Protein AF-0000000077136938 (afdb_homodimer)

Nearest PDB structures (foldseek):
  5da0-assembly1_A  TM=7.807E-01  e=9.857E-30  Deinococcus geothermalis DSM 11300
  5iof-assembly1_A  TM=9.371E-01  e=1.920E-24  Deinococcus geothermalis DSM 11300
  7lhv-assembly1_B  TM=8.550E-01  e=1.988E-19  Arabidopsis thaliana
  8opq-assembly1_B  TM=8.256E-01  e=1.289E-17  Homo sapiens
  6ki1-assembly1_A  TM=8.525E-01  e=2.570E-16  Synechocystis sp. PCC 6803

Organism: Micromonas pusilla (strain CCMP1545) (NCBI:txid564608)

Solvent-accessible surface area (backbone atoms only — not comparable to full-atom values): 59644 Å² total; per-residue (Å²): 139,80,89,74,86,88,82,82,76,79,90,80,85,87,80,84,82,77,76,79,79,79,80,77,79,74,79,74,77,79,70,80,77,74,74,72,77,78,71,71,80,62,47,40,30,44,40,40,26,47,72,71,47,76,63,76,74,81,82,80,78,86,82,81,89,73,84,84,80,87,76,72,72,52,85,54,80,62,46,68,44,67,59,45,82,53,70,75,59,67,71,35,50,68,64,78,73,80,63,86,67,56,63,65,41,18,43,50,14,7,47,36,36,30,58,50,42,50,60,52,16,41,41,34,14,61,57,22,68,49,51,46,50,27,16,49,41,6,25,21,45,27,11,32,42,28,20,72,55,31,37,52,34,39,48,34,31,19,35,33,58,76,40,23,63,63,42,18,62,50,22,75,76,68,29,65,39,49,42,12,45,19,25,25,49,12,8,52,51,24,32,50,36,18,74,68,48,52,47,69,58,58,40,55,54,36,51,42,32,50,52,10,42,42,35,12,48,26,50,47,54,50,52,46,50,54,54,70,53,60,84,52,51,72,70,58,38,52,50,38,49,48,43,16,51,48,21,35,47,36,41,76,70,45,82,55,62,89,77,48,49,36,61,50,51,20,36,52,50,48,30,48,49,36,60,72,70,62,56,92,65,66,25,38,37,74,78,35,76,43,70,48,64,72,80,46,86,32,77,48,78,57,73,94,45,70,68,47,46,63,63,30,46,62,51,10,52,31,36,28,50,48,26,48,52,43,26,53,53,38,45,53,52,49,22,62,75,71,68,47,44,55,45,52,29,44,36,31,30,18,52,7,54,19,15,30,50,15,7,37,30,54,10,69,18,52,26,41,35,52,24,51,16,47,46,17,40,73,49,54,15,66,41,37,57,11,23,39,36,17,13,51,46,43,51,45,38,38,49,73,36,25,73,63,54,29,54,33,37,47,33,30,37,44,13,48,50,48,49,44,30,63,31,47,32,59,76,56,53,74,63,41,46,77,70,41,56,61,67,49,30,50,27,21,51,46,10,22,51,34,26,61,75,65,42,60,43,57,14,50,50,51,19,32,49,50,50,29,46,50,46,44,56,56,48,22,51,48,44,34,36,27,45,28,52,38,65,85,68,30,38,31,33,42,32,34,33,55,33,23,41,36,14,27,66,54,48,45,58,73,58,38,53,85,78,46,84,64,49,39,34,32,44,31,24,78,54,29,54,65,70,42,64,38,20,43,50,38,50,34,50,44,50,49,53,24,43,75,71,67,27,48,60,34,40,34,44,62,24,58,52,46,46,69,59,33,65,79,45,43,83,31,42,50,72,54,68,86,79,30,67,79,38,64,34,80,72,123,137,86,78,80,79,82,81,80,82,83,79,75,85,78,82,81,81,78,79,82,78,80,77,76,78,73,81,72,76,76,68,79,77,71,73,73,74,76,71,72,80,63,48,41,30,44,41,40,26,49,75,70,48,76,63,76,73,80,83,80,82,86,80,80,89,72,86,83,80,87,76,70,72,52,86,53,80,62,47,68,45,67,58,46,83,51,67,75,57,68,72,36,49,68,64,79,73,79,63,88,66,56,62,64,41,18,44,51,14,6,47,37,36,29,57,50,43,50,59,51,16,41,41,34,12,60,57,23,68,49,51,48,50,26,16,51,41,5,24,22,44,26,12,33,42,27,19,74,54,31,37,52,34,39,50,34,30,18,36,32,59,75,42,24,64,64,44,17,63,50,23,74,74,69,30,64,40,50,44,12,45,18,24,25,47,12,8,52,50,23,32,50,36,18,74,68,49,54,47,68,58,57,40,56,55,36,52,41,32,51,52,12,41,41,35,12,49,25,50,46,53,49,53,47,51,54,54,72,54,60,84,52,51,74,68,57,38,51,51,37,48,49,42,16,51,48,20,36,46,37,43,75,70,44,81,55,62,91,76,48,49,36,62,52,54,20,36,53,50,48,30,49,49,37,62,73,68,63,56,93,65,65,26,41,37,75,76,35,77,43,68,48,64,72,80,45,85,31,77,48,77,57,72,92,44,71,66,48,45,63,62,31,46,62,52,9,51,30,37,27,51,48,26,48,52,42,28,53,53,38,44,52,52,49,22,61,74,73,69,48,44,55,45,52,29,44,36,31,31,17,52,6,54,19,14,32,52,15,8,36,30,55,9,68,17,52,24,41,35,53,26,50,15,47,48,19,42,74,49,54,16,66,41,38,57,13,22,38,37,17,14,50,47,44,49,46,39,40,48,72,36,23,73,62,55,28,54,33,38,47,32,31,37,44,12,48,50,50,49,43,30,63,31,48,32,60,76,56,53,73,65,42,44,76,71,40,55,61,66,49,29,49,27,21,50,47,10,23,52,35,27,62,74,66,42,58,43,57,13,49,51,51,18,32,49,50,49,27,48,50,45,45,57,56,45,21,48,48,46,34,36,26,43,28,52,38,64,85,68,29,37,31,34,43,32,35,32,54,32,23,40,37,15,27,65,55,49,47,59,73,59,37,52,87,79,46,86,63,48,42,35,32,44,32,24,79,54,30,54,66,70,39,65,38,20,41,50,38,51,34,49,45,49,49,52,24,43,74,71,67,26,48,62,35,39,32,43,63,24,57,52,46,46,70,58,33,68,79,44,42,82,30,42,50,73,52,69,86,77,30,65,79,38,66,33,84,72,126

Radius of gyration: 37.65 Å; Cα contacts (8 Å, |Δi|>4): 2179; chains: 2; bounding box: 77×168×74 Å

Structure (mmCIF, N/CA/C/O backbone):
data_AF-0000000077136938-model_v1
#
loop_
_entity.id
_entity.type
_entity.pdbx_description
1 polymer 'Sulfate permease family'
#
loop_
_atom_site.group_PDB
_atom_site.id
_atom_site.type_symbol
_atom_site.label_atom_id
_atom_site.label_alt_id
_atom_site.label_comp_id
_atom_site.label_asym_id
_atom_site.label_entity_id
_atom_site.label_seq_id
_atom_site.pdbx_PDB_ins_code
_atom_site.Cartn_x
_atom_site.Cartn_y
_atom_site.Cartn_z
_atom_site.occupancy
_atom_site.B_iso_or_equiv
_atom_site.auth_seq_id
_atom_site.auth_comp_id
_atom_site.auth_asym_id
_atom_site.auth_atom_id
_atom_site.pdbx_PDB_model_num
ATOM 1 N N . MET A 1 1 ? 27.328 -76.375 6.066 1 16.52 1 MET A N 1
ATOM 2 C CA . MET A 1 1 ? 26.562 -77.562 5.793 1 16.52 1 MET A CA 1
ATOM 3 C C . MET A 1 1 ? 25.219 -77.25 5.16 1 16.52 1 MET A C 1
ATOM 5 O O . MET A 1 1 ? 24.594 -76.25 5.531 1 16.52 1 MET A O 1
ATOM 9 N N . LEU A 1 2 ? 24.688 -78 4.086 1 15.48 2 LEU A N 1
ATOM 10 C CA . LEU A 1 2 ? 24 -78.125 2.803 1 15.48 2 LEU A CA 1
ATOM 11 C C . LEU A 1 2 ? 22.5 -78.375 3.004 1 15.48 2 LEU A C 1
ATOM 13 O O . LEU A 1 2 ? 21.922 -79.25 2.348 1 15.48 2 LEU A O 1
ATOM 17 N N . ALA A 1 3 ? 21.938 -78.062 4.207 1 16.52 3 ALA A N 1
ATOM 18 C CA . ALA A 1 3 ? 20.844 -78.938 4.633 1 16.52 3 ALA A CA 1
ATOM 19 C C . ALA A 1 3 ? 19.656 -78.812 3.695 1 16.52 3 ALA A C 1
ATOM 21 O O . ALA A 1 3 ? 19.125 -77.75 3.482 1 16.52 3 ALA A O 1
ATOM 22 N N . SER A 1 4 ? 19.109 -79.875 2.867 1 15.37 4 SER A N 1
ATOM 23 C CA . SER A 1 4 ? 18.547 -80.25 1.59 1 15.37 4 SER A CA 1
ATOM 24 C C . SER A 1 4 ? 17.031 -80.25 1.607 1 15.37 4 SER A C 1
ATOM 26 O O . SER A 1 4 ? 16.406 -79.875 0.615 1 15.37 4 SER A O 1
ATOM 28 N N . THR A 1 5 ? 16.25 -80.562 2.719 1 16.56 5 THR A N 1
ATOM 29 C CA . THR A 1 5 ? 15.438 -81.75 2.391 1 16.56 5 THR A CA 1
ATOM 30 C C . THR A 1 5 ? 14.227 -81.312 1.547 1 16.56 5 THR A C 1
ATOM 32 O O . THR A 1 5 ? 13.875 -80.188 1.478 1 16.56 5 THR A O 1
ATOM 35 N N . PRO A 1 6 ? 12.961 -81.938 1.848 1 17.34 6 PRO A N 1
ATOM 36 C CA . PRO A 1 6 ? 12.078 -82.875 1.15 1 17.34 6 PRO A CA 1
ATOM 37 C C . PRO A 1 6 ? 10.852 -82.25 0.554 1 17.34 6 PRO A C 1
ATOM 39 O O . PRO A 1 6 ? 10.453 -81.125 1.011 1 17.34 6 PRO A O 1
ATOM 42 N N . ARG A 1 7 ? 10.156 -82.75 -0.582 1 17.25 7 ARG A N 1
ATOM 43 C CA . ARG A 1 7 ? 9.445 -82.625 -1.845 1 17.25 7 ARG A CA 1
ATOM 44 C C . ARG A 1 7 ? 7.941 -82.75 -1.646 1 17.25 7 ARG A C 1
ATOM 46 O O . ARG A 1 7 ? 7.402 -83.875 -1.874 1 17.25 7 ARG A O 1
ATOM 53 N N . ALA A 1 8 ? 7.312 -82.312 -0.523 1 16.38 8 ALA A N 1
ATOM 54 C CA . ALA A 1 8 ? 6.066 -82.938 -0.145 1 16.38 8 ALA A CA 1
ATOM 55 C C . ALA A 1 8 ? 5.047 -82.875 -1.275 1 16.38 8 ALA A C 1
ATOM 57 O O . ALA A 1 8 ? 4.871 -81.875 -1.905 1 16.38 8 ALA A O 1
ATOM 58 N N . PRO A 1 9 ? 4.312 -84 -1.71 1 15.54 9 PRO A N 1
ATOM 59 C CA . PRO A 1 9 ? 3.678 -84.5 -2.914 1 15.54 9 PRO A CA 1
ATOM 60 C C . PRO A 1 9 ? 2.24 -84.062 -3.092 1 15.54 9 PRO A C 1
ATOM 62 O O . PRO A 1 9 ? 1.615 -84.312 -4.117 1 15.54 9 PRO A O 1
ATOM 65 N N . ALA A 1 10 ? 1.712 -83.312 -2.146 1 16.14 10 ALA A N 1
ATOM 66 C CA . ALA A 1 10 ? 0.347 -83.688 -1.833 1 16.14 10 ALA A CA 1
ATOM 67 C C . ALA A 1 10 ? -0.521 -83.75 -3.088 1 16.14 10 ALA A C 1
ATOM 69 O O . ALA A 1 10 ? -0.243 -83 -4.055 1 16.14 10 ALA A O 1
ATOM 70 N N . ARG A 1 11 ? -1.833 -84.312 -2.951 1 16.77 11 ARG A N 1
ATOM 71 C CA . ARG A 1 11 ? -2.807 -85.25 -3.523 1 16.77 11 ARG A CA 1
ATOM 72 C C . ARG A 1 11 ? -3.705 -84.5 -4.531 1 16.77 11 ARG A C 1
ATOM 74 O O . ARG A 1 11 ? -3.832 -83.312 -4.508 1 16.77 11 ARG A O 1
ATOM 81 N N . GLY A 1 12 ? -4.594 -85.25 -5.297 1 16.25 12 GLY A N 1
ATOM 82 C CA . GLY A 1 12 ? -5.082 -85.625 -6.602 1 16.25 12 GLY A CA 1
ATOM 83 C C . GLY A 1 12 ? -6.375 -84.938 -6.996 1 16.25 12 GLY A C 1
ATOM 84 O O . GLY A 1 12 ? -6.77 -85 -8.164 1 16.25 12 GLY A O 1
ATOM 85 N N . PHE A 1 13 ? -7.262 -84.438 -5.977 1 17.12 13 PHE A N 1
ATOM 86 C CA . PHE A 1 13 ? -8.633 -84.875 -6.176 1 17.12 13 PHE A CA 1
ATOM 87 C C . PHE A 1 13 ? -9.211 -84.312 -7.473 1 17.12 13 PHE A C 1
ATOM 89 O O . PHE A 1 13 ? -8.734 -83.312 -7.988 1 17.12 13 PHE A O 1
ATOM 96 N N . ALA A 1 14 ? -10.609 -84.688 -7.734 1 17.67 14 ALA A N 1
ATOM 97 C CA . ALA A 1 14 ? -11.508 -85.25 -8.758 1 17.67 14 ALA A CA 1
ATOM 98 C C . ALA A 1 14 ? -12.078 -84.125 -9.617 1 17.67 14 ALA A C 1
ATOM 100 O O . ALA A 1 14 ? -12.25 -83 -9.148 1 17.67 14 ALA A O 1
ATOM 101 N N . LEU A 1 15 ? -12.32 -84.25 -10.938 1 17.41 15 LEU A N 1
ATOM 102 C CA . LEU A 1 15 ? -12.367 -83.75 -12.297 1 17.41 15 LEU A CA 1
ATOM 103 C C . LEU A 1 15 ? -13.742 -83.188 -12.617 1 17.41 15 LEU A C 1
ATOM 105 O O . LEU A 1 15 ? -13.977 -82.688 -13.727 1 17.41 15 LEU A O 1
ATOM 109 N N . ALA A 1 16 ? -14.75 -83.125 -11.625 1 18.8 16 ALA A N 1
ATOM 110 C CA . ALA A 1 16 ? -16.047 -83.438 -12.242 1 18.8 16 ALA A CA 1
ATOM 111 C C . ALA A 1 16 ? -16.391 -82.312 -13.281 1 18.8 16 ALA A C 1
ATOM 113 O O . ALA A 1 16 ? -15.883 -81.25 -13.219 1 18.8 16 ALA A O 1
ATOM 114 N N . SER A 1 17 ? -17.453 -82.688 -14.258 1 18.12 17 SER A N 1
ATOM 115 C CA . SER A 1 17 ? -17.922 -82.625 -15.633 1 18.12 17 SER A CA 1
ATOM 116 C C . SER A 1 17 ? -18.688 -81.312 -15.852 1 18.12 17 SER A C 1
ATOM 118 O O . SER A 1 17 ? -19.594 -80.938 -15.086 1 18.12 17 SER A O 1
ATOM 120 N N . ALA A 1 18 ? -18.109 -80.312 -16.422 1 19.67 18 ALA A N 1
ATOM 121 C CA . ALA A 1 18 ? -18.344 -78.875 -16.688 1 19.67 18 ALA A CA 1
ATOM 122 C C . ALA A 1 18 ? -19.531 -78.688 -17.625 1 19.67 18 ALA A C 1
ATOM 124 O O . ALA A 1 18 ? -19.484 -79.062 -18.797 1 19.67 18 ALA A O 1
ATOM 125 N N . PRO A 1 19 ? -20.734 -78.938 -17.031 1 19.81 19 PRO A N 1
ATOM 126 C CA . PRO A 1 19 ? -21.828 -78.938 -18 1 19.81 19 PRO A CA 1
ATOM 127 C C . PRO A 1 19 ? -21.859 -77.75 -18.938 1 19.81 19 PRO A C 1
ATOM 129 O O . PRO A 1 19 ? -21.312 -76.688 -18.609 1 19.81 19 PRO A O 1
ATOM 132 N N . ARG A 1 20 ? -22.266 -77.938 -20.25 1 20.31 20 ARG A N 1
ATOM 133 C CA . ARG A 1 20 ? -22.219 -77.312 -21.562 1 20.31 20 ARG A CA 1
ATOM 134 C C . ARG A 1 20 ? -23.156 -76.125 -21.641 1 20.31 20 ARG A C 1
ATOM 136 O O . ARG A 1 20 ? -24.312 -76.25 -22.016 1 20.31 20 ARG A O 1
ATOM 143 N N . VAL A 1 21 ? -23.312 -75.375 -20.562 1 19.11 21 VAL A N 1
ATOM 144 C CA . VAL A 1 21 ? -24.5 -74.5 -20.688 1 19.11 21 VAL A CA 1
ATOM 145 C C . VAL A 1 21 ? -24.406 -73.688 -21.969 1 19.11 21 VAL A C 1
ATOM 147 O O . VAL A 1 21 ? -23.312 -73.312 -22.391 1 19.11 21 VAL A O 1
ATOM 150 N N . SER A 1 22 ? -25.562 -73.625 -22.734 1 19.83 22 SER A N 1
ATOM 151 C CA . SER A 1 22 ? -26.062 -73.188 -24.031 1 19.83 22 SER A CA 1
ATOM 152 C C . SER A 1 22 ? -25.844 -71.75 -24.266 1 19.83 22 SER A C 1
ATOM 154 O O . SER A 1 22 ? -25.906 -70.938 -23.328 1 19.83 22 SER A O 1
ATOM 156 N N . ARG A 1 23 ? -25.266 -71.312 -25.438 1 19.75 23 ARG A N 1
ATOM 157 C CA . ARG A 1 23 ? -24.609 -70.125 -26.094 1 19.75 23 ARG A CA 1
ATOM 158 C C . ARG A 1 23 ? -25.625 -69.062 -26.406 1 19.75 23 ARG A C 1
ATOM 160 O O . ARG A 1 23 ? -26.234 -69.062 -27.469 1 19.75 23 ARG A O 1
ATOM 167 N N . ALA A 1 24 ? -26.719 -68.875 -25.547 1 21.38 24 ALA A N 1
ATOM 168 C CA . ALA A 1 24 ? -27.688 -68 -26.25 1 21.38 24 ALA A CA 1
ATOM 169 C C . ALA A 1 24 ? -27.047 -66.688 -26.703 1 21.38 24 ALA A C 1
ATOM 171 O O . ALA A 1 24 ? -26.203 -66.125 -26.016 1 21.38 24 ALA A O 1
ATOM 172 N N . ARG A 1 25 ? -27.141 -66.375 -28.016 1 20.38 25 ARG A N 1
ATOM 173 C CA . ARG A 1 25 ? -26.625 -65.438 -29 1 20.38 25 ARG A CA 1
ATOM 174 C C . ARG A 1 25 ? -27.047 -64 -28.656 1 20.38 25 ARG A C 1
ATOM 176 O O . ARG A 1 25 ? -28.203 -63.625 -28.875 1 20.38 25 ARG A O 1
ATOM 183 N N . VAL A 1 26 ? -27.016 -63.562 -27.406 1 19.45 26 VAL A N 1
ATOM 184 C CA . VAL A 1 26 ? -27.641 -62.25 -27.266 1 19.45 26 VAL A CA 1
ATOM 185 C C . VAL A 1 26 ? -26.938 -61.25 -28.188 1 19.45 26 VAL A C 1
ATOM 187 O O . VAL A 1 26 ? -25.719 -61.156 -28.172 1 19.45 26 VAL A O 1
ATOM 190 N N . ARG A 1 27 ? -27.578 -60.781 -29.266 1 21.17 27 ARG A N 1
ATOM 191 C CA . ARG A 1 27 ? -27.234 -59.812 -30.297 1 21.17 27 ARG A CA 1
ATOM 192 C C . ARG A 1 27 ? -26.922 -58.438 -29.688 1 21.17 27 ARG A C 1
ATOM 194 O O . ARG A 1 27 ? -27.797 -57.812 -29.094 1 21.17 27 ARG A O 1
ATOM 201 N N . ALA A 1 28 ? -25.812 -58.219 -29 1 20.2 28 ALA A N 1
ATOM 202 C CA . ALA A 1 28 ? -25.438 -56.938 -28.406 1 20.2 28 ALA A CA 1
ATOM 203 C C . ALA A 1 28 ? -25.375 -55.844 -29.453 1 20.2 28 ALA A C 1
ATOM 205 O O . ALA A 1 28 ? -24.672 -55.938 -30.453 1 20.2 28 ALA A O 1
ATOM 206 N N . ALA A 1 29 ? -26.484 -55.188 -29.688 1 23.48 29 ALA A N 1
ATOM 207 C CA . ALA A 1 29 ? -26.531 -54.031 -30.594 1 23.48 29 ALA A CA 1
ATOM 208 C C . ALA A 1 29 ? -25.422 -53.031 -30.266 1 23.48 29 ALA A C 1
ATOM 210 O O . ALA A 1 29 ? -25.156 -52.75 -29.094 1 23.48 29 ALA A O 1
ATOM 211 N N . ALA A 1 30 ? -24.422 -52.844 -31.141 1 21.41 30 ALA A N 1
ATOM 212 C CA . ALA A 1 30 ? -23.203 -52.062 -31.188 1 21.41 30 ALA A CA 1
ATOM 213 C C . ALA A 1 30 ? -23.516 -50.562 -30.984 1 21.41 30 ALA A C 1
ATOM 215 O O . ALA A 1 30 ? -24.266 -49.969 -31.75 1 21.41 30 ALA A O 1
ATOM 216 N N . ALA A 1 31 ? -23.906 -50.156 -29.781 1 22.83 31 ALA A N 1
ATOM 217 C CA . ALA A 1 31 ? -24.141 -48.75 -29.656 1 22.83 31 ALA A CA 1
ATOM 218 C C . ALA A 1 31 ? -23 -47.938 -30.25 1 22.83 31 ALA A C 1
ATOM 220 O O . ALA A 1 31 ? -21.828 -48.344 -30.141 1 22.83 31 ALA A O 1
ATOM 221 N N . PRO A 1 32 ? -23.25 -47.031 -31.188 1 23.89 32 PRO A N 1
ATOM 222 C CA . PRO A 1 32 ? -22.234 -46.219 -31.875 1 23.89 32 PRO A CA 1
ATOM 223 C C . PRO A 1 32 ? -21.344 -45.469 -30.891 1 23.89 32 PRO A C 1
ATOM 225 O O . PRO A 1 32 ? -21.781 -45.094 -29.797 1 23.89 32 PRO A O 1
ATOM 228 N N . SER A 1 33 ? -20.047 -45.875 -30.766 1 21.59 33 SER A N 1
ATOM 229 C CA . SER A 1 33 ? -19 -45.281 -29.953 1 21.59 33 SER A CA 1
ATOM 230 C C . SER A 1 33 ? -18.844 -43.781 -30.266 1 21.59 33 SER A C 1
ATOM 232 O O . SER A 1 33 ? -18.562 -43.406 -31.391 1 21.59 33 SER A O 1
ATOM 234 N N . ALA A 1 34 ? -19.797 -42.938 -29.828 1 25.28 34 ALA A N 1
ATOM 235 C CA . ALA A 1 34 ? -19.516 -41.531 -29.969 1 25.28 34 ALA A CA 1
ATOM 236 C C . ALA A 1 34 ? -18.094 -41.188 -29.531 1 25.28 34 ALA A C 1
ATOM 238 O O . ALA A 1 34 ? -17.641 -41.656 -28.484 1 25.28 34 ALA A O 1
ATOM 239 N N . SER A 1 35 ? -17.234 -40.969 -30.516 1 23.38 35 SER A N 1
ATOM 240 C CA . SER A 1 35 ? -15.836 -40.594 -30.375 1 23.38 35 SER A CA 1
ATOM 241 C C . SER A 1 35 ? -15.664 -39.531 -29.312 1 23.38 35 SER A C 1
ATOM 243 O O . SER A 1 35 ? -16.375 -38.531 -29.312 1 23.38 35 SER A O 1
ATOM 245 N N . PRO A 1 36 ? -15.266 -39.875 -28.094 1 25.92 36 PRO A N 1
ATOM 246 C CA . PRO A 1 36 ? -15.031 -38.875 -27.047 1 25.92 36 PRO A CA 1
ATOM 247 C C . PRO A 1 36 ? -14.234 -37.656 -27.547 1 25.92 36 PRO A C 1
ATOM 249 O O . PRO A 1 36 ? -13.391 -37.812 -28.438 1 25.92 36 PRO A O 1
ATOM 252 N N . ALA A 1 37 ? -14.758 -36.469 -27.672 1 29.75 37 ALA A N 1
ATOM 253 C CA . ALA A 1 37 ? -14.055 -35.25 -27.984 1 29.75 37 ALA A CA 1
ATOM 254 C C . ALA A 1 37 ? -12.656 -35.219 -27.391 1 29.75 37 ALA A C 1
ATOM 256 O O . ALA A 1 37 ? -12.469 -35.594 -26.219 1 29.75 37 ALA A O 1
ATOM 257 N N . ALA A 1 38 ? -11.664 -35.375 -28.234 1 30 38 ALA A N 1
ATOM 258 C CA . ALA A 1 38 ? -10.234 -35.281 -27.953 1 30 38 ALA A CA 1
ATOM 259 C C . ALA A 1 38 ? -9.945 -34.125 -27 1 30 38 ALA A C 1
ATOM 261 O O . ALA A 1 38 ? -10.172 -32.969 -27.312 1 30 38 ALA A O 1
ATOM 262 N N . LYS A 1 39 ? -10.086 -34.375 -25.781 1 34.44 39 LYS A N 1
ATOM 263 C CA . LYS A 1 39 ? -9.602 -33.438 -24.781 1 34.44 39 LYS A CA 1
ATOM 264 C C . LYS A 1 39 ? -8.188 -32.969 -25.109 1 34.44 39 LYS A C 1
ATOM 266 O O . LYS A 1 39 ? -7.262 -33.781 -25.188 1 34.44 39 LYS A O 1
ATOM 271 N N . ARG A 1 40 ? -8.094 -31.953 -25.75 1 34.56 40 ARG A N 1
ATOM 272 C CA . ARG A 1 40 ? -6.836 -31.281 -26.078 1 34.56 40 ARG A CA 1
ATOM 273 C C . ARG A 1 40 ? -5.887 -31.281 -24.891 1 34.56 40 ARG A C 1
ATOM 275 O O . ARG A 1 40 ? -6.27 -30.875 -23.781 1 34.56 40 ARG A O 1
ATOM 282 N N . SER A 1 41 ? -4.941 -32.219 -24.984 1 34.09 41 SER A N 1
ATOM 283 C CA . SER A 1 41 ? -3.82 -32.25 -24.047 1 34.09 41 SER A CA 1
ATOM 284 C C . SER A 1 41 ? -3.268 -30.844 -23.797 1 34.09 41 SER A C 1
ATOM 286 O O . SER A 1 41 ? -2.744 -30.219 -24.719 1 34.09 41 SER A O 1
ATOM 288 N N . SER A 1 42 ? -3.738 -30.141 -22.922 1 42 42 SER A N 1
ATOM 289 C CA . SER A 1 42 ? -3.355 -28.766 -22.625 1 42 42 SER A CA 1
ATOM 290 C C . SER A 1 42 ? -1.923 -28.688 -22.109 1 42 42 SER A C 1
ATOM 292 O O . SER A 1 42 ? -1.538 -29.438 -21.203 1 42 42 SER A O 1
ATOM 294 N N . SER A 1 43 ? -1.007 -28.25 -22.906 1 45.81 43 SER A N 1
ATOM 295 C CA . SER A 1 43 ? 0.354 -27.906 -22.5 1 45.81 43 SER A CA 1
ATOM 296 C C . SER A 1 43 ? 0.366 -27.109 -21.203 1 45.81 43 SER A C 1
ATOM 298 O O . SER A 1 43 ? -0.629 -26.469 -20.859 1 45.81 43 SER A O 1
ATOM 300 N N . PRO A 1 44 ? 1.405 -27.406 -20.391 1 46.94 44 PRO A N 1
ATOM 301 C CA . PRO A 1 44 ? 1.52 -26.625 -19.156 1 46.94 44 PRO A CA 1
ATOM 302 C C . PRO A 1 44 ? 1.294 -25.125 -19.406 1 46.94 44 PRO A C 1
ATOM 304 O O . PRO A 1 44 ? 0.718 -24.438 -18.562 1 46.94 44 PRO A O 1
ATOM 307 N N . GLY A 1 45 ? 1.694 -24.719 -20.594 1 48.69 45 GLY A N 1
ATOM 308 C CA . GLY A 1 45 ? 1.452 -23.328 -20.922 1 48.69 45 GLY A CA 1
ATOM 309 C C . GLY A 1 45 ? -0.021 -22.984 -21.062 1 48.69 45 GLY A C 1
ATOM 310 O O . GLY A 1 45 ? -0.461 -21.906 -20.656 1 48.69 45 GLY A O 1
ATOM 311 N N . ASP A 1 46 ? -0.744 -23.922 -21.594 1 48.69 46 ASP A N 1
ATOM 312 C CA . ASP A 1 46 ? -2.182 -23.734 -21.766 1 48.69 46 ASP A CA 1
ATOM 313 C C . ASP A 1 46 ? -2.896 -23.688 -20.422 1 48.69 46 ASP A C 1
ATOM 315 O O . ASP A 1 46 ? -3.861 -22.938 -20.25 1 48.69 46 ASP A O 1
ATOM 319 N N . ALA A 1 47 ? -2.311 -24.406 -19.594 1 47.09 47 ALA A N 1
ATOM 320 C CA . ALA A 1 47 ? -2.887 -24.453 -18.25 1 47.09 47 ALA A CA 1
ATOM 321 C C . ALA A 1 47 ? -2.717 -23.109 -17.531 1 47.09 47 ALA A C 1
ATOM 323 O O . ALA A 1 47 ? -3.633 -22.641 -16.859 1 47.09 47 ALA A O 1
ATOM 324 N N . VAL A 1 48 ? -1.603 -22.641 -17.859 1 50 48 VAL A N 1
ATOM 325 C CA . VAL A 1 48 ? -1.337 -21.344 -17.266 1 50 48 VAL A CA 1
ATOM 326 C C . VAL A 1 48 ? -2.307 -20.312 -17.844 1 50 48 VAL A C 1
ATOM 328 O O . VAL A 1 48 ? -2.855 -19.484 -17.094 1 50 48 VAL A O 1
ATOM 331 N N . ARG A 1 49 ? -2.467 -20.531 -19.172 1 48.91 49 ARG A N 1
ATOM 332 C CA . ARG A 1 49 ? -3.396 -19.625 -19.844 1 48.91 49 ARG A CA 1
ATOM 333 C C . ARG A 1 49 ? -4.82 -19.828 -19.344 1 48.91 49 ARG A C 1
ATOM 335 O O . ARG A 1 49 ? -5.574 -18.875 -19.156 1 48.91 49 ARG A O 1
ATOM 342 N N . PHE A 1 50 ? -5.098 -21.078 -19.312 1 43.81 50 PHE A N 1
ATOM 343 C CA . PHE A 1 50 ? -6.422 -21.438 -18.812 1 43.81 50 PHE A CA 1
ATOM 344 C C . PHE A 1 50 ? -6.637 -20.875 -17.406 1 43.81 50 PHE A C 1
ATOM 346 O O . PHE A 1 50 ? -7.711 -20.375 -17.094 1 43.81 50 PHE A O 1
ATOM 353 N N . ALA A 1 51 ? -5.602 -21.141 -16.734 1 43.84 51 ALA A N 1
ATOM 354 C CA . ALA A 1 51 ? -5.703 -20.672 -15.359 1 43.84 51 ALA A CA 1
ATOM 355 C C . ALA A 1 51 ? -5.926 -19.156 -15.305 1 43.84 51 ALA A C 1
ATOM 357 O O . ALA A 1 51 ? -6.66 -18.672 -14.445 1 43.84 51 ALA A O 1
ATOM 358 N N . PHE A 1 52 ? -5.246 -18.594 -16.391 1 46.12 52 PHE A N 1
ATOM 359 C CA . PHE A 1 52 ? -5.375 -17.156 -16.359 1 46.12 52 PHE A CA 1
ATOM 360 C C . PHE A 1 52 ? -6.328 -16.672 -17.438 1 46.12 52 PHE A C 1
ATOM 362 O O . PHE A 1 52 ? -6.941 -15.609 -17.312 1 46.12 52 PHE A O 1
ATOM 369 N N . ALA A 1 53 ? -6.371 -17.453 -18.672 1 38.44 53 ALA A N 1
ATOM 370 C CA . ALA A 1 53 ? -7.082 -17.031 -19.875 1 38.44 53 ALA A CA 1
ATOM 371 C C . ALA A 1 53 ? -8.555 -17.438 -19.812 1 38.44 53 ALA A C 1
ATOM 373 O O . ALA A 1 53 ? -9.289 -17.281 -20.797 1 38.44 53 ALA A O 1
ATOM 374 N N . ARG A 1 54 ? -9.016 -18.266 -19.203 1 37.12 54 ARG A N 1
ATOM 375 C CA . ARG A 1 54 ? -10.344 -18.75 -19.562 1 37.12 54 ARG A CA 1
ATOM 376 C C . ARG A 1 54 ? -11.273 -17.594 -19.922 1 37.12 54 ARG A C 1
ATOM 378 O O . ARG A 1 54 ? -12.289 -17.375 -19.25 1 37.12 54 ARG A O 1
ATOM 385 N N . ALA A 1 55 ? -10.688 -16.578 -20.438 1 32.56 55 ALA A N 1
ATOM 386 C CA . ALA A 1 55 ? -11.539 -15.414 -20.672 1 32.56 55 ALA A CA 1
ATOM 387 C C . ALA A 1 55 ? -12.477 -15.648 -21.859 1 32.56 55 ALA A C 1
ATOM 389 O O . ALA A 1 55 ? -13.695 -15.633 -21.703 1 32.56 55 ALA A O 1
ATOM 390 N N . LEU A 1 56 ? -12.359 -14.836 -23.016 1 30.34 56 LEU A N 1
ATOM 391 C CA . LEU A 1 56 ? -13.391 -14.164 -23.812 1 30.34 56 LEU A CA 1
ATOM 392 C C . LEU A 1 56 ? -13.773 -15.008 -25.016 1 30.34 56 LEU A C 1
ATOM 394 O O . LEU A 1 56 ? -12.938 -15.281 -25.891 1 30.34 56 LEU A O 1
ATOM 398 N N . PRO A 1 57 ? -14.633 -16.016 -24.906 1 30.58 57 PRO A N 1
ATOM 399 C CA . PRO A 1 57 ? -14.984 -16.438 -26.266 1 30.58 57 PRO A CA 1
ATOM 400 C C . PRO A 1 57 ? -15.594 -15.32 -27.094 1 30.58 57 PRO A C 1
ATOM 402 O O . PRO A 1 57 ? -16.031 -14.305 -26.547 1 30.58 57 PRO A O 1
ATOM 405 N N . PRO A 1 58 ? -15.766 -15.477 -28.438 1 28.06 58 PRO A N 1
ATOM 406 C CA . PRO A 1 58 ? -16.234 -14.461 -29.391 1 28.06 58 PRO A CA 1
ATOM 407 C C . PRO A 1 58 ? -17.656 -13.984 -29.078 1 28.06 58 PRO A C 1
ATOM 409 O O . PRO A 1 58 ? -18.422 -14.688 -28.422 1 28.06 58 PRO A O 1
ATOM 412 N N . PRO A 1 59 ? -18.078 -12.781 -29.391 1 27.33 59 PRO A N 1
ATOM 413 C CA . PRO A 1 59 ? -19.297 -12 -29.141 1 27.33 59 PRO A CA 1
ATOM 414 C C . PRO A 1 59 ? -20.562 -12.727 -29.578 1 27.33 59 PRO A C 1
ATOM 416 O O . PRO A 1 59 ? -20.609 -13.312 -30.656 1 27.33 59 PRO A O 1
ATOM 419 N N . PRO A 1 60 ? -21.344 -13.211 -28.578 1 27.83 60 PRO A N 1
ATOM 420 C CA . PRO A 1 60 ? -22.562 -13.914 -29 1 27.83 60 PRO A CA 1
ATOM 421 C C . PRO A 1 60 ? -23.469 -13.047 -29.859 1 27.83 60 PRO A C 1
ATOM 423 O O . PRO A 1 60 ? -23.422 -11.812 -29.781 1 27.83 60 PRO A O 1
ATOM 426 N N . THR A 1 61 ? -24.047 -13.586 -30.828 1 22.56 61 THR A N 1
ATOM 427 C CA . THR A 1 61 ? -25.062 -13.07 -31.734 1 22.56 61 THR A CA 1
ATOM 428 C C . THR A 1 61 ? -26.359 -12.742 -30.984 1 22.56 61 THR A C 1
ATOM 430 O O . THR A 1 61 ? -26.719 -13.445 -30.031 1 22.56 61 THR A O 1
ATOM 433 N N . ARG A 1 62 ? -27 -11.602 -31.031 1 25.31 62 ARG A N 1
ATOM 434 C CA . ARG A 1 62 ? -28.094 -10.812 -30.453 1 25.31 62 ARG A CA 1
ATOM 435 C C . ARG A 1 62 ? -29.406 -11.562 -30.547 1 25.31 62 ARG A C 1
ATOM 437 O O . ARG A 1 62 ? -30.047 -11.586 -31.609 1 25.31 62 ARG A O 1
ATOM 444 N N . ARG A 1 63 ? -29.625 -12.805 -29.875 1 23.53 63 ARG A N 1
ATOM 445 C CA . ARG A 1 63 ? -31 -13.18 -30.219 1 23.53 63 ARG A CA 1
ATOM 446 C C . ARG A 1 63 ? -32 -12.406 -29.359 1 23.53 63 ARG A C 1
ATOM 448 O O . ARG A 1 63 ? -31.734 -12.117 -28.188 1 23.53 63 ARG A O 1
ATOM 455 N N . ALA A 1 64 ? -33.312 -11.812 -29.766 1 21.84 64 ALA A N 1
ATOM 456 C CA . ALA A 1 64 ? -34.375 -10.852 -29.594 1 21.84 64 ALA A CA 1
ATOM 457 C C . ALA A 1 64 ? -35.344 -11.297 -28.5 1 21.84 64 ALA A C 1
ATOM 459 O O . ALA A 1 64 ? -36.156 -10.5 -28 1 21.84 64 ALA A O 1
ATOM 460 N N . GLY A 1 65 ? -35.688 -12.469 -27.922 1 22.11 65 GLY A N 1
ATOM 461 C CA . GLY A 1 65 ? -37.094 -12.633 -27.625 1 22.11 65 GLY A CA 1
ATOM 462 C C . GLY A 1 65 ? -37.469 -12.242 -26.219 1 22.11 65 GLY A C 1
ATOM 463 O O . GLY A 1 65 ? -36.812 -12.688 -25.25 1 22.11 65 GLY A O 1
ATOM 464 N N . THR A 1 66 ? -38.125 -11.047 -25.828 1 23.59 66 THR A N 1
ATOM 465 C CA . THR A 1 66 ? -38.344 -10.336 -24.578 1 23.59 66 THR A CA 1
ATOM 466 C C . THR A 1 66 ? -39.562 -10.906 -23.844 1 23.59 66 THR A C 1
ATOM 468 O O . THR A 1 66 ? -39.938 -10.398 -22.797 1 23.59 66 THR A O 1
ATOM 471 N N . PRO A 1 67 ? -39.844 -12.164 -23.375 1 22.78 67 PRO A N 1
ATOM 472 C CA . PRO A 1 67 ? -41.188 -12.32 -22.812 1 22.78 67 PRO A CA 1
ATOM 473 C C . PRO A 1 67 ? -41.312 -11.766 -21.391 1 22.78 67 PRO A C 1
ATOM 475 O O . PRO A 1 67 ? -40.344 -11.836 -20.625 1 22.78 67 PRO A O 1
ATOM 478 N N . ARG A 1 68 ? -42.25 -10.836 -21 1 25.33 68 ARG A N 1
ATOM 479 C CA . ARG A 1 68 ? -42.531 -9.992 -19.844 1 25.33 68 ARG A CA 1
ATOM 480 C C . ARG A 1 68 ? -43.156 -10.797 -18.719 1 25.33 68 ARG A C 1
ATOM 482 O O . ARG A 1 68 ? -44.375 -10.984 -18.703 1 25.33 68 ARG A O 1
ATOM 489 N N . ALA A 1 69 ? -42.875 -11.969 -18.125 1 24.14 69 ALA A N 1
ATOM 490 C CA . ALA A 1 69 ? -43.75 -12.586 -17.141 1 24.14 69 ALA A CA 1
ATOM 491 C C . ALA A 1 69 ? -43.594 -11.953 -15.766 1 24.14 69 ALA A C 1
ATOM 493 O O . ALA A 1 69 ? -42.469 -11.727 -15.32 1 24.14 69 ALA A O 1
ATOM 494 N N . GLY A 1 70 ? -44.562 -11.156 -15.109 1 25 70 GLY A N 1
ATOM 495 C CA . GLY A 1 70 ? -44.781 -10.43 -13.875 1 25 70 GLY A CA 1
ATOM 496 C C . GLY A 1 70 ? -44.781 -11.32 -12.648 1 25 70 GLY A C 1
ATOM 497 O O . GLY A 1 70 ? -45.719 -12.102 -12.43 1 25 70 GLY A O 1
ATOM 498 N N . THR A 1 71 ? -43.812 -12.125 -12.227 1 27.92 71 THR A N 1
ATOM 499 C CA . THR A 1 71 ? -43.938 -13.148 -11.188 1 27.92 71 THR A CA 1
ATOM 500 C C . THR A 1 71 ? -43.938 -12.516 -9.805 1 27.92 71 THR A C 1
ATOM 502 O O . THR A 1 71 ? -43.062 -11.68 -9.508 1 27.92 71 THR A O 1
ATOM 505 N N . ARG A 1 72 ? -45.094 -12.492 -9.047 1 25.34 72 ARG A N 1
ATOM 506 C CA . ARG A 1 72 ? -45.375 -12.156 -7.652 1 25.34 72 ARG A CA 1
ATOM 507 C C . ARG A 1 72 ? -44.469 -12.961 -6.707 1 25.34 72 ARG A C 1
ATOM 509 O O . ARG A 1 72 ? -44.406 -14.188 -6.801 1 25.34 72 ARG A O 1
ATOM 516 N N . VAL A 1 73 ? -43.5 -12.406 -6.059 1 31.17 73 VAL A N 1
ATOM 517 C CA . VAL A 1 73 ? -42.469 -12.93 -5.164 1 31.17 73 VAL A CA 1
ATOM 518 C C . VAL A 1 73 ? -43.125 -13.398 -3.859 1 31.17 73 VAL A C 1
ATOM 520 O O . VAL A 1 73 ? -43.781 -12.625 -3.17 1 31.17 73 VAL A O 1
ATOM 523 N N . LEU A 1 74 ? -43.625 -14.609 -3.734 1 27.48 74 LEU A N 1
ATOM 524 C CA . LEU A 1 74 ? -44.031 -15.188 -2.459 1 27.48 74 LEU A CA 1
ATOM 525 C C . LEU A 1 74 ? -42.906 -15.07 -1.426 1 27.48 74 LEU A C 1
ATOM 527 O O . LEU A 1 74 ? -41.719 -15.211 -1.759 1 27.48 74 LEU A O 1
ATOM 531 N N . SER A 1 75 ? -43.156 -14.477 -0.226 1 30.03 75 SER A N 1
ATOM 532 C CA . SER A 1 75 ? -42.344 -14.156 0.939 1 30.03 75 SER A CA 1
ATOM 533 C C . SER A 1 75 ? -41.719 -15.406 1.536 1 30.03 75 SER A C 1
ATOM 535 O O . SER A 1 75 ? -42.375 -16.141 2.281 1 30.03 75 SER A O 1
ATOM 537 N N . SER A 1 76 ? -41.281 -16.375 0.875 1 29.98 76 SER A N 1
ATOM 538 C CA . SER A 1 76 ? -40.656 -17.422 1.685 1 29.98 76 SER A CA 1
ATOM 539 C C . SER A 1 76 ? -39.469 -16.875 2.477 1 29.98 76 SER A C 1
ATOM 541 O O . SER A 1 76 ? -38.875 -15.859 2.094 1 29.98 76 SER A O 1
ATOM 543 N N . ALA A 1 77 ? -39.125 -17.453 3.752 1 31.33 77 ALA A N 1
ATOM 544 C CA . ALA A 1 77 ? -38.125 -17.188 4.781 1 31.33 77 ALA A CA 1
ATOM 545 C C . ALA A 1 77 ? -36.719 -17.172 4.195 1 31.33 77 ALA A C 1
ATOM 547 O O . ALA A 1 77 ? -36.281 -18.156 3.602 1 31.33 77 ALA A O 1
ATOM 548 N N . ALA A 1 78 ? -36.219 -16.062 3.945 1 40.03 78 ALA A N 1
ATOM 549 C CA . ALA A 1 78 ? -34.875 -15.742 3.473 1 40.03 78 ALA A CA 1
ATOM 550 C C . ALA A 1 78 ? -33.812 -16.297 4.422 1 40.03 78 ALA A C 1
ATOM 552 O O . ALA A 1 78 ? -33.875 -16.031 5.625 1 40.03 78 ALA A O 1
ATOM 553 N N . THR A 1 79 ? -33.25 -17.484 4.258 1 37.25 79 THR A N 1
ATOM 554 C CA . THR A 1 79 ? -32.156 -17.953 5.102 1 37.25 79 THR A CA 1
ATOM 555 C C . THR A 1 79 ? -30.859 -17.25 4.754 1 37.25 79 THR A C 1
ATOM 557 O O . THR A 1 79 ? -30.375 -17.328 3.617 1 37.25 79 THR A O 1
ATOM 560 N N . PRO A 1 80 ? -30.578 -16.375 5.57 1 40.44 80 PRO A N 1
ATOM 561 C CA . PRO A 1 80 ? -29.297 -15.727 5.32 1 40.44 80 PRO A CA 1
ATOM 562 C C . PRO A 1 80 ? -28.125 -16.719 5.316 1 40.44 80 PRO A C 1
ATOM 564 O O . PRO A 1 80 ? -28.062 -17.609 6.168 1 40.44 80 PRO A O 1
ATOM 567 N N . ILE A 1 81 ? -27.578 -16.984 4.27 1 41.56 81 ILE A N 1
ATOM 568 C CA . ILE A 1 81 ? -26.328 -17.75 4.262 1 41.56 81 ILE A CA 1
ATOM 569 C C . ILE A 1 81 ? -25.172 -16.844 4.664 1 41.56 81 ILE A C 1
ATOM 571 O O . ILE A 1 81 ? -24.766 -15.969 3.896 1 41.56 81 ILE A O 1
ATOM 575 N N . ASN A 1 82 ? -25.203 -16.484 5.938 1 39.06 82 ASN A N 1
ATOM 576 C CA . ASN A 1 82 ? -24.094 -15.664 6.418 1 39.06 82 ASN A CA 1
ATOM 577 C C . ASN A 1 82 ? -22.797 -16.453 6.461 1 39.06 82 ASN A C 1
ATOM 579 O O . ASN A 1 82 ? -22.641 -17.359 7.285 1 39.06 82 ASN A O 1
ATOM 583 N N . LEU A 1 83 ? -22.188 -16.531 5.465 1 36.56 83 LEU A N 1
ATOM 584 C CA . LEU A 1 83 ? -20.891 -17.172 5.527 1 36.56 83 LEU A CA 1
ATOM 585 C C . LEU A 1 83 ? -19.891 -16.312 6.309 1 36.56 83 LEU A C 1
ATOM 587 O O . LEU A 1 83 ? -18.703 -16.625 6.355 1 36.56 83 LEU A O 1
ATOM 591 N N . ALA A 1 84 ? -20.297 -15.172 6.852 1 36.44 84 ALA A N 1
ATOM 592 C CA . ALA A 1 84 ? -19.344 -14.258 7.469 1 36.44 84 ALA A CA 1
ATOM 593 C C . ALA A 1 84 ? -18.531 -14.961 8.562 1 36.44 84 ALA A C 1
ATOM 595 O O . ALA A 1 84 ? -17.344 -14.695 8.727 1 36.44 84 ALA A O 1
ATOM 596 N N . ASP A 1 85 ? -19.234 -15.398 9.617 1 33.25 85 ASP A N 1
ATOM 597 C CA . ASP A 1 85 ? -18.547 -15.883 10.812 1 33.25 85 ASP A CA 1
ATOM 598 C C . ASP A 1 85 ? -17.578 -17 10.469 1 33.25 85 ASP A C 1
ATOM 600 O O . ASP A 1 85 ? -16.906 -17.531 11.352 1 33.25 85 ASP A O 1
ATOM 604 N N . SER A 1 86 ? -17.781 -17.797 9.5 1 31.45 86 SER A N 1
ATOM 605 C CA . SER A 1 86 ? -16.766 -18.859 9.406 1 31.45 86 SER A CA 1
ATOM 606 C C . SER A 1 86 ? -15.43 -18.297 8.945 1 31.45 86 SER A C 1
ATOM 608 O O . SER A 1 86 ? -15.094 -18.375 7.762 1 31.45 86 SER A O 1
ATOM 610 N N . ALA A 1 87 ? -15.141 -17.109 9.047 1 35.31 87 ALA A N 1
ATOM 611 C CA . ALA A 1 87 ? -13.82 -16.516 8.867 1 35.31 87 ALA A CA 1
ATOM 612 C C . ALA A 1 87 ? -12.727 -17.578 8.922 1 35.31 87 ALA A C 1
ATOM 614 O O . ALA A 1 87 ? -11.75 -17.516 8.164 1 35.31 87 ALA A O 1
ATOM 615 N N . ASP A 1 88 ? -12.594 -18.094 10.125 1 34.97 88 ASP A N 1
ATOM 616 C CA . ASP A 1 88 ? -11.688 -19.234 10.312 1 34.97 88 ASP A CA 1
ATOM 617 C C . ASP A 1 88 ? -12.109 -20.422 9.445 1 34.97 88 ASP A C 1
ATOM 619 O O . ASP A 1 88 ? -12.109 -21.562 9.906 1 34.97 88 ASP A O 1
ATOM 623 N N . ASP A 1 89 ? -13.031 -20.406 8.766 1 39.31 89 ASP A N 1
ATOM 624 C CA . ASP A 1 89 ? -13.578 -21.594 8.125 1 39.31 89 ASP A CA 1
ATOM 625 C C . ASP A 1 89 ? -12.477 -22.453 7.512 1 39.31 89 ASP A C 1
ATOM 627 O O . ASP A 1 89 ? -12.086 -22.234 6.359 1 39.31 89 ASP A O 1
ATOM 631 N N . ASP A 1 90 ? -11.609 -22.719 8.156 1 41.12 90 ASP A N 1
ATOM 632 C CA . ASP A 1 90 ? -10.703 -23.859 8.219 1 41.12 90 ASP A CA 1
ATOM 633 C C . ASP A 1 90 ? -11.406 -25.156 7.801 1 41.12 90 ASP A C 1
ATOM 635 O O . ASP A 1 90 ? -10.969 -26.25 8.164 1 41.12 90 ASP A O 1
ATOM 639 N N . ALA A 1 91 ? -12.625 -25 7.422 1 45.06 91 ALA A N 1
ATOM 640 C CA . ALA A 1 91 ? -13.055 -26.359 7.102 1 45.06 91 ALA A CA 1
ATOM 641 C C . ALA A 1 91 ? -12.367 -26.875 5.832 1 45.06 91 ALA A C 1
ATOM 643 O O . ALA A 1 91 ? -12.695 -26.438 4.727 1 45.06 91 ALA A O 1
ATOM 644 N N . PHE A 1 92 ? -11.289 -26.969 6.012 1 52.38 92 PHE A N 1
ATOM 645 C CA . PHE A 1 92 ? -10.539 -27.609 4.938 1 52.38 92 PHE A CA 1
ATOM 646 C C . PHE A 1 92 ? -10.938 -29.078 4.793 1 52.38 92 PHE A C 1
ATOM 648 O O . PHE A 1 92 ? -11.305 -29.719 5.777 1 52.38 92 PHE A O 1
ATOM 655 N N . ASP A 1 93 ? -11.414 -29.391 3.611 1 51.88 93 ASP A N 1
ATOM 656 C CA . ASP A 1 93 ? -11.664 -30.797 3.34 1 51.88 93 ASP A CA 1
ATOM 657 C C . ASP A 1 93 ? -10.391 -31.625 3.529 1 51.88 93 ASP A C 1
ATOM 659 O O . ASP A 1 93 ? -9.289 -31.141 3.264 1 51.88 93 ASP A O 1
ATOM 663 N N . ASP A 1 94 ? -10.539 -32.5 4.504 1 48.31 94 ASP A N 1
ATOM 664 C CA . ASP A 1 94 ? -9.414 -33.406 4.602 1 48.31 94 ASP A CA 1
ATOM 665 C C . ASP A 1 94 ? -9.094 -34.031 3.246 1 48.31 94 ASP A C 1
ATOM 667 O O . ASP A 1 94 ? -9.984 -34.188 2.406 1 48.31 94 ASP A O 1
ATOM 671 N N . ALA A 1 95 ? -7.961 -34 2.824 1 51.06 95 ALA A N 1
ATOM 672 C CA . ALA A 1 95 ? -7.52 -34.656 1.604 1 51.06 95 ALA A CA 1
ATOM 673 C C . ALA A 1 95 ? -8.359 -35.906 1.33 1 51.06 95 ALA A C 1
ATOM 675 O O . ALA A 1 95 ? -8.578 -36.719 2.227 1 51.06 95 ALA A O 1
ATOM 676 N N . PRO A 1 96 ? -9.359 -35.812 0.45 1 47.41 96 PRO A N 1
ATOM 677 C CA . PRO A 1 96 ? -10.109 -37.062 0.224 1 47.41 96 PRO A CA 1
ATOM 678 C C . PRO A 1 96 ? -9.25 -38.312 0.375 1 47.41 96 PRO A C 1
ATOM 680 O O . PRO A 1 96 ? -8.07 -38.312 0.003 1 47.41 96 PRO A O 1
ATOM 683 N N . SER A 1 97 ? -9.555 -39.031 1.401 1 44.34 97 SER A N 1
ATOM 684 C CA . SER A 1 97 ? -9 -40.375 1.526 1 44.34 97 SER A CA 1
ATOM 685 C C . SER A 1 97 ? -8.961 -41.094 0.178 1 44.34 97 SER A C 1
ATOM 687 O O . SER A 1 97 ? -9.656 -40.688 -0.761 1 44.34 97 SER A O 1
ATOM 689 N N . THR A 1 98 ? -8.211 -42.281 0.091 1 42.91 98 THR A N 1
ATOM 690 C CA . THR A 1 98 ? -7.742 -43.344 -0.795 1 42.91 98 THR A CA 1
ATOM 691 C C . THR A 1 98 ? -8.906 -43.938 -1.568 1 42.91 98 THR A C 1
ATOM 693 O O . THR A 1 98 ? -9.398 -45.031 -1.211 1 42.91 98 THR A O 1
ATOM 696 N N . THR A 1 99 ? -9.969 -43.375 -1.641 1 44.12 99 THR A N 1
ATOM 697 C CA . THR A 1 99 ? -10.625 -44.531 -2.277 1 44.12 99 THR A CA 1
ATOM 698 C C . THR A 1 99 ? -9.711 -45.156 -3.307 1 44.12 99 THR A C 1
ATOM 700 O O . THR A 1 99 ? -8.68 -44.594 -3.68 1 44.12 99 THR A O 1
ATOM 703 N N . SER A 1 100 ? -10.258 -46.062 -4.211 1 48.84 100 SER A N 1
ATOM 704 C CA . SER A 1 100 ? -9.852 -47.031 -5.219 1 48.84 100 SER A CA 1
ATOM 705 C C . SER A 1 100 ? -9.07 -46.375 -6.344 1 48.84 100 SER A C 1
ATOM 707 O O . SER A 1 100 ? -9.352 -46.594 -7.523 1 48.84 100 SER A O 1
ATOM 709 N N . ALA A 1 101 ? -8.664 -45.188 -6.152 1 56.69 101 ALA A N 1
ATOM 710 C CA . ALA A 1 101 ? -8.016 -44.625 -7.344 1 56.69 101 ALA A CA 1
ATOM 711 C C . ALA A 1 101 ? -6.867 -45.531 -7.805 1 56.69 101 ALA A C 1
ATOM 713 O O . ALA A 1 101 ? -6.16 -46.125 -6.98 1 56.69 101 ALA A O 1
ATOM 714 N N . ASN A 1 102 ? -6.871 -45.844 -9.039 1 74.44 102 ASN A N 1
ATOM 715 C CA . ASN A 1 102 ? -5.984 -46.688 -9.828 1 74.44 102 ASN A CA 1
ATOM 716 C C . ASN A 1 102 ? -4.52 -46.312 -9.648 1 74.44 102 ASN A C 1
ATOM 718 O O . ASN A 1 102 ? -4.105 -45.219 -10.078 1 74.44 102 ASN A O 1
ATOM 722 N N . LEU A 1 103 ? -3.846 -46.844 -8.555 1 86.94 103 LEU A N 1
ATOM 723 C CA . LEU A 1 103 ? -2.426 -46.688 -8.273 1 86.94 103 LEU A CA 1
ATOM 724 C C . LEU A 1 103 ? -1.631 -46.531 -9.57 1 86.94 103 LEU A C 1
ATOM 726 O O . LEU A 1 103 ? -0.713 -45.719 -9.656 1 86.94 103 LEU A O 1
ATOM 730 N N . ALA A 1 104 ? -2.092 -47.281 -10.539 1 88.19 104 ALA A N 1
ATOM 731 C CA . ALA A 1 104 ? -1.402 -47.219 -11.828 1 88.19 104 ALA A CA 1
ATOM 732 C C . ALA A 1 104 ? -1.564 -45.875 -12.484 1 88.19 104 ALA A C 1
ATOM 734 O O . ALA A 1 104 ? -0.613 -45.344 -13.055 1 88.19 104 ALA A O 1
ATOM 735 N N . ALA A 1 105 ? -2.676 -45.375 -12.344 1 87.75 105 ALA A N 1
ATOM 736 C CA . ALA A 1 105 ? -2.936 -44.062 -12.93 1 87.75 105 ALA A CA 1
ATOM 737 C C . ALA A 1 105 ? -2.148 -42.969 -12.203 1 87.75 105 ALA A C 1
ATOM 739 O O . ALA A 1 105 ? -1.665 -42.031 -12.828 1 87.75 105 ALA A O 1
ATOM 740 N N . GLN A 1 106 ? -1.994 -43.094 -10.906 1 92.19 106 GLN A N 1
ATOM 741 C CA . GLN A 1 106 ? -1.239 -42.125 -10.117 1 92.19 106 GLN A CA 1
ATOM 742 C C . GLN A 1 106 ? 0.248 -42.156 -10.453 1 92.19 106 GLN A C 1
ATOM 744 O O . GLN A 1 106 ? 0.897 -41.125 -10.602 1 92.19 106 GLN A O 1
ATOM 749 N N . ILE A 1 107 ? 0.692 -43.344 -10.602 1 93.38 107 ILE A N 1
ATOM 750 C CA . ILE A 1 107 ? 2.104 -43.531 -10.922 1 93.38 107 ILE A CA 1
ATOM 751 C C . ILE A 1 107 ? 2.383 -43.031 -12.336 1 93.38 107 ILE A C 1
ATOM 753 O O . ILE A 1 107 ? 3.381 -42.344 -12.562 1 93.38 107 ILE A O 1
ATOM 757 N N . LEU A 1 108 ? 1.481 -43.312 -13.203 1 90.44 108 LEU A N 1
ATOM 758 C CA . LEU A 1 108 ? 1.649 -42.844 -14.578 1 90.44 108 LEU A CA 1
ATOM 759 C C . LEU A 1 108 ? 1.615 -41.312 -14.656 1 90.44 108 LEU A C 1
ATOM 761 O O . LEU A 1 108 ? 2.373 -40.719 -15.414 1 90.44 108 LEU A O 1
ATOM 765 N N . SER A 1 109 ? 0.728 -40.75 -13.891 1 92.94 109 SER A N 1
ATOM 766 C CA . SER A 1 109 ? 0.665 -39.281 -13.844 1 92.94 109 SER A CA 1
ATOM 767 C C . SER A 1 109 ? 1.966 -38.688 -13.312 1 92.94 109 SER A C 1
ATOM 769 O O . SER A 1 109 ? 2.492 -37.75 -13.883 1 92.94 109 SER A O 1
ATOM 771 N N . GLY A 1 110 ? 2.473 -39.25 -12.273 1 94.69 110 GLY A N 1
ATOM 772 C CA . GLY A 1 110 ? 3.727 -38.781 -11.695 1 94.69 110 GLY A CA 1
ATOM 773 C C . GLY A 1 110 ? 4.891 -38.875 -12.664 1 94.69 110 GLY A C 1
ATOM 774 O O . GLY A 1 110 ? 5.699 -37.938 -12.742 1 94.69 110 GLY A O 1
ATOM 775 N N . VAL A 1 111 ? 4.914 -39.906 -13.398 1 93.25 111 VAL A N 1
ATOM 776 C CA . VAL A 1 111 ? 5.984 -40.094 -14.375 1 93.25 111 VAL A CA 1
ATOM 777 C C . VAL A 1 111 ? 5.828 -39.094 -15.508 1 93.25 111 VAL A C 1
ATOM 779 O O . VAL A 1 111 ? 6.812 -38.469 -15.945 1 93.25 111 VAL A O 1
ATOM 782 N N . THR A 1 112 ? 4.641 -38.938 -15.922 1 90.44 112 THR A N 1
ATOM 783 C CA . THR A 1 112 ? 4.375 -37.969 -17 1 90.44 112 THR A CA 1
ATOM 784 C C . THR A 1 112 ? 4.793 -36.562 -16.578 1 90.44 112 THR A C 1
ATOM 786 O O . THR A 1 112 ? 5.449 -35.844 -17.344 1 90.44 112 THR A O 1
ATOM 789 N N . VAL A 1 113 ? 4.414 -36.188 -15.414 1 93.69 113 VAL A N 1
ATOM 790 C CA . VAL A 1 113 ? 4.723 -34.875 -14.906 1 93.69 113 VAL A CA 1
ATOM 791 C C . VAL A 1 113 ? 6.234 -34.719 -14.75 1 93.69 113 VAL A C 1
ATOM 793 O O . VAL A 1 113 ? 6.789 -33.656 -15.023 1 93.69 113 VAL A O 1
ATOM 796 N N . SER A 1 114 ? 6.934 -35.75 -14.25 1 94.62 114 SER A N 1
ATOM 797 C CA . SER A 1 114 ? 8.383 -35.688 -14.062 1 94.62 114 SER A CA 1
ATOM 798 C C . SER A 1 114 ? 9.102 -35.469 -15.391 1 94.62 114 SER A C 1
ATOM 800 O O . SER A 1 114 ? 10.094 -34.75 -15.445 1 94.62 114 SER A O 1
ATOM 802 N N . LEU A 1 115 ? 8.617 -36.094 -16.406 1 88.81 115 LEU A N 1
ATOM 803 C CA . LEU A 1 115 ? 9.219 -35.938 -17.734 1 88.81 115 LEU A CA 1
ATOM 804 C C . LEU A 1 115 ? 9.07 -34.5 -18.234 1 88.81 115 LEU A C 1
ATOM 806 O O . LEU A 1 115 ? 9.953 -34 -18.922 1 88.81 115 LEU A O 1
ATOM 810 N N . ALA A 1 116 ? 8 -33.906 -17.891 1 88.06 116 ALA A N 1
ATOM 811 C CA . ALA A 1 116 ? 7.766 -32.531 -18.281 1 88.06 116 ALA A CA 1
ATOM 812 C C . ALA A 1 116 ? 8.586 -31.562 -17.422 1 88.06 116 ALA A C 1
ATOM 814 O O . ALA A 1 116 ? 9 -30.5 -17.891 1 88.06 116 ALA A O 1
ATOM 815 N N . MET A 1 117 ? 8.844 -31.906 -16.25 1 91.88 117 MET A N 1
ATOM 816 C CA . MET A 1 117 ? 9.484 -31.047 -15.258 1 91.88 117 MET A CA 1
ATOM 817 C C . MET A 1 117 ? 10.992 -30.969 -15.492 1 91.88 117 MET A C 1
ATOM 819 O O . MET A 1 117 ? 11.609 -29.953 -15.211 1 91.88 117 MET A O 1
ATOM 823 N N . VAL A 1 118 ? 11.617 -31.969 -15.992 1 89.25 118 VAL A N 1
ATOM 824 C CA . VAL A 1 118 ? 13.062 -32.062 -16.109 1 89.25 118 VAL A CA 1
ATOM 825 C C . VAL A 1 118 ? 13.586 -30.984 -17.047 1 89.25 118 VAL A C 1
ATOM 827 O O . VAL A 1 118 ? 14.461 -30.203 -16.688 1 89.25 118 VAL A O 1
ATOM 830 N N . PRO A 1 119 ? 13 -30.891 -18.266 1 87.31 119 PRO A N 1
ATOM 831 C CA . PRO A 1 119 ? 13.492 -29.844 -19.156 1 87.31 119 PRO A CA 1
ATOM 832 C C . PRO A 1 119 ? 13.312 -28.438 -18.578 1 87.31 119 PRO A C 1
ATOM 834 O O . PRO A 1 119 ? 14.188 -27.594 -18.734 1 87.31 119 PRO A O 1
ATOM 837 N N . GLU A 1 120 ? 12.234 -28.234 -17.953 1 88.38 120 GLU A N 1
ATOM 838 C CA . GLU A 1 120 ? 11.938 -26.922 -17.391 1 88.38 120 GLU A CA 1
ATOM 839 C C . GLU A 1 120 ? 12.898 -26.594 -16.25 1 88.38 120 GLU A C 1
ATOM 841 O O . GLU A 1 120 ? 13.398 -25.469 -16.156 1 88.38 120 GLU A O 1
ATOM 846 N N . SER A 1 121 ? 13.094 -27.531 -15.398 1 91.81 121 SER A N 1
ATOM 847 C CA . SER A 1 121 ? 14.008 -27.328 -14.281 1 91.81 121 SER A CA 1
ATOM 848 C C . SER A 1 121 ? 15.422 -27.031 -14.773 1 91.81 121 SER A C 1
ATOM 850 O O . SER A 1 121 ? 16.125 -26.188 -14.203 1 91.81 121 SER A O 1
ATOM 852 N N . LEU A 1 122 ? 15.859 -27.734 -15.797 1 89.25 122 LEU A N 1
ATOM 853 C CA . LEU A 1 122 ? 17.172 -27.516 -16.391 1 89.25 122 LEU A CA 1
ATOM 854 C C . LEU A 1 122 ? 17.266 -26.109 -16.969 1 89.25 122 LEU A C 1
ATOM 856 O O . LEU A 1 122 ? 18.266 -25.422 -16.75 1 89.25 122 LEU A O 1
ATOM 860 N N . ALA A 1 123 ? 16.25 -25.797 -17.656 1 88.31 123 ALA A N 1
ATOM 861 C CA . ALA A 1 123 ? 16.25 -24.484 -18.312 1 88.31 123 ALA A CA 1
ATOM 862 C C . ALA A 1 123 ? 16.312 -23.359 -17.281 1 88.31 123 ALA A C 1
ATOM 864 O O . ALA A 1 123 ? 16.984 -22.344 -17.5 1 88.31 123 ALA A O 1
ATOM 865 N N . PHE A 1 124 ? 15.68 -23.453 -16.172 1 91.75 124 PHE A N 1
ATOM 866 C CA . PHE A 1 124 ? 15.617 -22.391 -15.164 1 91.75 124 PHE A CA 1
ATOM 867 C C . PHE A 1 124 ? 16.953 -22.266 -14.438 1 91.75 124 PHE A C 1
ATOM 869 O O . PHE A 1 124 ? 17.25 -21.203 -13.875 1 91.75 124 PHE A O 1
ATOM 876 N N . THR A 1 125 ? 17.734 -23.328 -14.383 1 90.44 125 THR A N 1
ATOM 877 C CA . THR A 1 125 ? 19.062 -23.203 -13.789 1 90.44 125 THR A CA 1
ATOM 878 C C . THR A 1 125 ? 19.938 -22.234 -14.586 1 90.44 125 THR A C 1
ATOM 880 O O . THR A 1 125 ? 20.75 -21.516 -14.016 1 90.44 125 THR A O 1
ATOM 883 N N . PHE A 1 126 ? 19.688 -22.281 -15.852 1 85.06 126 PHE A N 1
ATOM 884 C CA . PHE A 1 126 ? 20.469 -21.375 -16.688 1 85.06 126 PHE A CA 1
ATOM 885 C C . PHE A 1 126 ? 20 -19.938 -16.5 1 85.06 126 PHE A C 1
ATOM 887 O O . PHE A 1 126 ? 20.797 -19 -16.594 1 85.06 126 PHE A O 1
ATOM 894 N N . VAL A 1 127 ? 18.781 -19.797 -16.234 1 86.19 127 VAL A N 1
ATOM 895 C CA . VAL A 1 127 ? 18.25 -18.469 -15.938 1 86.19 127 VAL A CA 1
ATOM 896 C C . VAL A 1 127 ? 18.812 -17.969 -14.609 1 86.19 127 VAL A C 1
ATOM 898 O O . VAL A 1 127 ? 19.188 -16.812 -14.492 1 86.19 127 VAL A O 1
ATOM 901 N N . ALA A 1 128 ? 18.906 -18.844 -13.656 1 90.88 128 ALA A N 1
ATOM 902 C CA . ALA A 1 128 ? 19.391 -18.484 -12.32 1 90.88 128 ALA A CA 1
ATOM 903 C C . ALA A 1 128 ? 20.906 -18.391 -12.297 1 90.88 128 ALA A C 1
ATOM 905 O O . ALA A 1 128 ? 21.484 -17.812 -11.375 1 90.88 128 ALA A O 1
ATOM 906 N N . GLY A 1 129 ? 21.578 -19 -13.289 1 89.06 129 GLY A N 1
ATOM 907 C CA . GLY A 1 129 ? 23.031 -19 -13.352 1 89.06 129 GLY A CA 1
ATOM 908 C C . GLY A 1 129 ? 23.656 -20.031 -12.445 1 89.06 129 GLY A C 1
ATOM 909 O O . GLY A 1 129 ? 24.688 -19.766 -11.812 1 89.06 129 GLY A O 1
ATOM 910 N N . VAL A 1 130 ? 23.031 -21.156 -12.328 1 92.06 130 VAL A N 1
ATOM 911 C CA . VAL A 1 130 ? 23.562 -22.203 -11.469 1 92.06 130 VAL A CA 1
ATOM 912 C C . VAL A 1 130 ? 23.719 -23.5 -12.266 1 92.06 130 VAL A C 1
ATOM 914 O O . VAL A 1 130 ? 23.297 -23.578 -13.422 1 92.06 130 VAL A O 1
ATOM 917 N N . SER A 1 131 ? 24.344 -24.5 -11.664 1 91.06 131 SER A N 1
ATOM 918 C CA . SER A 1 131 ? 24.547 -25.781 -12.305 1 91.06 131 SER A CA 1
ATOM 919 C C . SER A 1 131 ? 23.234 -26.547 -12.43 1 91.06 131 SER A C 1
ATOM 921 O O . SER A 1 131 ? 22.344 -26.422 -11.586 1 91.06 131 SER A O 1
ATOM 923 N N . PRO A 1 132 ? 23.094 -27.344 -13.484 1 90.56 132 PRO A N 1
ATOM 924 C CA . PRO A 1 132 ? 21.875 -28.094 -13.742 1 90.56 132 PRO A CA 1
ATOM 925 C C . PRO A 1 132 ? 21.469 -28.984 -12.57 1 90.56 132 PRO A C 1
ATOM 927 O O . PRO A 1 132 ? 20.281 -29.141 -12.273 1 90.56 132 PRO A O 1
ATOM 930 N N . ILE A 1 133 ? 22.422 -29.5 -11.883 1 90.94 133 ILE A N 1
ATOM 931 C CA . ILE A 1 133 ? 22.141 -30.438 -10.797 1 90.94 133 ILE A CA 1
ATOM 932 C C . ILE A 1 133 ? 21.422 -29.703 -9.664 1 90.94 133 ILE A C 1
ATOM 934 O O . ILE A 1 133 ? 20.578 -30.281 -8.977 1 90.94 133 ILE A O 1
ATOM 938 N N . VAL A 1 134 ? 21.703 -28.438 -9.461 1 92.75 134 VAL A N 1
ATOM 939 C CA . VAL A 1 134 ? 21.094 -27.609 -8.414 1 92.75 134 VAL A CA 1
ATOM 940 C C . VAL A 1 134 ? 19.594 -27.469 -8.664 1 92.75 134 VAL A C 1
ATOM 942 O O . VAL A 1 134 ? 18.797 -27.469 -7.727 1 92.75 134 VAL A O 1
ATOM 945 N N . GLY A 1 135 ? 19.219 -27.391 -9.922 1 93.56 135 GLY A N 1
ATOM 946 C CA . GLY A 1 135 ? 17.812 -27.297 -10.297 1 93.56 135 GLY A CA 1
ATOM 947 C C . GLY A 1 135 ? 17.094 -28.625 -10.211 1 93.56 135 GLY A C 1
ATOM 948 O O . GLY A 1 135 ? 15.945 -28.688 -9.773 1 93.56 135 GLY A O 1
ATOM 949 N N . LEU A 1 136 ? 17.75 -29.703 -10.609 1 93.38 136 LEU A N 1
ATOM 950 C CA . LEU A 1 136 ? 17.141 -31.016 -10.57 1 93.38 136 LEU A CA 1
ATOM 951 C C . LEU A 1 136 ? 16.938 -31.5 -9.133 1 93.38 136 LEU A C 1
ATOM 953 O O . LEU A 1 136 ? 15.906 -32.094 -8.805 1 93.38 136 LEU A O 1
ATOM 957 N N . HIS A 1 137 ? 17.953 -31.203 -8.312 1 94.69 137 HIS A N 1
ATOM 958 C CA . HIS A 1 137 ? 17.797 -31.531 -6.898 1 94.69 137 HIS A CA 1
ATOM 959 C C . HIS A 1 137 ? 16.656 -30.734 -6.273 1 94.69 137 HIS A C 1
ATOM 961 O O . HIS A 1 137 ? 15.914 -31.25 -5.441 1 94.69 137 HIS A O 1
ATOM 967 N N . ALA A 1 138 ? 16.562 -29.484 -6.688 1 96.62 138 ALA A N 1
ATOM 968 C CA . ALA A 1 138 ? 15.477 -28.656 -6.184 1 96.62 138 ALA A CA 1
ATOM 969 C C . ALA A 1 138 ? 14.117 -29.219 -6.578 1 96.62 138 ALA A C 1
ATOM 971 O O . ALA A 1 138 ? 13.188 -29.25 -5.766 1 96.62 138 ALA A O 1
ATOM 972 N N . ALA A 1 139 ? 13.992 -29.625 -7.812 1 96.5 139 ALA A N 1
ATOM 973 C CA . ALA A 1 139 ? 12.742 -30.219 -8.297 1 96.5 139 ALA A CA 1
ATOM 974 C C . ALA A 1 139 ? 12.367 -31.453 -7.488 1 96.5 139 ALA A C 1
ATOM 976 O O . ALA A 1 139 ? 11.211 -31.641 -7.117 1 96.5 139 ALA A O 1
ATOM 977 N N . ALA A 1 140 ? 13.344 -32.281 -7.211 1 96.12 140 ALA A N 1
ATOM 978 C CA . ALA A 1 140 ? 13.109 -33.531 -6.484 1 96.12 140 ALA A CA 1
ATOM 979 C C . ALA A 1 140 ? 12.742 -33.25 -5.031 1 96.12 140 ALA A C 1
ATOM 981 O O . ALA A 1 140 ? 11.766 -33.812 -4.516 1 96.12 140 ALA A O 1
ATOM 982 N N . ILE A 1 141 ? 13.469 -32.375 -4.391 1 97.19 141 ILE A N 1
ATOM 983 C CA . ILE A 1 141 ? 13.266 -32.094 -2.969 1 97.19 141 ILE A CA 1
ATOM 984 C C . ILE A 1 141 ? 11.953 -31.344 -2.768 1 97.19 141 ILE A C 1
ATOM 986 O O . ILE A 1 141 ? 11.141 -31.719 -1.911 1 97.19 141 ILE A O 1
ATOM 990 N N . MET A 1 142 ? 11.75 -30.266 -3.566 1 97.81 142 MET A N 1
ATOM 991 C CA . MET A 1 142 ? 10.492 -29.531 -3.492 1 97.81 142 MET A CA 1
ATOM 992 C C . MET A 1 142 ? 9.305 -30.453 -3.713 1 97.81 142 MET A C 1
ATOM 994 O O . MET A 1 142 ? 8.328 -30.406 -2.961 1 97.81 142 MET A O 1
ATOM 998 N N . GLY A 1 143 ? 9.43 -31.281 -4.785 1 97.06 143 GLY A N 1
ATOM 999 C CA . GLY A 1 143 ? 8.352 -32.188 -5.125 1 97.06 143 GLY A CA 1
ATOM 1000 C C . GLY A 1 143 ? 8.07 -33.219 -4.039 1 97.06 143 GLY A C 1
ATOM 1001 O O . GLY A 1 143 ? 6.91 -33.438 -3.688 1 97.06 143 GLY A O 1
ATOM 1002 N N . LEU A 1 144 ? 9.086 -33.75 -3.504 1 97.06 144 LEU A N 1
ATOM 1003 C CA . LEU A 1 144 ? 8.93 -34.812 -2.52 1 97.06 144 LEU A CA 1
ATOM 1004 C C . LEU A 1 144 ? 8.352 -34.281 -1.217 1 97.06 144 LEU A C 1
ATOM 1006 O O . LEU A 1 144 ? 7.367 -34.812 -0.702 1 97.06 144 LEU A O 1
ATOM 1010 N N . VAL A 1 145 ? 8.914 -33.25 -0.719 1 97.56 145 VAL A N 1
ATOM 1011 C CA . VAL A 1 145 ? 8.508 -32.688 0.573 1 97.56 145 VAL A CA 1
ATOM 1012 C C . VAL A 1 145 ? 7.074 -32.188 0.491 1 97.56 145 VAL A C 1
ATOM 1014 O O . VAL A 1 145 ? 6.254 -32.469 1.362 1 97.56 145 VAL A O 1
ATOM 1017 N N . THR A 1 146 ? 6.754 -31.453 -0.541 1 96.94 146 THR A N 1
ATOM 1018 C CA . THR A 1 146 ? 5.422 -30.859 -0.643 1 96.94 146 THR A CA 1
ATOM 1019 C C . THR A 1 146 ? 4.379 -31.938 -0.921 1 96.94 146 THR A C 1
ATOM 1021 O O . THR A 1 146 ? 3.219 -31.812 -0.528 1 96.94 146 THR A O 1
ATOM 1024 N N . ALA A 1 147 ? 4.746 -33 -1.628 1 96.19 147 ALA A N 1
ATOM 1025 C CA . ALA A 1 147 ? 3.82 -34.094 -1.846 1 96.19 147 ALA A CA 1
ATOM 1026 C C . ALA A 1 147 ? 3.475 -34.812 -0.529 1 96.19 147 ALA A C 1
ATOM 1028 O O . ALA A 1 147 ? 2.336 -35.219 -0.326 1 96.19 147 ALA A O 1
ATOM 1029 N N . LEU A 1 148 ? 4.422 -34.844 0.34 1 95.56 148 LEU A N 1
ATOM 1030 C CA . LEU A 1 148 ? 4.238 -35.594 1.588 1 95.56 148 LEU A CA 1
ATOM 1031 C C . LEU A 1 148 ? 3.467 -34.75 2.602 1 95.56 148 LEU A C 1
ATOM 1033 O O . LEU A 1 148 ? 2.627 -35.281 3.336 1 95.56 148 LEU A O 1
ATOM 1037 N N . ILE A 1 149 ? 3.719 -33.469 2.637 1 95.06 149 ILE A N 1
ATOM 1038 C CA . ILE A 1 149 ? 3.164 -32.688 3.75 1 95.06 149 ILE A CA 1
ATOM 1039 C C . ILE A 1 149 ? 2.229 -31.609 3.217 1 95.06 149 ILE A C 1
ATOM 1041 O O . ILE A 1 149 ? 1.555 -30.938 3.992 1 95.06 149 ILE A O 1
ATOM 1045 N N . GLY A 1 150 ? 2.154 -31.438 1.989 1 93.25 150 GLY A N 1
ATOM 1046 C CA . GLY A 1 150 ? 1.327 -30.391 1.408 1 93.25 150 GLY A CA 1
ATOM 1047 C C . GLY A 1 150 ? -0.155 -30.594 1.656 1 93.25 150 GLY A C 1
ATOM 1048 O O . GLY A 1 150 ? -0.587 -31.703 2 1 93.25 150 GLY A O 1
ATOM 1049 N N . ALA A 1 151 ? -0.938 -29.562 1.507 1 92.25 151 ALA A N 1
ATOM 1050 C CA . ALA A 1 151 ? -2.377 -29.609 1.75 1 92.25 151 ALA A CA 1
ATOM 1051 C C . ALA A 1 151 ? -3.117 -30.188 0.55 1 92.25 151 ALA A C 1
ATOM 1053 O O . ALA A 1 151 ? -4 -31.031 0.708 1 92.25 151 ALA A O 1
ATOM 1054 N N . GLN A 1 152 ? -2.781 -29.781 -0.657 1 92.94 152 GLN A N 1
ATOM 1055 C CA . GLN A 1 152 ? -3.434 -30.219 -1.891 1 92.94 152 GLN A CA 1
ATOM 1056 C C . GLN A 1 152 ? -2.588 -31.25 -2.631 1 92.94 152 GLN A C 1
ATOM 1058 O O . GLN A 1 152 ? -1.603 -30.891 -3.283 1 92.94 152 GLN A O 1
ATOM 1063 N N . PRO A 1 153 ? -3.006 -32.469 -2.631 1 92.25 153 PRO A N 1
ATOM 1064 C CA . PRO A 1 153 ? -2.197 -33.531 -3.221 1 92.25 153 PRO A CA 1
ATOM 1065 C C . PRO A 1 153 ? -1.993 -33.344 -4.723 1 92.25 153 PRO A C 1
ATOM 1067 O O . PRO A 1 153 ? -1.03 -33.875 -5.285 1 92.25 153 PRO A O 1
ATOM 1070 N N . GLY A 1 154 ? -2.812 -32.688 -5.32 1 92.94 154 GLY A N 1
ATOM 1071 C CA . GLY A 1 154 ? -2.699 -32.5 -6.758 1 92.94 154 GLY A CA 1
ATOM 1072 C C . GLY A 1 154 ? -1.673 -31.438 -7.145 1 92.94 154 GLY A C 1
ATOM 1073 O O . GLY A 1 154 ? -1.27 -31.359 -8.305 1 92.94 154 GLY A O 1
ATOM 1074 N N . VAL A 1 155 ? -1.188 -30.688 -6.176 1 95.38 155 VAL A N 1
ATOM 1075 C CA . VAL A 1 155 ? -0.247 -29.609 -6.453 1 95.38 155 VAL A CA 1
ATOM 1076 C C . VAL A 1 155 ? 1.168 -30.172 -6.562 1 95.38 155 VAL A C 1
ATOM 1078 O O . VAL A 1 155 ? 1.604 -30.938 -5.699 1 95.38 155 VAL A O 1
ATOM 1081 N N . ILE A 1 156 ? 1.849 -29.859 -7.602 1 97.25 156 ILE A N 1
ATOM 1082 C CA . ILE A 1 156 ? 3.23 -30.266 -7.832 1 97.25 156 ILE A CA 1
ATOM 1083 C C . ILE A 1 156 ? 4.156 -29.062 -7.691 1 97.25 156 ILE A C 1
ATOM 1085 O O . ILE A 1 156 ? 3.926 -28.031 -8.312 1 97.25 156 ILE A O 1
ATOM 1089 N N . SER A 1 157 ? 5.152 -29.203 -6.879 1 97.62 157 SER A N 1
ATOM 1090 C CA . SER A 1 157 ? 6.133 -28.156 -6.684 1 97.62 157 SER A CA 1
ATOM 1091 C C . SER A 1 157 ? 7.496 -28.547 -7.242 1 97.62 157 SER A C 1
ATOM 1093 O O . SER A 1 157 ? 7.801 -29.734 -7.363 1 97.62 157 SER A O 1
ATOM 1095 N N . GLY A 1 158 ? 8.273 -27.656 -7.629 1 96.69 158 GLY A N 1
ATOM 1096 C CA . GLY A 1 158 ? 9.602 -27.859 -8.18 1 96.69 158 GLY A CA 1
ATOM 1097 C C . GLY A 1 158 ? 10.391 -26.578 -8.32 1 96.69 158 GLY A C 1
ATOM 1098 O O . GLY A 1 158 ? 10.086 -25.578 -7.66 1 96.69 158 GLY A O 1
ATOM 1099 N N . ALA A 1 159 ? 11.484 -26.703 -9.078 1 95.12 159 ALA A N 1
ATOM 1100 C CA . ALA A 1 159 ? 12.266 -25.516 -9.391 1 95.12 159 ALA A CA 1
ATOM 1101 C C . ALA A 1 159 ? 11.484 -24.578 -10.312 1 95.12 159 ALA A C 1
ATOM 1103 O O . ALA A 1 159 ? 11.219 -24.922 -11.469 1 95.12 159 ALA A O 1
ATOM 1104 N N . ALA A 1 160 ? 11.109 -23.453 -9.812 1 92.19 160 ALA A N 1
ATOM 1105 C CA . ALA A 1 160 ? 10.188 -22.578 -10.539 1 92.19 160 ALA A CA 1
ATOM 1106 C C . ALA A 1 160 ? 10.922 -21.391 -11.148 1 92.19 160 ALA A C 1
ATOM 1108 O O . ALA A 1 160 ? 11.914 -20.906 -10.594 1 92.19 160 ALA A O 1
ATOM 1109 N N . GLY A 1 161 ? 10.352 -21 -12.258 1 89.5 161 GLY A N 1
ATOM 1110 C CA . GLY A 1 161 ? 10.898 -19.844 -12.953 1 89.5 161 GLY A CA 1
ATOM 1111 C C . GLY A 1 161 ? 10.773 -18.562 -12.156 1 89.5 161 GLY A C 1
ATOM 1112 O O . GLY A 1 161 ? 11.68 -17.719 -12.188 1 89.5 161 GLY A O 1
ATOM 1113 N N . ALA A 1 162 ? 9.703 -18.422 -11.5 1 89.31 162 ALA A N 1
ATOM 1114 C CA . ALA A 1 162 ? 9.445 -17.188 -10.742 1 89.31 162 ALA A CA 1
ATOM 1115 C C . ALA A 1 162 ? 10.516 -16.984 -9.68 1 89.31 162 ALA A C 1
ATOM 1117 O O . ALA A 1 162 ? 10.977 -15.852 -9.469 1 89.31 162 ALA A O 1
ATOM 1118 N N . THR A 1 163 ? 10.898 -17.969 -8.992 1 93.88 163 THR A N 1
ATOM 1119 C CA . THR A 1 163 ? 11.922 -17.844 -7.957 1 93.88 163 THR A CA 1
ATOM 1120 C C . THR A 1 163 ? 13.305 -17.719 -8.586 1 93.88 163 THR A C 1
ATOM 1122 O O . THR A 1 163 ? 14.172 -17 -8.062 1 93.88 163 THR A O 1
ATOM 1125 N N . ALA A 1 164 ? 13.516 -18.375 -9.727 1 93.81 164 ALA A N 1
ATOM 1126 C CA . ALA A 1 164 ? 14.797 -18.328 -10.414 1 93.81 164 ALA A CA 1
ATOM 1127 C C . ALA A 1 164 ? 15.141 -16.906 -10.836 1 93.81 164 ALA A C 1
ATOM 1129 O O . ALA A 1 164 ? 16.281 -16.453 -10.68 1 93.81 164 ALA A O 1
ATOM 1130 N N . VAL A 1 165 ? 14.18 -16.281 -11.328 1 89.38 165 VAL A N 1
ATOM 1131 C CA . VAL A 1 165 ? 14.383 -14.938 -11.828 1 89.38 165 VAL A CA 1
ATOM 1132 C C . VAL A 1 165 ? 14.742 -14 -10.672 1 89.38 165 VAL A C 1
ATOM 1134 O O . VAL A 1 165 ? 15.539 -13.078 -10.836 1 89.38 165 VAL A O 1
ATOM 1137 N N . VAL A 1 166 ? 14.195 -14.227 -9.5 1 91.5 166 VAL A N 1
ATOM 1138 C CA . VAL A 1 166 ? 14.469 -13.406 -8.32 1 91.5 166 VAL A CA 1
ATOM 1139 C C . VAL A 1 166 ? 15.875 -13.688 -7.809 1 91.5 166 VAL A C 1
ATOM 1141 O O . VAL A 1 166 ? 16.562 -12.781 -7.324 1 91.5 166 VAL A O 1
ATOM 1144 N N . LEU A 1 167 ? 16.344 -14.836 -7.984 1 94.94 167 LEU A N 1
ATOM 1145 C CA . LEU A 1 167 ? 17.609 -15.273 -7.414 1 94.94 167 LEU A CA 1
ATOM 1146 C C . LEU A 1 167 ? 18.766 -14.969 -8.359 1 94.94 167 LEU A C 1
ATOM 1148 O O . LEU A 1 167 ? 19.922 -14.914 -7.934 1 94.94 167 LEU A O 1
ATOM 1152 N N . ALA A 1 168 ? 18.469 -14.805 -9.609 1 91.81 168 ALA A N 1
ATOM 1153 C CA . ALA A 1 168 ? 19.484 -14.688 -10.656 1 91.81 168 ALA A CA 1
ATOM 1154 C C . ALA A 1 168 ? 20.469 -13.562 -10.352 1 91.81 168 ALA A C 1
ATOM 1156 O O . ALA A 1 168 ? 21.688 -13.766 -10.383 1 91.81 168 ALA A O 1
ATOM 1157 N N . PRO A 1 169 ? 19.969 -12.391 -9.977 1 89.75 169 PRO A N 1
ATOM 1158 C CA . PRO A 1 169 ? 20.922 -11.312 -9.688 1 89.75 169 PRO A CA 1
ATOM 1159 C C . PRO A 1 169 ? 21.781 -11.602 -8.461 1 89.75 169 PRO A C 1
ATOM 1161 O O . PRO A 1 169 ? 22.938 -11.18 -8.398 1 89.75 169 PRO A O 1
ATOM 1164 N N . LEU A 1 170 ? 21.266 -12.25 -7.504 1 93.56 170 LEU A N 1
ATOM 1165 C CA . LEU A 1 170 ? 22.031 -12.602 -6.301 1 93.56 170 LEU A CA 1
ATOM 1166 C C . LEU A 1 170 ? 23.188 -13.531 -6.637 1 93.56 170 LEU A C 1
ATOM 1168 O O . LEU A 1 170 ? 24.297 -13.352 -6.145 1 93.56 170 LEU A O 1
ATOM 1172 N N . VAL A 1 171 ? 22.984 -14.492 -7.465 1 94.94 171 VAL A N 1
ATOM 1173 C CA . VAL A 1 171 ? 24 -15.461 -7.863 1 94.94 171 VAL A CA 1
ATOM 1174 C C . VAL A 1 171 ? 25.078 -14.766 -8.703 1 94.94 171 VAL A C 1
ATOM 1176 O O . VAL A 1 171 ? 26.266 -15.031 -8.539 1 94.94 171 VAL A O 1
ATOM 1179 N N . ALA A 1 172 ? 24.641 -13.938 -9.562 1 91.62 172 ALA A N 1
ATOM 1180 C CA . ALA A 1 172 ? 25.562 -13.234 -10.445 1 91.62 172 ALA A CA 1
ATOM 1181 C C . ALA A 1 172 ? 26.516 -12.352 -9.641 1 91.62 172 ALA A C 1
ATOM 1183 O O . ALA A 1 172 ? 27.703 -12.25 -9.969 1 91.62 172 ALA A O 1
ATOM 1184 N N . ARG A 1 173 ? 26.062 -11.812 -8.539 1 93.19 173 ARG A N 1
ATOM 1185 C CA . ARG A 1 173 ? 26.859 -10.844 -7.793 1 93.19 173 ARG A CA 1
ATOM 1186 C C . ARG A 1 173 ? 27.625 -11.516 -6.656 1 93.19 173 ARG A C 1
ATOM 1188 O O . ARG A 1 173 ? 28.75 -11.125 -6.34 1 93.19 173 ARG A O 1
ATOM 1195 N N . HIS A 1 174 ? 26.984 -12.539 -6.047 1 94.75 174 HIS A N 1
ATOM 1196 C CA . HIS A 1 174 ? 27.578 -13.016 -4.801 1 94.75 174 HIS A CA 1
ATOM 1197 C C . HIS A 1 174 ? 27.891 -14.508 -4.875 1 94.75 174 HIS A C 1
ATOM 1199 O O . HIS A 1 174 ? 28.578 -15.039 -4.004 1 94.75 174 HIS A O 1
ATOM 1205 N N . GLY A 1 175 ? 27.344 -15.172 -5.906 1 93.5 175 GLY A N 1
ATOM 1206 C CA . GLY A 1 175 ? 27.641 -16.594 -6.074 1 93.5 175 GLY A CA 1
ATOM 1207 C C . GLY A 1 175 ? 26.516 -17.5 -5.633 1 93.5 175 GLY A C 1
ATOM 1208 O O . GLY A 1 175 ? 25.547 -17.047 -5.016 1 93.5 175 GLY A O 1
ATOM 1209 N N . VAL A 1 176 ? 26.703 -18.766 -5.82 1 94.31 176 VAL A N 1
ATOM 1210 C CA . VAL A 1 176 ? 25.641 -19.75 -5.652 1 94.31 176 VAL A CA 1
ATOM 1211 C C . VAL A 1 176 ? 25.438 -20.031 -4.168 1 94.31 176 VAL A C 1
ATOM 1213 O O . VAL A 1 176 ? 24.328 -20.375 -3.744 1 94.31 176 VAL A O 1
ATOM 1216 N N . GLU A 1 177 ? 26.438 -19.875 -3.361 1 95.69 177 GLU A N 1
ATOM 1217 C CA . GLU A 1 177 ? 26.312 -20.125 -1.93 1 95.69 177 GLU A CA 1
ATOM 1218 C C . GLU A 1 177 ? 25.312 -19.156 -1.288 1 95.69 177 GLU A C 1
ATOM 1220 O O . GLU A 1 177 ? 24.609 -19.516 -0.346 1 95.69 177 GLU A O 1
ATOM 1225 N N . TYR A 1 178 ? 25.281 -17.969 -1.833 1 95.81 178 TYR A N 1
ATOM 1226 C CA . TYR A 1 178 ? 24.328 -16.984 -1.339 1 95.81 178 TYR A CA 1
ATOM 1227 C C . TYR A 1 178 ? 22.906 -17.375 -1.724 1 95.81 178 TYR A C 1
ATOM 1229 O O . TYR A 1 178 ? 21.953 -17.047 -1.013 1 95.81 178 TYR A O 1
ATOM 1237 N N . LEU A 1 179 ? 22.859 -18.062 -2.828 1 96.62 179 LEU A N 1
ATOM 1238 C CA . LEU A 1 179 ? 21.562 -18.594 -3.232 1 96.62 179 LEU A CA 1
ATOM 1239 C C . LEU A 1 179 ? 21.047 -19.609 -2.221 1 96.62 179 LEU A C 1
ATOM 1241 O O . LEU A 1 179 ? 19.875 -19.562 -1.84 1 96.62 179 LEU A O 1
ATOM 1245 N N . PHE A 1 180 ? 21.922 -20.469 -1.773 1 96.94 180 PHE A N 1
ATOM 1246 C CA . PHE A 1 180 ? 21.516 -21.5 -0.82 1 96.94 180 PHE A CA 1
ATOM 1247 C C . PHE A 1 180 ? 21.047 -20.859 0.487 1 96.94 180 PHE A C 1
ATOM 1249 O O . PHE A 1 180 ? 20.047 -21.281 1.055 1 96.94 180 PHE A O 1
ATOM 1256 N N . ALA A 1 181 ? 21.734 -19.875 0.878 1 96.75 181 ALA A N 1
ATOM 1257 C CA . ALA A 1 181 ? 21.359 -19.172 2.104 1 96.75 181 ALA A CA 1
ATOM 1258 C C . ALA A 1 181 ? 20.031 -18.453 1.94 1 96.75 181 ALA A C 1
ATOM 1260 O O . ALA A 1 181 ? 19.203 -18.453 2.854 1 96.75 181 ALA A O 1
ATOM 1261 N N . ALA A 1 182 ? 19.828 -17.859 0.801 1 97.25 182 ALA A N 1
ATOM 1262 C CA . ALA A 1 182 ? 18.594 -17.125 0.531 1 97.25 182 ALA A CA 1
ATOM 1263 C C . ALA A 1 182 ? 17.406 -18.062 0.501 1 97.25 182 ALA A C 1
ATOM 1265 O O . ALA A 1 182 ? 16.328 -17.734 1.011 1 97.25 182 ALA A O 1
ATOM 1266 N N . VAL A 1 183 ? 17.609 -19.203 -0.071 1 97.69 183 VAL A N 1
ATOM 1267 C CA . VAL A 1 183 ? 16.531 -20.188 -0.182 1 97.69 183 VAL A CA 1
ATOM 1268 C C . VAL A 1 183 ? 16.172 -20.719 1.202 1 97.69 183 VAL A C 1
ATOM 1270 O O . VAL A 1 183 ? 14.992 -20.891 1.523 1 97.69 183 VAL A O 1
ATOM 1273 N N . ALA A 1 184 ? 17.156 -20.984 2.01 1 97.44 184 ALA A N 1
ATOM 1274 C CA . ALA A 1 184 ? 16.922 -21.438 3.375 1 97.44 184 ALA A CA 1
ATOM 1275 C C . ALA A 1 184 ? 16.141 -20.391 4.172 1 97.44 184 ALA A C 1
ATOM 1277 O O . ALA A 1 184 ? 15.18 -20.734 4.875 1 97.44 184 ALA A O 1
ATOM 1278 N N . LEU A 1 185 ? 16.562 -19.188 4.004 1 97.25 185 LEU A N 1
ATOM 1279 C CA . LEU A 1 185 ? 15.883 -18.109 4.711 1 97.25 185 LEU A CA 1
ATOM 1280 C C . LEU A 1 185 ? 14.469 -17.891 4.164 1 97.25 185 LEU A C 1
ATOM 1282 O O . LEU A 1 185 ? 13.555 -17.547 4.914 1 97.25 185 LEU A O 1
ATOM 1286 N N . ALA A 1 186 ? 14.32 -17.969 2.873 1 97.88 186 ALA A N 1
ATOM 1287 C CA . ALA A 1 186 ? 12.992 -17.891 2.27 1 97.88 186 ALA A CA 1
ATOM 1288 C C . ALA A 1 186 ? 12.07 -18.969 2.844 1 97.88 186 ALA A C 1
ATOM 1290 O O . ALA A 1 186 ? 10.898 -18.688 3.135 1 97.88 186 ALA A O 1
ATOM 1291 N N . GLY A 1 187 ? 12.609 -20.156 2.961 1 98.19 187 GLY A N 1
ATOM 1292 C CA . GLY A 1 187 ? 11.836 -21.219 3.57 1 98.19 187 GLY A CA 1
ATOM 1293 C C . GLY A 1 187 ? 11.422 -20.922 4.996 1 98.19 187 GLY A C 1
ATOM 1294 O O . GLY A 1 187 ? 10.266 -21.156 5.379 1 98.19 187 GLY A O 1
ATOM 1295 N N . ALA A 1 188 ? 12.344 -20.391 5.758 1 97.75 188 ALA A N 1
ATOM 1296 C CA . ALA A 1 188 ? 12.039 -20 7.137 1 97.75 188 ALA A CA 1
ATOM 1297 C C . ALA A 1 188 ? 10.945 -18.938 7.18 1 97.75 188 ALA A C 1
ATOM 1299 O O . ALA A 1 188 ? 10.062 -18.984 8.039 1 97.75 188 ALA A O 1
ATOM 1300 N N . THR A 1 189 ? 11.078 -18.062 6.293 1 96.94 189 THR A N 1
ATOM 1301 C CA . THR A 1 189 ? 10.07 -17 6.199 1 96.94 189 THR A CA 1
ATOM 1302 C C . THR A 1 189 ? 8.711 -17.594 5.844 1 96.94 189 THR A C 1
ATOM 1304 O O . THR A 1 189 ? 7.688 -17.172 6.391 1 96.94 189 THR A O 1
ATOM 1307 N N . GLN A 1 190 ? 8.672 -18.5 4.938 1 97.81 190 GLN A N 1
ATOM 1308 C CA . GLN A 1 190 ? 7.418 -19.141 4.543 1 97.81 190 GLN A CA 1
ATOM 1309 C C . GLN A 1 190 ? 6.824 -19.938 5.695 1 97.81 190 GLN A C 1
ATOM 1311 O O . GLN A 1 190 ? 5.602 -20 5.855 1 97.81 190 GLN A O 1
ATOM 1316 N N . LEU A 1 191 ? 7.688 -20.562 6.477 1 97.44 191 LEU A N 1
ATOM 1317 C CA . LEU A 1 191 ? 7.227 -21.266 7.668 1 97.44 191 LEU A CA 1
ATOM 1318 C C . LEU A 1 191 ? 6.543 -20.312 8.641 1 97.44 191 LEU A C 1
ATOM 1320 O O . LEU A 1 191 ? 5.488 -20.625 9.195 1 97.44 191 LEU A O 1
ATOM 1324 N N . LEU A 1 192 ? 7.129 -19.219 8.781 1 96.06 192 LEU A N 1
ATOM 1325 C CA . LEU A 1 192 ? 6.547 -18.219 9.664 1 96.06 192 LEU A CA 1
ATOM 1326 C C . LEU A 1 192 ? 5.203 -17.734 9.125 1 96.06 192 LEU A C 1
ATOM 1328 O O . LEU A 1 192 ? 4.262 -17.516 9.891 1 96.06 192 LEU A O 1
ATOM 1332 N N . CYS A 1 193 ? 5.156 -17.547 7.844 1 94.56 193 CYS A N 1
ATOM 1333 C CA . CYS A 1 193 ? 3.896 -17.141 7.227 1 94.56 193 CYS A CA 1
ATOM 1334 C C . CYS A 1 193 ? 2.812 -18.188 7.457 1 94.56 193 CYS A C 1
ATOM 1336 O O . CYS A 1 193 ? 1.654 -17.844 7.699 1 94.56 193 CYS A O 1
ATOM 1338 N N . GLY A 1 194 ? 3.174 -19.453 7.312 1 93.94 194 GLY A N 1
ATOM 1339 C CA . GLY A 1 194 ? 2.225 -20.531 7.586 1 93.94 194 GLY A CA 1
ATOM 1340 C C . GLY A 1 194 ? 1.775 -20.562 9.039 1 93.94 194 GLY A C 1
ATOM 1341 O O . GLY A 1 194 ? 0.588 -20.75 9.32 1 93.94 194 GLY A O 1
ATOM 1342 N N . TRP A 1 195 ? 2.721 -20.312 9.883 1 93.31 195 TRP A N 1
ATOM 1343 C CA . TRP A 1 195 ? 2.426 -20.344 11.312 1 93.31 195 TRP A CA 1
ATOM 1344 C C . TRP A 1 195 ? 1.492 -19.219 11.711 1 93.31 195 TRP A C 1
ATOM 1346 O O . TRP A 1 195 ? 0.631 -19.375 12.578 1 93.31 195 TRP A O 1
ATOM 1356 N N . PHE A 1 196 ? 1.637 -18.094 11.086 1 91.25 196 PHE A N 1
ATOM 1357 C CA . PHE A 1 196 ? 0.8 -16.938 11.391 1 91.25 196 PHE A CA 1
ATOM 1358 C C . PHE A 1 196 ? -0.443 -16.922 10.508 1 91.25 196 PHE A C 1
ATOM 1360 O O . PHE A 1 196 ? -1.23 -15.977 10.547 1 91.25 196 PHE A O 1
ATOM 1367 N N . ARG A 1 197 ? -0.604 -17.922 9.656 1 90.62 197 ARG A N 1
ATOM 1368 C CA . ARG A 1 197 ? -1.764 -18.094 8.789 1 90.62 197 ARG A CA 1
ATOM 1369 C C . ARG A 1 197 ? -1.947 -16.875 7.879 1 90.62 197 ARG A C 1
ATOM 1371 O O . ARG A 1 197 ? -3.055 -16.344 7.758 1 90.62 197 ARG A O 1
ATOM 1378 N N . LEU A 1 198 ? -0.859 -16.5 7.34 1 88.19 198 LEU A N 1
ATOM 1379 C CA . LEU A 1 198 ? -0.875 -15.328 6.465 1 88.19 198 LEU A CA 1
ATOM 1380 C C . LEU A 1 198 ? -1.337 -15.703 5.062 1 88.19 198 LEU A C 1
ATOM 1382 O O . LEU A 1 198 ? -1.476 -14.844 4.195 1 88.19 198 LEU A O 1
ATOM 1386 N N . GLY A 1 199 ? -1.601 -16.953 4.84 1 86.06 199 GLY A N 1
ATOM 1387 C CA . GLY A 1 199 ? -2.061 -17.422 3.537 1 86.06 199 GLY A CA 1
ATOM 1388 C C . GLY A 1 199 ? -3.41 -16.844 3.146 1 86.06 199 GLY A C 1
ATOM 1389 O O . GLY A 1 199 ? -3.729 -16.75 1.96 1 86.06 199 GLY A O 1
ATOM 1390 N N . LYS A 1 200 ? -4.145 -16.406 4.059 1 82.06 200 LYS A N 1
ATOM 1391 C CA . LYS A 1 200 ? -5.484 -15.883 3.814 1 82.06 200 LYS A CA 1
ATOM 1392 C C . LYS A 1 200 ? -5.422 -14.562 3.055 1 82.06 200 LYS A C 1
ATOM 1394 O O . LYS A 1 200 ? -6.383 -14.18 2.383 1 82.06 200 LYS A O 1
ATOM 1399 N N . PHE A 1 201 ? -4.34 -13.906 3.041 1 82.75 201 PHE A N 1
ATOM 1400 C CA . PHE A 1 201 ? -4.219 -12.594 2.42 1 82.75 201 PHE A CA 1
ATOM 1401 C C . PHE A 1 201 ? -4.031 -12.719 0.914 1 82.75 201 PHE A C 1
ATOM 1403 O O . PHE A 1 201 ? -3.971 -11.719 0.203 1 82.75 201 PHE A O 1
ATOM 1410 N N . ILE A 1 202 ? -3.963 -13.953 0.448 1 83 202 ILE A N 1
ATOM 1411 C CA . ILE A 1 202 ? -3.848 -14.156 -0.991 1 83 202 ILE A CA 1
ATOM 1412 C C . ILE A 1 202 ? -5.09 -13.609 -1.691 1 83 202 ILE A C 1
ATOM 1414 O O . ILE A 1 202 ? -5.047 -13.281 -2.881 1 83 202 ILE A O 1
ATOM 1418 N N . ARG A 1 203 ? -6.176 -13.461 -0.974 1 81.31 203 ARG A N 1
ATOM 1419 C CA . ARG A 1 203 ? -7.43 -12.961 -1.535 1 81.31 203 ARG A CA 1
ATOM 1420 C C . ARG A 1 203 ? -7.305 -11.492 -1.933 1 81.31 203 ARG A C 1
ATOM 1422 O O . ARG A 1 203 ? -8.125 -10.984 -2.699 1 81.31 203 ARG A O 1
ATOM 1429 N N . LEU A 1 204 ? -6.27 -10.844 -1.445 1 84.88 204 LEU A N 1
ATOM 1430 C CA . LEU A 1 204 ? -6.094 -9.422 -1.719 1 84.88 204 LEU A CA 1
ATOM 1431 C C . LEU A 1 204 ? -5.32 -9.211 -3.016 1 84.88 204 LEU A C 1
ATOM 1433 O O . LEU A 1 204 ? -5.07 -8.07 -3.414 1 84.88 204 LEU A O 1
ATOM 1437 N N . VAL A 1 205 ? -4.953 -10.297 -3.652 1 85.5 205 VAL A N 1
ATOM 1438 C CA . VAL A 1 205 ? -4.219 -10.164 -4.906 1 85.5 205 VAL A CA 1
ATOM 1439 C C . VAL A 1 205 ? -5.191 -10.188 -6.082 1 85.5 205 VAL A C 1
ATOM 1441 O O . VAL A 1 205 ? -5.766 -11.234 -6.402 1 85.5 205 VAL A O 1
ATOM 1444 N N . PRO A 1 206 ? -5.336 -9.07 -6.758 1 87.12 206 PRO A N 1
ATOM 1445 C CA . PRO A 1 206 ? -6.293 -9.008 -7.867 1 87.12 206 PRO A CA 1
ATOM 1446 C C . PRO A 1 206 ? -5.777 -9.695 -9.133 1 87.12 206 PRO A C 1
ATOM 1448 O O . PRO A 1 206 ? -4.57 -9.914 -9.273 1 87.12 206 PRO A O 1
ATOM 1451 N N . GLN A 1 207 ? -6.652 -9.992 -9.977 1 84.31 207 GLN A N 1
ATOM 1452 C CA . GLN A 1 207 ? -6.336 -10.703 -11.211 1 84.31 207 GLN A CA 1
ATOM 1453 C C . GLN A 1 207 ? -5.402 -9.883 -12.102 1 84.31 207 GLN A C 1
ATOM 1455 O O . GLN A 1 207 ? -4.438 -10.414 -12.656 1 84.31 207 GLN A O 1
ATOM 1460 N N . PRO A 1 208 ? -5.633 -8.57 -12.258 1 86.62 208 PRO A N 1
ATOM 1461 C CA . PRO A 1 208 ? -4.715 -7.797 -13.094 1 86.62 208 PRO A CA 1
ATOM 1462 C C . PRO A 1 208 ? -3.279 -7.816 -12.57 1 86.62 208 PRO A C 1
ATOM 1464 O O . PRO A 1 208 ? -2.33 -7.766 -13.359 1 86.62 208 PRO A O 1
ATOM 1467 N N . CYS A 1 209 ? -3.168 -7.84 -11.281 1 87.69 209 CYS A N 1
ATOM 1468 C CA . CYS A 1 209 ? -1.842 -7.938 -10.688 1 87.69 209 CYS A CA 1
ATOM 1469 C C . CYS A 1 209 ? -1.165 -9.25 -11.078 1 87.69 209 CYS A C 1
ATOM 1471 O O . CYS A 1 209 ? 0.023 -9.266 -11.406 1 87.69 209 CYS A O 1
ATOM 1473 N N . MET A 1 210 ? -1.896 -10.281 -11.117 1 85.19 210 MET A N 1
ATOM 1474 C CA . MET A 1 210 ? -1.363 -11.594 -11.477 1 85.19 210 MET A CA 1
ATOM 1475 C C . MET A 1 210 ? -0.991 -11.648 -12.961 1 85.19 210 MET A C 1
ATOM 1477 O O . MET A 1 210 ? 0.054 -12.188 -13.32 1 85.19 210 MET A O 1
ATOM 1481 N N . ILE A 1 211 ? -1.821 -11.094 -13.758 1 86.75 211 ILE A N 1
ATOM 1482 C CA . ILE A 1 211 ? -1.562 -11.062 -15.195 1 86.75 211 ILE A CA 1
ATOM 1483 C C . ILE A 1 211 ? -0.309 -10.234 -15.477 1 86.75 211 ILE A C 1
ATOM 1485 O O . ILE A 1 211 ? 0.551 -10.641 -16.266 1 86.75 211 ILE A O 1
ATOM 1489 N N . GLY A 1 212 ? -0.269 -9.102 -14.852 1 87.88 212 GLY A N 1
ATOM 1490 C CA . GLY A 1 212 ? 0.919 -8.281 -15.008 1 87.88 212 GLY A CA 1
ATOM 1491 C C . GLY A 1 212 ? 2.189 -8.969 -14.547 1 87.88 212 GLY A C 1
ATOM 1492 O O . GLY A 1 212 ? 3.234 -8.852 -15.195 1 87.88 212 GLY A O 1
ATOM 1493 N N . PHE A 1 213 ? 2.043 -9.664 -13.516 1 86.62 213 PHE A N 1
ATOM 1494 C CA . PHE A 1 213 ? 3.166 -10.414 -12.961 1 86.62 213 PHE A CA 1
ATOM 1495 C C . PHE A 1 213 ? 3.652 -11.469 -13.945 1 86.62 213 PHE A C 1
ATOM 1497 O O . PHE A 1 213 ? 4.852 -11.578 -14.203 1 86.62 213 PHE A O 1
ATOM 1504 N N . VAL A 1 214 ? 2.791 -12.227 -14.445 1 87.25 214 VAL A N 1
ATOM 1505 C CA . VAL A 1 214 ? 3.129 -13.297 -15.383 1 87.25 214 VAL A CA 1
ATOM 1506 C C . VAL A 1 214 ? 3.709 -12.703 -16.656 1 87.25 214 VAL A C 1
ATOM 1508 O O . VAL A 1 214 ? 4.668 -13.242 -17.219 1 87.25 214 VAL A O 1
ATOM 1511 N N . ASN A 1 215 ? 3.121 -11.625 -17.109 1 90.38 215 ASN A N 1
ATOM 1512 C CA . ASN A 1 215 ? 3.662 -10.938 -18.266 1 90.38 215 ASN A CA 1
ATOM 1513 C C . ASN A 1 215 ? 5.09 -10.453 -18.016 1 90.38 215 ASN A C 1
ATOM 1515 O O . ASN A 1 215 ? 5.961 -10.625 -18.875 1 90.38 215 ASN A O 1
ATOM 1519 N N . GLY A 1 216 ? 5.238 -9.844 -16.922 1 90.31 216 GLY A N 1
ATOM 1520 C CA . GLY A 1 216 ? 6.582 -9.398 -16.578 1 90.31 216 GLY A CA 1
ATOM 1521 C C . GLY A 1 216 ? 7.574 -10.539 -16.469 1 90.31 216 GLY A C 1
ATOM 1522 O O . GLY A 1 216 ? 8.711 -10.43 -16.938 1 90.31 216 GLY A O 1
ATOM 1523 N N . LEU A 1 217 ? 7.117 -11.609 -15.883 1 87.5 217 LEU A N 1
ATOM 1524 C CA . LEU A 1 217 ? 7.941 -12.805 -15.758 1 87.5 217 LEU A CA 1
ATOM 1525 C C . LEU A 1 217 ? 8.336 -13.336 -17.125 1 87.5 217 LEU A C 1
ATOM 1527 O O . LEU A 1 217 ? 9.492 -13.688 -17.359 1 87.5 217 LEU A O 1
ATOM 1531 N N . GLY A 1 218 ? 7.371 -13.406 -18 1 91.06 218 GLY A N 1
ATOM 1532 C CA . GLY A 1 218 ? 7.641 -13.859 -19.359 1 91.06 218 GLY A CA 1
ATOM 1533 C C . GLY A 1 218 ? 8.703 -13.023 -20.062 1 91.06 218 GLY A C 1
ATOM 1534 O O . GLY A 1 218 ? 9.594 -13.57 -20.703 1 91.06 218 GLY A O 1
ATOM 1535 N N . ILE A 1 219 ? 8.648 -11.789 -19.859 1 91.5 219 ILE A N 1
ATOM 1536 C CA . ILE A 1 219 ? 9.586 -10.883 -20.516 1 91.5 219 ILE A CA 1
ATOM 1537 C C . ILE A 1 219 ? 10.984 -11.094 -19.953 1 91.5 219 ILE A C 1
ATOM 1539 O O . ILE A 1 219 ? 11.969 -11.148 -20.703 1 91.5 219 ILE A O 1
ATOM 1543 N N . VAL A 1 220 ? 11.062 -11.25 -18.703 1 89.12 220 VAL A N 1
ATOM 1544 C CA . VAL A 1 220 ? 12.352 -11.422 -18.047 1 89.12 220 VAL A CA 1
ATOM 1545 C C . VAL A 1 220 ? 12.977 -12.75 -18.469 1 89.12 220 VAL A C 1
ATOM 1547 O O . VAL A 1 220 ? 14.18 -12.82 -18.734 1 89.12 220 VAL A O 1
ATOM 1550 N N . ILE A 1 221 ? 12.211 -13.781 -18.5 1 88.81 221 ILE A N 1
ATOM 1551 C CA . ILE A 1 221 ? 12.695 -15.094 -18.922 1 88.81 221 ILE A CA 1
ATOM 1552 C C . ILE A 1 221 ? 13.148 -15.031 -20.375 1 88.81 221 ILE A C 1
ATOM 1554 O O . ILE A 1 221 ? 14.203 -15.57 -20.734 1 88.81 221 ILE A O 1
ATOM 1558 N N . ALA A 1 222 ? 12.383 -14.383 -21.219 1 91.38 222 ALA A N 1
ATOM 1559 C CA . ALA A 1 222 ? 12.758 -14.234 -22.625 1 91.38 222 ALA A CA 1
ATOM 1560 C C . ALA A 1 222 ? 14.094 -13.508 -22.766 1 91.38 222 ALA A C 1
ATOM 1562 O O . ALA A 1 222 ? 14.945 -13.914 -23.562 1 91.38 222 ALA A O 1
ATOM 1563 N N . ARG A 1 223 ? 14.234 -12.492 -22.016 1 88.31 223 ARG A N 1
ATOM 1564 C CA . ARG A 1 223 ? 15.477 -11.727 -22.062 1 88.31 223 ARG A CA 1
ATOM 1565 C C . ARG A 1 223 ? 16.656 -12.578 -21.625 1 88.31 223 ARG A C 1
ATOM 1567 O O . ARG A 1 223 ? 17.75 -12.453 -22.156 1 88.31 223 ARG A O 1
ATOM 1574 N N . ALA A 1 224 ? 16.469 -13.422 -20.672 1 84.31 224 ALA A N 1
ATOM 1575 C CA . ALA A 1 224 ? 17.516 -14.289 -20.172 1 84.31 224 ALA A CA 1
ATOM 1576 C C . ALA A 1 224 ? 17.969 -15.289 -21.234 1 84.31 224 ALA A C 1
ATOM 1578 O O . ALA A 1 224 ? 19.141 -15.672 -21.266 1 84.31 224 ALA A O 1
ATOM 1579 N N . GLN A 1 225 ? 17.031 -15.75 -22.062 1 85.12 225 GLN A N 1
ATOM 1580 C CA . GLN A 1 225 ? 17.375 -16.703 -23.109 1 85.12 225 GLN A CA 1
ATOM 1581 C C . GLN A 1 225 ? 18.281 -16.047 -24.156 1 85.12 225 GLN A C 1
ATOM 1583 O O . GLN A 1 225 ? 19.172 -16.703 -24.719 1 85.12 225 GLN A O 1
ATOM 1588 N N . PHE A 1 226 ? 18.109 -14.781 -24.359 1 84.5 226 PHE A N 1
ATOM 1589 C CA . PHE A 1 226 ? 18.922 -14.086 -25.359 1 84.5 226 PHE A CA 1
ATOM 1590 C C . PHE A 1 226 ? 20.328 -13.859 -24.828 1 84.5 226 PHE A C 1
ATOM 1592 O O . PHE A 1 226 ? 21.281 -13.82 -25.609 1 84.5 226 PHE A O 1
ATOM 1599 N N . SER A 1 227 ? 20.422 -13.742 -23.609 1 79.5 227 SER A N 1
ATOM 1600 C CA . SER A 1 227 ? 21.734 -13.547 -23 1 79.5 227 SER A CA 1
ATOM 1601 C C . SER A 1 227 ? 22.578 -14.812 -23.094 1 79.5 227 SER A C 1
ATOM 1603 O O . SER A 1 227 ? 23.812 -14.742 -23.078 1 79.5 227 SER A O 1
ATOM 1605 N N . THR A 1 228 ? 21.906 -15.93 -23.156 1 74.88 228 THR A N 1
ATOM 1606 C CA . THR A 1 228 ? 22.609 -17.203 -23.281 1 74.88 228 THR A CA 1
ATOM 1607 C C . THR A 1 228 ? 23.359 -17.281 -24.609 1 74.88 228 THR A C 1
ATOM 1609 O O . THR A 1 228 ? 24.375 -17.953 -24.703 1 74.88 228 THR A O 1
ATOM 1612 N N . PHE A 1 229 ? 22.906 -16.516 -25.547 1 78.06 229 PHE A N 1
ATOM 1613 C CA . PHE A 1 229 ? 23.531 -16.531 -26.875 1 78.06 229 PHE A CA 1
ATOM 1614 C C . PHE A 1 229 ? 24.531 -15.398 -27.016 1 78.06 229 PHE A C 1
ATOM 1616 O O . PHE A 1 229 ? 25.203 -15.289 -28.047 1 78.06 229 PHE A O 1
ATOM 1623 N N . ALA A 1 230 ? 24.578 -14.633 -25.844 1 74.44 230 ALA A N 1
ATOM 1624 C CA . ALA A 1 230 ? 25.469 -13.477 -25.906 1 74.44 230 ALA A CA 1
ATOM 1625 C C . ALA A 1 230 ? 26.938 -13.906 -25.922 1 74.44 230 ALA A C 1
ATOM 1627 O O . ALA A 1 230 ? 27.344 -14.766 -25.141 1 74.44 230 ALA A O 1
ATOM 1628 N N . GLY A 1 231 ? 27.672 -13.641 -26.984 1 70.25 231 GLY A N 1
ATOM 1629 C CA . GLY A 1 231 ? 29.109 -13.914 -27.047 1 70.25 231 GLY A CA 1
ATOM 1630 C C . GLY A 1 231 ? 29.469 -14.953 -28.094 1 70.25 231 GLY A C 1
ATOM 1631 O O . GLY A 1 231 ? 30.641 -15.203 -28.359 1 70.25 231 GLY A O 1
ATOM 1632 N N . LEU A 1 232 ? 28.422 -15.641 -28.5 1 73.88 232 LEU A N 1
ATOM 1633 C CA . LEU A 1 232 ? 28.688 -16.656 -29.5 1 73.88 232 LEU A CA 1
ATOM 1634 C C . LEU A 1 232 ? 29.125 -16.031 -30.812 1 73.88 232 LEU A C 1
ATOM 1636 O O . LEU A 1 232 ? 28.672 -14.938 -31.172 1 73.88 232 LEU A O 1
ATOM 1640 N N . GLU A 1 233 ? 30.109 -16.609 -31.312 1 77.88 233 GLU A N 1
ATOM 1641 C CA . GLU A 1 233 ? 30.547 -16.172 -32.625 1 77.88 233 GLU A CA 1
ATOM 1642 C C . GLU A 1 233 ? 29.438 -16.328 -33.656 1 77.88 233 GLU A C 1
ATOM 1644 O O . GLU A 1 233 ? 28.406 -16.938 -33.375 1 77.88 233 GLU A O 1
ATOM 1649 N N . SER A 1 234 ? 29.656 -15.828 -34.75 1 78.5 234 SER A N 1
ATOM 1650 C CA . SER A 1 234 ? 28.625 -15.695 -35.781 1 78.5 234 SER A CA 1
ATOM 1651 C C . SER A 1 234 ? 28.078 -17.062 -36.188 1 78.5 234 SER A C 1
ATOM 1653 O O . SER A 1 234 ? 26.859 -17.281 -36.156 1 78.5 234 SER A O 1
ATOM 1655 N N . TRP A 1 235 ? 29 -18.031 -36.406 1 80.94 235 TRP A N 1
ATOM 1656 C CA . TRP A 1 235 ? 28.531 -19.328 -36.875 1 80.94 235 TRP A CA 1
ATOM 1657 C C . TRP A 1 235 ? 27.828 -20.094 -35.75 1 80.94 235 TRP A C 1
ATOM 1659 O O . TRP A 1 235 ? 26.781 -20.719 -35.969 1 80.94 235 TRP A O 1
ATOM 1669 N N . ALA A 1 236 ? 28.359 -20.016 -34.625 1 83 236 ALA A N 1
ATOM 1670 C CA . ALA A 1 236 ? 27.797 -20.688 -33.438 1 83 236 ALA A CA 1
ATOM 1671 C C . ALA A 1 236 ? 26.438 -20.094 -33.062 1 83 236 ALA A C 1
ATOM 1673 O O . ALA A 1 236 ? 25.531 -20.812 -32.656 1 83 236 ALA A O 1
ATOM 1674 N N . LEU A 1 237 ? 26.359 -18.844 -33.344 1 87.12 237 LEU A N 1
ATOM 1675 C CA . LEU A 1 237 ? 25.109 -18.141 -33.062 1 87.12 237 LEU A CA 1
ATOM 1676 C C . LEU A 1 237 ? 24 -18.594 -34.031 1 87.12 237 LEU A C 1
ATOM 1678 O O . LEU A 1 237 ? 22.859 -18.797 -33.594 1 87.12 237 LEU A O 1
ATOM 1682 N N . TRP A 1 238 ? 24.359 -18.766 -35.25 1 88.25 238 TRP A N 1
ATOM 1683 C CA . TRP A 1 238 ? 23.375 -19.188 -36.219 1 88.25 238 TRP A CA 1
ATOM 1684 C C . TRP A 1 238 ? 22.922 -20.625 -35.969 1 88.25 238 TRP A C 1
ATOM 1686 O O . TRP A 1 238 ? 21.766 -20.953 -36.188 1 88.25 238 TRP A O 1
ATOM 1696 N N . GLN A 1 239 ? 23.859 -21.438 -35.594 1 88.62 239 GLN A N 1
ATOM 1697 C CA . GLN A 1 239 ? 23.516 -22.812 -35.281 1 88.62 239 GLN A CA 1
ATOM 1698 C C . GLN A 1 239 ? 22.578 -22.875 -34.094 1 88.62 239 GLN A C 1
ATOM 1700 O O . GLN A 1 239 ? 21.594 -23.625 -34.094 1 88.62 239 GLN A O 1
ATOM 1705 N N . ALA A 1 240 ? 22.984 -22.062 -33.094 1 89.75 240 ALA A N 1
ATOM 1706 C CA . ALA A 1 240 ? 22.172 -22.047 -31.906 1 89.75 240 ALA A CA 1
ATOM 1707 C C . ALA A 1 240 ? 20.766 -21.516 -32.219 1 89.75 240 ALA A C 1
ATOM 1709 O O . ALA A 1 240 ? 19.781 -22.031 -31.688 1 89.75 240 ALA A O 1
ATOM 1710 N N . ALA A 1 241 ? 20.719 -20.547 -33.062 1 91.31 241 ALA A N 1
ATOM 1711 C CA . ALA A 1 241 ? 19.438 -19.969 -33.438 1 91.31 241 ALA A CA 1
ATOM 1712 C C . ALA A 1 241 ? 18.594 -20.969 -34.25 1 91.31 241 ALA A C 1
ATOM 1714 O O . ALA A 1 241 ? 17.375 -21.062 -34.062 1 91.31 241 ALA A O 1
ATOM 1715 N N . ALA A 1 242 ? 19.281 -21.656 -35.062 1 92.88 242 ALA A N 1
ATOM 1716 C CA . ALA A 1 242 ? 18.578 -22.656 -35.875 1 92.88 242 ALA A CA 1
ATOM 1717 C C . ALA A 1 242 ? 18.047 -23.797 -35.031 1 92.88 242 ALA A C 1
ATOM 1719 O O . ALA A 1 242 ? 16.922 -24.25 -35.219 1 92.88 242 ALA A O 1
ATOM 1720 N N . LEU A 1 243 ? 18.828 -24.234 -34.125 1 93.56 243 LEU A N 1
ATOM 1721 C CA . LEU A 1 243 ? 18.422 -25.312 -33.25 1 93.56 243 LEU A CA 1
ATOM 1722 C C . LEU A 1 243 ? 17.281 -24.859 -32.344 1 93.56 243 LEU A C 1
ATOM 1724 O O . LEU A 1 243 ? 16.375 -25.641 -32.031 1 93.56 243 LEU A O 1
ATOM 1728 N N . THR A 1 244 ? 17.391 -23.641 -31.844 1 94.19 244 THR A N 1
ATOM 1729 C CA . THR A 1 244 ? 16.312 -23.078 -31.031 1 94.19 244 THR A CA 1
ATOM 1730 C C . THR A 1 244 ? 15.008 -23.016 -31.812 1 94.19 244 THR A C 1
ATOM 1732 O O . THR A 1 244 ? 13.961 -23.406 -31.312 1 94.19 244 THR A O 1
ATOM 1735 N N . ALA A 1 245 ? 15.102 -22.547 -33.031 1 94.56 245 ALA A N 1
ATOM 1736 C CA . ALA A 1 245 ? 13.93 -22.469 -33.906 1 94.56 245 ALA A CA 1
ATOM 1737 C C . ALA A 1 245 ? 13.375 -23.859 -34.188 1 94.56 245 ALA A C 1
ATOM 1739 O O . ALA A 1 245 ? 12.156 -24.047 -34.281 1 94.56 245 ALA A O 1
ATOM 1740 N N . PHE A 1 246 ? 14.297 -24.734 -34.406 1 94.81 246 PHE A N 1
ATOM 1741 C CA . PHE A 1 246 ? 13.898 -26.109 -34.656 1 94.81 246 PHE A CA 1
ATOM 1742 C C . PHE A 1 246 ? 13.117 -26.672 -33.469 1 94.81 246 PHE A C 1
ATOM 1744 O O . PHE A 1 246 ? 12.055 -27.281 -33.656 1 94.81 246 PHE A O 1
ATOM 1751 N N . THR A 1 247 ? 13.648 -26.469 -32.281 1 93.94 247 THR A N 1
ATOM 1752 C CA . THR A 1 247 ? 12.992 -26.953 -31.094 1 93.94 247 THR A CA 1
ATOM 1753 C C . THR A 1 247 ? 11.609 -26.328 -30.938 1 93.94 247 THR A C 1
ATOM 1755 O O . THR A 1 247 ? 10.641 -27.016 -30.609 1 93.94 247 THR A O 1
ATOM 1758 N N . MET A 1 248 ? 11.5 -25.078 -31.172 1 95.19 248 MET A N 1
ATOM 1759 C CA . MET A 1 248 ? 10.227 -24.375 -31.078 1 95.19 248 MET A CA 1
ATOM 1760 C C . MET A 1 248 ? 9.227 -24.938 -32.094 1 95.19 248 MET A C 1
ATOM 1762 O O . MET A 1 248 ? 8.055 -25.141 -31.766 1 95.19 248 MET A O 1
ATOM 1766 N N . ALA A 1 249 ? 9.672 -25.172 -33.281 1 94.38 249 ALA A N 1
ATOM 1767 C CA . ALA A 1 249 ? 8.82 -25.719 -34.344 1 94.38 249 ALA A CA 1
ATOM 1768 C C . ALA A 1 249 ? 8.312 -27.109 -33.969 1 94.38 249 ALA A C 1
ATOM 1770 O O . ALA A 1 249 ? 7.148 -27.438 -34.219 1 94.38 249 ALA A O 1
ATOM 1771 N N . MET A 1 250 ? 9.195 -27.875 -33.438 1 92.81 250 MET A N 1
ATOM 1772 C CA . MET A 1 250 ? 8.812 -29.219 -33.031 1 92.81 250 MET A CA 1
ATOM 1773 C C . MET A 1 250 ? 7.734 -29.172 -31.938 1 92.81 250 MET A C 1
ATOM 1775 O O . MET A 1 250 ? 6.785 -29.969 -31.984 1 92.81 250 MET A O 1
ATOM 1779 N N . ILE A 1 251 ? 7.875 -28.281 -31.047 1 91.81 251 ILE A N 1
ATOM 1780 C CA . ILE A 1 251 ? 6.93 -28.188 -29.938 1 91.81 251 ILE A CA 1
ATOM 1781 C C . ILE A 1 251 ? 5.582 -27.688 -30.453 1 91.81 251 ILE A C 1
ATOM 1783 O O . ILE A 1 251 ? 4.531 -28.188 -30.047 1 91.81 251 ILE A O 1
ATOM 1787 N N . LYS A 1 252 ? 5.57 -26.781 -31.375 1 89.81 252 LYS A N 1
ATOM 1788 C CA . LYS A 1 252 ? 4.34 -26.141 -31.828 1 89.81 252 LYS A CA 1
ATOM 1789 C C . LYS A 1 252 ? 3.631 -26.984 -32.875 1 89.81 252 LYS A C 1
ATOM 1791 O O . LYS A 1 252 ? 2.4 -27.031 -32.938 1 89.81 252 LYS A O 1
ATOM 1796 N N . PHE A 1 253 ? 4.379 -27.734 -33.719 1 89.31 253 PHE A N 1
ATOM 1797 C CA . PHE A 1 253 ? 3.756 -28.344 -34.875 1 89.31 253 PHE A CA 1
ATOM 1798 C C . PHE A 1 253 ? 3.709 -29.859 -34.75 1 89.31 253 PHE A C 1
ATOM 1800 O O . PHE A 1 253 ? 2.947 -30.531 -35.469 1 89.31 253 PHE A O 1
ATOM 1807 N N . VAL A 1 254 ? 4.516 -30.391 -33.938 1 87.12 254 VAL A N 1
ATOM 1808 C CA . VAL A 1 254 ? 4.543 -31.844 -33.844 1 87.12 254 VAL A CA 1
ATOM 1809 C C . VAL A 1 254 ? 3.77 -32.312 -32.594 1 87.12 254 VAL A C 1
ATOM 1811 O O . VAL A 1 254 ? 4.016 -31.812 -31.5 1 87.12 254 VAL A O 1
ATOM 1814 N N . LYS A 1 255 ? 2.752 -33.094 -32.812 1 84.44 255 LYS A N 1
ATOM 1815 C CA . LYS A 1 255 ? 1.983 -33.656 -31.688 1 84.44 255 LYS A CA 1
ATOM 1816 C C . LYS A 1 255 ? 2.623 -34.938 -31.188 1 84.44 255 LYS A C 1
ATOM 1818 O O . LYS A 1 255 ? 2.732 -35.938 -31.922 1 84.44 255 LYS A O 1
ATOM 1823 N N . PRO A 1 256 ? 3.088 -34.906 -29.984 1 83.31 256 PRO A N 1
ATOM 1824 C CA . PRO A 1 256 ? 3.717 -36.125 -29.453 1 83.31 256 PRO A CA 1
ATOM 1825 C C . PRO A 1 256 ? 2.707 -37.219 -29.141 1 83.31 256 PRO A C 1
ATOM 1827 O O . PRO A 1 256 ? 1.501 -36.969 -29.109 1 83.31 256 PRO A O 1
ATOM 1830 N N . PRO A 1 257 ? 3.225 -38.469 -29.062 1 77.31 257 PRO A N 1
ATOM 1831 C CA . PRO A 1 257 ? 2.34 -39.562 -28.641 1 77.31 257 PRO A CA 1
ATOM 1832 C C . PRO A 1 257 ? 1.662 -39.281 -27.297 1 77.31 257 PRO A C 1
ATOM 1834 O O . PRO A 1 257 ? 2.121 -38.438 -26.531 1 77.31 257 PRO A O 1
ATOM 1837 N N . LYS A 1 258 ? 0.581 -39.938 -27.109 1 73.88 258 LYS A N 1
ATOM 1838 C CA . LYS A 1 258 ? -0.215 -39.75 -25.891 1 73.88 258 LYS A CA 1
ATOM 1839 C C . LYS A 1 258 ? 0.623 -40 -24.641 1 73.88 258 LYS A C 1
ATOM 1841 O O . LYS A 1 258 ? 1.343 -41 -24.562 1 73.88 258 LYS A O 1
ATOM 1846 N N . GLY A 1 259 ? 0.741 -39.031 -23.797 1 71.94 259 GLY A N 1
ATOM 1847 C CA . GLY A 1 259 ? 1.421 -39.219 -22.516 1 71.94 259 GLY A CA 1
ATOM 1848 C C . GLY A 1 259 ? 2.814 -38.625 -22.484 1 71.94 259 GLY A C 1
ATOM 1849 O O . GLY A 1 259 ? 3.436 -38.531 -21.438 1 71.94 259 GLY A O 1
ATOM 1850 N N . VAL A 1 260 ? 3.361 -38.281 -23.656 1 81.12 260 VAL A N 1
ATOM 1851 C CA . VAL A 1 260 ? 4.715 -37.719 -23.672 1 81.12 260 VAL A CA 1
ATOM 1852 C C . VAL A 1 260 ? 4.652 -36.219 -23.922 1 81.12 260 VAL A C 1
ATOM 1854 O O . VAL A 1 260 ? 4.051 -35.75 -24.891 1 81.12 260 VAL A O 1
ATOM 1857 N N . PRO A 1 261 ? 5.273 -35.531 -23.016 1 85.06 261 PRO A N 1
ATOM 1858 C CA . PRO A 1 261 ? 5.258 -34.094 -23.172 1 85.06 261 PRO A CA 1
ATOM 1859 C C . PRO A 1 261 ? 5.996 -33.625 -24.422 1 85.06 261 PRO A C 1
ATOM 1861 O O . PRO A 1 261 ? 7.039 -34.188 -24.781 1 85.06 261 PRO A O 1
ATOM 1864 N N . SER A 1 262 ? 5.512 -32.625 -25.094 1 86.81 262 SER A N 1
ATOM 1865 C CA . SER A 1 262 ? 6.031 -32.094 -26.344 1 86.81 262 SER A CA 1
ATOM 1866 C C . SER A 1 262 ? 7.465 -31.594 -26.172 1 86.81 262 SER A C 1
ATOM 1868 O O . SER A 1 262 ? 8.312 -31.828 -27.047 1 86.81 262 SER A O 1
ATOM 1870 N N . PRO A 1 263 ? 7.754 -30.953 -25.047 1 87.94 263 PRO A N 1
ATOM 1871 C CA . PRO A 1 263 ? 9.125 -30.453 -24.891 1 87.94 263 PRO A CA 1
ATOM 1872 C C . PRO A 1 263 ? 10.164 -31.562 -24.859 1 87.94 263 PRO A C 1
ATOM 1874 O O . PRO A 1 263 ? 11.273 -31.406 -25.375 1 87.94 263 PRO A O 1
ATOM 1877 N N . LEU A 1 264 ? 9.805 -32.688 -24.328 1 87.5 264 LEU A N 1
ATOM 1878 C CA . LEU A 1 264 ? 10.734 -33.812 -24.234 1 87.5 264 LEU A CA 1
ATOM 1879 C C . LEU A 1 264 ? 11.039 -34.375 -25.625 1 87.5 264 LEU A C 1
ATOM 1881 O O . LEU A 1 264 ? 12.195 -34.656 -25.938 1 87.5 264 LEU A O 1
ATOM 1885 N N . VAL A 1 265 ? 10.055 -34.438 -26.359 1 89.81 265 VAL A N 1
ATOM 1886 C CA . VAL A 1 265 ? 10.227 -34.938 -27.719 1 89.81 265 VAL A CA 1
ATOM 1887 C C . VAL A 1 265 ? 11.07 -33.969 -28.531 1 89.81 265 VAL A C 1
ATOM 1889 O O . VAL A 1 265 ? 11.938 -34.375 -29.297 1 89.81 265 VAL A O 1
ATOM 1892 N N . ALA A 1 266 ? 10.781 -32.75 -28.328 1 93.06 266 ALA A N 1
ATOM 1893 C CA . ALA A 1 266 ? 11.516 -31.703 -29.062 1 93.06 266 ALA A CA 1
ATOM 1894 C C . ALA A 1 266 ? 12.992 -31.719 -28.672 1 93.06 266 ALA A C 1
ATOM 1896 O O . ALA A 1 266 ? 13.867 -31.641 -29.547 1 93.06 266 ALA A O 1
ATOM 1897 N N . ILE A 1 267 ? 13.281 -31.844 -27.469 1 91.81 267 ILE A N 1
ATOM 1898 C CA . ILE A 1 267 ? 14.656 -31.844 -26.969 1 91.81 267 ILE A CA 1
ATOM 1899 C C . ILE A 1 267 ? 15.383 -33.094 -27.453 1 91.81 267 ILE A C 1
ATOM 1901 O O . ILE A 1 267 ? 16.531 -33 -27.922 1 91.81 267 ILE A O 1
ATOM 1905 N N . ALA A 1 268 ? 14.727 -34.219 -27.344 1 91.31 268 ALA A N 1
ATOM 1906 C CA . ALA A 1 268 ? 15.328 -35.469 -27.812 1 91.31 268 ALA A CA 1
ATOM 1907 C C . ALA A 1 268 ? 15.633 -35.406 -29.297 1 91.31 268 ALA A C 1
ATOM 1909 O O . ALA A 1 268 ? 16.688 -35.844 -29.75 1 91.31 268 ALA A O 1
ATOM 1910 N N . SER A 1 269 ? 14.727 -34.875 -30.016 1 93.5 269 SER A N 1
ATOM 1911 C CA . SER A 1 269 ? 14.922 -34.75 -31.453 1 93.5 269 SER A CA 1
ATOM 1912 C C . SER A 1 269 ? 16.094 -33.812 -31.766 1 93.5 269 SER A C 1
ATOM 1914 O O . SER A 1 269 ? 16.875 -34.094 -32.688 1 93.5 269 SER A O 1
ATOM 1916 N N . CYS A 1 270 ? 16.125 -32.75 -31.062 1 94.25 270 CYS A N 1
ATOM 1917 C CA . CYS A 1 270 ? 17.219 -31.828 -31.266 1 94.25 270 CYS A CA 1
ATOM 1918 C C . CYS A 1 270 ? 18.562 -32.469 -30.922 1 94.25 270 CYS A C 1
ATOM 1920 O O . CYS A 1 270 ? 19.547 -32.281 -31.641 1 94.25 270 CYS A O 1
ATOM 1922 N N . ALA A 1 271 ? 18.578 -33.188 -29.859 1 92.75 271 ALA A N 1
ATOM 1923 C CA . ALA A 1 271 ? 19.797 -33.875 -29.438 1 92.75 271 ALA A CA 1
ATOM 1924 C C . ALA A 1 271 ? 20.234 -34.875 -30.484 1 92.75 271 ALA A C 1
ATOM 1926 O O . ALA A 1 271 ? 21.422 -35 -30.781 1 92.75 271 ALA A O 1
ATOM 1927 N N . LEU A 1 272 ? 19.266 -35.594 -31.016 1 93.19 272 LEU A N 1
ATOM 1928 C CA . LEU A 1 272 ? 19.562 -36.594 -32.031 1 93.19 272 LEU A CA 1
ATOM 1929 C C . LEU A 1 272 ? 20.078 -35.938 -33.312 1 93.19 272 LEU A C 1
ATOM 1931 O O . LEU A 1 272 ? 20.953 -36.469 -34 1 93.19 272 LEU A O 1
ATOM 1935 N N . LEU A 1 273 ? 19.453 -34.844 -33.594 1 93.69 273 LEU A N 1
ATOM 1936 C CA . LEU A 1 273 ? 19.891 -34.094 -34.75 1 93.69 273 LEU A CA 1
ATOM 1937 C C . LEU A 1 273 ? 21.328 -33.625 -34.625 1 93.69 273 LEU A C 1
ATOM 1939 O O . LEU A 1 273 ? 22.109 -33.719 -35.562 1 93.69 273 LEU A O 1
ATOM 1943 N N . VAL A 1 274 ? 21.656 -33.094 -33.5 1 93.31 274 VAL A N 1
ATOM 1944 C CA . VAL A 1 274 ? 22.984 -32.562 -33.219 1 93.31 274 VAL A CA 1
ATOM 1945 C C . VAL A 1 274 ? 24 -33.719 -33.281 1 93.31 274 VAL A C 1
ATOM 1947 O O . VAL A 1 274 ? 25.078 -33.594 -33.844 1 93.31 274 VAL A O 1
ATOM 1950 N N . ARG A 1 275 ? 23.656 -34.844 -32.719 1 90.69 275 ARG A N 1
ATOM 1951 C CA . ARG A 1 275 ? 24.547 -36 -32.719 1 90.69 275 ARG A CA 1
ATOM 1952 C C . ARG A 1 275 ? 24.688 -36.594 -34.125 1 90.69 275 ARG A C 1
ATOM 1954 O O . ARG A 1 275 ? 25.781 -36.969 -34.531 1 90.69 275 ARG A O 1
ATOM 1961 N N . GLY A 1 276 ? 23.688 -36.656 -34.812 1 92.81 276 GLY A N 1
ATOM 1962 C CA . GLY A 1 276 ? 23.688 -37.25 -36.156 1 92.81 276 GLY A CA 1
ATOM 1963 C C . GLY A 1 276 ? 24.469 -36.406 -37.156 1 92.81 276 GLY A C 1
ATOM 1964 O O . GLY A 1 276 ? 25.188 -36.969 -38 1 92.81 276 GLY A O 1
ATOM 1965 N N . LEU A 1 277 ? 24.359 -35.125 -37 1 92.38 277 LEU A N 1
ATOM 1966 C CA . LEU A 1 277 ? 25.031 -34.219 -37.938 1 92.38 277 LEU A CA 1
ATOM 1967 C C . LEU A 1 277 ? 26.422 -33.844 -37.438 1 92.38 277 LEU A C 1
ATOM 1969 O O . LEU A 1 277 ? 27.219 -33.25 -38.156 1 92.38 277 LEU A O 1
ATOM 1973 N N . GLY A 1 278 ? 26.734 -34.188 -36.25 1 88.5 278 GLY A N 1
ATOM 1974 C CA . GLY A 1 278 ? 28.031 -33.906 -35.688 1 88.5 278 GLY A CA 1
ATOM 1975 C C . GLY A 1 278 ? 28.266 -32.406 -35.469 1 88.5 278 GLY A C 1
ATOM 1976 O O . GLY A 1 278 ? 29.359 -31.906 -35.719 1 88.5 278 GLY A O 1
ATOM 1977 N N . LEU A 1 279 ? 27.25 -31.828 -35.062 1 89.19 279 LEU A N 1
ATOM 1978 C CA . LEU A 1 279 ? 27.359 -30.391 -34.812 1 89.19 279 LEU A CA 1
ATOM 1979 C C . LEU A 1 279 ? 28.062 -30.109 -33.5 1 89.19 279 LEU A C 1
ATOM 1981 O O . LEU A 1 279 ? 27.859 -30.828 -32.5 1 89.19 279 LEU A O 1
ATOM 1985 N N . ASP A 1 280 ? 28.953 -29.125 -33.5 1 85.31 280 ASP A N 1
ATOM 1986 C CA . ASP A 1 280 ? 29.641 -28.719 -32.281 1 85.31 280 ASP A CA 1
ATOM 1987 C C . ASP A 1 280 ? 28.875 -27.609 -31.578 1 85.31 280 ASP A C 1
ATOM 1989 O O . ASP A 1 280 ? 29.188 -26.422 -31.75 1 85.31 280 ASP A O 1
ATOM 1993 N N . VAL A 1 281 ? 27.906 -28.047 -30.859 1 87.06 281 VAL A N 1
ATOM 1994 C CA . VAL A 1 281 ? 27.109 -27.062 -30.125 1 87.06 281 VAL A CA 1
ATOM 1995 C C . VAL A 1 281 ? 27.297 -27.25 -28.625 1 87.06 281 VAL A C 1
ATOM 1997 O O . VAL A 1 281 ? 27.703 -28.328 -28.172 1 87.06 281 VAL A O 1
ATOM 2000 N N . LYS A 1 282 ? 27.094 -26.234 -27.953 1 87.62 282 LYS A N 1
ATOM 2001 C CA . LYS A 1 282 ? 27.234 -26.281 -26.5 1 87.62 282 LYS A CA 1
ATOM 2002 C C . LYS A 1 282 ? 26.125 -27.125 -25.875 1 87.62 282 LYS A C 1
ATOM 2004 O O . LYS A 1 282 ? 24.953 -26.922 -26.156 1 87.62 282 LYS A O 1
ATOM 2009 N N . THR A 1 283 ? 26.484 -28.156 -25.078 1 88.94 283 THR A N 1
ATOM 2010 C CA . THR A 1 283 ? 25.531 -29.016 -24.406 1 88.94 283 THR A CA 1
ATOM 2011 C C . THR A 1 283 ? 25.531 -28.75 -22.891 1 88.94 283 THR A C 1
ATOM 2013 O O . THR A 1 283 ? 26.391 -28.016 -22.391 1 88.94 283 THR A O 1
ATOM 2016 N N . VAL A 1 284 ? 24.562 -29.297 -22.172 1 87.5 284 VAL A N 1
ATOM 2017 C CA . VAL A 1 284 ? 24.438 -29.141 -20.734 1 87.5 284 VAL A CA 1
ATOM 2018 C C . VAL A 1 284 ? 25.688 -29.641 -20.047 1 87.5 284 VAL A C 1
ATOM 2020 O O . VAL A 1 284 ? 26.188 -29.031 -19.094 1 87.5 284 VAL A O 1
ATOM 2023 N N . GLY A 1 285 ? 26.219 -30.688 -20.578 1 85.88 285 GLY A N 1
ATOM 2024 C CA . GLY A 1 285 ? 27.422 -31.281 -20.016 1 85.88 285 GLY A CA 1
ATOM 2025 C C . GLY A 1 285 ? 28.641 -30.406 -20.156 1 85.88 285 GLY A C 1
ATOM 2026 O O . GLY A 1 285 ? 29.578 -30.484 -19.359 1 85.88 285 GLY A O 1
ATOM 2027 N N . ASP A 1 286 ? 28.641 -29.594 -21.172 1 83.19 286 ASP A N 1
ATOM 2028 C CA . ASP A 1 286 ? 29.766 -28.688 -21.391 1 83.19 286 ASP A CA 1
ATOM 2029 C C . ASP A 1 286 ? 29.781 -27.578 -20.359 1 83.19 286 ASP A C 1
ATOM 2031 O O . ASP A 1 286 ? 30.844 -27.016 -20.062 1 83.19 286 ASP A O 1
ATOM 2035 N N . VAL A 1 287 ? 28.688 -27.234 -19.875 1 78.19 287 VAL A N 1
ATOM 2036 C CA . VAL A 1 287 ? 28.594 -26.141 -18.922 1 78.19 287 VAL A CA 1
ATOM 2037 C C . VAL A 1 287 ? 28.844 -26.688 -17.516 1 78.19 287 VAL A C 1
ATOM 2039 O O . VAL A 1 287 ? 29.578 -26.062 -16.719 1 78.19 287 VAL A O 1
ATOM 2042 N N . ALA A 1 288 ? 28.156 -27.75 -17.188 1 76.38 288 ALA A N 1
ATOM 2043 C CA . ALA A 1 288 ? 28.359 -28.344 -15.875 1 76.38 288 ALA A CA 1
ATOM 2044 C C . ALA A 1 288 ? 28.078 -29.844 -15.883 1 76.38 288 ALA A C 1
ATOM 2046 O O . ALA A 1 288 ? 27.156 -30.297 -16.562 1 76.38 288 ALA A O 1
ATOM 2047 N N . ARG A 1 289 ? 28.875 -30.531 -15.062 1 73.31 289 ARG A N 1
ATOM 2048 C CA . ARG A 1 289 ? 28.672 -31.984 -14.938 1 73.31 289 ARG A CA 1
ATOM 2049 C C . ARG A 1 289 ? 27.438 -32.281 -14.109 1 73.31 289 ARG A C 1
ATOM 2051 O O . ARG A 1 289 ? 27.172 -31.641 -13.094 1 73.31 289 ARG A O 1
ATOM 2058 N N . VAL A 1 290 ? 26.484 -32.969 -14.641 1 66.44 290 VAL A N 1
ATOM 2059 C CA . VAL A 1 290 ? 25.297 -33.438 -13.938 1 66.44 290 VAL A CA 1
ATOM 2060 C C . VAL A 1 290 ? 25.609 -34.781 -13.281 1 66.44 290 VAL A C 1
ATOM 2062 O O . VAL A 1 290 ? 24.703 -35.594 -13.023 1 66.44 290 VAL A O 1
ATOM 2065 N N . ALA A 1 291 ? 26.828 -35.062 -12.742 1 65.5 291 ALA A N 1
ATOM 2066 C CA . ALA A 1 291 ? 27.25 -36.344 -12.234 1 65.5 291 ALA A CA 1
ATOM 2067 C C . ALA A 1 291 ? 26.172 -36.969 -11.328 1 65.5 291 ALA A C 1
ATOM 2069 O O . ALA A 1 291 ? 25.516 -36.25 -10.562 1 65.5 291 ALA A O 1
ATOM 2070 N N . GLY A 1 292 ? 25.562 -38.094 -11.578 1 65.06 292 GLY A N 1
ATOM 2071 C CA . GLY A 1 292 ? 24.609 -39 -10.953 1 65.06 292 GLY A CA 1
ATOM 2072 C C . GLY A 1 292 ? 24.594 -38.906 -9.438 1 65.06 292 GLY A C 1
ATOM 2073 O O . GLY A 1 292 ? 24.391 -39.906 -8.742 1 65.06 292 GLY A O 1
ATOM 2074 N N . THR A 1 293 ? 24.703 -37.594 -8.859 1 74.31 293 THR A N 1
ATOM 2075 C CA . THR A 1 293 ? 24.812 -37.5 -7.41 1 74.31 293 THR A CA 1
ATOM 2076 C C . THR A 1 293 ? 23.469 -37.156 -6.785 1 74.31 293 THR A C 1
ATOM 2078 O O . THR A 1 293 ? 22.703 -36.375 -7.352 1 74.31 293 THR A O 1
ATOM 2081 N N . LEU A 1 294 ? 23.156 -37.906 -5.797 1 80.75 294 LEU A N 1
ATOM 2082 C CA . LEU A 1 294 ? 21.984 -37.625 -4.973 1 80.75 294 LEU A CA 1
ATOM 2083 C C . LEU A 1 294 ? 22.203 -36.375 -4.121 1 80.75 294 LEU A C 1
ATOM 2085 O O . LEU A 1 294 ? 23.344 -35.969 -3.867 1 80.75 294 LEU A O 1
ATOM 2089 N N . PRO A 1 295 ? 21.109 -35.688 -3.84 1 81.19 295 PRO A N 1
ATOM 2090 C CA . PRO A 1 295 ? 21.266 -34.5 -2.996 1 81.19 295 PRO A CA 1
ATOM 2091 C C . PRO A 1 295 ? 22.016 -34.781 -1.697 1 81.19 295 PRO A C 1
ATOM 2093 O O . PRO A 1 295 ? 21.812 -35.844 -1.085 1 81.19 295 PRO A O 1
ATOM 2096 N N . SER A 1 296 ? 23 -34 -1.422 1 81.12 296 SER A N 1
ATOM 2097 C CA . SER A 1 296 ? 23.766 -34.125 -0.187 1 81.12 296 SER A CA 1
ATOM 2098 C C . SER A 1 296 ? 23.656 -32.875 0.669 1 81.12 296 SER A C 1
ATOM 2100 O O . SER A 1 296 ? 23.344 -31.797 0.159 1 81.12 296 SER A O 1
ATOM 2102 N N . PHE A 1 297 ? 23.766 -33.156 1.928 1 85.5 297 PHE A N 1
ATOM 2103 C CA . PHE A 1 297 ? 23.719 -32.031 2.852 1 85.5 297 PHE A CA 1
ATOM 2104 C C . PHE A 1 297 ? 24.828 -31.047 2.564 1 85.5 297 PHE A C 1
ATOM 2106 O O . PHE A 1 297 ? 25.984 -31.453 2.334 1 85.5 297 PHE A O 1
ATOM 2113 N N . HIS A 1 298 ? 24.453 -29.844 2.354 1 84.88 298 HIS A N 1
ATOM 2114 C CA . HIS A 1 298 ? 25.391 -28.766 2.07 1 84.88 298 HIS A CA 1
ATOM 2115 C C . HIS A 1 298 ? 25.047 -27.5 2.869 1 84.88 298 HIS A C 1
ATOM 2117 O O . HIS A 1 298 ? 24 -26.906 2.658 1 84.88 298 HIS A O 1
ATOM 2123 N N . LEU A 1 299 ? 25.891 -27.188 3.84 1 86 299 LEU A N 1
ATOM 2124 C CA . LEU A 1 299 ? 25.703 -25.938 4.574 1 86 299 LEU A CA 1
ATOM 2125 C C . LEU A 1 299 ? 26.172 -24.75 3.746 1 86 299 LEU A C 1
ATOM 2127 O O . LEU A 1 299 ? 27.297 -24.734 3.256 1 86 299 LEU A O 1
ATOM 2131 N N . PRO A 1 300 ? 25.203 -23.859 3.525 1 88.06 300 PRO A N 1
ATOM 2132 C CA . PRO A 1 300 ? 25.625 -22.688 2.754 1 88.06 300 PRO A CA 1
ATOM 2133 C C . PRO A 1 300 ? 26.922 -22.078 3.289 1 88.06 300 PRO A C 1
ATOM 2135 O O . PRO A 1 300 ? 27.047 -21.828 4.492 1 88.06 300 PRO A O 1
ATOM 2138 N N . SER A 1 301 ? 27.875 -21.922 2.449 1 88.44 301 SER A N 1
ATOM 2139 C CA . SER A 1 301 ? 29.172 -21.391 2.824 1 88.44 301 SER A CA 1
ATOM 2140 C C . SER A 1 301 ? 29.188 -19.859 2.727 1 88.44 301 SER A C 1
ATOM 2142 O O . SER A 1 301 ? 29.859 -19.297 1.867 1 88.44 301 SER A O 1
ATOM 2144 N N . VAL A 1 302 ? 28.484 -19.203 3.494 1 88.81 302 VAL A N 1
ATOM 2145 C CA . VAL A 1 302 ? 28.453 -17.75 3.523 1 88.81 302 VAL A CA 1
ATOM 2146 C C . VAL A 1 302 ? 28.828 -17.25 4.914 1 88.81 302 VAL A C 1
ATOM 2148 O O . VAL A 1 302 ? 28.594 -17.922 5.914 1 88.81 302 VAL A O 1
ATOM 2151 N N . PRO A 1 303 ? 29.484 -16.141 4.98 1 88.62 303 PRO A N 1
ATOM 2152 C CA . PRO A 1 303 ? 29.812 -15.578 6.297 1 88.62 303 PRO A CA 1
ATOM 2153 C C . PRO A 1 303 ? 28.562 -15.266 7.125 1 88.62 303 PRO A C 1
ATOM 2155 O O . PRO A 1 303 ? 27.594 -14.711 6.602 1 88.62 303 PRO A O 1
ATOM 2158 N N . MET A 1 304 ? 28.516 -15.766 8.281 1 88.12 304 MET A N 1
ATOM 2159 C CA . MET A 1 304 ? 27.375 -15.523 9.156 1 88.12 304 MET A CA 1
ATOM 2160 C C . MET A 1 304 ? 27.469 -14.156 9.82 1 88.12 304 MET A C 1
ATOM 2162 O O . MET A 1 304 ? 27.703 -14.062 11.031 1 88.12 304 MET A O 1
ATOM 2166 N N . THR A 1 305 ? 27.422 -13.125 9.023 1 88.56 305 THR A N 1
ATOM 2167 C CA . THR A 1 305 ? 27.516 -11.742 9.461 1 88.56 305 THR A CA 1
ATOM 2168 C C . THR A 1 305 ? 26.219 -10.984 9.164 1 88.56 305 THR A C 1
ATOM 2170 O O . THR A 1 305 ? 25.375 -11.477 8.422 1 88.56 305 THR A O 1
ATOM 2173 N N . PHE A 1 306 ? 26.031 -9.922 9.773 1 90.12 306 PHE A N 1
ATOM 2174 C CA . PHE A 1 306 ? 24.875 -9.07 9.555 1 90.12 306 PHE A CA 1
ATOM 2175 C C . PHE A 1 306 ? 24.875 -8.508 8.133 1 90.12 306 PHE A C 1
ATOM 2177 O O . PHE A 1 306 ? 23.812 -8.25 7.562 1 90.12 306 PHE A O 1
ATOM 2184 N N . GLU A 1 307 ? 26.047 -8.344 7.645 1 89.12 307 GLU A N 1
ATOM 2185 C CA . GLU A 1 307 ? 26.156 -7.867 6.27 1 89.12 307 GLU A CA 1
ATOM 2186 C C . GLU A 1 307 ? 25.578 -8.883 5.285 1 89.12 307 GLU A C 1
ATOM 2188 O O . GLU A 1 307 ? 24.875 -8.516 4.34 1 89.12 307 GLU A O 1
ATOM 2193 N N . THR A 1 308 ? 25.969 -10.133 5.578 1 91 308 THR A N 1
ATOM 2194 C CA . THR A 1 308 ? 25.453 -11.203 4.73 1 91 308 THR A CA 1
ATOM 2195 C C . THR A 1 308 ? 23.922 -11.266 4.828 1 91 308 THR A C 1
ATOM 2197 O O . THR A 1 308 ? 23.234 -11.461 3.822 1 91 308 THR A O 1
ATOM 2200 N N . LEU A 1 309 ? 23.438 -11.094 6 1 92.62 309 LEU A N 1
ATOM 2201 C CA . LEU A 1 309 ? 22 -11.109 6.211 1 92.62 309 LEU A CA 1
ATOM 2202 C C . LEU A 1 309 ? 21.328 -9.953 5.48 1 92.62 309 LEU A C 1
ATOM 2204 O O . LEU A 1 309 ? 20.234 -10.109 4.934 1 92.62 309 LEU A O 1
ATOM 2208 N N . ALA A 1 310 ? 21.969 -8.883 5.477 1 90.81 310 ALA A N 1
ATOM 2209 C CA . ALA A 1 310 ? 21.422 -7.703 4.809 1 90.81 310 ALA A CA 1
ATOM 2210 C C . ALA A 1 310 ? 21.359 -7.906 3.299 1 90.81 310 ALA A C 1
ATOM 2212 O O . ALA A 1 310 ? 20.484 -7.367 2.633 1 90.81 310 ALA A O 1
ATOM 2213 N N . ILE A 1 311 ? 22.219 -8.688 2.812 1 90.56 311 ILE A N 1
ATOM 2214 C CA . ILE A 1 311 ? 22.266 -8.969 1.381 1 90.56 311 ILE A CA 1
ATOM 2215 C C . ILE A 1 311 ? 21.219 -10.023 1.028 1 90.56 311 ILE A C 1
ATOM 2217 O O . ILE A 1 311 ? 20.484 -9.867 0.05 1 90.56 311 ILE A O 1
ATOM 2221 N N . VAL A 1 312 ? 21.062 -10.977 1.888 1 94.31 312 VAL A N 1
ATOM 2222 C CA . VAL A 1 312 ? 20.281 -12.164 1.575 1 94.31 312 VAL A CA 1
ATOM 2223 C C . VAL A 1 312 ? 18.812 -11.93 1.972 1 94.31 312 VAL A C 1
ATOM 2225 O O . VAL A 1 312 ? 17.906 -12.43 1.313 1 94.31 312 VAL A O 1
ATOM 2228 N N . ALA A 1 313 ? 18.531 -11.164 2.922 1 94.56 313 ALA A N 1
ATOM 2229 C CA . ALA A 1 313 ? 17.203 -11.039 3.529 1 94.56 313 ALA A CA 1
ATOM 2230 C C . ALA A 1 313 ? 16.203 -10.484 2.533 1 94.56 313 ALA A C 1
ATOM 2232 O O . ALA A 1 313 ? 15.102 -11.031 2.379 1 94.56 313 ALA A O 1
ATOM 2233 N N . PRO A 1 314 ? 16.531 -9.406 1.847 1 89.44 314 PRO A N 1
ATOM 2234 C CA . PRO A 1 314 ? 15.555 -8.883 0.898 1 89.44 314 PRO A CA 1
ATOM 2235 C C . PRO A 1 314 ? 15.227 -9.867 -0.219 1 89.44 314 PRO A C 1
ATOM 2237 O O . PRO A 1 314 ? 14.07 -9.984 -0.634 1 89.44 314 PRO A O 1
ATOM 2240 N N . VAL A 1 315 ? 16.219 -10.531 -0.685 1 93.19 315 VAL A N 1
ATOM 2241 C CA . VAL A 1 315 ? 16 -11.508 -1.748 1 93.19 315 VAL A CA 1
ATOM 2242 C C . VAL A 1 315 ? 15.188 -12.688 -1.216 1 93.19 315 VAL A C 1
ATOM 2244 O O . VAL A 1 315 ? 14.273 -13.164 -1.885 1 93.19 315 VAL A O 1
ATOM 2247 N N . ALA A 1 316 ? 15.547 -13.086 -0.001 1 96.56 316 ALA A N 1
ATOM 2248 C CA . ALA A 1 316 ? 14.836 -14.195 0.626 1 96.56 316 ALA A CA 1
ATOM 2249 C C . ALA A 1 316 ? 13.359 -13.867 0.81 1 96.56 316 ALA A C 1
ATOM 2251 O O . ALA A 1 316 ? 12.492 -14.703 0.557 1 96.56 316 ALA A O 1
ATOM 2252 N N . CYS A 1 317 ? 13.07 -12.688 1.209 1 93.69 317 CYS A N 1
ATOM 2253 C CA . CYS A 1 317 ? 11.688 -12.258 1.396 1 93.69 317 CYS A CA 1
ATOM 2254 C C . CYS A 1 317 ? 10.938 -12.227 0.067 1 93.69 317 CYS A C 1
ATOM 2256 O O . CYS A 1 317 ? 9.766 -12.586 -0.002 1 93.69 317 CYS A O 1
ATOM 2258 N N . SER A 1 318 ? 11.633 -11.812 -0.907 1 92.62 318 SER A N 1
ATOM 2259 C CA . SER A 1 318 ? 11.039 -11.766 -2.238 1 92.62 318 SER A CA 1
ATOM 2260 C C . SER A 1 318 ? 10.719 -13.164 -2.758 1 92.62 318 SER A C 1
ATOM 2262 O O . SER A 1 318 ? 9.641 -13.398 -3.301 1 92.62 318 SER A O 1
ATOM 2264 N N . VAL A 1 319 ? 11.648 -14.047 -2.574 1 95.5 319 VAL A N 1
ATOM 2265 C CA . VAL A 1 319 ? 11.469 -15.43 -2.998 1 95.5 319 VAL A CA 1
ATOM 2266 C C . VAL A 1 319 ? 10.297 -16.047 -2.234 1 95.5 319 VAL A C 1
ATOM 2268 O O . VAL A 1 319 ? 9.469 -16.75 -2.82 1 95.5 319 VAL A O 1
ATOM 2271 N N . ALA A 1 320 ? 10.289 -15.773 -0.964 1 96.12 320 ALA A N 1
ATOM 2272 C CA . ALA A 1 320 ? 9.211 -16.312 -0.13 1 96.12 320 ALA A CA 1
ATOM 2273 C C . ALA A 1 320 ? 7.855 -15.797 -0.591 1 96.12 320 ALA A C 1
ATOM 2275 O O . ALA A 1 320 ? 6.898 -16.562 -0.713 1 96.12 320 ALA A O 1
ATOM 2276 N N . ALA A 1 321 ? 7.789 -14.555 -0.851 1 91.44 321 ALA A N 1
ATOM 2277 C CA . ALA A 1 321 ? 6.527 -13.93 -1.241 1 91.44 321 ALA A CA 1
ATOM 2278 C C . ALA A 1 321 ? 6.059 -14.438 -2.6 1 91.44 321 ALA A C 1
ATOM 2280 O O . ALA A 1 321 ? 4.91 -14.867 -2.748 1 91.44 321 ALA A O 1
ATOM 2281 N N . VAL A 1 322 ? 6.898 -14.461 -3.59 1 90.88 322 VAL A N 1
ATOM 2282 C CA . VAL A 1 322 ? 6.566 -14.898 -4.945 1 90.88 322 VAL A CA 1
ATOM 2283 C C . VAL A 1 322 ? 6.203 -16.375 -4.938 1 90.88 322 VAL A C 1
ATOM 2285 O O . VAL A 1 322 ? 5.23 -16.781 -5.578 1 90.88 322 VAL A O 1
ATOM 2288 N N . GLY A 1 323 ? 7.031 -17.078 -4.191 1 94.5 323 GLY A N 1
ATOM 2289 C CA . GLY A 1 323 ? 6.75 -18.5 -4.098 1 94.5 323 GLY A CA 1
ATOM 2290 C C . GLY A 1 323 ? 5.398 -18.797 -3.479 1 94.5 323 GLY A C 1
ATOM 2291 O O . GLY A 1 323 ? 4.668 -19.672 -3.961 1 94.5 323 GLY A O 1
ATOM 2292 N N . LEU A 1 324 ? 5.039 -18.125 -2.455 1 94.38 324 LEU A N 1
ATOM 2293 C CA . LEU A 1 324 ? 3.764 -18.375 -1.791 1 94.38 324 LEU A CA 1
ATOM 2294 C C . LEU A 1 324 ? 2.6 -17.922 -2.67 1 94.38 324 LEU A C 1
ATOM 2296 O O . LEU A 1 324 ? 1.569 -18.594 -2.734 1 94.38 324 LEU A O 1
ATOM 2300 N N . ILE A 1 325 ? 2.779 -16.844 -3.316 1 88.19 325 ILE A N 1
ATOM 2301 C CA . ILE A 1 325 ? 1.718 -16.344 -4.18 1 88.19 325 ILE A CA 1
ATOM 2302 C C . ILE A 1 325 ? 1.434 -17.344 -5.293 1 88.19 325 ILE A C 1
ATOM 2304 O O . ILE A 1 325 ? 0.28 -17.719 -5.52 1 88.19 325 ILE A O 1
ATOM 2308 N N . GLU A 1 326 ? 2.455 -17.828 -5.891 1 90.19 326 GLU A N 1
ATOM 2309 C CA . GLU A 1 326 ? 2.301 -18.828 -6.945 1 90.19 326 GLU A CA 1
ATOM 2310 C C . GLU A 1 326 ? 1.684 -20.125 -6.398 1 90.19 326 GLU A C 1
ATOM 2312 O O . GLU A 1 326 ? 0.83 -20.719 -7.047 1 90.19 326 GLU A O 1
ATOM 2317 N N . THR A 1 327 ? 2.148 -20.469 -5.273 1 95.56 327 THR A N 1
ATOM 2318 C CA . THR A 1 327 ? 1.686 -21.719 -4.672 1 95.56 327 THR A CA 1
ATOM 2319 C C . THR A 1 327 ? 0.208 -21.625 -4.305 1 95.56 327 THR A C 1
ATOM 2321 O O . THR A 1 327 ? -0.569 -22.531 -4.598 1 95.56 327 THR A O 1
ATOM 2324 N N . LEU A 1 328 ? -0.197 -20.578 -3.709 1 90.94 328 LEU A N 1
ATOM 2325 C CA . LEU A 1 328 ? -1.573 -20.438 -3.242 1 90.94 328 LEU A CA 1
ATOM 2326 C C . LEU A 1 328 ? -2.531 -20.266 -4.418 1 90.94 328 LEU A C 1
ATOM 2328 O O . LEU A 1 328 ? -3.656 -20.766 -4.383 1 90.94 328 LEU A O 1
ATOM 2332 N N . LEU A 1 329 ? -2.131 -19.641 -5.438 1 82.56 329 LEU A N 1
ATOM 2333 C CA . LEU A 1 329 ? -2.939 -19.547 -6.648 1 82.56 329 LEU A CA 1
ATOM 2334 C C . LEU A 1 329 ? -3.098 -20.906 -7.305 1 82.56 329 LEU A C 1
ATOM 2336 O O . LEU A 1 329 ? -4.188 -21.25 -7.77 1 82.56 329 LEU A O 1
ATOM 2340 N N . THR A 1 330 ? -2.002 -21.578 -7.328 1 90.12 330 THR A N 1
ATOM 2341 C CA . THR A 1 330 ? -2.033 -22.922 -7.891 1 90.12 330 THR A CA 1
ATOM 2342 C C . THR A 1 330 ? -2.945 -23.828 -7.066 1 90.12 330 THR A C 1
ATOM 2344 O O . THR A 1 330 ? -3.717 -24.625 -7.621 1 90.12 330 THR A O 1
ATOM 2347 N N . GLN A 1 331 ? -2.812 -23.672 -5.809 1 91.94 331 GLN A N 1
ATOM 2348 C CA . GLN A 1 331 ? -3.662 -24.438 -4.902 1 91.94 331 GLN A CA 1
ATOM 2349 C C . GLN A 1 331 ? -5.141 -24.172 -5.168 1 91.94 331 GLN A C 1
ATOM 2351 O O . GLN A 1 331 ? -5.945 -25.094 -5.25 1 91.94 331 GLN A O 1
ATOM 2356 N N . GLN A 1 332 ? -5.492 -22.953 -5.309 1 82.25 332 GLN A N 1
ATOM 2357 C CA . GLN A 1 332 ? -6.879 -22.578 -5.559 1 82.25 332 GLN A CA 1
ATOM 2358 C C . GLN A 1 332 ? -7.379 -23.141 -6.883 1 82.25 332 GLN A C 1
ATOM 2360 O O . GLN A 1 332 ? -8.508 -23.625 -6.973 1 82.25 332 GLN A O 1
ATOM 2365 N N . LEU A 1 333 ? -6.574 -23.141 -7.824 1 80.25 333 LEU A N 1
ATOM 2366 C CA . LEU A 1 333 ? -6.93 -23.672 -9.133 1 80.25 333 LEU A CA 1
ATOM 2367 C C . LEU A 1 333 ? -7.16 -25.172 -9.062 1 80.25 333 LEU A C 1
ATOM 2369 O O . LEU A 1 333 ? -8.133 -25.688 -9.625 1 80.25 333 LEU A O 1
ATOM 2373 N N . VAL A 1 334 ? -6.254 -25.844 -8.445 1 89.69 334 VAL A N 1
ATOM 2374 C CA . VAL A 1 334 ? -6.371 -27.281 -8.32 1 89.69 334 VAL A CA 1
ATOM 2375 C C . VAL A 1 334 ? -7.59 -27.641 -7.465 1 89.69 334 VAL A C 1
ATOM 2377 O O . VAL A 1 334 ? -8.328 -28.578 -7.777 1 89.69 334 VAL A O 1
ATOM 2380 N N . ASP A 1 335 ? -7.789 -26.859 -6.41 1 84.56 335 ASP A N 1
ATOM 2381 C CA . ASP A 1 335 ? -8.969 -27.047 -5.578 1 84.56 335 ASP A CA 1
ATOM 2382 C C . ASP A 1 335 ? -10.25 -26.953 -6.406 1 84.56 335 ASP A C 1
ATOM 2384 O O . ASP A 1 335 ? -11.195 -27.719 -6.195 1 84.56 335 ASP A O 1
ATOM 2388 N N . ASP A 1 336 ? -10.227 -26.109 -7.281 1 75.38 336 ASP A N 1
ATOM 2389 C CA . ASP A 1 336 ? -11.398 -25.859 -8.117 1 75.38 336 ASP A CA 1
ATOM 2390 C C . ASP A 1 336 ? -11.633 -27.031 -9.078 1 75.38 336 ASP A C 1
ATOM 2392 O O . ASP A 1 336 ? -12.773 -27.438 -9.297 1 75.38 336 ASP A O 1
ATOM 2396 N N . VAL A 1 337 ? -10.617 -27.562 -9.594 1 77.44 337 VAL A N 1
ATOM 2397 C CA . VAL A 1 337 ? -10.719 -28.625 -10.578 1 77.44 337 VAL A CA 1
ATOM 2398 C C . VAL A 1 337 ? -11.07 -29.938 -9.883 1 77.44 337 VAL A C 1
ATOM 2400 O O . VAL A 1 337 ? -11.883 -30.719 -10.391 1 77.44 337 VAL A O 1
ATOM 2403 N N . VAL A 1 338 ? -10.508 -30.094 -8.789 1 82.5 338 VAL A N 1
ATOM 2404 C CA . VAL A 1 338 ? -10.719 -31.344 -8.07 1 82.5 338 VAL A CA 1
ATOM 2405 C C . VAL A 1 338 ? -11.984 -31.25 -7.219 1 82.5 338 VAL A C 1
ATOM 2407 O O . VAL A 1 338 ? -12.562 -32.281 -6.844 1 82.5 338 VAL A O 1
ATOM 2410 N N . GLY A 1 339 ? -12.383 -30 -6.914 1 75.62 339 GLY A N 1
ATOM 2411 C CA . GLY A 1 339 ? -13.594 -29.797 -6.141 1 75.62 339 GLY A CA 1
ATOM 2412 C C . GLY A 1 339 ? -13.383 -29.969 -4.645 1 75.62 339 GLY A C 1
ATOM 2413 O O . GLY A 1 339 ? -14.203 -30.562 -3.959 1 75.62 339 GLY A O 1
ATOM 2414 N N . THR A 1 340 ? -12.211 -29.703 -4.227 1 77.88 340 THR A N 1
ATOM 2415 C CA . THR A 1 340 ? -11.898 -29.75 -2.801 1 77.88 340 THR A CA 1
ATOM 2416 C C . THR A 1 340 ? -11.391 -28.391 -2.316 1 77.88 340 THR A C 1
ATOM 2418 O O . THR A 1 340 ? -11.078 -27.516 -3.127 1 77.88 340 THR A O 1
ATOM 2421 N N . ARG A 1 341 ? -11.492 -28.281 -0.986 1 80.88 341 ARG A N 1
ATOM 2422 C CA . ARG A 1 341 ? -10.922 -27.078 -0.375 1 80.88 341 ARG A CA 1
ATOM 2423 C C . ARG A 1 341 ? -9.859 -27.438 0.661 1 80.88 341 ARG A C 1
ATOM 2425 O O . ARG A 1 341 ? -10.164 -28.078 1.669 1 80.88 341 ARG A O 1
ATOM 2432 N N . THR A 1 342 ? -8.695 -26.984 0.339 1 87.81 342 THR A N 1
ATOM 2433 C CA . THR A 1 342 ? -7.594 -27.344 1.222 1 87.81 342 THR A CA 1
ATOM 2434 C C . THR A 1 342 ? -7.074 -26.125 1.973 1 87.81 342 THR A C 1
ATOM 2436 O O . THR A 1 342 ? -7.375 -24.984 1.6 1 87.81 342 THR A O 1
ATOM 2439 N N . ALA A 1 343 ? -6.32 -26.344 2.965 1 90.25 343 ALA A N 1
ATOM 2440 C CA . ALA A 1 343 ? -5.883 -25.297 3.879 1 90.25 343 ALA A CA 1
ATOM 2441 C C . ALA A 1 343 ? -4.668 -24.547 3.324 1 90.25 343 ALA A C 1
ATOM 2443 O O . ALA A 1 343 ? -3.652 -25.172 2.998 1 90.25 343 ALA A O 1
ATOM 2444 N N . THR A 1 344 ? -4.754 -23.266 3.363 1 90.69 344 THR A N 1
ATOM 2445 C CA . THR A 1 344 ? -3.693 -22.438 2.807 1 90.69 344 THR A CA 1
ATOM 2446 C C . THR A 1 344 ? -2.477 -22.422 3.727 1 90.69 344 THR A C 1
ATOM 2448 O O . THR A 1 344 ? -1.337 -22.391 3.256 1 90.69 344 THR A O 1
ATOM 2451 N N . HIS A 1 345 ? -2.668 -22.469 5.051 1 93.19 345 HIS A N 1
ATOM 2452 C CA . HIS A 1 345 ? -1.544 -22.406 5.977 1 93.19 345 HIS A CA 1
ATOM 2453 C C . HIS A 1 345 ? -0.668 -23.641 5.879 1 93.19 345 HIS A C 1
ATOM 2455 O O . HIS A 1 345 ? 0.555 -23.562 6.004 1 93.19 345 HIS A O 1
ATOM 2461 N N . THR A 1 346 ? -1.293 -24.75 5.652 1 94.44 346 THR A N 1
ATOM 2462 C CA . THR A 1 346 ? -0.546 -26 5.512 1 94.44 346 THR A CA 1
ATOM 2463 C C . THR A 1 346 ? 0.312 -25.984 4.25 1 94.44 346 THR A C 1
ATOM 2465 O O . THR A 1 346 ? 1.432 -26.5 4.246 1 94.44 346 THR A O 1
ATOM 2468 N N . GLU A 1 347 ? -0.256 -25.422 3.25 1 95 347 GLU A N 1
ATOM 2469 C CA . GLU A 1 347 ? 0.515 -25.297 2.018 1 95 347 GLU A CA 1
ATOM 2470 C C . GLU A 1 347 ? 1.719 -24.375 2.213 1 95 347 GLU A C 1
ATOM 2472 O O . GLU A 1 347 ? 2.797 -24.641 1.675 1 95 347 GLU A O 1
ATOM 2477 N N . CYS A 1 348 ? 1.538 -23.312 2.947 1 96.56 348 CYS A N 1
ATOM 2478 C CA . CYS A 1 348 ? 2.643 -22.406 3.252 1 96.56 348 CYS A CA 1
ATOM 2479 C C . CYS A 1 348 ? 3.738 -23.125 4.027 1 96.56 348 CYS A C 1
ATOM 2481 O O . CYS A 1 348 ? 4.922 -22.984 3.721 1 96.56 348 CYS A O 1
ATOM 2483 N N . ILE A 1 349 ? 3.359 -23.906 4.965 1 97.25 349 ILE A N 1
ATOM 2484 C CA . ILE A 1 349 ? 4.309 -24.641 5.797 1 97.25 349 ILE A CA 1
ATOM 2485 C C . ILE A 1 349 ? 5.055 -25.656 4.945 1 97.25 349 ILE A C 1
ATOM 2487 O O . ILE A 1 349 ? 6.273 -25.812 5.066 1 97.25 349 ILE A O 1
ATOM 2491 N N . SER A 1 350 ? 4.312 -26.359 4.113 1 97.5 350 SER A N 1
ATOM 2492 C CA . SER A 1 350 ? 4.938 -27.359 3.264 1 97.5 350 SER A CA 1
ATOM 2493 C C . SER A 1 350 ? 5.984 -26.734 2.346 1 97.5 350 SER A C 1
ATOM 2495 O O . SER A 1 350 ? 7.074 -27.281 2.178 1 97.5 350 SER A O 1
ATOM 2497 N N . GLN A 1 351 ? 5.68 -25.594 1.734 1 98.19 351 GLN A N 1
ATOM 2498 C CA . GLN A 1 351 ? 6.625 -24.891 0.88 1 98.19 351 GLN A CA 1
ATOM 2499 C C . GLN A 1 351 ? 7.844 -24.438 1.675 1 98.19 351 GLN A C 1
ATOM 2501 O O . GLN A 1 351 ? 8.977 -24.5 1.187 1 98.19 351 GLN A O 1
ATOM 2506 N N . GLY A 1 352 ? 7.566 -23.938 2.898 1 98.31 352 GLY A N 1
ATOM 2507 C CA . GLY A 1 352 ? 8.656 -23.5 3.75 1 98.31 352 GLY A CA 1
ATOM 2508 C C . GLY A 1 352 ? 9.625 -24.609 4.109 1 98.31 352 GLY A C 1
ATOM 2509 O O . GLY A 1 352 ? 10.836 -24.453 3.988 1 98.31 352 GLY A O 1
ATOM 2510 N N . VAL A 1 353 ? 9.117 -25.719 4.492 1 98.19 353 VAL A N 1
ATOM 2511 C CA . VAL A 1 353 ? 9.938 -26.875 4.852 1 98.19 353 VAL A CA 1
ATOM 2512 C C . VAL A 1 353 ? 10.758 -27.328 3.641 1 98.19 353 VAL A C 1
ATOM 2514 O O . VAL A 1 353 ? 11.938 -27.656 3.768 1 98.19 353 VAL A O 1
ATOM 2517 N N . ALA A 1 354 ? 10.133 -27.344 2.527 1 98.44 354 ALA A N 1
ATOM 2518 C CA . ALA A 1 354 ? 10.797 -27.781 1.3 1 98.44 354 ALA A CA 1
ATOM 2519 C C . ALA A 1 354 ? 11.953 -26.844 0.939 1 98.44 354 ALA A C 1
ATOM 2521 O O . ALA A 1 354 ? 13.039 -27.297 0.576 1 98.44 354 ALA A O 1
ATOM 2522 N N . ASN A 1 355 ? 11.734 -25.562 1.032 1 98.56 355 ASN A N 1
ATOM 2523 C CA . ASN A 1 355 ? 12.773 -24.594 0.683 1 98.56 355 ASN A CA 1
ATOM 2524 C C . ASN A 1 355 ? 13.906 -24.609 1.707 1 98.56 355 ASN A C 1
ATOM 2526 O O . ASN A 1 355 ? 15.07 -24.391 1.355 1 98.56 355 ASN A O 1
ATOM 2530 N N . VAL A 1 356 ? 13.57 -24.797 2.957 1 98 356 VAL A N 1
ATOM 2531 C CA . VAL A 1 356 ? 14.625 -24.953 3.953 1 98 356 VAL A CA 1
ATOM 2532 C C . VAL A 1 356 ? 15.477 -26.172 3.619 1 98 356 VAL A C 1
ATOM 2534 O O . VAL A 1 356 ? 16.703 -26.109 3.666 1 98 356 VAL A O 1
ATOM 2537 N N . ALA A 1 357 ? 14.859 -27.25 3.295 1 97.56 357 ALA A N 1
ATOM 2538 C CA . ALA A 1 357 ? 15.578 -28.469 2.914 1 97.56 357 ALA A CA 1
ATOM 2539 C C . ALA A 1 357 ? 16.453 -28.219 1.693 1 97.56 357 ALA A C 1
ATOM 2541 O O . ALA A 1 357 ? 17.594 -28.688 1.64 1 97.56 357 ALA A O 1
ATOM 2542 N N . CYS A 1 358 ? 15.953 -27.516 0.73 1 97.56 358 CYS A N 1
ATOM 2543 C CA . CYS A 1 358 ? 16.719 -27.203 -0.464 1 97.56 358 CYS A CA 1
ATOM 2544 C C . CYS A 1 358 ? 17.953 -26.359 -0.112 1 97.56 358 CYS A C 1
ATOM 2546 O O . CYS A 1 358 ? 19.047 -26.625 -0.601 1 97.56 358 CYS A O 1
ATOM 2548 N N . GLY A 1 359 ? 17.703 -25.344 0.712 1 96.31 359 GLY A N 1
ATOM 2549 C CA . GLY A 1 359 ? 18.812 -24.5 1.105 1 96.31 359 GLY A CA 1
ATOM 2550 C C . GLY A 1 359 ? 19.953 -25.25 1.741 1 96.31 359 GLY A C 1
ATOM 2551 O O . GLY A 1 359 ? 21.125 -24.906 1.549 1 96.31 359 GLY A O 1
ATOM 2552 N N . PHE A 1 360 ? 19.656 -26.328 2.371 1 96.25 360 PHE A N 1
ATOM 2553 C CA . PHE A 1 360 ? 20.688 -27.109 3.066 1 96.25 360 PHE A CA 1
ATOM 2554 C C . PHE A 1 360 ? 21.094 -28.328 2.238 1 96.25 360 PHE A C 1
ATOM 2556 O O . PHE A 1 360 ? 21.875 -29.156 2.701 1 96.25 360 PHE A O 1
ATOM 2563 N N . ALA A 1 361 ? 20.609 -28.469 1.08 1 95.06 361 ALA A N 1
ATOM 2564 C CA . ALA A 1 361 ? 20.984 -29.562 0.191 1 95.06 361 ALA A CA 1
ATOM 2565 C C . ALA A 1 361 ? 21.641 -29.031 -1.078 1 95.06 361 ALA A C 1
ATOM 2567 O O . ALA A 1 361 ? 21.875 -29.797 -2.027 1 95.06 361 ALA A O 1
ATOM 2568 N N . GLY A 1 362 ? 21.844 -27.766 -1.075 1 93.31 362 GLY A N 1
ATOM 2569 C CA . GLY A 1 362 ? 22.484 -27.188 -2.242 1 93.31 362 GLY A CA 1
ATOM 2570 C C . GLY A 1 362 ? 21.578 -27.141 -3.463 1 93.31 362 GLY A C 1
ATOM 2571 O O . GLY A 1 362 ? 22.031 -27.422 -4.578 1 93.31 362 GLY A O 1
ATOM 2572 N N . ALA A 1 363 ? 20.359 -26.953 -3.266 1 95.19 363 ALA A N 1
ATOM 2573 C CA . ALA A 1 363 ? 19.375 -26.875 -4.336 1 95.19 363 ALA A CA 1
ATOM 2574 C C . ALA A 1 363 ? 18.766 -25.469 -4.418 1 95.19 363 ALA A C 1
ATOM 2576 O O . ALA A 1 363 ? 18.797 -24.719 -3.439 1 95.19 363 ALA A O 1
ATOM 2577 N N . MET A 1 364 ? 18.281 -25.016 -5.52 1 94.69 364 MET A N 1
ATOM 2578 C CA . MET A 1 364 ? 17.922 -23.625 -5.754 1 94.69 364 MET A CA 1
ATOM 2579 C C . MET A 1 364 ? 16.531 -23.328 -5.227 1 94.69 364 MET A C 1
ATOM 2581 O O . MET A 1 364 ? 16.047 -22.188 -5.328 1 94.69 364 MET A O 1
ATOM 2585 N N . GLY A 1 365 ? 15.836 -24.266 -4.664 1 95.69 365 GLY A N 1
ATOM 2586 C CA . GLY A 1 365 ? 14.5 -24.016 -4.156 1 95.69 365 GLY A CA 1
ATOM 2587 C C . GLY A 1 365 ? 13.445 -23.984 -5.246 1 95.69 365 GLY A C 1
ATOM 2588 O O . GLY A 1 365 ? 13.68 -24.453 -6.359 1 95.69 365 GLY A O 1
ATOM 2589 N N . GLY A 1 366 ? 12.172 -23.438 -4.824 1 97.19 366 GLY A N 1
ATOM 2590 C CA . GLY A 1 366 ? 11.086 -23.391 -5.793 1 97.19 366 GLY A CA 1
ATOM 2591 C C . GLY A 1 366 ? 9.727 -23.141 -5.16 1 97.19 366 GLY A C 1
ATOM 2592 O O . GLY A 1 366 ? 9.641 -22.562 -4.074 1 97.19 366 GLY A O 1
ATOM 2593 N N . CYS A 1 367 ? 8.758 -23.391 -5.906 1 96.81 367 CYS A N 1
ATOM 2594 C CA . CYS A 1 367 ? 7.367 -23.266 -5.48 1 96.81 367 CYS A CA 1
ATOM 2595 C C . CYS A 1 367 ? 6.445 -24.109 -6.359 1 96.81 367 CYS A C 1
ATOM 2597 O O . CYS A 1 367 ? 6.918 -24.906 -7.16 1 96.81 367 CYS A O 1
ATOM 2599 N N . ALA A 1 368 ? 5.195 -23.969 -6.094 1 96.44 368 ALA A N 1
ATOM 2600 C CA . ALA A 1 368 ? 4.227 -24.719 -6.895 1 96.44 368 ALA A CA 1
ATOM 2601 C C . ALA A 1 368 ? 4.23 -24.25 -8.344 1 96.44 368 ALA A C 1
ATOM 2603 O O . ALA A 1 368 ? 4.391 -23.047 -8.609 1 96.44 368 ALA A O 1
ATOM 2604 N N . MET A 1 369 ? 4.086 -25.219 -9.18 1 93.5 369 MET A N 1
ATOM 2605 C CA . MET A 1 369 ? 4.078 -24.938 -10.609 1 93.5 369 MET A CA 1
ATOM 2606 C C . MET A 1 369 ? 2.699 -25.203 -11.211 1 93.5 369 MET A C 1
ATOM 2608 O O . MET A 1 369 ? 2.221 -26.344 -11.211 1 93.5 369 MET A O 1
ATOM 2612 N N . ILE A 1 370 ? 2.154 -24.219 -11.719 1 87.5 370 ILE A N 1
ATOM 2613 C CA . ILE A 1 370 ? 0.788 -24.281 -12.227 1 87.5 370 ILE A CA 1
ATOM 2614 C C . ILE A 1 370 ? 0.694 -25.297 -13.352 1 87.5 370 ILE A C 1
ATOM 2616 O O . ILE A 1 370 ? -0.172 -26.172 -13.336 1 87.5 370 ILE A O 1
ATOM 2620 N N . GLY A 1 371 ? 1.579 -25.281 -14.359 1 85.75 371 GLY A N 1
ATOM 2621 C CA . GLY A 1 371 ? 1.548 -26.188 -15.5 1 85.75 371 GLY A CA 1
ATOM 2622 C C . GLY A 1 371 ? 1.662 -27.656 -15.094 1 85.75 371 GLY A C 1
ATOM 2623 O O . GLY A 1 371 ? 0.864 -28.484 -15.531 1 85.75 371 GLY A O 1
ATOM 2624 N N . GLN A 1 372 ? 2.572 -27.906 -14.258 1 91.81 372 GLN A N 1
ATOM 2625 C CA . GLN A 1 372 ? 2.805 -29.281 -13.828 1 91.81 372 GLN A CA 1
ATOM 2626 C C . GLN A 1 372 ? 1.661 -29.797 -12.953 1 91.81 372 GLN A C 1
ATOM 2628 O O . GLN A 1 372 ? 1.321 -30.969 -12.984 1 91.81 372 GLN A O 1
ATOM 2633 N N . SER A 1 373 ? 1.122 -28.922 -12.133 1 94.38 373 SER A N 1
ATOM 2634 C CA . SER A 1 373 ? 0.006 -29.312 -11.281 1 94.38 373 SER A CA 1
ATOM 2635 C C . SER A 1 373 ? -1.231 -29.641 -12.109 1 94.38 373 SER A C 1
ATOM 2637 O O . SER A 1 373 ? -1.91 -30.641 -11.844 1 94.38 373 SER A O 1
ATOM 2639 N N . MET A 1 374 ? -1.449 -28.859 -13.086 1 88.12 374 MET A N 1
ATOM 2640 C CA . MET A 1 374 ? -2.598 -29.109 -13.953 1 88.12 374 MET A CA 1
ATOM 2641 C C . MET A 1 374 ? -2.391 -30.375 -14.773 1 88.12 374 MET A C 1
ATOM 2643 O O . MET A 1 374 ? -3.324 -31.156 -14.961 1 88.12 374 MET A O 1
ATOM 2647 N N . LEU A 1 375 ? -1.2 -30.547 -15.266 1 87.5 375 LEU A N 1
ATOM 2648 C CA . LEU A 1 375 ? -0.872 -31.781 -15.977 1 87.5 375 LEU A CA 1
ATOM 2649 C C . LEU A 1 375 ? -1.09 -33 -15.086 1 87.5 375 LEU A C 1
ATOM 2651 O O . LEU A 1 375 ? -1.582 -34.031 -15.547 1 87.5 375 LEU A O 1
ATOM 2655 N N . ASN A 1 376 ? -0.71 -32.875 -13.875 1 93.38 376 ASN A N 1
ATOM 2656 C CA . ASN A 1 376 ? -0.878 -33.969 -12.906 1 93.38 376 ASN A CA 1
ATOM 2657 C C . ASN A 1 376 ? -2.35 -34.312 -12.719 1 93.38 376 ASN A C 1
ATOM 2659 O O . ASN A 1 376 ? -2.725 -35.5 -12.797 1 93.38 376 ASN A O 1
ATOM 2663 N N . VAL A 1 377 ? -3.195 -33.312 -12.547 1 90.56 377 VAL A N 1
ATOM 2664 C CA . VAL A 1 377 ? -4.613 -33.531 -12.273 1 90.56 377 VAL A CA 1
ATOM 2665 C C . VAL A 1 377 ? -5.312 -34 -13.547 1 90.56 377 VAL A C 1
ATOM 2667 O O . VAL A 1 377 ? -6.191 -34.875 -13.484 1 90.56 377 VAL A O 1
ATOM 2670 N N . GLU A 1 378 ? -4.93 -33.5 -14.641 1 85.94 378 GLU A N 1
ATOM 2671 C CA . GLU A 1 378 ? -5.535 -33.906 -15.906 1 85.94 378 GLU A CA 1
ATOM 2672 C C . GLU A 1 378 ? -5.152 -35.344 -16.266 1 85.94 378 GLU A C 1
ATOM 2674 O O . GLU A 1 378 ? -5.918 -36.031 -16.922 1 85.94 378 GLU A O 1
ATOM 2679 N N . SER A 1 379 ? -3.986 -35.75 -15.844 1 87.12 379 SER A N 1
ATOM 2680 C CA . SER A 1 379 ? -3.516 -37.094 -16.109 1 87.12 379 SER A CA 1
ATOM 2681 C C . SER A 1 379 ? -4.062 -38.062 -15.078 1 87.12 379 SER A C 1
ATOM 2683 O O . SER A 1 379 ? -3.719 -39.25 -15.102 1 87.12 379 SER A O 1
ATOM 2685 N N . GLY A 1 380 ? -4.824 -37.531 -14.156 1 85.62 380 GLY A N 1
ATOM 2686 C CA . GLY A 1 380 ? -5.5 -38.406 -13.211 1 85.62 380 GLY A CA 1
ATOM 2687 C C . GLY A 1 380 ? -4.898 -38.344 -11.82 1 85.62 380 GLY A C 1
ATOM 2688 O O . GLY A 1 380 ? -5.328 -39.094 -10.93 1 85.62 380 GLY A O 1
ATOM 2689 N N . GLY A 1 381 ? -3.904 -37.594 -11.641 1 90.5 381 GLY A N 1
ATOM 2690 C CA . GLY A 1 381 ? -3.305 -37.469 -10.32 1 90.5 381 GLY A CA 1
ATOM 2691 C C . GLY A 1 381 ? -4.223 -36.844 -9.305 1 90.5 381 GLY A C 1
ATOM 2692 O O . GLY A 1 381 ? -4.691 -35.719 -9.508 1 90.5 381 GLY A O 1
ATOM 2693 N N . ARG A 1 382 ? -4.504 -37.562 -8.195 1 88.88 382 ARG A N 1
ATOM 2694 C CA . ARG A 1 382 ? -5.422 -37.062 -7.188 1 88.88 382 ARG A CA 1
ATOM 2695 C C . ARG A 1 382 ? -4.863 -37.25 -5.781 1 88.88 382 ARG A C 1
ATOM 2697 O O . ARG A 1 382 ? -5.324 -36.625 -4.828 1 88.88 382 ARG A O 1
ATOM 2704 N N . THR A 1 383 ? -3.891 -38.062 -5.754 1 90.31 383 THR A N 1
ATOM 2705 C CA . THR A 1 383 ? -3.35 -38.375 -4.438 1 90.31 383 THR A CA 1
ATOM 2706 C C . THR A 1 383 ? -1.878 -37.969 -4.344 1 90.31 383 THR A C 1
ATOM 2708 O O . THR A 1 383 ? -1.279 -37.562 -5.336 1 90.31 383 THR A O 1
ATOM 2711 N N . ARG A 1 384 ? -1.356 -38.219 -3.16 1 93.75 384 ARG A N 1
ATOM 2712 C CA . ARG A 1 384 ? 0.032 -37.844 -2.908 1 93.75 384 ARG A CA 1
ATOM 2713 C C . ARG A 1 384 ? 0.991 -38.781 -3.648 1 93.75 384 ARG A C 1
ATOM 2715 O O . ARG A 1 384 ? 2.16 -38.438 -3.844 1 93.75 384 ARG A O 1
ATOM 2722 N N . VAL A 1 385 ? 0.474 -39.844 -4.094 1 94.06 385 VAL A N 1
ATOM 2723 C CA . VAL A 1 385 ? 1.307 -40.812 -4.77 1 94.06 385 VAL A CA 1
ATOM 2724 C C . VAL A 1 385 ? 1.853 -40.25 -6.07 1 94.06 385 VAL A C 1
ATOM 2726 O O . VAL A 1 385 ? 2.996 -40.5 -6.445 1 94.06 385 VAL A O 1
ATOM 2729 N N . SER A 1 386 ? 1.079 -39.5 -6.766 1 94.94 386 SER A N 1
ATOM 2730 C CA . SER A 1 386 ? 1.543 -38.906 -8.016 1 94.94 386 SER A CA 1
ATOM 2731 C C . SER A 1 386 ? 2.715 -37.969 -7.773 1 94.94 386 SER A C 1
ATOM 2733 O O . SER A 1 386 ? 3.709 -38 -8.5 1 94.94 386 SER A O 1
ATOM 2735 N N . GLY A 1 387 ? 2.58 -37.156 -6.707 1 95.44 38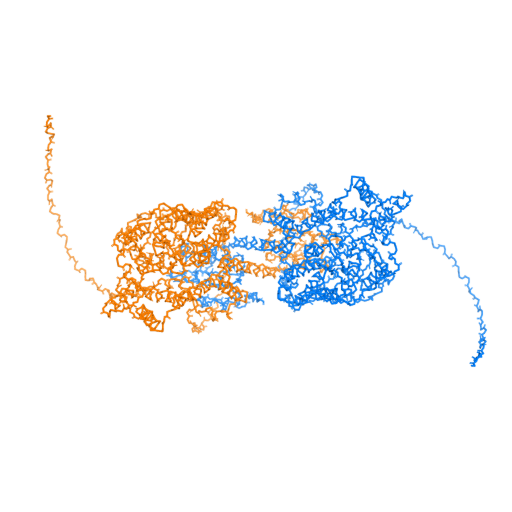7 GLY A N 1
ATOM 2736 C CA . GLY A 1 387 ? 3.658 -36.25 -6.379 1 95.44 387 GLY A CA 1
ATOM 2737 C C . GLY A 1 387 ? 4.93 -36.938 -5.938 1 95.44 387 GLY A C 1
ATOM 2738 O O . GLY A 1 387 ? 6.027 -36.562 -6.344 1 95.44 387 GLY A O 1
ATOM 2739 N N . VAL A 1 388 ? 4.809 -37.969 -5.148 1 96.81 388 VAL A N 1
ATOM 2740 C CA . VAL A 1 388 ? 5.953 -38.719 -4.664 1 96.81 388 VAL A CA 1
ATOM 2741 C C . VAL A 1 388 ? 6.621 -39.438 -5.832 1 96.81 388 VAL A C 1
ATOM 2743 O O . VAL A 1 388 ? 7.852 -39.469 -5.934 1 96.81 388 VAL A O 1
ATOM 2746 N N . THR A 1 389 ? 5.809 -40 -6.66 1 96.69 389 THR A N 1
ATOM 2747 C CA . THR A 1 389 ? 6.336 -40.688 -7.832 1 96.69 389 THR A CA 1
ATOM 2748 C C . THR A 1 389 ? 7.109 -39.719 -8.727 1 96.69 389 THR A C 1
ATOM 2750 O O . THR A 1 389 ? 8.164 -40.062 -9.258 1 96.69 389 THR A O 1
ATOM 2753 N N . CYS A 1 390 ? 6.582 -38.531 -8.93 1 96.62 390 CYS A N 1
ATOM 2754 C CA . CYS A 1 390 ? 7.254 -37.531 -9.734 1 96.62 390 CYS A CA 1
ATOM 2755 C C . CYS A 1 390 ? 8.641 -37.219 -9.172 1 96.62 390 CYS A C 1
ATOM 2757 O O . CYS A 1 390 ? 9.625 -37.219 -9.914 1 96.62 390 CYS A O 1
ATOM 2759 N N . ALA A 1 391 ? 8.727 -37 -7.891 1 96.94 391 ALA A N 1
ATOM 2760 C CA . ALA A 1 391 ? 9.984 -36.656 -7.23 1 96.94 391 ALA A CA 1
ATOM 2761 C C . ALA A 1 391 ? 10.984 -37.812 -7.328 1 96.94 391 ALA A C 1
ATOM 2763 O O . ALA A 1 391 ? 12.164 -37.562 -7.625 1 96.94 391 ALA A O 1
ATOM 2764 N N . LEU A 1 392 ? 10.523 -38.969 -7.105 1 96.31 392 LEU A N 1
ATOM 2765 C CA . LEU A 1 392 ? 11.398 -40.125 -7.148 1 96.31 392 LEU A CA 1
ATOM 2766 C C . LEU A 1 392 ? 11.883 -40.406 -8.57 1 96.31 392 LEU A C 1
ATOM 2768 O O . LEU A 1 392 ? 13.016 -40.844 -8.773 1 96.31 392 LEU A O 1
ATOM 2772 N N . ALA A 1 393 ? 11.023 -40.188 -9.477 1 95.75 393 ALA A N 1
ATOM 2773 C CA . ALA A 1 393 ? 11.414 -40.344 -10.875 1 95.75 393 ALA A CA 1
ATOM 2774 C C . ALA A 1 393 ? 12.523 -39.375 -11.25 1 95.75 393 ALA A C 1
ATOM 2776 O O . ALA A 1 393 ? 13.484 -39.75 -11.922 1 95.75 393 ALA A O 1
ATOM 2777 N N . ILE A 1 394 ? 12.398 -38.156 -10.836 1 94.69 394 ILE A N 1
ATOM 2778 C CA . ILE A 1 394 ? 13.414 -37.156 -11.125 1 94.69 394 ILE A CA 1
ATOM 2779 C C . ILE A 1 394 ? 14.742 -37.562 -10.516 1 94.69 394 ILE A C 1
ATOM 2781 O O . ILE A 1 394 ? 15.789 -37.469 -11.156 1 94.69 394 ILE A O 1
ATOM 2785 N N . LEU A 1 395 ? 14.703 -38.094 -9.289 1 93.62 395 LEU A N 1
ATOM 2786 C CA . LEU A 1 395 ? 15.922 -38.562 -8.641 1 93.62 395 LEU A CA 1
ATOM 2787 C C . LEU A 1 395 ? 16.531 -39.719 -9.422 1 93.62 395 LEU A C 1
ATOM 2789 O O . LEU A 1 395 ? 17.75 -39.844 -9.516 1 93.62 395 LEU A O 1
ATOM 2793 N N . ALA A 1 396 ? 15.68 -40.5 -9.969 1 92.94 396 ALA A N 1
ATOM 2794 C CA . ALA A 1 396 ? 16.141 -41.625 -10.781 1 92.94 396 ALA A CA 1
ATOM 2795 C C . ALA A 1 396 ? 16.812 -41.156 -12.062 1 92.94 396 ALA A C 1
ATOM 2797 O O . ALA A 1 396 ? 17.844 -41.688 -12.477 1 92.94 396 ALA A O 1
ATOM 2798 N N . TYR A 1 397 ? 16.156 -40.156 -12.648 1 90.62 397 TYR A N 1
ATOM 2799 C CA . TYR A 1 397 ? 16.734 -39.594 -13.867 1 90.62 397 TYR A CA 1
ATOM 2800 C C . TYR A 1 397 ? 18.125 -39 -13.594 1 90.62 397 TYR A C 1
ATOM 2802 O O . TYR A 1 397 ? 19.031 -39.156 -14.414 1 90.62 397 TYR A O 1
ATOM 2810 N N . VAL A 1 398 ? 18.281 -38.344 -12.523 1 88.56 398 VAL A N 1
ATOM 2811 C CA . VAL A 1 398 ? 19.547 -37.719 -12.164 1 88.56 398 VAL A CA 1
ATOM 2812 C C . VAL A 1 398 ? 20.609 -38.75 -11.891 1 88.56 398 VAL A C 1
ATOM 2814 O O . VAL A 1 398 ? 21.781 -38.562 -12.227 1 88.56 398 VAL A O 1
ATOM 2817 N N . THR A 1 399 ? 20.266 -39.875 -11.305 1 87.31 399 THR A N 1
ATOM 2818 C CA . THR A 1 399 ? 21.219 -40.906 -10.914 1 87.31 399 THR A CA 1
ATOM 2819 C C . THR A 1 399 ? 21.562 -41.812 -12.102 1 87.31 399 THR A C 1
ATOM 2821 O O . THR A 1 399 ? 22.734 -42.125 -12.328 1 87.31 399 THR A O 1
ATOM 2824 N N . PHE A 1 400 ? 20.531 -42.125 -12.945 1 87.75 400 PHE A N 1
ATOM 2825 C CA . PHE A 1 400 ? 20.734 -43.125 -14 1 87.75 400 PHE A CA 1
ATOM 2826 C C . PHE A 1 400 ? 20.719 -42.469 -15.375 1 87.75 400 PHE A C 1
ATOM 2828 O O . PHE A 1 400 ? 21.219 -43.031 -16.344 1 87.75 400 PHE A O 1
ATOM 2835 N N . GLY A 1 401 ? 20.156 -41.375 -15.422 1 86.06 401 GLY A N 1
ATOM 2836 C CA . GLY A 1 401 ? 19.969 -40.75 -16.719 1 86.06 401 GLY A CA 1
ATOM 2837 C C . GLY A 1 401 ? 20.875 -39.562 -16.922 1 86.06 401 GLY A C 1
ATOM 2838 O O . GLY A 1 401 ? 20.656 -38.75 -17.844 1 86.06 401 GLY A O 1
ATOM 2839 N N . SER A 1 402 ? 21.859 -39.375 -16.172 1 86.19 402 SER A N 1
ATOM 2840 C CA . SER A 1 402 ? 22.734 -38.219 -16.219 1 86.19 402 SER A CA 1
ATOM 2841 C C . SER A 1 402 ? 23.422 -38.094 -17.562 1 86.19 402 SER A C 1
ATOM 2843 O O . SER A 1 402 ? 23.609 -37 -18.078 1 86.19 402 SER A O 1
ATOM 2845 N N . GLY A 1 403 ? 23.797 -39.219 -18.172 1 85 403 GLY A N 1
ATOM 2846 C CA . GLY A 1 403 ? 24.438 -39.188 -19.484 1 85 403 GLY A CA 1
ATOM 2847 C C . GLY A 1 403 ? 23.578 -38.594 -20.562 1 85 403 GLY A C 1
ATOM 2848 O O . GLY A 1 403 ? 24.062 -37.875 -21.438 1 85 403 GLY A O 1
ATOM 2849 N N . PHE A 1 404 ? 22.328 -38.875 -20.5 1 86.12 404 PHE A N 1
ATOM 2850 C CA . PHE A 1 404 ? 21.391 -38.312 -21.469 1 86.12 404 PHE A CA 1
ATOM 2851 C C . PHE A 1 404 ? 21.188 -36.812 -21.25 1 86.12 404 PHE A C 1
ATOM 2853 O O . PHE A 1 404 ? 21.094 -36.062 -22.219 1 86.12 404 PHE A O 1
ATOM 2860 N N . ILE A 1 405 ? 21.141 -36.406 -20.031 1 87.44 405 ILE A N 1
ATOM 2861 C CA . ILE A 1 405 ? 20.906 -35.031 -19.688 1 87.44 405 ILE A CA 1
ATOM 2862 C C . ILE A 1 405 ? 22.094 -34.156 -20.125 1 87.44 405 ILE A C 1
ATOM 2864 O O . ILE A 1 405 ? 21.906 -33.062 -20.609 1 87.44 405 ILE A O 1
ATOM 2868 N N . GLU A 1 406 ? 23.25 -34.688 -20.016 1 88.75 406 GLU A N 1
ATOM 2869 C CA . GLU A 1 406 ? 24.469 -33.938 -20.359 1 88.75 406 GLU A CA 1
ATOM 2870 C C . GLU A 1 406 ? 24.562 -33.719 -21.875 1 88.75 406 GLU A C 1
ATOM 2872 O O . GLU A 1 406 ? 25.266 -32.812 -22.328 1 88.75 406 GLU A O 1
ATOM 2877 N N . ARG A 1 407 ? 23.844 -34.5 -22.609 1 88.25 407 ARG A N 1
ATOM 2878 C CA . ARG A 1 407 ? 23.938 -34.406 -24.062 1 88.25 407 ARG A CA 1
ATOM 2879 C C . ARG A 1 407 ? 22.906 -33.469 -24.641 1 88.25 407 ARG A C 1
ATOM 2881 O O . ARG A 1 407 ? 22.891 -33.219 -25.844 1 88.25 407 ARG A O 1
ATOM 2888 N N . VAL A 1 408 ? 22.141 -32.875 -23.812 1 89.94 408 VAL A N 1
ATOM 2889 C CA . VAL A 1 408 ? 21.078 -31.984 -24.266 1 89.94 408 VAL A CA 1
ATOM 2890 C C . VAL A 1 408 ? 21.688 -30.656 -24.703 1 89.94 408 VAL A C 1
ATOM 2892 O O . VAL A 1 408 ? 22.391 -30 -23.922 1 89.94 408 VAL A O 1
ATOM 2895 N N . PRO A 1 409 ? 21.453 -30.266 -25.953 1 91.38 409 PRO A N 1
ATOM 2896 C CA . PRO A 1 409 ? 21.938 -28.953 -26.391 1 91.38 409 PRO A CA 1
ATOM 2897 C C . PRO A 1 409 ? 21.266 -27.797 -25.641 1 91.38 409 PRO A C 1
ATOM 2899 O O . PRO A 1 409 ? 20.047 -27.812 -25.438 1 91.38 409 PRO A O 1
ATOM 2902 N N . ILE A 1 410 ? 22 -26.828 -25.297 1 89.19 410 ILE A N 1
ATOM 2903 C CA . ILE A 1 410 ? 21.5 -25.672 -24.562 1 89.19 410 ILE A CA 1
ATOM 2904 C C . ILE A 1 410 ? 20.484 -24.922 -25.422 1 89.19 410 ILE A C 1
ATOM 2906 O O . ILE A 1 410 ? 19.5 -24.391 -24.906 1 89.19 410 ILE A O 1
ATOM 2910 N N . ALA A 1 411 ? 20.703 -24.953 -26.703 1 91.81 411 ALA A N 1
ATOM 2911 C CA . ALA A 1 411 ? 19.797 -24.281 -27.625 1 91.81 411 ALA A CA 1
ATOM 2912 C C . ALA A 1 411 ? 18.391 -24.891 -27.562 1 91.81 411 ALA A C 1
ATOM 2914 O O . ALA A 1 411 ? 17.391 -24.188 -27.734 1 91.81 411 ALA A O 1
ATOM 2915 N N . ALA A 1 412 ? 18.375 -26.203 -27.344 1 92.88 412 ALA A N 1
ATOM 2916 C CA . ALA A 1 412 ? 17.078 -26.875 -27.219 1 92.88 412 ALA A CA 1
ATOM 2917 C C . ALA A 1 412 ? 16.344 -26.422 -25.969 1 92.88 412 ALA A C 1
ATOM 2919 O O . ALA A 1 412 ? 15.117 -26.266 -25.984 1 92.88 412 ALA A O 1
ATOM 2920 N N . LEU A 1 413 ? 17.078 -26.219 -24.969 1 90.31 413 LEU A N 1
ATOM 2921 C CA . LEU A 1 413 ? 16.484 -25.719 -23.734 1 90.31 413 LEU A CA 1
ATOM 2922 C C . LEU A 1 413 ? 15.977 -24.297 -23.906 1 90.31 413 LEU A C 1
ATOM 2924 O O . LEU A 1 413 ? 14.906 -23.938 -23.406 1 90.31 413 LEU A O 1
ATOM 2928 N N . ALA A 1 414 ? 16.734 -23.516 -24.594 1 91.75 414 ALA A N 1
ATOM 2929 C CA . ALA A 1 414 ? 16.312 -22.141 -24.875 1 91.75 414 ALA A CA 1
ATOM 2930 C C . ALA A 1 414 ? 15.016 -22.109 -25.688 1 91.75 414 ALA A C 1
ATOM 2932 O O . ALA A 1 414 ? 14.133 -21.297 -25.438 1 91.75 414 ALA A O 1
ATOM 2933 N N . GLY A 1 415 ? 14.961 -23 -26.641 1 92.38 415 GLY A N 1
ATOM 2934 C CA . GLY A 1 415 ? 13.75 -23.094 -27.438 1 92.38 415 GLY A CA 1
ATOM 2935 C C . GLY A 1 415 ? 12.531 -23.484 -26.625 1 92.38 415 GLY A C 1
ATOM 2936 O O . GLY A 1 415 ? 11.445 -22.938 -26.828 1 92.38 415 GLY A O 1
ATOM 2937 N N . THR A 1 416 ? 12.711 -24.359 -25.734 1 90.31 416 THR A N 1
ATOM 2938 C CA . THR A 1 416 ? 11.625 -24.781 -24.859 1 90.31 416 THR A CA 1
ATOM 2939 C C . THR A 1 416 ? 11.164 -23.641 -23.969 1 90.31 416 THR A C 1
ATOM 2941 O O . THR A 1 416 ? 9.961 -23.453 -23.766 1 90.31 416 THR A O 1
ATOM 2944 N N . MET A 1 417 ? 12.047 -22.828 -23.469 1 90.5 417 MET A N 1
ATOM 2945 C CA . MET A 1 417 ? 11.711 -21.719 -22.578 1 90.5 417 MET A CA 1
ATOM 2946 C C . MET A 1 417 ? 10.984 -20.625 -23.359 1 90.5 417 MET A C 1
ATOM 2948 O O . MET A 1 417 ? 10.07 -19.984 -22.828 1 90.5 417 MET A O 1
ATOM 2952 N N . LEU A 1 418 ? 11.461 -20.406 -24.562 1 92.75 418 LEU A N 1
ATOM 2953 C CA . LEU A 1 418 ? 10.797 -19.391 -25.359 1 92.75 418 LEU A CA 1
ATOM 2954 C C . LEU A 1 418 ? 9.359 -19.781 -25.656 1 92.75 418 LEU A C 1
ATOM 2956 O O . LEU A 1 418 ? 8.469 -18.922 -25.703 1 92.75 418 LEU A O 1
ATOM 2960 N N . CYS A 1 419 ? 9.148 -21.062 -25.906 1 90.38 419 CYS A N 1
ATOM 2961 C CA . CYS A 1 419 ? 7.777 -21.531 -26.094 1 90.38 419 CYS A CA 1
ATOM 2962 C C . CYS A 1 419 ? 6.969 -21.375 -24.812 1 90.38 419 CYS A C 1
ATOM 2964 O O . CYS A 1 419 ? 5.781 -21.031 -24.859 1 90.38 419 CYS A O 1
ATOM 2966 N N . LEU A 1 420 ? 7.582 -21.672 -23.734 1 86.56 420 LEU A N 1
ATOM 2967 C CA . LEU A 1 420 ? 6.918 -21.484 -22.453 1 86.56 420 LEU A CA 1
ATOM 2968 C C . LEU A 1 420 ? 6.52 -20.016 -22.25 1 86.56 420 LEU A C 1
ATOM 2970 O O . LEU A 1 420 ? 5.422 -19.734 -21.766 1 86.56 420 LEU A O 1
ATOM 2974 N N . VAL A 1 421 ? 7.395 -19.109 -22.594 1 90.5 421 VAL A N 1
ATOM 2975 C CA . VAL A 1 421 ? 7.145 -17.672 -22.469 1 90.5 421 VAL A CA 1
ATOM 2976 C C . VAL A 1 421 ? 5.941 -17.281 -23.312 1 90.5 421 VAL A C 1
ATOM 2978 O O . VAL A 1 421 ? 5.09 -16.5 -22.875 1 90.5 421 VAL A O 1
ATOM 2981 N N . LEU A 1 422 ? 5.879 -17.812 -24.5 1 88.12 422 LEU A N 1
ATOM 2982 C CA . LEU A 1 422 ? 4.77 -17.5 -25.391 1 88.12 422 LEU A CA 1
ATOM 2983 C C . LEU A 1 422 ? 3.455 -18.047 -24.844 1 88.12 422 LEU A C 1
ATOM 2985 O O . LEU A 1 422 ? 2.396 -17.453 -25.062 1 88.12 422 LEU A O 1
ATOM 2989 N N . ASP A 1 423 ? 3.604 -19.047 -24.109 1 84.81 423 ASP A N 1
ATOM 2990 C CA . ASP A 1 423 ? 2.402 -19.672 -23.562 1 84.81 423 ASP A CA 1
ATOM 2991 C C . ASP A 1 423 ? 1.917 -18.938 -22.312 1 84.81 423 ASP A C 1
ATOM 2993 O O . ASP A 1 423 ? 0.711 -18.828 -22.078 1 84.81 423 ASP A O 1
ATOM 2997 N N . ILE A 1 424 ? 2.754 -18.484 -21.484 1 81.38 424 ILE A N 1
ATOM 2998 C CA . ILE A 1 424 ? 2.35 -17.906 -20.203 1 81.38 424 ILE A CA 1
ATOM 2999 C C . ILE A 1 424 ? 1.989 -16.438 -20.391 1 81.38 424 ILE A C 1
ATOM 3001 O O . ILE A 1 424 ? 1.214 -15.867 -19.609 1 81.38 424 ILE A O 1
ATOM 3005 N N . PHE A 1 425 ? 2.555 -15.797 -21.406 1 84.25 425 PHE A N 1
ATOM 3006 C CA . PHE A 1 425 ? 2.268 -14.391 -21.688 1 84.25 425 PHE A CA 1
ATOM 3007 C C . PHE A 1 425 ? 0.82 -14.211 -22.125 1 84.25 425 PHE A C 1
ATOM 3009 O O . PHE A 1 425 ? 0.338 -14.938 -23 1 84.25 425 PHE A O 1
ATOM 3016 N N . ASP A 1 426 ? 0.115 -13.328 -21.406 1 79.88 426 ASP A N 1
ATOM 3017 C CA . ASP A 1 426 ? -1.266 -13.062 -21.797 1 79.88 426 ASP A CA 1
ATOM 3018 C C . ASP A 1 426 ? -1.326 -12.055 -22.938 1 79.88 426 ASP A C 1
ATOM 3020 O O . ASP A 1 426 ? -1.364 -10.844 -22.719 1 79.88 426 ASP A O 1
ATOM 3024 N N . TRP A 1 427 ? -1.494 -12.555 -24.062 1 76.19 427 TRP A N 1
ATOM 3025 C CA . TRP A 1 427 ? -1.499 -11.727 -25.266 1 76.19 427 TRP A CA 1
ATOM 3026 C C . TRP A 1 427 ? -2.75 -10.852 -25.312 1 76.19 427 TRP A C 1
ATOM 3028 O O . TRP A 1 427 ? -2.791 -9.859 -26.047 1 76.19 427 TRP A O 1
ATOM 3038 N N . THR A 1 428 ? -3.762 -11.203 -24.562 1 71.5 428 THR A N 1
ATOM 3039 C CA . THR A 1 428 ? -5.004 -10.438 -24.562 1 71.5 428 THR A CA 1
ATOM 3040 C C . THR A 1 428 ? -4.867 -9.188 -23.688 1 71.5 428 THR A C 1
ATOM 3042 O O . THR A 1 428 ? -5.742 -8.32 -23.703 1 71.5 428 THR A O 1
ATOM 3045 N N . SER A 1 429 ? -3.836 -9.18 -22.922 1 71.94 429 SER A N 1
ATOM 3046 C CA . SER A 1 429 ? -3.598 -8.023 -22.062 1 71.94 429 SER A CA 1
ATOM 3047 C C . SER A 1 429 ? -3.596 -6.73 -22.859 1 71.94 429 SER A C 1
ATOM 3049 O O . SER A 1 429 ? -4.055 -5.691 -22.375 1 71.94 429 SER A O 1
ATOM 3051 N N . PHE A 1 430 ? -3.189 -6.805 -24.016 1 70.81 430 PHE A N 1
ATOM 3052 C CA . PHE A 1 430 ? -3.107 -5.613 -24.859 1 70.81 430 PHE A CA 1
ATOM 3053 C C . PHE A 1 430 ? -4.5 -5.137 -25.266 1 70.81 430 PHE A C 1
ATOM 3055 O O . PHE A 1 430 ? -4.754 -3.934 -25.328 1 70.81 430 PHE A O 1
ATOM 3062 N N . SER A 1 431 ? -5.379 -6.094 -25.453 1 70.88 431 SER A N 1
ATOM 3063 C CA . SER A 1 431 ? -6.746 -5.738 -25.828 1 70.88 431 SER A CA 1
ATOM 3064 C C . SER A 1 431 ? -7.598 -5.457 -24.594 1 70.88 431 SER A C 1
ATOM 3066 O O . SER A 1 431 ? -8.539 -4.66 -24.656 1 70.88 431 SER A O 1
ATOM 3068 N N . ARG A 1 432 ? -7.297 -6.086 -23.562 1 69.44 432 ARG A N 1
ATOM 3069 C CA . ARG A 1 432 ? -8.062 -5.992 -22.328 1 69.44 432 ARG A CA 1
ATOM 3070 C C . ARG A 1 432 ? -7.84 -4.648 -21.641 1 69.44 432 ARG A C 1
ATOM 3072 O O . ARG A 1 432 ? -8.742 -4.117 -20.984 1 69.44 432 ARG A O 1
ATOM 3079 N N . VAL A 1 433 ? -6.688 -4.105 -21.844 1 75.06 433 VAL A N 1
ATOM 3080 C CA . VAL A 1 433 ? -6.312 -2.895 -21.125 1 75.06 433 VAL A CA 1
ATOM 3081 C C . VAL A 1 433 ? -7.289 -1.771 -21.469 1 75.06 433 VAL A C 1
ATOM 3083 O O . VAL A 1 433 ? -7.562 -0.909 -20.625 1 75.06 433 VAL A O 1
ATOM 3086 N N . THR A 1 434 ? -7.883 -1.896 -22.578 1 70.12 434 THR A N 1
ATOM 3087 C CA . THR A 1 434 ? -8.789 -0.831 -23 1 70.12 434 THR A CA 1
ATOM 3088 C C . THR A 1 434 ? -10.219 -1.126 -22.547 1 70.12 434 THR A C 1
ATOM 3090 O O . THR A 1 434 ? -11.078 -0.244 -22.578 1 70.12 434 THR A O 1
ATOM 3093 N N . LYS A 1 435 ? -10.461 -2.365 -22.109 1 71.12 435 LYS A N 1
ATOM 3094 C CA . LYS A 1 435 ? -11.828 -2.758 -21.781 1 71.12 435 LYS A CA 1
ATOM 3095 C C . LYS A 1 435 ? -12.039 -2.852 -20.281 1 71.12 435 LYS A C 1
ATOM 3097 O O . LYS A 1 435 ? -13.172 -2.994 -19.812 1 71.12 435 LYS A O 1
ATOM 3102 N N . ILE A 1 436 ? -11.055 -2.836 -19.609 1 74.69 436 ILE A N 1
ATOM 3103 C CA . ILE A 1 436 ? -11.18 -3 -18.172 1 74.69 436 ILE A CA 1
ATOM 3104 C C . ILE A 1 436 ? -11.117 -1.635 -17.484 1 74.69 436 ILE A C 1
ATOM 3106 O O . ILE A 1 436 ? -10.688 -0.649 -18.094 1 74.69 436 ILE A O 1
ATOM 3110 N N . PRO A 1 437 ? -11.586 -1.612 -16.281 1 76.5 437 PRO A N 1
ATOM 3111 C CA . PRO A 1 437 ? -11.516 -0.339 -15.57 1 76.5 437 PRO A CA 1
ATOM 3112 C C . PRO A 1 437 ? -10.102 0.235 -15.516 1 76.5 437 PRO A C 1
ATOM 3114 O O . PRO A 1 437 ? -9.133 -0.52 -15.5 1 76.5 437 PRO A O 1
ATOM 3117 N N . ARG A 1 438 ? -10.039 1.52 -15.523 1 82.94 438 ARG A N 1
ATOM 3118 C CA . ARG A 1 438 ? -8.773 2.238 -15.617 1 82.94 438 ARG A CA 1
ATOM 3119 C C . ARG A 1 438 ? -7.82 1.817 -14.5 1 82.94 438 ARG A C 1
ATOM 3121 O O . ARG A 1 438 ? -6.617 1.668 -14.727 1 82.94 438 ARG A O 1
ATOM 3128 N N . THR A 1 439 ? -8.336 1.634 -13.336 1 83.69 439 THR A N 1
ATOM 3129 C CA . THR A 1 439 ? -7.488 1.24 -12.219 1 83.69 439 THR A CA 1
ATOM 3130 C C . THR A 1 439 ? -6.852 -0.124 -12.469 1 83.69 439 THR A C 1
ATOM 3132 O O . THR A 1 439 ? -5.672 -0.329 -12.18 1 83.69 439 THR A O 1
ATOM 3135 N N . ASP A 1 440 ? -7.617 -1.018 -13.023 1 86.5 440 ASP A N 1
ATOM 3136 C CA . ASP A 1 440 ? -7.105 -2.352 -13.32 1 86.5 440 ASP A CA 1
ATOM 3137 C C . ASP A 1 440 ? -6.066 -2.301 -14.438 1 86.5 440 ASP A C 1
ATOM 3139 O O . ASP A 1 440 ? -5.07 -3.027 -14.398 1 86.5 440 ASP A O 1
ATOM 3143 N N . ALA A 1 441 ? -6.305 -1.448 -15.391 1 87.81 441 ALA A N 1
ATOM 3144 C CA . ALA A 1 441 ? -5.359 -1.294 -16.484 1 87.81 441 ALA A CA 1
ATOM 3145 C C . ALA A 1 441 ? -4.027 -0.736 -15.992 1 87.81 441 ALA A C 1
ATOM 3147 O O . ALA A 1 441 ? -2.963 -1.181 -16.422 1 87.81 441 ALA A O 1
ATOM 3148 N N . ILE A 1 442 ? -4.094 0.187 -15.109 1 89.62 442 ILE A N 1
ATOM 3149 C CA . ILE A 1 442 ? -2.887 0.798 -14.562 1 89.62 442 ILE A CA 1
ATOM 3150 C C . ILE A 1 442 ? -2.123 -0.227 -13.727 1 89.62 442 ILE A C 1
ATOM 3152 O O . ILE A 1 442 ? -0.893 -0.288 -13.781 1 89.62 442 ILE A O 1
ATOM 3156 N N . VAL A 1 443 ? -2.869 -0.985 -12.984 1 90.19 443 VAL A N 1
ATOM 3157 C CA . VAL A 1 443 ? -2.242 -2.014 -12.164 1 90.19 443 VAL A CA 1
ATOM 3158 C C . VAL A 1 443 ? -1.523 -3.023 -13.055 1 90.19 443 VAL A C 1
ATOM 3160 O O . VAL A 1 443 ? -0.377 -3.393 -12.781 1 90.19 443 VAL A O 1
ATOM 3163 N N . LEU A 1 444 ? -2.174 -3.42 -14.109 1 90.5 444 LEU A N 1
ATOM 3164 C CA . LEU A 1 444 ? -1.591 -4.371 -15.047 1 90.5 444 LEU A CA 1
ATOM 3165 C C . LEU A 1 444 ? -0.306 -3.818 -15.656 1 90.5 444 LEU A C 1
ATOM 3167 O O . LEU A 1 444 ? 0.724 -4.496 -15.664 1 90.5 444 LEU A O 1
ATOM 3171 N N . ALA A 1 445 ? -0.356 -2.668 -16.094 1 91.38 445 ALA A N 1
ATOM 3172 C CA . ALA A 1 445 ? 0.796 -2.027 -16.719 1 91.38 445 ALA A CA 1
ATOM 3173 C C . ALA A 1 445 ? 1.917 -1.8 -15.711 1 91.38 445 ALA A C 1
ATOM 3175 O O . ALA A 1 445 ? 3.088 -2.045 -16.016 1 91.38 445 ALA A O 1
ATOM 3176 N N . LEU A 1 446 ? 1.534 -1.356 -14.562 1 91.69 446 LEU A N 1
ATOM 3177 C CA . LEU A 1 446 ? 2.521 -1.053 -13.531 1 91.69 446 LEU A CA 1
ATOM 3178 C C . LEU A 1 446 ? 3.26 -2.314 -13.094 1 91.69 446 LEU A C 1
ATOM 3180 O O . LEU A 1 446 ? 4.488 -2.32 -13.008 1 91.69 446 LEU A O 1
ATOM 3184 N N . VAL A 1 447 ? 2.512 -3.336 -12.836 1 91.19 447 VAL A N 1
ATOM 3185 C CA . VAL A 1 447 ? 3.117 -4.574 -12.359 1 91.19 447 VAL A CA 1
ATOM 3186 C C . VAL A 1 447 ? 4.027 -5.152 -13.445 1 91.19 447 VAL A C 1
ATOM 3188 O O . VAL A 1 447 ? 5.137 -5.609 -13.156 1 91.19 447 VAL A O 1
ATOM 3191 N N . THR A 1 448 ? 3.598 -5.043 -14.703 1 92.06 448 THR A N 1
ATOM 3192 C CA . THR A 1 448 ? 4.414 -5.543 -15.805 1 92.06 448 THR A CA 1
ATOM 3193 C C . THR A 1 448 ? 5.719 -4.762 -15.914 1 92.06 448 THR A C 1
ATOM 3195 O O . THR A 1 448 ? 6.797 -5.352 -15.977 1 92.06 448 THR A O 1
ATOM 3198 N N . CYS A 1 449 ? 5.629 -3.525 -15.797 1 92.94 449 CYS A N 1
ATOM 3199 C CA . CYS A 1 449 ? 6.789 -2.658 -15.953 1 92.94 449 CYS A CA 1
ATOM 3200 C C . CYS A 1 449 ? 7.742 -2.805 -14.773 1 92.94 449 CYS A C 1
ATOM 3202 O O . CYS A 1 449 ? 8.953 -2.908 -14.953 1 92.94 449 CYS A O 1
ATOM 3204 N N . VAL A 1 450 ? 7.207 -2.859 -13.633 1 90.56 450 VAL A N 1
ATOM 3205 C CA . VAL A 1 450 ? 8.039 -2.941 -12.43 1 90.56 450 VAL A CA 1
ATOM 3206 C C . VAL A 1 450 ? 8.727 -4.301 -12.375 1 90.56 450 VAL A C 1
ATOM 3208 O O . VAL A 1 450 ? 9.867 -4.406 -11.922 1 90.56 450 VAL A O 1
ATOM 3211 N N . THR A 1 451 ? 8.062 -5.285 -12.781 1 88.06 451 THR A N 1
ATOM 3212 C CA . THR A 1 451 ? 8.648 -6.617 -12.805 1 88.06 451 THR A CA 1
ATOM 3213 C C . THR A 1 451 ? 9.875 -6.648 -13.719 1 88.06 451 THR A C 1
ATOM 3215 O O . THR A 1 451 ? 10.906 -7.211 -13.359 1 88.06 451 THR A O 1
ATOM 3218 N N . VAL A 1 452 ? 9.852 -6.039 -14.82 1 88.81 452 VAL A N 1
ATOM 3219 C CA . VAL A 1 452 ? 10.891 -6.082 -15.844 1 88.81 452 VAL A CA 1
ATOM 3220 C C . VAL A 1 452 ? 12.086 -5.238 -15.398 1 88.81 452 VAL A C 1
ATOM 3222 O O . VAL A 1 452 ? 13.234 -5.617 -15.617 1 88.81 452 VAL A O 1
ATOM 3225 N N . PHE A 1 453 ? 11.844 -4.168 -14.602 1 87.69 453 PHE A N 1
ATOM 3226 C CA . PHE A 1 453 ? 12.922 -3.213 -14.367 1 87.69 453 PHE A CA 1
ATOM 3227 C C . PHE A 1 453 ? 13.445 -3.334 -12.938 1 87.69 453 PHE A C 1
ATOM 3229 O O . PHE A 1 453 ? 14.539 -2.848 -12.633 1 87.69 453 PHE A O 1
ATOM 3236 N N . THR A 1 454 ? 12.703 -3.939 -12.102 1 81.69 454 THR A N 1
ATOM 3237 C CA . THR A 1 454 ? 13.156 -4.004 -10.719 1 81.69 454 THR A CA 1
ATOM 3238 C C . THR A 1 454 ? 13.109 -5.438 -10.195 1 81.69 454 THR A C 1
ATOM 3240 O O . THR A 1 454 ? 13.922 -6.277 -10.594 1 81.69 454 THR A O 1
ATOM 3243 N N . ASN A 1 455 ? 12.117 -5.629 -9.188 1 82 455 ASN A N 1
ATOM 3244 C CA . ASN A 1 455 ? 11.961 -6.926 -8.539 1 82 455 ASN A CA 1
ATOM 3245 C C . ASN A 1 455 ? 10.508 -7.391 -8.562 1 82 455 ASN A C 1
ATOM 3247 O O . ASN A 1 455 ? 9.586 -6.574 -8.438 1 82 455 ASN A O 1
ATOM 3251 N N . LEU A 1 456 ? 10.453 -8.727 -8.812 1 80.94 456 LEU A N 1
ATOM 3252 C CA . LEU A 1 456 ? 9.148 -9.367 -8.945 1 80.94 456 LEU A CA 1
ATOM 3253 C C . LEU A 1 456 ? 8.297 -9.133 -7.695 1 80.94 456 LEU A C 1
ATOM 3255 O O . LEU A 1 456 ? 7.105 -8.844 -7.793 1 80.94 456 LEU A O 1
ATOM 3259 N N . ALA A 1 457 ? 8.961 -9.25 -6.539 1 78.94 457 ALA A N 1
ATOM 3260 C CA . ALA A 1 457 ? 8.203 -9.117 -5.297 1 78.94 457 ALA A CA 1
ATOM 3261 C C . ALA A 1 457 ? 7.688 -7.695 -5.117 1 78.94 457 ALA A C 1
ATOM 3263 O O . ALA A 1 457 ? 6.551 -7.488 -4.688 1 78.94 457 ALA A O 1
ATOM 3264 N N . VAL A 1 458 ? 8.484 -6.73 -5.445 1 85.44 458 VAL A N 1
ATOM 3265 C CA . VAL A 1 458 ? 8.102 -5.328 -5.332 1 85.44 458 VAL A CA 1
ATOM 3266 C C . VAL A 1 458 ? 6.949 -5.023 -6.289 1 85.44 458 VAL A C 1
ATOM 3268 O O . VAL A 1 458 ? 6.051 -4.25 -5.961 1 85.44 458 VAL A O 1
ATOM 3271 N N . ALA A 1 459 ? 7.043 -5.66 -7.434 1 89.25 459 ALA A N 1
ATOM 3272 C CA . ALA A 1 459 ? 6 -5.449 -8.43 1 89.25 459 ALA A CA 1
ATOM 3273 C C . ALA A 1 459 ? 4.641 -5.91 -7.914 1 89.25 459 ALA A C 1
ATOM 3275 O O . ALA A 1 459 ? 3.65 -5.184 -8.023 1 89.25 459 ALA A O 1
ATOM 3276 N N . VAL A 1 460 ? 4.594 -7.047 -7.332 1 85.5 460 VAL A N 1
ATOM 3277 C CA . VAL A 1 460 ? 3.334 -7.59 -6.836 1 85.5 460 VAL A CA 1
ATOM 3278 C C . VAL A 1 460 ? 2.832 -6.746 -5.664 1 85.5 460 VAL A C 1
ATOM 3280 O O . VAL A 1 460 ? 1.637 -6.461 -5.562 1 85.5 460 VAL A O 1
ATOM 3283 N N . PHE A 1 461 ? 3.729 -6.402 -4.848 1 87.5 461 PHE A N 1
ATOM 3284 C CA . PHE A 1 461 ? 3.344 -5.578 -3.707 1 87.5 461 PHE A CA 1
ATOM 3285 C C . PHE A 1 461 ? 2.77 -4.242 -4.172 1 87.5 461 PHE A C 1
ATOM 3287 O O . PHE A 1 461 ? 1.739 -3.795 -3.666 1 87.5 461 PHE A O 1
ATOM 3294 N N . ALA A 1 462 ? 3.463 -3.652 -5.066 1 89.38 462 ALA A N 1
ATOM 3295 C CA . ALA A 1 462 ? 2.988 -2.381 -5.609 1 89.38 462 ALA A CA 1
ATOM 3296 C C . ALA A 1 462 ? 1.612 -2.539 -6.25 1 89.38 462 ALA A C 1
ATOM 3298 O O . ALA A 1 462 ? 0.755 -1.662 -6.117 1 89.38 462 ALA A O 1
ATOM 3299 N N . GLY A 1 463 ? 1.436 -3.613 -6.969 1 89.12 463 GLY A N 1
ATOM 3300 C CA . GLY A 1 463 ? 0.146 -3.877 -7.586 1 89.12 463 GLY A CA 1
ATOM 3301 C C . GLY A 1 463 ? -0.975 -4.047 -6.578 1 89.12 463 GLY A C 1
ATOM 3302 O O . GLY A 1 463 ? -2.059 -3.484 -6.746 1 89.12 463 GLY A O 1
ATOM 3303 N N . VAL A 1 464 ? -0.733 -4.758 -5.523 1 88.81 464 VAL A N 1
ATOM 3304 C CA . VAL A 1 464 ? -1.728 -5.004 -4.484 1 88.81 464 VAL A CA 1
ATOM 3305 C C . VAL A 1 464 ? -2.074 -3.691 -3.781 1 88.81 464 VAL A C 1
ATOM 3307 O O . VAL A 1 464 ? -3.246 -3.408 -3.525 1 88.81 464 VAL A O 1
ATOM 3310 N N . VAL A 1 465 ? -1.048 -2.971 -3.502 1 89.62 465 VAL A N 1
ATOM 3311 C CA . VAL A 1 465 ? -1.236 -1.698 -2.814 1 89.62 465 VAL A CA 1
ATOM 3312 C C . VAL A 1 465 ? -2.084 -0.765 -3.676 1 89.62 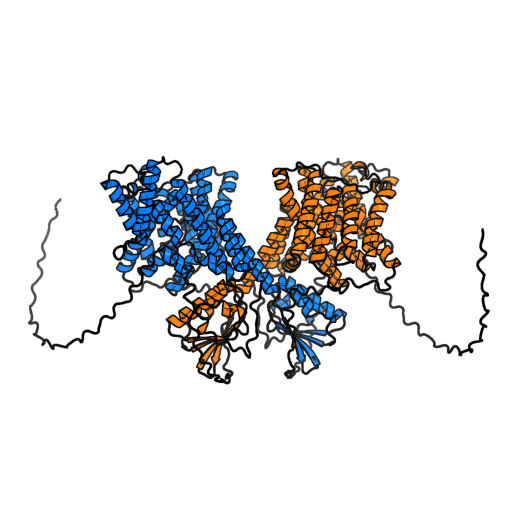465 VAL A C 1
ATOM 3314 O O . VAL A 1 465 ? -3.055 -0.175 -3.195 1 89.62 465 VAL A O 1
ATOM 3317 N N . LEU A 1 466 ? -1.718 -0.673 -4.891 1 89.06 466 LEU A N 1
ATOM 3318 C CA . LEU A 1 466 ? -2.447 0.221 -5.785 1 89.06 466 LEU A CA 1
ATOM 3319 C C . LEU A 1 466 ? -3.893 -0.235 -5.945 1 89.06 466 LEU A C 1
ATOM 3321 O O . LEU A 1 466 ? -4.805 0.592 -6.02 1 89.06 466 LEU A O 1
ATOM 3325 N N . SER A 1 467 ? -4.043 -1.454 -6.043 1 88.5 467 SER A N 1
ATOM 3326 C CA . SER A 1 467 ? -5.398 -1.985 -6.168 1 88.5 467 SER A CA 1
ATOM 3327 C C . SER A 1 467 ? -6.219 -1.702 -4.914 1 88.5 467 SER A C 1
ATOM 3329 O O . SER A 1 467 ? -7.398 -1.353 -5.008 1 88.5 467 SER A O 1
ATOM 3331 N N . ALA A 1 468 ? -5.625 -1.932 -3.797 1 86.75 468 ALA A N 1
ATOM 3332 C CA . ALA A 1 468 ? -6.312 -1.676 -2.533 1 86.75 468 ALA A CA 1
ATOM 3333 C C . ALA A 1 468 ? -6.672 -0.2 -2.395 1 86.75 468 ALA A C 1
ATOM 3335 O O . ALA A 1 468 ? -7.773 0.137 -1.949 1 86.75 468 ALA A O 1
ATOM 3336 N N . LEU A 1 469 ? -5.727 0.635 -2.752 1 86.94 469 LEU A N 1
ATOM 3337 C CA . LEU A 1 469 ? -5.977 2.07 -2.699 1 86.94 469 LEU A CA 1
ATOM 3338 C C . LEU A 1 469 ? -7.074 2.467 -3.684 1 86.94 469 LEU A C 1
ATOM 3340 O O . LEU A 1 469 ? -7.926 3.301 -3.369 1 86.94 469 LEU A O 1
ATOM 3344 N N . GLY A 1 470 ? -7.004 1.896 -4.879 1 84.06 470 GLY A N 1
ATOM 3345 C CA . GLY A 1 470 ? -8.047 2.143 -5.859 1 84.06 470 GLY A CA 1
ATOM 3346 C C . GLY A 1 470 ? -9.422 1.725 -5.383 1 84.06 470 GLY A C 1
ATOM 3347 O O . GLY A 1 470 ? -10.398 2.465 -5.551 1 84.06 470 GLY A O 1
ATOM 3348 N N . TYR A 1 471 ? -9.508 0.659 -4.77 1 82.69 471 TYR A N 1
ATOM 3349 C CA . TYR A 1 471 ? -10.766 0.174 -4.215 1 82.69 471 TYR A CA 1
ATOM 3350 C C . TYR A 1 471 ? -11.25 1.084 -3.094 1 82.69 471 TYR A C 1
ATOM 3352 O O . TYR A 1 471 ? -12.438 1.408 -3.021 1 82.69 471 TYR A O 1
ATOM 3360 N N . ALA A 1 472 ? -10.367 1.328 -2.203 1 81.62 472 ALA A N 1
ATOM 3361 C CA . ALA A 1 472 ? -10.742 2.191 -1.087 1 81.62 472 ALA A CA 1
ATOM 3362 C C . ALA A 1 472 ? -11.273 3.533 -1.585 1 81.62 472 ALA A C 1
ATOM 3364 O O . ALA A 1 472 ? -12.234 4.066 -1.036 1 81.62 472 ALA A O 1
ATOM 3365 N N . TYR A 1 473 ? -10.641 4.066 -2.547 1 83 473 TYR A N 1
ATOM 3366 C CA . TYR A 1 473 ? -11.07 5.344 -3.111 1 83 473 TYR A CA 1
ATOM 3367 C C . TYR A 1 473 ? -12.453 5.223 -3.736 1 83 473 TYR A C 1
ATOM 3369 O O . TYR A 1 473 ? -13.312 6.09 -3.535 1 83 473 TYR A O 1
ATOM 3377 N N . LYS A 1 474 ? -12.656 4.168 -4.516 1 79.94 474 LYS A N 1
ATOM 3378 C CA . LYS A 1 474 ? -13.969 3.947 -5.125 1 79.94 474 LYS A CA 1
ATOM 3379 C C . LYS A 1 474 ? -15.039 3.727 -4.062 1 79.94 474 LYS A C 1
ATOM 3381 O O . LYS A 1 474 ? -16.156 4.215 -4.195 1 79.94 474 LYS A O 1
ATOM 3386 N N . ALA A 1 475 ? -14.672 2.979 -3.109 1 79.5 475 ALA A N 1
ATOM 3387 C CA . ALA A 1 475 ? -15.602 2.684 -2.021 1 79.5 475 ALA A CA 1
ATOM 3388 C C . ALA A 1 475 ? -15.953 3.947 -1.241 1 79.5 475 ALA A C 1
ATOM 3390 O O . ALA A 1 475 ? -17.047 4.059 -0.689 1 79.5 475 ALA A O 1
ATOM 3391 N N . SER A 1 476 ? -15.07 4.84 -1.181 1 80.62 476 SER A N 1
ATOM 3392 C CA . SER A 1 476 ? -15.273 6.07 -0.421 1 80.62 476 SER A CA 1
ATOM 3393 C C . SER A 1 476 ? -16.359 6.934 -1.049 1 80.62 476 SER A C 1
ATOM 3395 O O . SER A 1 476 ? -16.953 7.773 -0.374 1 80.62 476 SER A O 1
ATOM 3397 N N . LYS A 1 477 ? -16.703 6.625 -2.262 1 77.19 477 LYS A N 1
ATOM 3398 C CA . LYS A 1 477 ? -17.688 7.422 -2.986 1 77.19 477 LYS A CA 1
ATOM 3399 C C . LYS A 1 477 ? -19.031 6.723 -3.016 1 77.19 477 LYS A C 1
ATOM 3401 O O . LYS A 1 477 ? -20.016 7.273 -3.529 1 77.19 477 LYS A O 1
ATOM 3406 N N . GLN A 1 478 ? -19.109 5.578 -2.432 1 75.38 478 GLN A N 1
ATOM 3407 C CA . GLN A 1 478 ? -20.312 4.777 -2.584 1 75.38 478 GLN A CA 1
ATOM 3408 C C . GLN A 1 478 ? -21.203 4.875 -1.343 1 75.38 478 GLN A C 1
ATOM 3410 O O . GLN A 1 478 ? -21.906 3.924 -1 1 75.38 478 GLN A O 1
ATOM 3415 N N . ILE A 1 479 ? -21.141 5.871 -0.637 1 78.88 479 ILE A N 1
ATOM 3416 C CA . ILE A 1 479 ? -22.062 6.055 0.482 1 78.88 479 ILE A CA 1
ATOM 3417 C C . ILE A 1 479 ? -23.172 7.016 0.082 1 78.88 479 ILE A C 1
ATOM 3419 O O . ILE A 1 479 ? -22.938 7.996 -0.628 1 78.88 479 ILE A O 1
ATOM 3423 N N . SER A 1 480 ? -24.359 6.504 0.213 1 81.19 480 SER A N 1
ATOM 3424 C CA . SER A 1 480 ? -25.516 7.312 -0.129 1 81.19 480 SER A CA 1
ATOM 3425 C C . SER A 1 480 ? -26.547 7.316 1.002 1 81.19 480 SER A C 1
ATOM 3427 O O . SER A 1 480 ? -26.469 6.488 1.913 1 81.19 480 SER A O 1
ATOM 3429 N N . ALA A 1 481 ? -27.297 8.367 1.061 1 84.69 481 ALA A N 1
ATOM 3430 C CA . ALA A 1 481 ? -28.375 8.477 2.043 1 84.69 481 ALA A CA 1
ATOM 3431 C C . ALA A 1 481 ? -29.703 8.789 1.365 1 84.69 481 ALA A C 1
ATOM 3433 O O . ALA A 1 481 ? -29.75 9.562 0.407 1 84.69 481 ALA A O 1
ATOM 3434 N N . THR A 1 482 ? -30.703 8.039 1.704 1 82.62 482 THR A N 1
ATOM 3435 C CA . THR A 1 482 ? -32.062 8.312 1.246 1 82.62 482 THR A CA 1
ATOM 3436 C C . THR A 1 482 ? -32.875 8.961 2.352 1 82.62 482 THR A C 1
ATOM 3438 O O . THR A 1 482 ? -32.969 8.438 3.465 1 82.62 482 THR A O 1
ATOM 3441 N N . LYS A 1 483 ? -33.344 10.141 2.021 1 86.19 483 LYS A N 1
ATOM 3442 C CA . LYS A 1 483 ? -34.125 10.906 2.988 1 86.19 483 LYS A CA 1
ATOM 3443 C C . LYS A 1 483 ? -35.625 10.57 2.885 1 86.19 483 LYS A C 1
ATOM 3445 O O . LYS A 1 483 ? -36.188 10.523 1.785 1 86.19 483 LYS A O 1
ATOM 3450 N N . ARG A 1 484 ? -36.156 10.164 3.988 1 83.88 484 ARG A N 1
ATOM 3451 C CA . ARG A 1 484 ? -37.594 9.922 4.082 1 83.88 484 ARG A CA 1
ATOM 3452 C C . ARG A 1 484 ? -38.156 10.5 5.371 1 83.88 484 ARG A C 1
ATOM 3454 O O . ARG A 1 484 ? -37.406 10.711 6.34 1 83.88 484 ARG A O 1
ATOM 3461 N N . VAL A 1 485 ? -39.312 10.969 5.305 1 85.06 485 VAL A N 1
ATOM 3462 C CA . VAL A 1 485 ? -40 11.43 6.512 1 85.06 485 VAL A CA 1
ATOM 3463 C C . VAL A 1 485 ? -40.906 10.336 7.039 1 85.06 485 VAL A C 1
ATOM 3465 O O . VAL A 1 485 ? -41.719 9.773 6.289 1 85.06 485 VAL A O 1
ATOM 3468 N N . ASP A 1 486 ? -40.625 10.055 8.211 1 80.62 486 ASP A N 1
ATOM 3469 C CA . ASP A 1 486 ? -41.438 8.977 8.789 1 80.62 486 ASP A CA 1
ATOM 3470 C C . ASP A 1 486 ? -42.781 9.492 9.281 1 80.62 486 ASP A C 1
ATOM 3472 O O . ASP A 1 486 ? -43.062 10.688 9.188 1 80.62 486 ASP A O 1
ATOM 3476 N N . GLU A 1 487 ? -43.625 8.531 9.727 1 74.25 487 GLU A N 1
ATOM 3477 C CA . GLU A 1 487 ? -45 8.812 10.148 1 74.25 487 GLU A CA 1
ATOM 3478 C C . GLU A 1 487 ? -45.031 9.766 11.336 1 74.25 487 GLU A C 1
ATOM 3480 O O . GLU A 1 487 ? -46 10.516 11.516 1 74.25 487 GLU A O 1
ATOM 3485 N N . ARG A 1 488 ? -44.094 9.867 12.086 1 79.81 488 ARG A N 1
ATOM 3486 C CA . ARG A 1 488 ? -44 10.703 13.273 1 79.81 488 ARG A CA 1
ATOM 3487 C C . ARG A 1 488 ? -43.438 12.078 12.945 1 79.81 488 ARG A C 1
ATOM 3489 O O . ARG A 1 488 ? -43.188 12.883 13.844 1 79.81 488 ARG A O 1
ATOM 3496 N N . GLY A 1 489 ? -43.156 12.281 11.672 1 77.19 489 GLY A N 1
ATOM 3497 C CA . GLY A 1 489 ? -42.625 13.57 11.234 1 77.19 489 GLY A CA 1
ATOM 3498 C C . GLY A 1 489 ? -41.125 13.688 11.375 1 77.19 489 GLY A C 1
ATOM 3499 O O . GLY A 1 489 ? -40.562 14.781 11.273 1 77.19 489 GLY A O 1
ATOM 3500 N N . ARG A 1 490 ? -40.594 12.633 11.711 1 87.25 490 ARG A N 1
ATOM 3501 C CA . ARG A 1 490 ? -39.125 12.633 11.82 1 87.25 490 ARG A CA 1
ATOM 3502 C C . ARG A 1 490 ? -38.469 12.391 10.469 1 87.25 490 ARG A C 1
ATOM 3504 O O . ARG A 1 490 ? -39 11.609 9.656 1 87.25 490 ARG A O 1
ATOM 3511 N N . THR A 1 491 ? -37.406 13.047 10.211 1 87.75 491 THR A N 1
ATOM 3512 C CA . THR A 1 491 ? -36.656 12.805 8.984 1 87.75 491 THR A CA 1
ATOM 3513 C C . THR A 1 491 ? -35.719 11.594 9.141 1 87.75 491 THR A C 1
ATOM 3515 O O . THR A 1 491 ? -34.875 11.562 10.039 1 87.75 491 THR A O 1
ATOM 3518 N N . VAL A 1 492 ? -35.938 10.562 8.367 1 87.44 492 VAL A N 1
ATOM 3519 C CA . VAL A 1 492 ? -35.156 9.344 8.414 1 87.44 492 VAL A CA 1
ATOM 3520 C C . VAL A 1 492 ? -34.156 9.32 7.258 1 87.44 492 VAL A C 1
ATOM 3522 O O . VAL A 1 492 ? -34.562 9.383 6.09 1 87.44 492 VAL A O 1
ATOM 3525 N N . TYR A 1 493 ? -32.906 9.375 7.605 1 87.56 493 TYR A N 1
ATOM 3526 C CA . TYR A 1 493 ? -31.859 9.172 6.625 1 87.56 493 TYR A CA 1
ATOM 3527 C C . TYR A 1 493 ? -31.453 7.703 6.566 1 87.56 493 TYR A C 1
ATOM 3529 O O . TYR A 1 493 ? -30.828 7.191 7.496 1 87.56 493 TYR A O 1
ATOM 3537 N N . ALA A 1 494 ? -31.828 7.012 5.555 1 87.06 494 ALA A N 1
ATOM 3538 C CA . ALA A 1 494 ? -31.375 5.637 5.355 1 87.06 494 ALA A CA 1
ATOM 3539 C C . ALA A 1 494 ? -30.016 5.602 4.672 1 87.06 494 ALA A C 1
ATOM 3541 O O . ALA A 1 494 ? -29.922 5.785 3.455 1 87.06 494 ALA A O 1
ATOM 3542 N N . ILE A 1 495 ? -29.031 5.352 5.473 1 86.5 495 ILE A N 1
ATOM 3543 C CA . ILE A 1 495 ? -27.656 5.371 4.973 1 86.5 495 ILE A CA 1
ATOM 3544 C C . ILE A 1 495 ? -27.297 4.016 4.371 1 86.5 495 ILE A C 1
ATOM 3546 O O . ILE A 1 495 ? -27.562 2.973 4.98 1 86.5 495 ILE A O 1
ATOM 3550 N N . GLU A 1 496 ? -26.797 4.051 3.137 1 83.06 496 GLU A N 1
ATOM 3551 C CA . GLU A 1 496 ? -26.406 2.838 2.434 1 83.06 496 GLU A CA 1
ATOM 3552 C C . GLU A 1 496 ? -24.953 2.914 1.979 1 83.06 496 GLU A C 1
ATOM 3554 O O . GLU A 1 496 ? -24.484 3.971 1.55 1 83.06 496 GLU A O 1
ATOM 3559 N N . GLY A 1 497 ? -24.281 1.747 2.16 1 77.62 497 GLY A N 1
ATOM 3560 C CA . GLY A 1 497 ? -22.875 1.711 1.758 1 77.62 497 GLY A CA 1
ATOM 3561 C C . GLY A 1 497 ? -21.922 1.58 2.93 1 77.62 497 GLY A C 1
ATOM 3562 O O . GLY A 1 497 ? -22.344 1.584 4.086 1 77.62 497 GLY A O 1
ATOM 3563 N N . PRO A 1 498 ? -20.703 1.437 2.596 1 79.19 498 PRO A N 1
ATOM 3564 C CA . PRO A 1 498 ? -19.719 1.251 3.674 1 79.19 498 PRO A CA 1
ATOM 3565 C C . PRO A 1 498 ? -19.281 2.57 4.293 1 79.19 498 PRO A C 1
ATOM 3567 O O . PRO A 1 498 ? -19.047 3.547 3.576 1 79.19 498 PRO A O 1
ATOM 3570 N N . LEU A 1 499 ? -19.297 2.68 5.578 1 80.81 499 LEU A N 1
ATOM 3571 C CA . LEU A 1 499 ? -18.766 3.828 6.297 1 80.81 499 LEU A CA 1
ATOM 3572 C C . LEU A 1 499 ? -17.406 3.496 6.918 1 80.81 499 LEU A C 1
ATOM 3574 O O . LEU A 1 499 ? -17.328 2.691 7.848 1 80.81 499 LEU A O 1
ATOM 3578 N N . PHE A 1 500 ? -16.438 3.979 6.363 1 80.81 500 PHE A N 1
ATOM 3579 C CA . PHE A 1 500 ? -15.062 3.779 6.801 1 80.81 500 PHE A CA 1
ATOM 3580 C C . PHE A 1 500 ? -14.242 5.055 6.621 1 80.81 500 PHE A C 1
ATOM 3582 O O . PHE A 1 500 ? -14.797 6.113 6.316 1 80.81 500 PHE A O 1
ATOM 3589 N N . PHE A 1 501 ? -12.984 5.012 6.926 1 77.38 501 PHE A N 1
ATOM 3590 C CA . PHE A 1 501 ? -12.164 6.219 6.938 1 77.38 501 PHE A CA 1
ATOM 3591 C C . PHE A 1 501 ? -12.297 6.969 5.617 1 77.38 501 PHE A C 1
ATOM 3593 O O . PHE A 1 501 ? -12.305 8.203 5.602 1 77.38 501 PHE A O 1
ATOM 3600 N N . GLY A 1 502 ? -12.453 6.344 4.566 1 79 502 GLY A N 1
ATOM 3601 C CA . GLY A 1 502 ? -12.5 6.977 3.256 1 79 502 GLY A CA 1
ATOM 3602 C C . GLY A 1 502 ? -13.82 7.664 2.971 1 79 502 GLY A C 1
ATOM 3603 O O . GLY A 1 502 ? -13.875 8.625 2.199 1 79 502 GLY A O 1
ATOM 3604 N N . SER A 1 503 ? -14.875 7.156 3.525 1 83.44 503 SER A N 1
ATOM 3605 C CA . SER A 1 503 ? -16.203 7.703 3.225 1 83.44 503 SER A CA 1
ATOM 3606 C C . SER A 1 503 ? -16.672 8.633 4.336 1 83.44 503 SER A C 1
ATOM 3608 O O . SER A 1 503 ? -17.828 9.094 4.312 1 83.44 503 SER A O 1
ATOM 3610 N N . ALA A 1 504 ? -15.859 8.836 5.273 1 82.12 504 ALA A N 1
ATOM 3611 C CA . ALA A 1 504 ? -16.219 9.641 6.438 1 82.12 504 ALA A CA 1
ATOM 3612 C C . ALA A 1 504 ? -16.562 11.07 6.027 1 82.12 504 ALA A C 1
ATOM 3614 O O . ALA A 1 504 ? -17.562 11.641 6.5 1 82.12 504 ALA A O 1
ATOM 3615 N N . THR A 1 505 ? -15.789 11.562 5.137 1 76.94 505 THR A N 1
ATOM 3616 C CA . THR A 1 505 ? -16.016 12.938 4.695 1 76.94 505 THR A CA 1
ATOM 3617 C C . THR A 1 505 ? -17.312 13.039 3.9 1 76.94 505 THR A C 1
ATOM 3619 O O . THR A 1 505 ? -18.078 13.992 4.07 1 76.94 505 THR A O 1
ATOM 3622 N N . THR A 1 506 ? -17.547 12.086 3.102 1 79.69 506 THR A N 1
ATOM 3623 C CA . THR A 1 506 ? -18.766 12.062 2.309 1 79.69 506 THR A CA 1
ATOM 3624 C C . THR A 1 506 ? -19.984 11.883 3.205 1 79.69 506 THR A C 1
ATOM 3626 O O . THR A 1 506 ? -21.031 12.484 2.967 1 79.69 506 THR A O 1
ATOM 3629 N N . PHE A 1 507 ? -19.906 11.133 4.199 1 84.62 507 PHE A N 1
ATOM 3630 C CA . PHE A 1 507 ? -20.969 10.914 5.172 1 84.62 507 PHE A CA 1
ATOM 3631 C C . PHE A 1 507 ? -21.312 12.211 5.887 1 84.62 507 PHE A C 1
ATOM 3633 O O . PHE A 1 507 ? -22.5 12.547 6.027 1 84.62 507 PHE A O 1
ATOM 3640 N N . ALA A 1 508 ? -20.297 12.828 6.297 1 79.19 508 ALA A N 1
ATOM 3641 C CA . ALA A 1 508 ? -20.516 14.086 7.016 1 79.19 508 ALA A CA 1
ATOM 3642 C C . ALA A 1 508 ? -21.25 15.094 6.148 1 79.19 508 ALA A C 1
ATOM 3644 O O . ALA A 1 508 ? -22.062 15.875 6.652 1 79.19 508 ALA A O 1
ATOM 3645 N N . ARG A 1 509 ? -21.078 14.914 4.918 1 77.19 509 ARG A N 1
ATOM 3646 C CA . ARG A 1 509 ? -21.734 15.82 3.98 1 77.19 509 ARG A CA 1
ATOM 3647 C C . ARG A 1 509 ? -23.188 15.422 3.771 1 77.19 509 ARG A C 1
ATOM 3649 O O . ARG A 1 509 ? -24.047 16.281 3.594 1 77.19 509 ARG A O 1
ATOM 3656 N N . LEU A 1 510 ? -23.375 14.211 3.787 1 79.94 510 LEU A N 1
ATOM 3657 C CA . LEU A 1 510 ? -24.719 13.688 3.551 1 79.94 510 LEU A CA 1
ATOM 3658 C C . LEU A 1 510 ? -25.656 14.047 4.699 1 79.94 510 LEU A C 1
ATOM 3660 O O . LEU A 1 510 ? -26.844 14.289 4.488 1 79.94 510 LEU A O 1
ATOM 3664 N N . VAL A 1 511 ? -25.062 14.125 5.867 1 79.38 511 VAL A N 1
ATOM 3665 C CA . VAL A 1 511 ? -25.906 14.352 7.039 1 79.38 511 VAL A CA 1
ATOM 3666 C C . VAL A 1 511 ? -25.656 15.75 7.59 1 79.38 511 VAL A C 1
ATOM 3668 O O . VAL A 1 511 ? -25.703 15.969 8.805 1 79.38 511 VAL A O 1
ATOM 3671 N N . ASP A 1 512 ? -25.391 16.625 6.73 1 76.31 512 ASP A N 1
ATOM 3672 C CA . ASP A 1 512 ? -25.078 18 7.164 1 76.31 512 ASP A CA 1
ATOM 3673 C C . ASP A 1 512 ? -26.281 18.625 7.859 1 76.31 512 ASP A C 1
ATOM 3675 O O . ASP A 1 512 ? -27.359 18.75 7.262 1 76.31 512 ASP A O 1
ATOM 3679 N N . ALA A 1 513 ? -26.141 18.891 9.125 1 70.69 513 ALA A N 1
ATOM 3680 C CA . ALA A 1 513 ? -27.156 19.438 10 1 70.69 513 ALA A CA 1
ATOM 3681 C C . ALA A 1 513 ? -27.703 20.766 9.453 1 70.69 513 ALA A C 1
ATOM 3683 O O . ALA A 1 513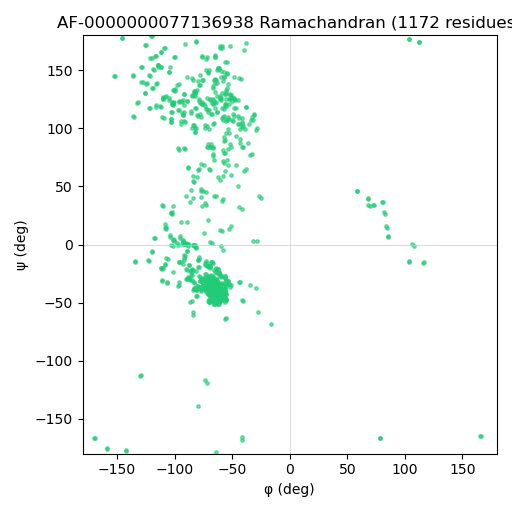 ? -28.828 21.141 9.742 1 70.69 513 ALA A O 1
ATOM 3684 N N . ARG A 1 514 ? -26.953 21.453 8.727 1 74.19 514 ARG A N 1
ATOM 3685 C CA . ARG A 1 514 ? -27.344 22.766 8.203 1 74.19 514 ARG A CA 1
ATOM 3686 C C . ARG A 1 514 ? -28.438 22.625 7.16 1 74.19 514 ARG A C 1
ATOM 3688 O O . ARG A 1 514 ? -29.266 23.531 6.992 1 74.19 514 ARG A O 1
ATOM 3695 N N . GLU A 1 515 ? -28.344 21.5 6.527 1 73.19 515 GLU A N 1
ATOM 3696 C CA . GLU A 1 515 ? -29.266 21.312 5.414 1 73.19 515 GLU A CA 1
ATOM 3697 C C . GLU A 1 515 ? -30.578 20.688 5.887 1 73.19 515 GLU A C 1
ATOM 3699 O O . GLU A 1 515 ? -31.562 20.641 5.133 1 73.19 515 GLU A O 1
ATOM 3704 N N . GLU A 1 516 ? -30.562 20.344 7.148 1 76.12 516 GLU A N 1
ATOM 3705 C CA . GLU A 1 516 ? -31.734 19.672 7.672 1 76.12 516 GLU A CA 1
ATOM 3706 C C . GLU A 1 516 ? -32.625 20.625 8.469 1 76.12 516 GLU A C 1
ATOM 3708 O O . GLU A 1 516 ? -32.156 21.312 9.383 1 76.12 516 GLU A O 1
ATOM 3713 N N . SER A 1 517 ? -33.781 20.75 8.094 1 78.38 517 SER A N 1
ATOM 3714 C CA . SER A 1 517 ? -34.719 21.672 8.742 1 78.38 517 SER A CA 1
ATOM 3715 C C . SER A 1 517 ? -35.438 21 9.906 1 78.38 517 SER A C 1
ATOM 3717 O O . SER A 1 517 ? -35.844 21.656 10.859 1 78.38 517 SER A O 1
ATOM 3719 N N . ASN A 1 518 ? -35.594 19.656 9.82 1 83.19 518 ASN A N 1
ATOM 3720 C CA . ASN A 1 518 ? -36.281 18.922 10.875 1 83.19 518 ASN A CA 1
ATOM 3721 C C . ASN A 1 518 ? -35.406 18.766 12.117 1 83.19 518 ASN A C 1
ATOM 3723 O O . ASN A 1 518 ? -34.219 18.547 12.008 1 83.19 518 ASN A O 1
ATOM 3727 N N . ASN A 1 519 ? -36.031 18.875 13.242 1 84.69 519 ASN A N 1
ATOM 3728 C CA . ASN A 1 519 ? -35.312 18.797 14.5 1 84.69 519 ASN A CA 1
ATOM 3729 C C . ASN A 1 519 ? -35.188 17.359 14.984 1 84.69 519 ASN A C 1
ATOM 3731 O O . ASN A 1 519 ? -34.344 17.062 15.852 1 84.69 519 ASN A O 1
ATOM 3735 N N . LYS A 1 520 ? -36 16.5 14.453 1 86.25 520 LYS A N 1
ATOM 3736 C CA . LYS A 1 520 ? -35.906 15.086 14.805 1 86.25 520 LYS A CA 1
ATOM 3737 C C . LYS A 1 520 ? -35.406 14.258 13.617 1 86.25 520 LYS A C 1
ATOM 3739 O O . LYS A 1 520 ? -36.094 14.094 12.625 1 86.25 520 LYS A O 1
ATOM 3744 N N . ILE A 1 521 ? -34.156 13.82 13.867 1 88.62 521 ILE A N 1
ATOM 3745 C CA . ILE A 1 521 ? -33.5 13.125 12.766 1 88.62 521 ILE A CA 1
ATOM 3746 C C . ILE A 1 521 ? -33.156 11.695 13.188 1 88.62 521 ILE A C 1
ATOM 3748 O O . ILE A 1 521 ? -32.781 11.453 14.336 1 88.62 521 ILE A O 1
ATOM 3752 N N . VAL A 1 522 ? -33.438 10.711 12.312 1 86.81 522 VAL A N 1
ATOM 3753 C CA . VAL A 1 522 ? -33.062 9.312 12.531 1 86.81 522 VAL A CA 1
ATOM 3754 C C . VAL A 1 522 ? -32.062 8.875 11.453 1 86.81 522 VAL A C 1
ATOM 3756 O O . VAL A 1 522 ? -32.344 9 10.258 1 86.81 522 VAL A O 1
ATOM 3759 N N . TRP A 1 523 ? -30.938 8.5 11.922 1 87.94 523 TRP A N 1
ATOM 3760 C CA . TRP A 1 523 ? -29.984 7.871 11.016 1 87.94 523 TRP A CA 1
ATOM 3761 C C . TRP A 1 523 ? -30.125 6.352 11.039 1 87.94 523 TRP A C 1
ATOM 3763 O O . TRP A 1 523 ? -29.859 5.715 12.062 1 87.94 523 TRP A O 1
ATOM 3773 N N . ASP A 1 524 ? -30.562 5.746 9.953 1 84.94 524 ASP A N 1
ATOM 3774 C CA . ASP A 1 524 ? -30.75 4.305 9.836 1 84.94 524 ASP A CA 1
ATOM 3775 C C . 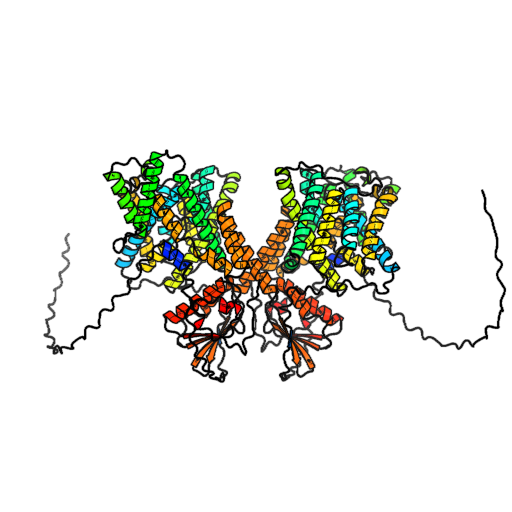ASP A 1 524 ? -29.547 3.633 9.18 1 84.94 524 ASP A C 1
ATOM 3777 O O . ASP A 1 524 ? -29.266 3.859 8 1 84.94 524 ASP A O 1
ATOM 3781 N N . PHE A 1 525 ? -28.891 2.791 9.953 1 84.25 525 PHE A N 1
ATOM 3782 C CA . PHE A 1 525 ? -27.672 2.145 9.477 1 84.25 525 PHE A CA 1
ATOM 3783 C C . PHE A 1 525 ? -27.953 0.699 9.086 1 84.25 525 PHE A C 1
ATOM 3785 O O . PHE A 1 525 ? -27.047 -0.142 9.125 1 84.25 525 PHE A O 1
ATOM 3792 N N . ALA A 1 526 ? -29.156 0.402 8.703 1 75.94 526 ALA A N 1
ATOM 3793 C CA . ALA A 1 526 ? -29.5 -0.959 8.312 1 75.94 526 ALA A CA 1
ATOM 3794 C C . ALA A 1 526 ? -28.672 -1.419 7.113 1 75.94 526 ALA A C 1
ATOM 3796 O O . ALA A 1 526 ? -28.297 -2.59 7.027 1 75.94 526 ALA A O 1
ATOM 3797 N N . GLY A 1 527 ? -28.359 -0.527 6.246 1 74.5 527 GLY A N 1
ATOM 3798 C CA . GLY A 1 527 ? -27.609 -0.86 5.047 1 74.5 527 GLY A CA 1
ATOM 3799 C C . GLY A 1 527 ? -26.172 -0.361 5.09 1 74.5 527 GLY A C 1
ATOM 3800 O O . GLY A 1 527 ? -25.516 -0.271 4.051 1 74.5 527 GLY A O 1
ATOM 3801 N N . CYS A 1 528 ? -25.734 0.028 6.254 1 78.19 528 CYS A N 1
ATOM 3802 C CA . CYS A 1 528 ? -24.406 0.635 6.375 1 78.19 528 CYS A CA 1
ATOM 3803 C C . CYS A 1 528 ? -23.625 0.007 7.52 1 78.19 528 CYS A C 1
ATOM 3805 O O . CYS A 1 528 ? -24.125 -0.085 8.641 1 78.19 528 CYS A O 1
ATOM 3807 N N . LYS A 1 529 ? -22.484 -0.513 7.145 1 76.44 529 LYS A N 1
ATOM 3808 C CA . LYS A 1 529 ? -21.609 -1.055 8.172 1 76.44 529 LYS A CA 1
ATOM 3809 C C . LYS A 1 529 ? -20.469 -0.083 8.5 1 76.44 529 LYS A C 1
ATOM 3811 O O . LYS A 1 529 ? -19.891 0.517 7.598 1 76.44 529 LYS A O 1
ATOM 3816 N N . VAL A 1 530 ? -20.234 0.142 9.82 1 78.44 530 VAL A N 1
ATOM 3817 C CA . VAL A 1 530 ? -19.172 1.024 10.281 1 78.44 530 VAL A CA 1
ATOM 3818 C C . VAL A 1 530 ? -17.906 0.217 10.516 1 78.44 530 VAL A C 1
ATOM 3820 O O . VAL A 1 530 ? -17.906 -0.749 11.281 1 78.44 530 VAL A O 1
ATOM 3823 N N . TRP A 1 531 ? -16.781 0.694 9.938 1 72.94 531 TRP A N 1
ATOM 3824 C CA . TRP A 1 531 ? -15.641 -0.214 9.812 1 72.94 531 TRP A CA 1
ATOM 3825 C C . TRP A 1 531 ? -14.5 0.21 10.734 1 72.94 531 TRP A C 1
ATOM 3827 O O . TRP A 1 531 ? -13.711 -0.626 11.18 1 72.94 531 TRP A O 1
ATOM 3837 N N . ASP A 1 532 ? -14.359 1.438 10.984 1 77 532 ASP A N 1
ATOM 3838 C CA . ASP A 1 532 ? -13.133 1.848 11.664 1 77 532 ASP A CA 1
ATOM 3839 C C . ASP A 1 532 ? -13.391 3.025 12.602 1 77 532 ASP A C 1
ATOM 3841 O O . ASP A 1 532 ? -14.523 3.51 12.703 1 77 532 ASP A O 1
ATOM 3845 N N . SER A 1 533 ? -12.336 3.375 13.242 1 78.25 533 SER A N 1
ATOM 3846 C CA . SER A 1 533 ? -12.453 4.422 14.258 1 78.25 533 SER A CA 1
ATOM 3847 C C . SER A 1 533 ? -12.727 5.777 13.617 1 78.25 533 SER A C 1
ATOM 3849 O O . SER A 1 533 ? -13.391 6.629 14.211 1 78.25 533 SER A O 1
ATOM 3851 N N . THR A 1 534 ? -12.188 5.977 12.484 1 79.94 534 THR A N 1
ATOM 3852 C CA . THR A 1 534 ? -12.438 7.234 11.789 1 79.94 534 THR A CA 1
ATOM 3853 C C . THR A 1 534 ? -13.922 7.41 11.508 1 79.94 534 THR A C 1
ATOM 3855 O O . THR A 1 534 ? -14.461 8.508 11.656 1 79.94 534 THR A O 1
ATOM 3858 N N . ALA A 1 535 ? -14.477 6.336 11.078 1 81.94 535 ALA A N 1
ATOM 3859 C CA . ALA A 1 535 ? -15.914 6.355 10.805 1 81.94 535 ALA A CA 1
ATOM 3860 C C . ALA A 1 535 ? -16.719 6.637 12.07 1 81.94 535 ALA A C 1
ATOM 3862 O O . ALA A 1 535 ? -17.688 7.391 12.047 1 81.94 535 ALA A O 1
ATOM 3863 N N . VAL A 1 536 ? -16.375 6.062 13.109 1 79.31 536 VAL A N 1
ATOM 3864 C CA . VAL A 1 536 ? -17.062 6.262 14.391 1 79.31 536 VAL A CA 1
ATOM 3865 C C . VAL A 1 536 ? -16.906 7.719 14.828 1 79.31 536 VAL A C 1
ATOM 3867 O O . VAL A 1 536 ? -17.859 8.328 15.305 1 79.31 536 VAL A O 1
ATOM 3870 N N . SER A 1 537 ? -15.719 8.195 14.672 1 78.81 537 SER A N 1
ATOM 3871 C CA . SER A 1 537 ? -15.469 9.586 15.023 1 78.81 537 SER A CA 1
ATOM 3872 C C . SER A 1 537 ? -16.297 10.531 14.148 1 78.81 537 SER A C 1
ATOM 3874 O O . SER A 1 537 ? -16.781 11.562 14.625 1 78.81 537 SER A O 1
ATOM 3876 N N . ALA A 1 538 ? -16.359 10.234 12.93 1 81.75 538 ALA A N 1
ATOM 3877 C CA . ALA A 1 538 ? -17.172 11.047 12.016 1 81.75 538 ALA A CA 1
ATOM 3878 C C . ALA A 1 538 ? -18.641 11.047 12.43 1 81.75 538 ALA A C 1
ATOM 3880 O O . ALA A 1 538 ? -19.312 12.07 12.328 1 81.75 538 ALA A O 1
ATOM 3881 N N . LEU A 1 539 ? -19.078 9.906 12.844 1 82.69 539 LEU A N 1
ATOM 3882 C CA . LEU A 1 539 ? -20.453 9.766 13.328 1 82.69 539 LEU A CA 1
ATOM 3883 C C . LEU A 1 539 ? -20.672 10.609 14.586 1 82.69 539 LEU A C 1
ATOM 3885 O O . LEU A 1 539 ? -21.672 11.312 14.695 1 82.69 539 LEU A O 1
ATOM 3889 N N . ASP A 1 540 ? -19.75 10.477 15.43 1 80.19 540 ASP A N 1
ATOM 3890 C CA . ASP A 1 540 ? -19.828 11.234 16.672 1 80.19 540 ASP A CA 1
ATOM 3891 C C . ASP A 1 540 ? -19.797 12.734 16.406 1 80.19 540 ASP A C 1
ATOM 3893 O O . ASP A 1 540 ? -20.547 13.5 17.016 1 80.19 540 ASP A O 1
ATOM 3897 N N . ASP A 1 541 ? -19 13.141 15.531 1 79.69 541 ASP A N 1
ATOM 3898 C CA . ASP A 1 541 ? -18.859 14.555 15.188 1 79.69 541 ASP A CA 1
ATOM 3899 C C . ASP A 1 541 ? -20.141 15.078 14.531 1 79.69 541 ASP A C 1
ATOM 3901 O O . ASP A 1 541 ? -20.578 16.203 14.82 1 79.69 541 ASP A O 1
ATOM 3905 N N . ALA A 1 542 ? -20.625 14.305 13.648 1 82.62 542 ALA A N 1
ATOM 3906 C CA . ALA A 1 542 ? -21.859 14.703 12.969 1 82.62 542 ALA A CA 1
ATOM 3907 C C . ALA A 1 542 ? -23.016 14.812 13.953 1 82.62 542 ALA A C 1
ATOM 3909 O O . ALA A 1 542 ? -23.828 15.742 13.867 1 82.62 542 ALA A O 1
ATOM 3910 N N . ALA A 1 543 ? -23.109 13.898 14.844 1 81.5 543 ALA A N 1
ATOM 3911 C CA . ALA A 1 543 ? -24.141 13.922 15.867 1 81.5 543 ALA A CA 1
ATOM 3912 C C . ALA A 1 543 ? -23.984 15.125 16.797 1 81.5 543 ALA A C 1
ATOM 3914 O O . ALA A 1 543 ? -24.969 15.75 17.188 1 81.5 543 ALA A O 1
ATOM 3915 N N . ALA A 1 544 ? -22.781 15.406 17.141 1 78.19 544 ALA A N 1
ATOM 3916 C CA . ALA A 1 544 ? -22.484 16.547 18 1 78.19 544 ALA A CA 1
ATOM 3917 C C . ALA A 1 544 ? -22.891 17.859 17.328 1 78.19 544 ALA A C 1
ATOM 3919 O O . ALA A 1 544 ? -23.406 18.766 17.984 1 78.19 544 ALA A O 1
ATOM 3920 N N . LYS A 1 545 ? -22.656 17.922 16.109 1 80.19 545 LYS A N 1
ATOM 3921 C CA . LYS A 1 545 ? -23.016 19.125 15.359 1 80.19 545 LYS A CA 1
ATOM 3922 C C . LYS A 1 545 ? -24.516 19.297 15.305 1 80.19 545 LYS A C 1
ATOM 3924 O O . LYS A 1 545 ? -25.016 20.438 15.359 1 80.19 545 LYS A O 1
ATOM 3929 N N . CYS A 1 546 ? -25.172 18.234 15.148 1 81.38 546 CYS A N 1
ATOM 3930 C CA . CYS A 1 546 ? -26.625 18.281 15.164 1 81.38 546 CYS A CA 1
ATOM 3931 C C . CYS A 1 546 ? -27.141 18.719 16.531 1 81.38 546 CYS A C 1
ATOM 3933 O O . CYS A 1 546 ? -28.062 19.531 16.625 1 81.38 546 CYS A O 1
ATOM 3935 N N . ARG A 1 547 ? -26.516 18.266 17.5 1 80 547 ARG A N 1
ATOM 3936 C CA . ARG A 1 547 ? -26.906 18.609 18.859 1 80 547 ARG A CA 1
ATOM 3937 C C . ARG A 1 547 ? -26.625 20.078 19.156 1 80 547 ARG A C 1
ATOM 3939 O O . ARG A 1 547 ? -27.406 20.734 19.844 1 80 547 ARG A O 1
ATOM 3946 N N . GLU A 1 548 ? -25.594 20.5 18.719 1 77.94 548 GLU A N 1
ATOM 3947 C CA . GLU A 1 548 ? -25.25 21.906 18.891 1 77.94 548 GLU A CA 1
ATOM 3948 C C . GLU A 1 548 ? -26.281 22.828 18.25 1 77.94 548 GLU A C 1
ATOM 3950 O O . GLU A 1 548 ? -26.5 23.938 18.703 1 77.94 548 GLU A O 1
ATOM 3955 N N . ARG A 1 549 ? -26.906 22.297 17.25 1 81.88 549 ARG A N 1
ATOM 3956 C CA . ARG A 1 549 ? -27.922 23.078 16.562 1 81.88 549 ARG A CA 1
ATOM 3957 C C . ARG A 1 549 ? -29.312 22.766 17.094 1 81.88 549 ARG A C 1
ATOM 3959 O O . ARG A 1 549 ? -30.328 23.125 16.484 1 81.88 549 ARG A O 1
ATOM 3966 N N . GLY A 1 550 ? -29.312 21.984 18.156 1 78.38 550 GLY A N 1
ATOM 3967 C CA . GLY A 1 550 ? -30.578 21.703 18.844 1 78.38 550 GLY A CA 1
ATOM 3968 C C . GLY A 1 550 ? -31.359 20.578 18.203 1 78.38 550 GLY A C 1
ATOM 3969 O O . GLY A 1 550 ? -32.562 20.438 18.438 1 78.38 550 GLY A O 1
ATOM 3970 N N . LYS A 1 551 ? -30.781 19.812 17.391 1 84.81 551 LYS A N 1
ATOM 3971 C CA . LYS A 1 551 ? -31.469 18.703 16.719 1 84.81 551 LYS A CA 1
ATOM 3972 C C . LYS A 1 551 ? -31.203 17.391 17.438 1 84.81 551 LYS A C 1
ATOM 3974 O O . LYS A 1 551 ? -30.109 17.156 17.953 1 84.81 551 LYS A O 1
ATOM 3979 N N . ALA A 1 552 ? -32.312 16.609 17.562 1 82.62 552 ALA A N 1
ATOM 3980 C CA . ALA A 1 552 ? -32.156 15.289 18.188 1 82.62 552 ALA A CA 1
ATOM 3981 C C . ALA A 1 552 ? -31.922 14.211 17.141 1 82.62 552 ALA A C 1
ATOM 3983 O O . ALA A 1 552 ? -32.688 14.055 16.203 1 82.62 552 ALA A O 1
ATOM 3984 N N . VAL A 1 553 ? -30.766 13.562 17.359 1 85.19 553 VAL A N 1
ATOM 3985 C CA . VAL A 1 553 ? -30.391 12.523 16.406 1 85.19 553 VAL A CA 1
ATOM 3986 C C . VAL A 1 553 ? -30.5 11.156 17.078 1 85.19 553 VAL A C 1
ATOM 3988 O O . VAL A 1 553 ? -30.031 10.969 18.203 1 85.19 553 VAL A O 1
ATOM 3991 N N . VAL A 1 554 ? -31.25 10.242 16.484 1 82.75 554 VAL A N 1
ATOM 3992 C CA . VAL A 1 554 ? -31.359 8.859 16.953 1 82.75 554 VAL A CA 1
ATOM 3993 C C . VAL A 1 554 ? -30.672 7.926 15.961 1 82.75 554 VAL A C 1
ATOM 3995 O O . VAL A 1 554 ? -30.875 8.016 14.75 1 82.75 554 VAL A O 1
ATOM 3998 N N . LEU A 1 555 ? -29.797 7.16 16.5 1 84.12 555 LEU A N 1
ATOM 3999 C CA . LEU A 1 555 ? -29.094 6.168 15.68 1 84.12 555 LEU A CA 1
ATOM 4000 C C . LEU A 1 555 ? -29.797 4.816 15.758 1 84.12 555 LEU A C 1
ATOM 4002 O O . LEU A 1 555 ? -30.016 4.289 16.844 1 84.12 555 LEU A O 1
ATOM 4006 N N . ARG A 1 556 ? -30.172 4.301 14.508 1 81.31 556 ARG A N 1
ATOM 4007 C CA . ARG A 1 556 ? -30.891 3.027 14.445 1 81.31 556 ARG A CA 1
ATOM 4008 C C . ARG A 1 556 ? -30.047 1.97 13.727 1 81.31 556 ARG A C 1
ATOM 4010 O O . ARG A 1 556 ? -29.359 2.27 12.75 1 81.31 556 ARG A O 1
ATOM 4017 N N . HIS A 1 557 ? -30 0.678 14.188 1 75.69 557 HIS A N 1
ATOM 4018 C CA . HIS A 1 557 ? -29.422 -0.518 13.586 1 75.69 557 HIS A CA 1
ATOM 4019 C C . HIS A 1 557 ? -27.891 -0.435 13.539 1 75.69 557 HIS A C 1
ATOM 4021 O O . HIS A 1 557 ? -27.281 -0.779 12.531 1 75.69 557 HIS A O 1
ATOM 4027 N N . LEU A 1 558 ? -27.359 0.183 14.508 1 75.38 558 LEU A N 1
ATOM 4028 C CA . LEU A 1 558 ? -25.906 0.205 14.617 1 75.38 558 LEU A CA 1
ATOM 4029 C C . LEU A 1 558 ? -25.391 -1.069 15.281 1 75.38 558 LEU A C 1
ATOM 4031 O O . LEU A 1 558 ? -26 -1.578 16.219 1 75.38 558 LEU A O 1
ATOM 4035 N N . SER A 1 559 ? -24.391 -1.615 14.625 1 67.69 559 SER A N 1
ATOM 4036 C CA . SER A 1 559 ? -23.812 -2.805 15.234 1 67.69 559 SER A CA 1
ATOM 4037 C C . SER A 1 559 ? -23.328 -2.518 16.656 1 67.69 559 SER A C 1
ATOM 4039 O O . SER A 1 559 ? -22.906 -1.399 16.953 1 67.69 559 SER A O 1
ATOM 4041 N N . PRO A 1 560 ? -23.5 -3.512 17.453 1 61.78 560 PRO A N 1
ATOM 4042 C CA . PRO A 1 560 ? -23.078 -3.332 18.844 1 61.78 560 PRO A CA 1
ATOM 4043 C C . PRO A 1 560 ? -21.609 -2.938 18.953 1 61.78 560 PRO A C 1
ATOM 4045 O O . PRO A 1 560 ? -21.234 -2.131 19.828 1 61.78 560 PRO A O 1
ATOM 4048 N N . SER A 1 561 ? -20.875 -3.506 18.094 1 62.28 561 SER A N 1
ATOM 4049 C CA . SER A 1 561 ? -19.438 -3.195 18.141 1 62.28 561 SER A CA 1
ATOM 4050 C C . SER A 1 561 ? -19.188 -1.723 17.844 1 62.28 561 SER A C 1
ATOM 4052 O O . SER A 1 561 ? -18.281 -1.118 18.406 1 62.28 561 SER A O 1
ATOM 4054 N N . CYS A 1 562 ? -19.984 -1.192 17.016 1 66.88 562 CYS A N 1
ATOM 4055 C CA . CYS A 1 562 ? -19.844 0.22 16.672 1 66.88 562 CYS A CA 1
ATOM 4056 C C . CYS A 1 562 ? -20.422 1.1 17.781 1 66.88 562 CYS A C 1
ATOM 4058 O O . CYS A 1 562 ? -19.859 2.152 18.094 1 66.88 562 CYS A O 1
ATOM 4060 N N . ALA A 1 563 ? -21.5 0.552 18.312 1 65.56 563 ALA A N 1
ATOM 4061 C CA . ALA A 1 563 ? -22.156 1.318 19.359 1 65.56 563 ALA A CA 1
ATOM 4062 C C . ALA A 1 563 ? -21.234 1.483 20.578 1 65.56 563 ALA A C 1
ATOM 4064 O O . ALA A 1 563 ? -21.234 2.533 21.219 1 65.56 563 ALA A O 1
ATOM 4065 N N . ALA A 1 564 ? -20.438 0.449 20.672 1 62.38 564 ALA A N 1
ATOM 4066 C CA . ALA A 1 564 ? -19.531 0.467 21.812 1 62.38 564 ALA A CA 1
ATOM 4067 C C . ALA A 1 564 ? -18.438 1.505 21.625 1 62.38 564 ALA A C 1
ATOM 4069 O O . ALA A 1 564 ? -17.859 1.994 22.609 1 62.38 564 ALA A O 1
ATOM 4070 N N . LEU A 1 565 ? -18.328 1.854 20.406 1 62.41 565 LEU A N 1
ATOM 4071 C CA . LEU A 1 565 ? -17.219 2.764 20.109 1 62.41 565 LEU A CA 1
ATOM 4072 C C . LEU A 1 565 ? -17.703 4.211 20.094 1 62.41 565 LEU A C 1
ATOM 4074 O O . LEU A 1 565 ? -16.891 5.137 20.156 1 62.41 565 LEU A O 1
ATOM 4078 N N . LEU A 1 566 ? -19.094 4.242 20.031 1 62.19 566 LEU A N 1
ATOM 4079 C CA . LEU A 1 566 ? -19.641 5.59 19.984 1 62.19 566 LEU A CA 1
ATOM 4080 C C . LEU A 1 566 ? -19.5 6.285 21.328 1 62.19 566 LEU A C 1
ATOM 4082 O O . LEU A 1 566 ? -19.781 5.688 22.375 1 62.19 566 LEU A O 1
ATOM 4086 N N . ARG A 1 567 ? -18.828 7.23 21.375 1 55.66 567 ARG A N 1
ATOM 4087 C CA . ARG A 1 567 ? -18.5 7.938 22.609 1 55.66 567 ARG A CA 1
ATOM 4088 C C . ARG A 1 567 ? -19.594 8.93 22.984 1 55.66 567 ARG A C 1
ATOM 4090 O O . ARG A 1 567 ? -20.078 8.922 24.125 1 55.66 567 ARG A O 1
ATOM 4097 N N . GLN A 1 568 ? -19.938 9.922 22.094 1 48.06 568 GLN A N 1
ATOM 4098 C CA . GLN A 1 568 ? -20.828 11.039 22.391 1 48.06 568 GLN A CA 1
ATOM 4099 C C . GLN A 1 568 ? -22.281 10.672 22.109 1 48.06 568 GLN A C 1
ATOM 4101 O O . GLN A 1 568 ? -23.188 11.195 22.75 1 48.06 568 GLN A O 1
ATOM 4106 N N . CYS A 1 569 ? -22.391 9.781 21.156 1 48.31 569 CYS A N 1
ATOM 4107 C CA . CYS A 1 569 ? -23.766 9.523 20.703 1 48.31 569 CYS A CA 1
ATOM 4108 C C . CYS A 1 569 ? -24.281 8.203 21.25 1 48.31 569 CYS A C 1
ATOM 4110 O O . CYS A 1 569 ? -25.266 7.664 20.75 1 48.31 569 CYS A O 1
ATOM 4112 N N . GLY A 1 570 ? -23.453 7.633 22.172 1 50.56 570 GLY A N 1
ATOM 4113 C CA . GLY A 1 570 ? -23.922 6.363 22.719 1 50.56 570 GLY A CA 1
ATOM 4114 C C . GLY A 1 570 ? -25.328 6.426 23.25 1 50.56 570 GLY A C 1
ATOM 4115 O O . GLY A 1 570 ? -26.094 5.461 23.141 1 50.56 570 GLY A O 1
ATOM 4116 N N . ASP A 1 571 ? -25.594 7.617 23.844 1 49.22 571 ASP A N 1
ATOM 4117 C CA . ASP A 1 571 ? -26.906 7.73 24.469 1 49.22 571 ASP A CA 1
ATOM 4118 C C . ASP A 1 571 ? -28 7.867 23.391 1 49.22 571 ASP A C 1
ATOM 4120 O O . ASP A 1 571 ? -29.188 7.742 23.703 1 49.22 571 ASP A O 1
ATOM 4124 N N . LEU A 1 572 ? -27.641 8.195 22.25 1 52.22 572 LEU A N 1
ATOM 4125 C CA . LEU A 1 572 ? -28.609 8.469 21.203 1 52.22 572 LEU A CA 1
ATOM 4126 C C . LEU A 1 572 ? -28.906 7.207 20.391 1 52.22 572 LEU A C 1
ATOM 4128 O O . LEU A 1 572 ? -29.656 7.246 19.422 1 52.22 572 LEU A O 1
ATOM 4132 N N . VAL A 1 573 ? -28.25 6.164 20.797 1 55 573 VAL A N 1
ATOM 4133 C CA . VAL A 1 573 ? -28.422 4.91 20.062 1 55 573 VAL A CA 1
ATOM 4134 C C . VAL A 1 573 ? -29.688 4.195 20.531 1 55 573 VAL A C 1
ATOM 4136 O O . VAL A 1 573 ? -29.859 3.953 21.719 1 55 573 VAL A O 1
ATOM 4139 N N . GLU A 1 574 ? -30.734 4.344 19.875 1 50.94 574 GLU A N 1
ATOM 4140 C CA . GLU A 1 574 ? -31.828 3.412 20.141 1 50.94 574 GLU A CA 1
ATOM 4141 C C . GLU A 1 574 ? -31.469 1.997 19.703 1 50.94 574 GLU A C 1
ATOM 4143 O O . GLU A 1 574 ? -31.297 1.737 18.516 1 50.94 574 GLU A O 1
ATOM 4148 N N . VAL A 1 575 ? -30.688 1.373 20.438 1 44.53 575 VAL A N 1
ATOM 4149 C CA . VAL A 1 575 ? -30.359 -0.017 20.141 1 44.53 575 VAL A CA 1
ATOM 4150 C C . VAL A 1 575 ? -31.625 -0.854 20.094 1 44.53 575 VAL A C 1
ATOM 4152 O O . VAL A 1 575 ? -32.344 -0.968 21.094 1 44.53 575 VAL A O 1
ATOM 4155 N N . ASN A 1 576 ? -32.344 -0.86 19.156 1 40.78 576 ASN A N 1
ATOM 4156 C CA . ASN A 1 576 ? -33.375 -1.9 19.141 1 40.78 576 ASN A CA 1
ATOM 4157 C C . ASN A 1 576 ? -32.75 -3.285 18.953 1 40.78 576 ASN A C 1
ATOM 4159 O O . ASN A 1 576 ? -32.25 -3.609 17.875 1 40.78 576 ASN A O 1
ATOM 4163 N N . VAL A 1 577 ? -32.312 -3.906 19.922 1 36.38 577 VAL A N 1
ATOM 4164 C CA . VAL A 1 577 ? -31.797 -5.266 20.031 1 36.38 577 VAL A CA 1
ATOM 4165 C C . VAL A 1 577 ? -32.656 -6.215 19.203 1 36.38 577 VAL A C 1
ATOM 4167 O O . VAL A 1 577 ? -32.219 -7.277 18.781 1 36.38 577 VAL A O 1
ATOM 4170 N N . GLU A 1 578 ? -33.875 -6.191 19.297 1 36.88 578 GLU A N 1
ATOM 4171 C CA . GLU A 1 578 ? -34.688 -7.281 18.766 1 36.88 578 GLU A CA 1
ATOM 4172 C C . GLU A 1 578 ? -34.5 -7.43 17.25 1 36.88 578 GLU A C 1
ATOM 4174 O O . GLU A 1 578 ? -34.531 -8.547 16.734 1 36.88 578 GLU A O 1
ATOM 4179 N N . GLU A 1 579 ? -34.625 -6.418 16.531 1 40 579 GLU A N 1
ATOM 4180 C CA . GLU A 1 579 ? -34.531 -6.551 15.078 1 40 579 GLU A CA 1
ATOM 4181 C C . GLU A 1 579 ? -33.125 -6.277 14.602 1 40 579 GLU A C 1
ATOM 4183 O O . GLU A 1 579 ? -32.812 -6.387 13.406 1 40 579 GLU A O 1
ATOM 4188 N N . ASP A 1 580 ? -32.312 -5.727 15.336 1 42.31 580 ASP A N 1
ATOM 4189 C CA . ASP A 1 580 ? -31 -5.262 14.914 1 42.31 580 ASP A CA 1
ATOM 4190 C C . ASP A 1 580 ? -30.047 -6.438 14.703 1 42.31 580 ASP A C 1
ATOM 4192 O O . ASP A 1 580 ? -29.844 -7.25 15.609 1 42.31 580 ASP A O 1
ATOM 4196 N N . PRO A 1 581 ? -29.891 -6.781 13.516 1 39.03 581 PRO A N 1
ATOM 4197 C CA . PRO A 1 581 ? -28.922 -7.863 13.312 1 39.03 581 PRO A CA 1
ATOM 4198 C C . PRO A 1 581 ? -27.594 -7.605 14.031 1 39.03 581 PRO A C 1
ATOM 4200 O O . PRO A 1 581 ? -27.219 -6.449 14.242 1 39.03 581 PRO A O 1
ATOM 4203 N N . ILE A 1 582 ? -27.406 -8.32 15.062 1 35.06 582 ILE A N 1
ATOM 4204 C CA . ILE A 1 582 ? -26.109 -8.344 15.742 1 35.06 582 ILE A CA 1
ATOM 4205 C C . ILE A 1 582 ? -24.984 -8.289 14.711 1 35.06 582 ILE A C 1
ATOM 4207 O O . ILE A 1 582 ? -24.719 -9.281 14.016 1 35.06 582 ILE A O 1
ATOM 4211 N N . TYR A 1 583 ? -24.984 -7.191 14.086 1 36.31 583 TYR A N 1
ATOM 4212 C CA . TYR A 1 583 ? -23.812 -7.121 13.219 1 36.31 583 TYR A CA 1
ATOM 4213 C C . TYR A 1 583 ? -22.547 -6.93 14.031 1 36.31 583 TYR A C 1
ATOM 4215 O O . TYR A 1 583 ? -22.469 -6.023 14.867 1 36.31 583 TYR A O 1
ATOM 4223 N N . ALA A 1 584 ? -21.938 -7.852 14.539 1 32.69 584 ALA A N 1
ATOM 4224 C CA . ALA A 1 584 ? -20.625 -7.711 15.156 1 32.69 584 ALA A CA 1
ATOM 4225 C C . ALA A 1 584 ? -19.719 -6.805 14.32 1 32.69 584 ALA A C 1
ATOM 4227 O O . ALA A 1 584 ? -19.766 -6.84 13.094 1 32.69 584 ALA A O 1
ATOM 4228 N N . VAL A 1 585 ? -19.578 -5.66 14.836 1 37.28 585 VAL A N 1
ATOM 4229 C CA . VAL A 1 585 ? -18.484 -4.922 14.203 1 37.28 585 VAL A CA 1
ATOM 4230 C C . VAL A 1 585 ? -17.406 -5.895 13.742 1 37.28 585 VAL A C 1
ATOM 4232 O O . VAL A 1 585 ? -17.016 -6.801 14.484 1 37.28 585 VAL A O 1
ATOM 4235 N N . ALA A 1 586 ? -17.219 -6.172 12.5 1 36.72 586 ALA A N 1
ATOM 4236 C CA . ALA A 1 586 ? -16.25 -7.125 11.961 1 36.72 586 ALA A CA 1
ATOM 4237 C C . ALA A 1 586 ? -14.984 -7.168 12.82 1 36.72 586 ALA A C 1
ATOM 4239 O O . ALA A 1 586 ? -14.281 -6.164 12.953 1 36.72 586 ALA A O 1
ATOM 4240 N N . ALA A 1 587 ? -15.086 -7.848 13.922 1 31.67 587 ALA A N 1
ATOM 4241 C CA . ALA A 1 587 ? -13.922 -8.195 14.734 1 31.67 587 ALA A CA 1
ATOM 4242 C C . ALA A 1 587 ? -12.719 -8.539 13.867 1 31.67 587 ALA A C 1
ATOM 4244 O O . ALA A 1 587 ? -12.867 -9.195 12.828 1 31.67 587 ALA A O 1
ATOM 4245 N N . ASP A 1 588 ? -11.484 -7.668 14.008 1 31.25 588 ASP A N 1
ATOM 4246 C CA . ASP A 1 588 ? -10.234 -8.117 13.406 1 31.25 588 ASP A CA 1
ATOM 4247 C C . ASP A 1 588 ? -10.039 -9.617 13.617 1 31.25 588 ASP A C 1
ATOM 4249 O O . ASP A 1 588 ? -10.344 -10.148 14.688 1 31.25 588 ASP A O 1
ATOM 4253 N N . MET B 1 1 ? -3.951 81.875 -17.453 1 20.2 1 MET B N 1
ATOM 4254 C CA . MET B 1 1 ? -5.047 82.75 -17.125 1 20.2 1 MET B CA 1
ATOM 4255 C C . MET B 1 1 ? -6.227 82 -16.531 1 20.2 1 MET B C 1
ATOM 4257 O O . MET B 1 1 ? -6.625 80.938 -17.047 1 20.2 1 MET B O 1
ATOM 4261 N N . LEU B 1 2 ? -6.605 82.312 -15.211 1 17.67 2 LEU B N 1
ATOM 4262 C CA . LEU B 1 2 ? -7 81.875 -13.883 1 17.67 2 LEU B CA 1
ATOM 4263 C C . LEU B 1 2 ? -8.516 81.75 -13.781 1 17.67 2 LEU B C 1
ATOM 4265 O O . LEU B 1 2 ? -9.219 82.688 -13.578 1 17.67 2 LEU B O 1
ATOM 4269 N N . ALA B 1 3 ? -9.094 81.125 -15.008 1 20.38 3 ALA B N 1
ATOM 4270 C CA . ALA B 1 3 ? -10.492 81.188 -15.422 1 20.38 3 ALA B CA 1
ATOM 4271 C C . ALA B 1 3 ? -11.43 80.688 -14.344 1 20.38 3 ALA B C 1
ATOM 4273 O O . ALA B 1 3 ? -11.305 79.562 -13.906 1 20.38 3 ALA B O 1
ATOM 4274 N N . SER B 1 4 ? -12.055 81.562 -13.461 1 19.02 4 SER B N 1
ATOM 4275 C CA . SER B 1 4 ? -12.562 81.75 -12.109 1 19.02 4 SER B CA 1
ATOM 4276 C C . SER B 1 4 ? -13.938 81.125 -11.93 1 19.02 4 SER B C 1
ATOM 4278 O O . SER B 1 4 ? -14.93 81.625 -12.445 1 19.02 4 SER B O 1
ATOM 4280 N N . THR B 1 5 ? -14.031 79.688 -12.203 1 22.28 5 THR B N 1
ATOM 4281 C CA . THR B 1 5 ? -15.242 78.938 -12.43 1 22.28 5 THR B CA 1
ATOM 4282 C C . THR B 1 5 ? -16.188 79 -11.227 1 22.28 5 THR B C 1
ATOM 4284 O O . THR B 1 5 ? -15.734 79 -10.078 1 22.28 5 THR B O 1
ATOM 4287 N N . PRO B 1 6 ? -17.453 79.375 -11.445 1 20.7 6 PRO B N 1
ATOM 4288 C CA . PRO B 1 6 ? -18.531 80 -10.703 1 20.7 6 PRO B CA 1
ATOM 4289 C C . PRO B 1 6 ? -19.141 79.062 -9.633 1 20.7 6 PRO B C 1
ATOM 4291 O O . PRO B 1 6 ? -19.125 77.875 -9.781 1 20.7 6 PRO B O 1
ATOM 4294 N N . ARG B 1 7 ? -19.266 79.438 -8.25 1 19.05 7 ARG B N 1
ATOM 4295 C CA . ARG B 1 7 ? -19.391 79.062 -6.844 1 19.05 7 ARG B CA 1
ATOM 4296 C C . ARG B 1 7 ? -20.844 78.812 -6.477 1 19.05 7 ARG B C 1
ATOM 4298 O O . ARG B 1 7 ? -21.609 79.75 -6.219 1 19.05 7 ARG B O 1
ATOM 4305 N N . ALA B 1 8 ? -21.594 78 -7.363 1 19.34 8 ALA B N 1
ATOM 4306 C CA . ALA B 1 8 ? -23.031 78.188 -7.266 1 19.34 8 ALA B CA 1
ATOM 4307 C C . ALA B 1 8 ? -23.531 77.938 -5.852 1 19.34 8 ALA B C 1
ATOM 4309 O O . ALA B 1 8 ? -22.969 77.062 -5.141 1 19.34 8 ALA B O 1
ATOM 4310 N N . PRO B 1 9 ? -24.578 78.625 -5.402 1 17.84 9 PRO B N 1
ATOM 4311 C CA . PRO B 1 9 ? -25.094 79.062 -4.102 1 17.84 9 PRO B CA 1
ATOM 4312 C C . PRO B 1 9 ? -25.844 77.938 -3.367 1 17.84 9 PRO B C 1
ATOM 4314 O O . PRO B 1 9 ? -26.359 77 -4 1 17.84 9 PRO B O 1
ATOM 4317 N N . ALA B 1 10 ? -25.641 77.625 -2.059 1 18.66 10 ALA B N 1
ATOM 4318 C CA . ALA B 1 10 ? -25.734 76.75 -0.912 1 18.66 10 ALA B CA 1
ATOM 4319 C C . ALA B 1 10 ? -27.141 76.75 -0.33 1 18.66 10 ALA B C 1
ATOM 4321 O O . ALA B 1 10 ? -27.531 77.688 0.378 1 18.66 10 ALA B O 1
ATOM 4322 N N . ARG B 1 11 ? -28.156 76.625 -1.302 1 19.67 11 ARG B N 1
ATOM 4323 C CA . ARG B 1 11 ? -29.531 76.875 -0.884 1 19.67 11 ARG B CA 1
ATOM 4324 C C . ARG B 1 11 ? -29.875 76.125 0.4 1 19.67 11 ARG B C 1
ATOM 4326 O O . ARG B 1 11 ? -29.469 75 0.583 1 19.67 11 ARG B O 1
ATOM 4333 N N . GLY B 1 12 ? -30.375 76.812 1.51 1 17.06 12 GLY B N 1
ATOM 4334 C CA . GLY B 1 12 ? -30.547 76.812 2.953 1 17.06 12 GLY B CA 1
ATOM 4335 C C . GLY B 1 12 ? -31.656 75.875 3.422 1 17.06 12 GLY B C 1
ATOM 4336 O O . GLY B 1 12 ? -32.031 75.875 4.594 1 17.06 12 GLY B O 1
ATOM 4337 N N . PHE B 1 13 ? -31.922 74.688 2.732 1 18.94 13 PHE B N 1
ATOM 4338 C CA . PHE B 1 13 ? -33.25 74.062 2.941 1 18.94 13 PHE B CA 1
ATOM 4339 C C . PHE B 1 13 ? -33.5 73.812 4.426 1 18.94 13 PHE B C 1
ATOM 4341 O O . PHE B 1 13 ? -32.594 73.375 5.148 1 18.94 13 PHE B O 1
ATOM 4348 N N . ALA B 1 14 ? -34.531 74.438 4.934 1 18.62 14 ALA B N 1
ATOM 4349 C CA . ALA B 1 14 ? -35.156 74.812 6.203 1 18.62 14 ALA B CA 1
ATOM 4350 C C . ALA B 1 14 ? -35.531 73.562 7.004 1 18.62 14 ALA B C 1
ATOM 4352 O O . ALA B 1 14 ? -35.75 72.5 6.43 1 18.62 14 ALA B O 1
ATOM 4353 N N . LEU B 1 15 ? -35.562 73.625 8.375 1 18.47 15 LEU B N 1
ATOM 4354 C CA . LEU B 1 15 ? -35.344 73.062 9.703 1 18.47 15 LEU B CA 1
ATOM 4355 C C . LEU B 1 15 ? -36.562 72.312 10.195 1 18.47 15 LEU B C 1
ATOM 4357 O O . LEU B 1 15 ? -36.688 72 11.391 1 18.47 15 LEU B O 1
ATOM 4361 N N . ALA B 1 16 ? -37.562 71.875 9.227 1 18.77 16 ALA B N 1
ATOM 4362 C CA . ALA B 1 16 ? -38.906 71.688 9.781 1 18.77 16 ALA B CA 1
ATOM 4363 C C . ALA B 1 16 ? -38.875 70.75 10.992 1 18.77 16 ALA B C 1
ATOM 4365 O O . ALA B 1 16 ? -38.062 69.812 11.047 1 18.77 16 ALA B O 1
ATOM 4366 N N . SER B 1 17 ? -39.656 71.062 12.156 1 18.91 17 SER B N 1
ATOM 4367 C CA . SER B 1 17 ? -39.812 71 13.602 1 18.91 17 SER B CA 1
ATOM 4368 C C . SER B 1 17 ? -40.438 69.625 14 1 18.91 17 SER B C 1
ATOM 4370 O O . SER B 1 17 ? -41.625 69.438 13.781 1 18.91 17 SER B O 1
ATOM 4372 N N . ALA B 1 18 ? -39.875 68.5 13.609 1 20.69 18 ALA B N 1
ATOM 4373 C CA . ALA B 1 18 ? -40.562 67.188 13.68 1 20.69 18 ALA B CA 1
ATOM 4374 C C . ALA B 1 18 ? -41.031 66.938 15.102 1 20.69 18 ALA B C 1
ATOM 4376 O O . ALA B 1 18 ? -40.375 67.25 16.078 1 20.69 18 ALA B O 1
ATOM 4377 N N . PRO B 1 19 ? -42.312 66.5 15.195 1 21.78 19 PRO B N 1
ATOM 4378 C CA . PRO B 1 19 ? -43.219 66.438 16.344 1 21.78 19 PRO B CA 1
ATOM 4379 C C . PRO B 1 19 ? -42.688 65.5 17.438 1 21.78 19 PRO B C 1
ATOM 4381 O O . PRO B 1 19 ? -41.844 64.625 17.156 1 21.78 19 PRO B O 1
ATOM 4384 N N . ARG B 1 20 ? -43 65.75 18.703 1 21.58 20 ARG B N 1
ATOM 4385 C CA . ARG B 1 20 ? -42.562 65.5 20.078 1 21.58 20 ARG B CA 1
ATOM 4386 C C . ARG B 1 20 ? -42.938 64.062 20.5 1 21.58 20 ARG B C 1
ATOM 4388 O O . ARG B 1 20 ? -44.062 63.781 20.859 1 21.58 20 ARG B O 1
ATOM 4395 N N . VAL B 1 21 ? -42.781 63.062 19.594 1 20.17 21 VAL B N 1
ATOM 4396 C CA . VAL B 1 21 ? -43.406 61.812 19.984 1 20.17 21 VAL B CA 1
ATOM 4397 C C . VAL B 1 21 ? -42.938 61.406 21.375 1 20.17 21 VAL B C 1
ATOM 4399 O O . VAL B 1 21 ? -41.75 61.562 21.703 1 20.17 21 VAL B O 1
ATOM 4402 N N . SER B 1 22 ? -43.875 61.25 22.328 1 20.78 22 SER B N 1
ATOM 4403 C CA . SER B 1 22 ? -43.969 61 23.766 1 20.78 22 SER B CA 1
ATOM 4404 C C . SER B 1 22 ? -43.219 59.719 24.156 1 20.78 22 SER B C 1
ATOM 4406 O O . SER B 1 22 ? -43.25 58.719 23.422 1 20.78 22 SER B O 1
ATOM 4408 N N . ARG B 1 23 ? -42.188 59.719 25.016 1 21.36 23 ARG B N 1
ATOM 4409 C CA . ARG B 1 23 ? -41.062 58.906 25.484 1 21.36 23 ARG B CA 1
ATOM 4410 C C . ARG B 1 23 ? -41.562 57.75 26.328 1 21.36 23 ARG B C 1
ATOM 4412 O O . ARG B 1 23 ? -41.906 57.906 27.516 1 21.36 23 ARG B O 1
ATOM 4419 N N . ALA B 1 24 ? -42.625 57.031 25.875 1 22.28 24 ALA B N 1
ATOM 4420 C CA . ALA B 1 24 ? -43.094 56.094 26.875 1 22.28 24 ALA B CA 1
ATOM 4421 C C . ALA B 1 24 ? -41.938 55.219 27.391 1 22.28 24 ALA B C 1
ATOM 4423 O O . ALA B 1 24 ? -41.062 54.844 26.641 1 22.28 24 ALA B O 1
ATOM 4424 N N . ARG B 1 25 ? -41.719 55.188 28.75 1 20.72 25 ARG B N 1
ATOM 4425 C CA . ARG B 1 25 ? -40.688 54.719 29.688 1 20.72 25 ARG B CA 1
ATOM 4426 C C . ARG B 1 25 ? -40.562 53.219 29.672 1 20.72 25 ARG B C 1
ATOM 4428 O O . ARG B 1 25 ? -41.406 52.5 30.234 1 20.72 25 ARG B O 1
ATOM 4435 N N . VAL B 1 26 ? -40.594 52.562 28.531 1 20.05 26 VAL B N 1
ATOM 4436 C CA . VAL B 1 26 ? -40.656 51.094 28.734 1 20.05 26 VAL B CA 1
ATOM 4437 C C . VAL B 1 26 ? -39.469 50.656 29.578 1 20.05 26 VAL B C 1
ATOM 4439 O O . VAL B 1 26 ? -38.312 51 29.297 1 20.05 26 VAL B O 1
ATOM 4442 N N . ARG B 1 27 ? -39.688 50.219 30.844 1 21.52 27 ARG B N 1
ATOM 4443 C CA . ARG B 1 27 ? -38.812 49.688 31.859 1 21.52 27 ARG B CA 1
ATOM 4444 C C . ARG B 1 27 ? -38.094 48.438 31.344 1 21.52 27 ARG B C 1
ATOM 4446 O O . ARG B 1 27 ? -38.719 47.469 30.953 1 21.52 27 ARG B O 1
ATOM 4453 N N . ALA B 1 28 ? -37.031 48.531 30.578 1 20.03 28 ALA B N 1
ATOM 4454 C CA . ALA B 1 28 ? -36.188 47.469 30.047 1 20.03 28 ALA B CA 1
ATOM 4455 C C . ALA B 1 28 ? -35.688 46.562 31.156 1 20.03 28 ALA B C 1
ATOM 4457 O O . ALA B 1 28 ? -35 47.031 32.094 1 20.03 28 ALA B O 1
ATOM 4458 N N . ALA B 1 29 ? -36.469 45.625 31.578 1 22.81 29 ALA B N 1
ATOM 4459 C CA . ALA B 1 29 ? -36 44.625 32.531 1 22.81 29 ALA B CA 1
ATOM 4460 C C . ALA B 1 29 ? -34.625 44.125 32.156 1 22.81 29 ALA B C 1
ATOM 4462 O O . ALA B 1 29 ? -34.375 43.812 30.984 1 22.81 29 ALA B O 1
ATOM 4463 N N . ALA B 1 30 ? -33.594 44.5 32.938 1 21.2 30 ALA B N 1
ATOM 4464 C CA . ALA B 1 30 ? -32.156 44.219 32.844 1 21.2 30 ALA B CA 1
ATOM 4465 C C . ALA B 1 30 ? -31.859 42.75 32.75 1 21.2 30 ALA B C 1
ATOM 4467 O O . ALA B 1 30 ? -32.219 41.969 33.656 1 21.2 30 ALA B O 1
ATOM 4468 N N . ALA B 1 31 ? -32.219 42.094 31.641 1 22.89 31 ALA B N 1
ATOM 4469 C CA . ALA B 1 31 ? -31.922 40.656 31.672 1 22.89 31 ALA B CA 1
ATOM 4470 C C . ALA B 1 31 ? -30.516 40.406 32.219 1 22.89 31 ALA B C 1
ATOM 4472 O O . ALA B 1 31 ? -29.609 41.219 32 1 22.89 31 ALA B O 1
ATOM 4473 N N . PRO B 1 32 ? -30.391 39.594 33.281 1 25 32 PRO B N 1
ATOM 4474 C CA . PRO B 1 32 ? -29.094 39.281 33.875 1 25 32 PRO B CA 1
ATOM 4475 C C . PRO B 1 32 ? -28.047 38.875 32.844 1 25 32 PRO B C 1
ATOM 4477 O O . PRO B 1 32 ? -28.391 38.344 31.781 1 25 32 PRO B O 1
ATOM 4480 N N . SER B 1 33 ? -27.031 39.75 32.625 1 22.12 33 SER B N 1
ATOM 4481 C CA . SER B 1 33 ? -25.875 39.562 31.75 1 22.12 33 SER B CA 1
ATOM 4482 C C . SER B 1 33 ? -25.25 38.188 31.984 1 22.12 33 SER B C 1
ATOM 4484 O O . SER B 1 33 ? -24.766 37.875 33.094 1 22.12 33 SER B O 1
ATOM 4486 N N . ALA B 1 34 ? -25.938 37.062 31.609 1 26.25 34 ALA B N 1
ATOM 4487 C CA . ALA B 1 34 ? -25.203 35.812 31.719 1 26.25 34 ALA B CA 1
ATOM 4488 C C . ALA B 1 34 ? -23.781 35.969 31.172 1 26.25 34 ALA B C 1
ATOM 4490 O O . ALA B 1 34 ? -23.578 36.562 30.125 1 26.25 34 ALA B O 1
ATOM 4491 N N . SER B 1 35 ? -22.859 36.062 32.125 1 24.02 35 SER B N 1
ATOM 4492 C CA . SER B 1 35 ? -21.438 36.125 31.828 1 24.02 35 SER B CA 1
ATOM 4493 C C . SER B 1 35 ? -21.047 35.188 30.719 1 24.02 35 SER B C 1
ATOM 4495 O O . SER B 1 35 ? -21.484 34.031 30.703 1 24.02 35 SER B O 1
ATOM 4497 N N . PRO B 1 36 ? -20.859 35.781 29.5 1 26.14 36 PRO B N 1
ATOM 4498 C CA . PRO B 1 36 ? -20.438 34.906 28.391 1 26.14 36 PRO B CA 1
ATOM 4499 C C . PRO B 1 36 ? -19.391 33.875 28.812 1 26.14 36 PRO B C 1
ATOM 4501 O O . PRO B 1 36 ? -18.547 34.156 29.672 1 26.14 36 PRO B O 1
ATOM 4504 N N . ALA B 1 37 ? -19.703 32.656 28.891 1 28.8 37 ALA B N 1
ATOM 4505 C CA . ALA B 1 37 ? -18.719 31.609 29.109 1 28.8 37 ALA B CA 1
ATOM 4506 C C . ALA B 1 37 ? -17.406 31.922 28.406 1 28.8 37 ALA B C 1
ATOM 4508 O O . ALA B 1 37 ? -17.406 32.344 27.234 1 28.8 37 ALA B O 1
ATOM 4509 N N . ALA B 1 38 ? -16.406 32.344 29.141 1 26.72 38 ALA B N 1
ATOM 4510 C CA . ALA B 1 38 ? -15.016 32.562 28.734 1 26.72 38 ALA B CA 1
ATOM 4511 C C . ALA B 1 38 ? -14.586 31.516 27.719 1 26.72 38 ALA B C 1
ATOM 4513 O O . ALA B 1 38 ? -14.57 30.312 28.016 1 26.72 38 ALA B O 1
ATOM 4514 N N . LYS B 1 39 ? -14.859 31.859 26.562 1 34.19 39 LYS B N 1
ATOM 4515 C CA . LYS B 1 39 ? -14.227 31.078 25.516 1 34.19 39 LYS B CA 1
ATOM 4516 C C . LYS B 1 39 ? -12.766 30.797 25.828 1 34.19 39 LYS B C 1
ATOM 4518 O O . LYS B 1 39 ? -11.969 31.734 25.984 1 34.19 39 LYS B O 1
ATOM 4523 N N . ARG B 1 40 ? -12.469 29.766 26.453 1 33.41 40 ARG B N 1
ATOM 4524 C CA . ARG B 1 40 ? -11.109 29.312 26.703 1 33.41 40 ARG B CA 1
ATOM 4525 C C . ARG B 1 40 ? -10.219 29.562 25.484 1 33.41 40 ARG B C 1
ATOM 4527 O O . ARG B 1 40 ? -10.57 29.188 24.359 1 33.41 40 ARG B O 1
ATOM 4534 N N . SER B 1 41 ? -9.484 30.656 25.609 1 34.34 41 SER B N 1
ATOM 4535 C CA . SER B 1 41 ? -8.438 30.938 24.641 1 34.34 41 SER B CA 1
ATOM 4536 C C . SER B 1 41 ? -7.656 29.688 24.281 1 34.34 41 SER B C 1
ATOM 4538 O O . SER B 1 41 ? -6.961 29.109 25.125 1 34.34 41 SER B O 1
ATOM 4540 N N . SER B 1 42 ? -8.07 28.938 23.438 1 41.81 42 SER B N 1
ATOM 4541 C CA . SER B 1 42 ? -7.449 27.672 23.062 1 41.81 42 SER B CA 1
ATOM 4542 C C . SER B 1 42 ? -6.09 27.891 22.406 1 41.81 42 SER B C 1
ATOM 4544 O O . SER B 1 42 ? -5.965 28.703 21.484 1 41.81 42 SER B O 1
ATOM 4546 N N . SER B 1 43 ? -5.016 27.672 23.078 1 44.59 43 SER B N 1
ATOM 4547 C CA . SER B 1 43 ? -3.652 27.609 22.562 1 44.59 43 SER B CA 1
ATOM 4548 C C . SER B 1 43 ? -3.594 26.828 21.25 1 44.59 43 SER B C 1
ATOM 4550 O O . SER B 1 43 ? -4.465 26 20.969 1 44.59 43 SER B O 1
ATOM 4552 N N . PRO B 1 44 ? -2.736 27.328 20.344 1 46.31 44 PRO B N 1
ATOM 4553 C CA . PRO B 1 44 ? -2.562 26.578 19.109 1 46.31 44 PRO B CA 1
ATOM 4554 C C . PRO B 1 44 ? -2.449 25.062 19.344 1 46.31 44 PRO B C 1
ATOM 4556 O O . PRO B 1 44 ? -2.936 24.266 18.547 1 46.31 44 PRO B O 1
ATOM 4559 N N . GLY B 1 45 ? -1.884 24.766 20.469 1 48.41 45 GLY B N 1
ATOM 4560 C CA . GLY B 1 45 ? -1.798 23.344 20.797 1 48.41 45 GLY B CA 1
ATOM 4561 C C . GLY B 1 45 ? -3.15 22.703 21.062 1 48.41 45 GLY B C 1
ATOM 4562 O O . GLY B 1 45 ? -3.385 21.562 20.688 1 48.41 45 GLY B O 1
ATOM 4563 N N . ASP B 1 46 ? -3.996 23.484 21.656 1 48.5 46 ASP B N 1
ATOM 4564 C CA . ASP B 1 46 ? -5.34 23 21.953 1 48.5 46 ASP B CA 1
ATOM 4565 C C . ASP B 1 46 ? -6.141 22.797 20.672 1 48.5 46 ASP B C 1
ATOM 4567 O O . ASP B 1 46 ? -6.941 21.859 20.578 1 48.5 46 ASP B O 1
ATOM 4571 N N . ALA B 1 47 ? -5.781 23.594 19.797 1 47.12 47 ALA B N 1
ATOM 4572 C CA . ALA B 1 47 ? -6.465 23.5 18.516 1 47.12 47 ALA B CA 1
ATOM 4573 C C . ALA B 1 47 ? -6.082 22.219 17.781 1 47.12 47 ALA B C 1
ATOM 4575 O O . ALA B 1 47 ? -6.934 21.562 17.172 1 47.12 47 ALA B O 1
ATOM 4576 N N . VAL B 1 48 ? -4.867 22.016 18 1 49.47 48 VAL B N 1
ATOM 4577 C CA . VAL B 1 48 ? -4.387 20.781 17.391 1 49.47 48 VAL B CA 1
ATOM 4578 C C . VAL B 1 48 ? -5.066 19.578 18.031 1 49.47 48 VAL B C 1
ATOM 4580 O O . VAL B 1 48 ? -5.488 18.641 17.344 1 49.47 48 VAL B O 1
ATOM 4583 N N . ARG B 1 49 ? -5.148 19.781 19.375 1 48.22 49 ARG B N 1
ATOM 4584 C CA . ARG B 1 49 ? -5.809 18.703 20.125 1 48.22 49 ARG B CA 1
ATOM 4585 C C . ARG B 1 49 ? -7.281 18.609 19.734 1 48.22 49 ARG B C 1
ATOM 4587 O O . ARG B 1 49 ? -7.824 17.5 19.625 1 48.22 49 ARG B O 1
ATOM 4594 N N . PHE B 1 50 ? -7.832 19.766 19.75 1 43.47 50 PHE B N 1
ATOM 4595 C CA . PHE B 1 50 ? -9.242 19.812 19.359 1 43.47 50 PHE B CA 1
ATOM 4596 C C . PHE B 1 50 ? -9.445 19.219 17.984 1 43.47 50 PHE B C 1
ATOM 4598 O O . PHE B 1 50 ? -10.422 18.5 17.75 1 43.47 50 PHE B O 1
ATOM 4605 N N . ALA B 1 51 ? -8.539 19.672 17.219 1 43.47 51 ALA B N 1
ATOM 4606 C CA . ALA B 1 51 ? -8.648 19.172 15.844 1 43.47 51 ALA B CA 1
ATOM 4607 C C . ALA B 1 51 ? -8.57 17.641 15.812 1 43.47 51 ALA B C 1
ATOM 4609 O O . ALA B 1 51 ? -9.25 17 15.016 1 43.47 51 ALA B O 1
ATOM 4610 N N . PHE B 1 52 ? -7.699 17.234 16.828 1 45.66 52 PHE B N 1
ATOM 4611 C CA . PHE B 1 52 ? -7.531 15.789 16.812 1 45.66 52 PHE B CA 1
ATOM 4612 C C . PHE B 1 52 ? -8.273 15.141 17.969 1 45.66 52 PHE B C 1
ATOM 4614 O O . PHE B 1 52 ? -8.672 13.977 17.875 1 45.66 52 PHE B O 1
ATOM 4621 N N . ALA B 1 53 ? -8.352 15.898 19.203 1 37.88 53 ALA B N 1
ATOM 4622 C CA . ALA B 1 53 ? -8.844 15.344 20.453 1 37.88 53 ALA B CA 1
ATOM 4623 C C . ALA B 1 53 ? -10.359 15.43 20.547 1 37.88 53 ALA B C 1
ATOM 4625 O O . ALA B 1 53 ? -10.945 15.141 21.594 1 37.88 53 ALA B O 1
ATOM 4626 N N . ARG B 1 54 ? -11.047 16.109 19.984 1 36.78 54 ARG B N 1
ATOM 4627 C CA . ARG B 1 54 ? -12.398 16.297 20.5 1 36.78 54 ARG B CA 1
ATOM 4628 C C . ARG B 1 54 ? -13.016 14.969 20.922 1 36.78 54 ARG B C 1
ATOM 4630 O O . ARG B 1 54 ? -14.016 14.539 20.344 1 36.78 54 ARG B O 1
ATOM 4637 N N . ALA B 1 55 ? -12.188 14.109 21.375 1 32.56 55 ALA B N 1
ATOM 4638 C CA . ALA B 1 55 ? -12.719 12.781 21.672 1 32.56 55 ALA B CA 1
ATOM 4639 C C . ALA B 1 55 ? -13.602 12.805 22.906 1 32.56 55 ALA B C 1
ATOM 4641 O O . ALA B 1 55 ? -14.789 12.5 22.844 1 32.56 55 ALA B O 1
ATOM 4642 N N . LEU B 1 56 ? -13.242 12.016 24.047 1 29.89 56 LEU B N 1
ATOM 4643 C CA . LEU B 1 56 ? -14.047 11.148 24.906 1 29.89 56 LEU B CA 1
ATOM 4644 C C . LEU B 1 56 ? -14.492 11.891 26.172 1 29.89 56 LEU B C 1
ATOM 4646 O O . LEU B 1 56 ? -13.656 12.328 26.953 1 29.89 56 LEU B O 1
ATOM 4650 N N . PRO B 1 57 ? -15.562 12.68 26.156 1 30.5 57 PRO B N 1
ATOM 4651 C CA . PRO B 1 57 ? -15.875 13.031 27.531 1 30.5 57 PRO B CA 1
ATOM 4652 C C . PRO B 1 57 ? -16.203 11.812 28.391 1 30.5 57 PRO B C 1
ATOM 4654 O O . PRO B 1 57 ? -16.484 10.734 27.859 1 30.5 57 PRO B O 1
ATOM 4657 N N . PRO B 1 58 ? -16.297 11.93 29.734 1 28.06 58 PRO B N 1
ATOM 4658 C CA . PRO B 1 58 ? -16.484 10.844 30.703 1 28.06 58 PRO B CA 1
ATOM 4659 C C . PRO B 1 58 ? -17.797 10.102 30.516 1 28.06 58 PRO B C 1
ATOM 4661 O O . PRO B 1 58 ? -18.734 10.648 29.922 1 28.06 58 PRO B O 1
ATOM 4664 N N . PRO B 1 59 ? -17.969 8.836 30.844 1 26.91 59 PRO B N 1
ATOM 4665 C CA . PRO B 1 59 ? -19.016 7.832 30.672 1 26.91 59 PRO B CA 1
ATOM 4666 C C . PRO B 1 59 ? -20.359 8.281 31.219 1 26.91 59 PRO B C 1
ATOM 4668 O O . PRO B 1 59 ? -20.438 8.82 32.344 1 26.91 59 PRO B O 1
ATOM 4671 N N . PRO B 1 60 ? -21.281 8.617 30.281 1 27.66 60 PRO B N 1
ATOM 4672 C CA . PRO B 1 60 ? -22.562 9.062 30.859 1 27.66 60 PRO B CA 1
ATOM 4673 C C . PRO B 1 60 ? -23.219 8 31.734 1 27.66 60 PRO B C 1
ATOM 4675 O O . PRO B 1 60 ? -22.938 6.812 31.594 1 27.66 60 PRO B O 1
ATOM 4678 N N . THR B 1 61 ? -23.844 8.398 32.75 1 22.67 61 THR B N 1
ATOM 4679 C CA . THR B 1 61 ? -24.656 7.668 33.719 1 22.67 61 THR B CA 1
ATOM 4680 C C . THR B 1 61 ? -25.891 7.078 33.062 1 22.67 61 THR B C 1
ATOM 4682 O O . THR B 1 61 ? -26.469 7.684 32.156 1 22.67 61 THR B O 1
ATOM 4685 N N . ARG B 1 62 ? -26.344 5.836 33.156 1 24.14 62 ARG B N 1
ATOM 4686 C CA . ARG B 1 62 ? -27.281 4.812 32.688 1 24.14 62 ARG B CA 1
ATOM 4687 C C . ARG B 1 62 ? -28.719 5.27 32.844 1 24.14 62 ARG B C 1
ATOM 4689 O O . ARG B 1 62 ? -29.297 5.168 33.938 1 24.14 62 ARG B O 1
ATOM 4696 N N . ARG B 1 63 ? -29.266 6.426 32.25 1 22.98 63 ARG B N 1
ATOM 4697 C CA . ARG B 1 63 ? -30.656 6.453 32.656 1 22.98 63 ARG B CA 1
ATOM 4698 C C . ARG B 1 63 ? -31.5 5.48 31.859 1 22.98 63 ARG B C 1
ATOM 4700 O O . ARG B 1 63 ? -31.266 5.293 30.656 1 22.98 63 ARG B O 1
ATOM 4707 N N . ALA B 1 64 ? -32.656 4.707 32.344 1 21.22 64 ALA B N 1
ATOM 4708 C CA . ALA B 1 64 ? -33.531 3.541 32.25 1 21.22 64 ALA B CA 1
ATOM 4709 C C . ALA B 1 64 ? -34.625 3.758 31.219 1 21.22 64 ALA B C 1
ATOM 4711 O O . ALA B 1 64 ? -35.219 2.799 30.75 1 21.22 64 ALA B O 1
ATOM 4712 N N . GLY B 1 65 ? -35.188 4.867 30.672 1 22.06 65 GLY B N 1
ATOM 4713 C CA . GLY B 1 65 ? -36.625 4.727 30.484 1 22.06 65 GLY B CA 1
ATOM 4714 C C . GLY B 1 65 ? -37 4.246 29.094 1 22.06 65 GLY B C 1
ATOM 4715 O O . GLY B 1 65 ? -36.5 4.773 28.094 1 22.06 65 GLY B O 1
ATOM 4716 N N . THR B 1 66 ? -37.469 2.918 28.766 1 23.59 66 THR B N 1
ATOM 4717 C CA . THR B 1 66 ? -37.656 2.105 27.578 1 23.59 66 THR B CA 1
ATOM 4718 C C . THR B 1 66 ? -39 2.447 26.906 1 23.59 66 THR B C 1
ATOM 4720 O O . THR B 1 66 ? -39.375 1.82 25.906 1 23.59 66 THR B O 1
ATOM 4723 N N . PRO B 1 67 ? -39.531 3.621 26.484 1 22.53 67 PRO B N 1
ATOM 4724 C CA . PRO B 1 67 ? -40.938 3.498 26.016 1 22.53 67 PRO B CA 1
ATOM 4725 C C . PRO B 1 67 ? -41.031 2.922 24.609 1 22.53 67 PRO B C 1
ATOM 4727 O O . PRO B 1 67 ? -40.156 3.186 23.766 1 22.53 67 PRO B O 1
ATOM 4730 N N . ARG B 1 68 ? -41.75 1.804 24.281 1 24.81 68 ARG B N 1
ATOM 4731 C CA . ARG B 1 68 ? -41.969 0.889 23.156 1 24.81 68 ARG B CA 1
ATOM 4732 C C . ARG B 1 68 ? -42.844 1.521 22.094 1 24.81 68 ARG B C 1
ATOM 4734 O O . ARG B 1 68 ? -44.094 1.449 22.172 1 24.81 68 ARG B O 1
ATOM 4741 N N . ALA B 1 69 ? -42.875 2.734 21.484 1 23.91 69 ALA B N 1
ATOM 4742 C CA . ALA B 1 69 ? -43.969 3.129 20.594 1 23.91 69 ALA B CA 1
ATOM 4743 C C . ALA B 1 69 ? -43.781 2.539 19.188 1 23.91 69 ALA B C 1
ATOM 4745 O O . ALA B 1 69 ? -42.656 2.555 18.656 1 23.91 69 ALA B O 1
ATOM 4746 N N . GLY B 1 70 ? -44.594 1.554 18.625 1 24.91 70 GLY B N 1
ATOM 4747 C CA . GLY B 1 70 ? -44.781 0.78 17.406 1 24.91 70 GLY B CA 1
ATOM 4748 C C . GLY B 1 70 ? -45.062 1.641 16.188 1 24.91 70 GLY B C 1
ATOM 4749 O O . GLY B 1 70 ? -46.156 2.189 16.047 1 24.91 70 GLY B O 1
ATOM 4750 N N . THR B 1 71 ? -44.312 2.648 15.727 1 27.56 71 THR B N 1
ATOM 4751 C CA . THR B 1 71 ? -44.781 3.598 14.719 1 27.56 71 THR B CA 1
ATOM 4752 C C . THR B 1 71 ? -44.719 2.977 13.32 1 27.56 71 THR B C 1
ATOM 4754 O O . THR B 1 71 ? -43.719 2.346 12.969 1 27.56 71 THR B O 1
ATOM 4757 N N . ARG B 1 72 ? -45.906 2.703 12.641 1 24.83 72 ARG B N 1
ATOM 4758 C CA . ARG B 1 72 ? -46.188 2.297 11.266 1 24.83 72 ARG B CA 1
ATOM 4759 C C . ARG B 1 72 ? -45.562 3.258 10.266 1 24.83 72 ARG B C 1
ATOM 4761 O O . ARG B 1 72 ? -45.75 4.473 10.352 1 24.83 72 ARG B O 1
ATOM 4768 N N . VAL B 1 73 ? -44.531 2.898 9.57 1 30.52 73 VAL B N 1
ATOM 4769 C CA . VAL B 1 73 ? -43.719 3.602 8.609 1 30.52 73 VAL B CA 1
ATOM 4770 C C . VAL B 1 73 ? -44.5 3.926 7.355 1 30.52 73 VAL B C 1
ATOM 4772 O O . VAL B 1 73 ? -45.062 3.027 6.707 1 30.52 73 VAL B O 1
ATOM 4775 N N . LEU B 1 74 ? -45.281 5 7.277 1 27.02 74 LEU B N 1
ATOM 4776 C CA . LEU B 1 74 ? -45.875 5.469 6.035 1 27.02 74 LEU B CA 1
ATOM 4777 C C . LEU B 1 74 ? -44.844 5.59 4.934 1 27.02 74 LEU B C 1
ATOM 4779 O O . LEU B 1 74 ? -43.688 6.004 5.191 1 27.02 74 LEU B O 1
ATOM 4783 N N . SER B 1 75 ? -45 4.938 3.758 1 29.47 75 SER B N 1
ATOM 4784 C CA . SER B 1 75 ? -44.219 4.793 2.541 1 29.47 75 SER B CA 1
ATOM 4785 C C . SER B 1 75 ? -43.938 6.148 1.901 1 29.47 75 SER B C 1
ATOM 4787 O O . SER B 1 75 ? -44.781 6.699 1.199 1 29.47 75 SER B O 1
ATOM 4789 N N . SER B 1 76 ? -43.656 7.207 2.535 1 29.77 76 SER B N 1
ATOM 4790 C CA . SER B 1 76 ? -43.375 8.367 1.703 1 29.77 76 SER B CA 1
ATOM 4791 C C . SER B 1 76 ? -42.156 8.102 0.801 1 29.77 76 SER B C 1
ATOM 4793 O O . SER B 1 76 ? -41.344 7.23 1.096 1 29.77 76 SER B O 1
ATOM 4795 N N . ALA B 1 77 ? -42.062 8.789 -0.475 1 30.16 77 ALA B N 1
ATOM 4796 C CA . ALA B 1 77 ? -41.125 8.773 -1.598 1 30.16 77 ALA B CA 1
ATOM 4797 C C . ALA B 1 77 ? -39.688 9.016 -1.128 1 30.16 77 ALA B C 1
ATOM 4799 O O . ALA B 1 77 ? -39.406 10.039 -0.492 1 30.16 77 ALA B O 1
ATOM 4800 N N . ALA B 1 78 ? -39 8.039 -0.939 1 39.34 78 ALA B N 1
ATOM 4801 C CA . ALA B 1 78 ? -37.594 7.992 -0.59 1 39.34 78 ALA B CA 1
ATOM 4802 C C . ALA B 1 78 ? -36.75 8.734 -1.621 1 39.34 78 ALA B C 1
ATOM 4804 O O . ALA B 1 78 ? -36.844 8.453 -2.82 1 39.34 78 ALA B O 1
ATOM 4805 N N . THR B 1 79 ? -36.469 10.031 -1.513 1 36.91 79 THR B N 1
ATOM 4806 C CA . THR B 1 79 ? -35.562 10.719 -2.438 1 36.91 79 THR B CA 1
ATOM 4807 C C . THR B 1 79 ? -34.125 10.305 -2.195 1 36.91 79 THR B C 1
ATOM 4809 O O . THR B 1 79 ? -33.562 10.508 -1.104 1 36.91 79 THR B O 1
ATOM 4812 N N . PRO B 1 80 ? -33.75 9.5 -3.037 1 40.38 80 PRO B N 1
ATOM 4813 C CA . PRO B 1 80 ? -32.312 9.148 -2.898 1 40.38 80 PRO B CA 1
ATOM 4814 C C . PRO B 1 80 ? -31.391 10.359 -2.986 1 40.38 80 PRO B C 1
ATOM 4816 O O . PRO B 1 80 ? -31.594 11.234 -3.836 1 40.38 80 PRO B O 1
ATOM 4819 N N . ILE B 1 81 ? -30.844 10.766 -1.983 1 41.38 81 ILE B N 1
ATOM 4820 C CA . ILE B 1 81 ? -29.797 11.781 -2.076 1 41.38 81 ILE B CA 1
ATOM 4821 C C . ILE B 1 81 ? -28.516 11.148 -2.598 1 41.38 81 ILE B C 1
ATOM 4823 O O . ILE B 1 81 ? -27.859 10.383 -1.886 1 41.38 81 ILE B O 1
ATOM 4827 N N . ASN B 1 82 ? -28.609 10.773 -3.865 1 38.47 82 ASN B N 1
ATOM 4828 C CA . ASN B 1 82 ? -27.406 10.211 -4.461 1 38.47 82 ASN B CA 1
ATOM 4829 C C . ASN B 1 82 ? -26.297 11.25 -4.598 1 38.47 82 ASN B C 1
ATOM 4831 O O . ASN B 1 82 ? -26.406 12.172 -5.41 1 38.47 82 ASN B O 1
ATOM 4835 N N . LEU B 1 83 ? -25.641 11.461 -3.666 1 35.66 83 LEU B N 1
ATOM 4836 C CA . LEU B 1 83 ? -24.5 12.352 -3.83 1 35.66 83 LEU B CA 1
ATOM 4837 C C . LEU B 1 83 ? -23.438 11.719 -4.707 1 35.66 83 LEU B C 1
ATOM 4839 O O . LEU B 1 83 ? -22.344 12.266 -4.859 1 35.66 83 LEU B O 1
ATOM 4843 N N . ALA B 1 84 ? -23.641 10.492 -5.238 1 36.41 84 ALA B N 1
ATOM 4844 C CA . ALA B 1 84 ? -22.562 9.805 -5.957 1 36.41 84 ALA B CA 1
ATOM 4845 C C . ALA B 1 84 ? -22.031 10.664 -7.094 1 36.41 84 ALA B C 1
ATOM 4847 O O . ALA B 1 84 ? -20.828 10.672 -7.359 1 36.41 84 ALA B O 1
ATOM 4848 N N . ASP B 1 85 ? -22.891 10.938 -8.055 1 33.31 85 ASP B N 1
ATOM 4849 C CA . ASP B 1 85 ? -22.422 11.555 -9.289 1 33.31 85 ASP B CA 1
ATOM 4850 C C . ASP B 1 85 ? -21.688 12.859 -8.992 1 33.31 85 ASP B C 1
ATOM 4852 O O . ASP B 1 85 ? -21.141 13.5 -9.906 1 33.31 85 ASP B O 1
ATOM 4856 N N . SER B 1 86 ? -22.016 13.602 -8 1 31.44 86 SER B N 1
ATOM 4857 C CA . SER B 1 86 ? -21.297 14.867 -7.906 1 31.44 86 SER B CA 1
ATOM 4858 C C . SER B 1 86 ? -19.875 14.664 -7.418 1 31.44 86 SER B C 1
ATOM 4860 O O . SER B 1 86 ? -19.5 15.148 -6.344 1 31.44 86 SER B O 1
ATOM 4862 N N . ALA B 1 87 ? -19.391 13.586 -7.324 1 36.56 87 ALA B N 1
ATOM 4863 C CA . ALA B 1 87 ? -18 13.305 -7.004 1 36.56 87 ALA B CA 1
ATOM 4864 C C . ALA B 1 87 ? -17.078 14.438 -7.449 1 36.56 87 ALA B C 1
ATOM 4866 O O . ALA B 1 87 ? -16.047 14.695 -6.824 1 36.56 87 ALA B O 1
ATOM 4867 N N . ASP B 1 88 ? -17.156 14.672 -8.711 1 35.91 88 ASP B N 1
ATOM 4868 C CA . ASP B 1 88 ? -16.453 15.891 -9.117 1 35.91 88 ASP B CA 1
ATOM 4869 C C . ASP B 1 88 ? -17 17.109 -8.367 1 35.91 88 ASP B C 1
ATOM 4871 O O . ASP B 1 88 ? -16.984 18.219 -8.891 1 35.91 88 ASP B O 1
ATOM 4875 N N . ASP B 1 89 ? -17.922 17.031 -7.648 1 39.78 89 ASP B N 1
ATOM 4876 C CA . ASP B 1 89 ? -18.688 18.172 -7.137 1 39.78 89 ASP B CA 1
ATOM 4877 C C . ASP B 1 89 ? -17.75 19.219 -6.512 1 39.78 89 ASP B C 1
ATOM 4879 O O . ASP B 1 89 ? -17.375 19.094 -5.348 1 39.78 89 ASP B O 1
ATOM 4883 N N . ASP B 1 90 ? -16.953 19.703 -7.152 1 42.03 90 ASP B N 1
ATOM 4884 C CA . ASP B 1 90 ? -16.281 21 -7.215 1 42.03 90 ASP B CA 1
ATOM 4885 C C . ASP B 1 90 ? -17.188 22.109 -6.688 1 42.03 90 ASP B C 1
ATOM 4887 O O . ASP B 1 90 ? -17.016 23.281 -7.027 1 42.03 90 ASP B O 1
ATOM 4891 N N . ALA B 1 91 ? -18.344 21.75 -6.23 1 46.12 91 ALA B N 1
ATOM 4892 C CA . ALA B 1 91 ? -19.016 23 -5.867 1 46.12 91 ALA B CA 1
ATOM 4893 C C . ALA B 1 91 ? -18.359 23.641 -4.656 1 46.12 91 ALA B C 1
ATOM 4895 O O . ALA B 1 91 ? -18.484 23.156 -3.533 1 46.12 91 ALA B O 1
ATOM 4896 N N . PHE B 1 92 ? -17.297 23.938 -4.887 1 52.25 92 PHE B N 1
ATOM 4897 C CA . PHE B 1 92 ? -16.625 24.734 -3.875 1 52.25 92 PHE B CA 1
ATOM 4898 C C . PHE B 1 92 ? -17.312 26.078 -3.699 1 52.25 92 PHE B C 1
ATOM 4900 O O . PHE B 1 92 ? -17.891 26.609 -4.641 1 52.25 92 PHE B O 1
ATOM 4907 N N . ASP B 1 93 ? -17.703 26.297 -2.477 1 51.56 93 ASP B N 1
ATOM 4908 C CA . ASP B 1 93 ? -18.219 27.641 -2.189 1 51.56 93 ASP B CA 1
ATOM 4909 C C . ASP B 1 93 ? -17.156 28.703 -2.482 1 51.56 93 ASP B C 1
ATOM 4911 O O . ASP B 1 93 ? -15.961 28.469 -2.322 1 51.56 93 ASP B O 1
ATOM 4915 N N . ASP B 1 94 ? -17.562 29.5 -3.418 1 48.44 94 ASP B N 1
ATOM 4916 C CA . ASP B 1 94 ? -16.672 30.641 -3.609 1 48.44 94 ASP B CA 1
ATOM 4917 C C . ASP B 1 94 ? -16.375 31.344 -2.283 1 48.44 94 ASP B C 1
ATOM 4919 O O . ASP B 1 94 ? -17.203 31.312 -1.371 1 48.44 94 ASP B O 1
ATOM 4923 N N . ALA B 1 95 ? -15.211 31.531 -1.932 1 50.53 95 ALA B N 1
ATOM 4924 C CA . ALA B 1 95 ? -14.828 32.281 -0.741 1 50.53 95 ALA B CA 1
ATOM 4925 C C . ALA B 1 95 ? -15.883 33.344 -0.396 1 50.53 95 ALA B C 1
ATOM 4927 O O . ALA B 1 95 ? -16.344 34.062 -1.272 1 50.53 95 ALA B O 1
ATOM 4928 N N . PRO B 1 96 ? -16.75 33.062 0.577 1 47.44 96 PRO B N 1
ATOM 4929 C CA . PRO B 1 96 ? -17.719 34.125 0.87 1 47.44 96 PRO B CA 1
ATOM 4930 C C . PRO B 1 96 ? -17.141 35.531 0.66 1 47.44 96 PRO B C 1
ATOM 4932 O O . PRO B 1 96 ? -15.969 35.781 0.963 1 47.44 96 PRO B O 1
ATOM 4935 N N . SER B 1 97 ? -17.625 36.156 -0.363 1 44.22 97 SER B N 1
ATOM 4936 C CA . SER B 1 97 ? -17.359 37.562 -0.534 1 44.22 97 SER B CA 1
ATOM 4937 C C . SER B 1 97 ? -17.375 38.312 0.807 1 44.22 97 SER B C 1
ATOM 4939 O O . SER B 1 97 ? -17.891 37.781 1.799 1 44.22 97 SER B O 1
ATOM 4941 N N . THR B 1 98 ? -16.984 39.656 0.805 1 42.97 98 THR B N 1
ATOM 4942 C CA . THR B 1 98 ? -16.703 40.812 1.636 1 42.97 98 THR B CA 1
ATOM 4943 C C . THR B 1 98 ? -17.875 41.094 2.576 1 42.97 98 THR B C 1
ATOM 4945 O O . THR B 1 98 ? -18.688 42 2.314 1 42.97 98 THR B O 1
ATOM 4948 N N . THR B 1 99 ? -18.766 40.281 2.742 1 43.91 99 THR B N 1
ATOM 4949 C CA . THR B 1 99 ? -19.609 41.25 3.459 1 43.91 99 THR B CA 1
ATOM 4950 C C . THR B 1 99 ? -18.797 42.094 4.414 1 43.91 99 THR B C 1
ATOM 4952 O O . THR B 1 99 ? -17.625 41.781 4.688 1 43.91 99 THR B O 1
ATOM 4955 N N . SER B 1 100 ? -19.453 42.875 5.344 1 48.84 100 SER B N 1
ATOM 4956 C CA . SER B 1 100 ? -19.203 43.906 6.32 1 48.84 100 SER B CA 1
ATOM 4957 C C . SER B 1 100 ? -18.203 43.469 7.379 1 48.84 100 SER B C 1
ATOM 4959 O O . SER B 1 100 ? -18.391 43.719 8.57 1 48.84 100 SER B O 1
ATOM 4961 N N . ALA B 1 101 ? -17.547 42.375 7.16 1 56.69 101 ALA B N 1
ATOM 4962 C CA . ALA B 1 101 ? -16.703 42 8.289 1 56.69 101 ALA B CA 1
ATOM 4963 C C . ALA B 1 101 ? -15.742 43.125 8.648 1 56.69 101 ALA B C 1
ATOM 4965 O O . ALA B 1 101 ? -15.242 43.844 7.766 1 56.69 101 ALA B O 1
ATOM 4966 N N . ASN B 1 102 ? -15.695 43.469 9.867 1 74.38 102 ASN B N 1
ATOM 4967 C CA . ASN B 1 102 ? -14.953 44.5 10.578 1 74.38 102 ASN B CA 1
ATOM 4968 C C . ASN B 1 102 ? -13.461 44.438 10.266 1 74.38 102 ASN B C 1
ATOM 4970 O O . ASN B 1 102 ? -12.789 43.469 10.656 1 74.38 102 ASN B O 1
ATOM 4974 N N . LEU B 1 103 ? -13.016 45.125 9.133 1 87 103 LEU B N 1
ATOM 4975 C CA . LEU B 1 103 ? -11.617 45.219 8.734 1 87 103 LEU B CA 1
ATOM 4976 C C . LEU B 1 103 ? -10.703 45.281 9.953 1 87 103 LEU B C 1
ATOM 4978 O O . LEU B 1 103 ? -9.633 44.688 9.953 1 87 103 LEU B O 1
ATOM 4982 N N . ALA B 1 104 ? -11.227 45.938 10.961 1 88.12 104 ALA B N 1
ATOM 4983 C CA . ALA B 1 104 ? -10.438 46.031 12.18 1 88.12 104 ALA B CA 1
ATOM 4984 C C . ALA B 1 104 ? -10.25 44.688 12.836 1 88.12 104 ALA B C 1
ATOM 4986 O O . ALA B 1 104 ? -9.164 44.375 13.328 1 88.12 104 ALA B O 1
ATOM 4987 N N . ALA B 1 105 ? -11.234 43.969 12.781 1 87.56 105 ALA B N 1
ATOM 4988 C CA . ALA B 1 105 ? -11.156 42.625 13.375 1 87.56 105 ALA B CA 1
ATOM 4989 C C . ALA B 1 105 ? -10.219 41.719 12.578 1 87.56 105 ALA B C 1
ATOM 4991 O O . ALA B 1 105 ? -9.5 40.906 13.156 1 87.56 105 ALA B O 1
ATOM 4992 N N . GLN B 1 106 ? -10.203 41.844 11.289 1 92.19 106 GLN B N 1
ATOM 4993 C CA . GLN B 1 106 ? -9.328 41.062 10.43 1 92.19 106 GLN B CA 1
ATOM 4994 C C . GLN B 1 106 ? -7.867 41.438 10.641 1 92.19 106 GLN B C 1
ATOM 4996 O O . GLN B 1 106 ? -7 40.562 10.711 1 92.19 106 GLN B O 1
ATOM 5001 N N . ILE B 1 107 ? -7.668 42.688 10.75 1 93.38 107 ILE B N 1
ATOM 5002 C CA . ILE B 1 107 ? -6.305 43.156 10.953 1 93.38 107 ILE B CA 1
ATOM 5003 C C . ILE B 1 107 ? -5.801 42.719 12.328 1 93.38 107 ILE B C 1
ATOM 5005 O O . ILE B 1 107 ? -4.664 42.281 12.461 1 93.38 107 ILE B O 1
ATOM 5009 N N . LEU B 1 108 ? -6.672 42.812 13.273 1 90.44 108 LEU B N 1
ATOM 5010 C CA . LEU B 1 108 ? -6.293 42.438 14.625 1 90.44 108 LEU B CA 1
ATOM 5011 C C . LEU B 1 108 ? -5.992 40.938 14.688 1 90.44 108 LEU B C 1
ATOM 5013 O O . LEU B 1 108 ? -5.062 40.5 15.375 1 90.44 108 LEU B O 1
ATOM 5017 N N . SER B 1 109 ? -6.801 40.188 14 1 92.81 109 SER B N 1
ATOM 5018 C CA . SER B 1 109 ? -6.559 38.75 13.945 1 92.81 109 SER B CA 1
ATOM 5019 C C . SER B 1 109 ? -5.211 38.438 13.297 1 92.81 109 SER B C 1
ATOM 5021 O O . SER B 1 109 ? -4.445 37.625 13.805 1 92.81 109 SER B O 1
ATOM 5023 N N . GLY B 1 110 ? -4.926 39.062 12.219 1 94.69 110 GLY B N 1
ATOM 5024 C CA . GLY B 1 110 ? -3.658 38.875 11.531 1 94.69 110 GLY B CA 1
ATOM 5025 C C . GLY B 1 110 ? -2.455 39.188 12.398 1 94.69 110 GLY B C 1
ATOM 5026 O O . GLY B 1 110 ? -1.465 38.469 12.391 1 94.69 110 GLY B O 1
ATOM 5027 N N . VAL B 1 111 ? -2.594 40.25 13.133 1 93.25 111 VAL B N 1
ATOM 5028 C CA . VAL B 1 111 ? -1.506 40.656 14.016 1 93.25 111 VAL B CA 1
ATOM 5029 C C . VAL B 1 111 ? -1.339 39.656 15.141 1 93.25 111 VAL B C 1
ATOM 5031 O O . VAL B 1 111 ? -0.216 39.281 15.492 1 93.25 111 VAL B O 1
ATOM 5034 N N . THR B 1 112 ? -2.43 39.25 15.664 1 90.38 112 THR B N 1
ATOM 5035 C CA . THR B 1 112 ? -2.393 38.281 16.734 1 90.38 112 THR B CA 1
ATOM 5036 C C . THR B 1 112 ? -1.722 36.969 16.281 1 90.38 112 THR B C 1
ATOM 5038 O O . THR B 1 112 ? -0.865 36.438 16.969 1 90.38 112 THR B O 1
ATOM 5041 N N . VAL B 1 113 ? -2.115 36.531 15.148 1 93.69 113 VAL B N 1
ATOM 5042 C CA . VAL B 1 113 ? -1.574 35.281 14.609 1 93.69 113 VAL B CA 1
ATOM 5043 C C . VAL B 1 113 ? -0.086 35.469 14.312 1 93.69 113 VAL B C 1
ATOM 5045 O O . VAL B 1 113 ? 0.707 34.531 14.523 1 93.69 113 VAL B O 1
ATOM 5048 N N . SER B 1 114 ? 0.336 36.625 13.766 1 94.56 114 SER B N 1
ATOM 5049 C CA . SER B 1 114 ? 1.738 36.875 13.445 1 94.56 114 SER B CA 1
ATOM 5050 C C . SER B 1 114 ? 2.605 36.812 14.703 1 94.56 114 SER B C 1
ATOM 5052 O O . SER B 1 114 ? 3.729 36.312 14.664 1 94.56 114 SER B O 1
ATOM 5054 N N . LEU B 1 115 ? 2.092 37.312 15.766 1 88.81 115 LEU B N 1
ATOM 5055 C CA . LEU B 1 115 ? 2.824 37.312 17.031 1 88.81 115 LEU B CA 1
ATOM 5056 C C . LEU B 1 115 ? 3.029 35.875 17.531 1 88.81 115 LEU B C 1
ATOM 5058 O O . LEU B 1 115 ? 4.059 35.562 18.125 1 88.81 115 LEU B O 1
ATOM 5062 N N . ALA B 1 116 ? 2.088 35.062 17.281 1 88 116 ALA B N 1
ATOM 5063 C CA . ALA B 1 116 ? 2.188 33.688 17.672 1 88 116 ALA B CA 1
ATOM 5064 C C . ALA B 1 116 ? 3.113 32.906 16.734 1 88 116 ALA B C 1
ATOM 5066 O O . ALA B 1 116 ? 3.785 31.953 17.156 1 88 116 ALA B O 1
ATOM 5067 N N . MET B 1 117 ? 3.188 33.281 15.539 1 91.88 117 MET B N 1
ATOM 5068 C CA . MET B 1 117 ? 3.908 32.562 14.492 1 91.88 117 MET B CA 1
ATOM 5069 C C . MET B 1 117 ? 5.41 32.812 14.602 1 91.88 117 MET B C 1
ATOM 5071 O O . MET B 1 117 ? 6.211 31.953 14.258 1 91.88 117 MET B O 1
ATOM 5075 N N . VAL B 1 118 ? 5.848 33.938 15.055 1 89.19 118 VAL B N 1
ATOM 5076 C CA . VAL B 1 118 ? 7.25 34.344 15.039 1 89.19 118 VAL B CA 1
ATOM 5077 C C . VAL B 1 118 ? 8.07 33.406 15.93 1 89.19 118 VAL B C 1
ATOM 5079 O O . VAL B 1 118 ? 9.055 32.812 15.477 1 89.19 118 VAL B O 1
ATOM 5082 N N . PRO B 1 119 ? 7.613 33.188 17.203 1 87.19 119 PRO B N 1
ATOM 5083 C CA . PRO B 1 119 ? 8.398 32.281 18.031 1 87.19 119 PRO B CA 1
ATOM 5084 C C . PRO B 1 119 ? 8.469 30.875 17.453 1 87.19 119 PRO B C 1
ATOM 5086 O O . PRO B 1 119 ? 9.516 30.234 17.531 1 87.19 119 PRO B O 1
ATOM 5089 N N . GLU B 1 120 ? 7.418 30.438 16.922 1 88.44 120 GLU B N 1
ATOM 5090 C CA . GLU B 1 120 ? 7.363 29.094 16.375 1 88.44 120 GLU B CA 1
ATOM 5091 C C . GLU B 1 120 ? 8.266 28.953 15.148 1 88.44 120 GLU B C 1
ATOM 5093 O O . GLU B 1 120 ? 8.977 27.969 15 1 88.44 120 GLU B O 1
ATOM 5098 N N . SER B 1 121 ? 8.188 29.906 14.305 1 91.81 121 SER B N 1
ATOM 5099 C CA . SER B 1 121 ? 9.023 29.891 13.109 1 91.81 121 SER B CA 1
ATOM 5100 C C . SER B 1 121 ? 10.5 29.906 13.469 1 91.81 121 SER B C 1
ATOM 5102 O O . SER B 1 121 ? 11.312 29.234 12.836 1 91.81 121 SER B O 1
ATOM 5104 N N . LEU B 1 122 ? 10.852 30.703 14.453 1 89.19 122 LEU B N 1
ATOM 5105 C CA . LEU B 1 122 ? 12.234 30.781 14.93 1 89.19 122 LEU B CA 1
ATOM 5106 C C . LEU B 1 122 ? 12.68 29.422 15.484 1 89.19 122 LEU B C 1
ATOM 5108 O O . LEU B 1 122 ? 13.781 28.953 15.172 1 89.19 122 LEU B O 1
ATOM 5112 N N . ALA B 1 123 ? 11.82 28.906 16.25 1 88.31 123 ALA B N 1
ATOM 5113 C CA . ALA B 1 123 ? 12.156 27.625 16.891 1 88.31 123 ALA B CA 1
ATOM 5114 C C . ALA B 1 123 ? 12.367 26.531 15.852 1 88.31 123 ALA B C 1
ATOM 5116 O O . ALA B 1 123 ? 13.258 25.688 16 1 88.31 123 ALA B O 1
ATOM 5117 N N . PHE B 1 124 ? 11.641 26.469 14.797 1 91.75 124 PHE B N 1
ATOM 5118 C CA . PHE B 1 124 ? 11.711 25.422 13.789 1 91.75 124 PHE B CA 1
ATOM 5119 C C . PHE B 1 124 ? 12.977 25.562 12.945 1 91.75 124 PHE B C 1
ATOM 5121 O O . PHE B 1 124 ? 13.453 24.594 12.352 1 91.75 124 PHE B O 1
ATOM 5128 N N . THR B 1 125 ? 13.523 26.781 12.844 1 90.38 125 THR B N 1
ATOM 5129 C CA . THR B 1 125 ? 14.781 26.938 12.133 1 90.38 125 THR B CA 1
ATOM 5130 C C . THR B 1 125 ? 15.906 26.188 12.844 1 90.38 125 THR B C 1
ATOM 5132 O O . THR B 1 125 ? 16.812 25.656 12.195 1 90.38 125 THR B O 1
ATOM 5135 N N . PHE B 1 126 ? 15.766 26.188 14.117 1 85 126 PHE B N 1
ATOM 5136 C CA . PHE B 1 126 ? 16.781 25.469 14.883 1 85 126 PHE B CA 1
ATOM 5137 C C . PHE B 1 126 ? 16.625 23.969 14.719 1 85 126 PHE B C 1
ATOM 5139 O O . PHE B 1 126 ? 17.609 23.219 14.742 1 85 126 PHE B O 1
ATOM 5146 N N . VAL B 1 127 ? 15.445 23.562 14.547 1 86.19 127 VAL B N 1
ATOM 5147 C CA . VAL B 1 127 ? 15.188 22.156 14.281 1 86.19 127 VAL B CA 1
ATOM 5148 C C . VAL B 1 127 ? 15.734 21.781 12.906 1 86.19 127 VAL B C 1
ATOM 5150 O O . VAL B 1 127 ? 16.328 20.719 12.742 1 86.19 127 VAL B O 1
ATOM 5153 N N . ALA B 1 128 ? 15.555 22.641 11.961 1 90.81 128 ALA B N 1
ATOM 5154 C CA . ALA B 1 128 ? 15.984 22.391 10.586 1 90.81 128 ALA B CA 1
ATOM 5155 C C . ALA B 1 128 ? 17.484 22.625 10.43 1 90.81 128 ALA B C 1
ATOM 5157 O O . ALA B 1 128 ? 18.094 22.172 9.453 1 90.81 128 ALA B O 1
ATOM 5158 N N . GLY B 1 129 ? 18.078 23.375 11.367 1 88.94 129 GLY B N 1
ATOM 5159 C CA . GLY B 1 129 ? 19.5 23.688 11.305 1 88.94 129 GLY B CA 1
ATOM 5160 C C . GLY B 1 129 ? 19.812 24.828 10.359 1 88.94 129 GLY B C 1
ATOM 5161 O O . GLY B 1 129 ? 20.812 24.781 9.641 1 88.94 129 GLY B O 1
ATOM 5162 N N . VAL B 1 130 ? 18.969 25.781 10.312 1 92 130 VAL B N 1
ATOM 5163 C CA . VAL B 1 130 ? 19.172 26.906 9.422 1 92 130 VAL B CA 1
ATOM 5164 C C . VAL B 1 130 ? 19.125 28.203 10.219 1 92 130 VAL B C 1
ATOM 5166 O O . VAL B 1 130 ? 18.797 28.203 11.406 1 92 130 VAL B O 1
ATOM 5169 N N . SER B 1 131 ? 19.469 29.328 9.57 1 91.06 131 SER B N 1
ATOM 5170 C CA . SER B 1 131 ? 19.438 30.625 10.211 1 91.06 131 SER B CA 1
ATOM 5171 C C . SER B 1 131 ? 18 31.094 10.453 1 91.06 131 SER B C 1
ATOM 5173 O O . SER B 1 131 ? 17.094 30.766 9.688 1 91.06 131 SER B O 1
ATOM 5175 N N . PRO B 1 132 ? 17.797 31.844 11.523 1 90.56 132 PRO B N 1
ATOM 5176 C CA . PRO B 1 132 ? 16.453 32.312 11.883 1 90.56 132 PRO B CA 1
ATOM 5177 C C . PRO B 1 132 ? 15.781 33.094 10.758 1 90.56 132 PRO B C 1
ATOM 5179 O O . PRO B 1 132 ? 14.57 33 10.57 1 90.56 132 PRO B O 1
ATOM 5182 N N . ILE B 1 133 ? 16.547 33.812 10 1 90.94 133 ILE B N 1
ATOM 5183 C CA . ILE B 1 133 ? 15.977 34.656 8.953 1 90.94 133 ILE B CA 1
ATOM 5184 C C . ILE B 1 133 ? 15.336 33.781 7.871 1 90.94 133 ILE B C 1
ATOM 5186 O O . ILE B 1 133 ? 14.328 34.156 7.27 1 90.94 133 ILE B O 1
ATOM 5190 N N . VAL B 1 134 ? 15.852 32.594 7.645 1 92.75 134 VAL B N 1
ATOM 5191 C CA . VAL B 1 134 ? 15.352 31.641 6.645 1 92.75 134 VAL B CA 1
ATOM 5192 C C . VAL B 1 134 ? 13.945 31.188 7.016 1 92.75 134 VAL B C 1
ATOM 5194 O O . VAL B 1 134 ? 13.086 31.016 6.145 1 92.75 134 VAL B O 1
ATOM 5197 N N . GLY B 1 135 ? 13.711 31.031 8.289 1 93.5 135 GLY B N 1
ATOM 5198 C CA . GLY B 1 135 ? 12.391 30.641 8.781 1 93.5 135 GLY B CA 1
ATOM 5199 C C . GLY B 1 135 ? 11.398 31.797 8.773 1 93.5 135 GLY B C 1
ATOM 5200 O O . GLY B 1 135 ? 10.227 31.594 8.445 1 93.5 135 GLY B O 1
ATOM 5201 N N . LEU B 1 136 ? 11.828 32.969 9.133 1 93.38 136 LEU B N 1
ATOM 5202 C CA . LEU B 1 136 ? 10.945 34.156 9.164 1 93.38 136 LEU B CA 1
ATOM 5203 C C . LEU B 1 136 ? 10.539 34.562 7.754 1 93.38 136 LEU B C 1
ATOM 5205 O O . LEU B 1 136 ? 9.375 34.906 7.52 1 93.38 136 LEU B O 1
ATOM 5209 N N . HIS B 1 137 ? 11.508 34.469 6.852 1 94.69 137 HIS B N 1
ATOM 5210 C CA . HIS B 1 137 ? 11.172 34.75 5.457 1 94.69 137 HIS B CA 1
ATOM 5211 C C . HIS B 1 137 ? 10.18 33.719 4.922 1 94.69 137 HIS B C 1
ATOM 5213 O O . HIS B 1 137 ? 9.273 34.062 4.156 1 94.69 137 HIS B O 1
ATOM 5219 N N . ALA B 1 138 ? 10.383 32.5 5.332 1 96.62 138 ALA B N 1
ATOM 5220 C CA . ALA B 1 138 ? 9.469 31.438 4.91 1 96.62 138 ALA B CA 1
ATOM 5221 C C . ALA B 1 138 ? 8.055 31.703 5.43 1 96.62 138 ALA B C 1
ATOM 5223 O O . ALA B 1 138 ? 7.078 31.531 4.699 1 96.62 138 ALA B O 1
ATOM 5224 N N . ALA B 1 139 ? 7.957 32.094 6.676 1 96.5 139 ALA B N 1
ATOM 5225 C CA . ALA B 1 139 ? 6.656 32.406 7.273 1 96.5 139 ALA B CA 1
ATOM 5226 C C . ALA B 1 139 ? 5.957 33.531 6.516 1 96.5 139 ALA B C 1
ATOM 5228 O O . ALA B 1 139 ? 4.758 33.438 6.25 1 96.5 139 ALA B O 1
ATOM 5229 N N . ALA B 1 140 ? 6.707 34.531 6.148 1 96.19 140 ALA B N 1
ATOM 5230 C CA . ALA B 1 140 ? 6.148 35.688 5.457 1 96.19 140 ALA B CA 1
ATOM 5231 C C . ALA B 1 140 ? 5.723 35.312 4.035 1 96.19 140 ALA B C 1
ATOM 5233 O O . ALA B 1 140 ? 4.613 35.656 3.611 1 96.19 140 ALA B O 1
ATOM 5234 N N . ILE B 1 141 ? 6.562 34.625 3.334 1 97.12 141 ILE B N 1
ATOM 5235 C CA . ILE B 1 141 ? 6.297 34.312 1.934 1 97.12 141 ILE B CA 1
ATOM 5236 C C . ILE B 1 141 ? 5.164 33.281 1.839 1 97.12 141 ILE B C 1
ATOM 5238 O O . ILE B 1 141 ? 4.227 33.469 1.057 1 97.12 141 ILE B O 1
ATOM 5242 N N . MET B 1 142 ? 5.27 32.188 2.641 1 97.75 142 MET B N 1
ATOM 5243 C CA . MET B 1 142 ? 4.199 31.203 2.666 1 97.75 142 MET B CA 1
ATOM 5244 C C . MET B 1 142 ? 2.861 31.859 2.998 1 97.75 142 MET B C 1
ATOM 5246 O O . MET B 1 142 ? 1.857 31.609 2.332 1 97.75 142 MET B O 1
ATOM 5250 N N . GLY B 1 143 ? 2.898 32.688 4.066 1 97.06 143 GLY B N 1
ATOM 5251 C CA . GLY B 1 143 ? 1.684 33.375 4.508 1 97.06 143 GLY B CA 1
ATOM 5252 C C . GLY B 1 143 ? 1.1 34.281 3.461 1 97.06 143 GLY B C 1
ATOM 5253 O O . GLY B 1 143 ? -0.108 34.281 3.213 1 97.06 143 GLY B O 1
ATOM 5254 N N . LEU B 1 144 ? 1.927 35.031 2.84 1 97.06 144 LEU B N 1
ATOM 5255 C CA . LEU B 1 144 ? 1.47 36.031 1.884 1 97.06 144 LEU B CA 1
ATOM 5256 C C . LEU B 1 144 ? 0.909 35.375 0.629 1 97.06 144 LEU B C 1
ATOM 5258 O O . LEU B 1 144 ? -0.207 35.688 0.205 1 97.06 144 LEU B O 1
ATOM 5262 N N . VAL B 1 145 ? 1.624 34.469 0.077 1 97.56 145 VAL B N 1
ATOM 5263 C CA . VAL B 1 145 ? 1.235 33.844 -1.182 1 97.56 145 VAL B CA 1
ATOM 5264 C C . VAL B 1 145 ? -0.043 33.031 -0.982 1 97.56 145 VAL B C 1
ATOM 5266 O O . VAL B 1 145 ? -0.979 33.125 -1.78 1 97.56 145 VAL B O 1
ATOM 5269 N N . THR B 1 146 ? -0.1 32.25 0.062 1 96.94 146 THR B N 1
ATOM 5270 C CA . THR B 1 146 ? -1.266 31.406 0.273 1 96.94 146 THR B CA 1
ATOM 5271 C C . THR B 1 146 ? -2.484 32.25 0.652 1 96.94 146 THR B C 1
ATOM 5273 O O . THR B 1 146 ? -3.621 31.859 0.358 1 96.94 146 THR B O 1
ATOM 5276 N N . ALA B 1 147 ? -2.295 33.344 1.343 1 96.19 147 ALA B N 1
ATOM 5277 C CA . ALA B 1 147 ? -3.412 34.25 1.651 1 96.19 147 ALA B CA 1
ATOM 5278 C C . ALA B 1 147 ? -4.012 34.844 0.378 1 96.19 147 ALA B C 1
ATOM 5280 O O . ALA B 1 147 ? -5.227 35 0.278 1 96.19 147 ALA B O 1
ATOM 5281 N N . LEU B 1 148 ? -3.174 35.062 -0.574 1 95.56 148 LEU B N 1
ATOM 5282 C CA . LEU B 1 148 ? -3.619 35.75 -1.794 1 95.56 148 LEU B CA 1
ATOM 5283 C C . LEU B 1 148 ? -4.277 34.75 -2.746 1 95.56 148 LEU B C 1
ATOM 5285 O O . LEU B 1 148 ? -5.273 35.062 -3.396 1 95.56 148 LEU B O 1
ATOM 5289 N N . ILE B 1 149 ? -3.752 33.562 -2.801 1 95.06 149 ILE B N 1
ATOM 5290 C CA . ILE B 1 149 ? -4.227 32.688 -3.869 1 95.06 149 ILE B CA 1
ATOM 5291 C C . ILE B 1 149 ? -4.859 31.422 -3.27 1 95.06 149 ILE B C 1
ATOM 5293 O O . ILE B 1 149 ? -5.445 30.609 -3.988 1 95.06 149 ILE B O 1
ATOM 5297 N N . GLY B 1 150 ? -4.797 31.234 -2.049 1 93.44 150 GLY B N 1
ATOM 5298 C CA . GLY B 1 150 ? -5.328 30.047 -1.41 1 93.44 150 GLY B CA 1
ATOM 5299 C C . GLY B 1 150 ? -6.832 29.922 -1.531 1 93.44 150 GLY B C 1
ATOM 5300 O O . GLY B 1 150 ? -7.52 30.906 -1.82 1 93.44 150 GLY B O 1
ATOM 5301 N N . ALA B 1 151 ? -7.355 28.734 -1.328 1 92.31 151 ALA B N 1
ATOM 5302 C CA . ALA B 1 151 ? -8.789 28.469 -1.447 1 92.31 151 ALA B CA 1
ATOM 5303 C C . ALA B 1 151 ? -9.531 28.891 -0.182 1 92.31 151 ALA B C 1
ATOM 5305 O O . ALA B 1 151 ? -10.586 29.516 -0.256 1 92.31 151 ALA B O 1
ATOM 5306 N N . GLN B 1 152 ? -9.016 28.578 0.987 1 92.88 152 GLN B N 1
ATOM 5307 C CA . GLN B 1 152 ? -9.641 28.875 2.277 1 92.88 152 GLN B CA 1
ATOM 5308 C C . GLN B 1 152 ? -8.969 30.062 2.951 1 92.88 152 GLN B C 1
ATOM 5310 O O . GLN B 1 152 ? -7.883 29.953 3.512 1 92.88 152 GLN B O 1
ATOM 5315 N N . PRO B 1 153 ? -9.633 31.172 2.996 1 92.25 153 PRO B N 1
ATOM 5316 C CA . PRO B 1 153 ? -9.031 32.406 3.523 1 92.25 153 PRO B CA 1
ATOM 5317 C C . PRO B 1 153 ? -8.664 32.281 5 1 92.25 153 PRO B C 1
ATOM 5319 O O . PRO B 1 153 ? -7.793 33 5.484 1 92.25 153 PRO B O 1
ATOM 5322 N N . GLY B 1 154 ? -9.258 31.469 5.668 1 93 154 GLY B N 1
ATOM 5323 C CA . GLY B 1 154 ? -8.984 31.312 7.086 1 93 154 GLY B CA 1
ATOM 5324 C C . GLY B 1 154 ? -7.73 30.516 7.371 1 93 154 GLY B C 1
ATOM 5325 O O . GLY B 1 154 ? -7.219 30.531 8.492 1 93 154 GLY B O 1
ATOM 5326 N N . VAL B 1 155 ? -7.184 29.859 6.359 1 95.38 155 VAL B N 1
ATOM 5327 C CA . VAL B 1 155 ? -6.012 29 6.543 1 95.38 155 VAL B CA 1
ATOM 5328 C C . VAL B 1 155 ? -4.746 29.859 6.531 1 95.38 155 VAL B C 1
ATOM 5330 O O . VAL B 1 155 ? -4.562 30.688 5.648 1 95.38 155 VAL B O 1
ATOM 5333 N N . ILE B 1 156 ? -3.934 29.719 7.512 1 97.19 156 ILE B N 1
ATOM 5334 C CA . ILE B 1 156 ? -2.656 30.406 7.625 1 97.19 156 ILE B CA 1
ATOM 5335 C C . ILE B 1 156 ? -1.512 29.422 7.391 1 97.19 156 ILE B C 1
ATOM 5337 O O . ILE B 1 156 ? -1.46 28.359 8.016 1 97.19 156 ILE B O 1
ATOM 5341 N N . SER B 1 157 ? -0.638 29.766 6.496 1 97.62 157 SER B N 1
ATOM 5342 C CA . SER B 1 157 ? 0.528 28.938 6.203 1 97.62 157 SER B CA 1
ATOM 5343 C C . SER B 1 157 ? 1.816 29.625 6.645 1 97.62 157 SER B C 1
ATOM 5345 O O . SER B 1 157 ? 1.87 30.859 6.746 1 97.62 157 SER B O 1
ATOM 5347 N N . GLY B 1 158 ? 2.793 28.938 6.957 1 96.69 158 GLY B N 1
ATOM 5348 C CA . GLY B 1 158 ? 4.094 29.422 7.391 1 96.69 158 GLY B CA 1
ATOM 5349 C C . GLY B 1 158 ? 5.145 28.328 7.461 1 96.69 158 GLY B C 1
ATOM 5350 O O . GLY B 1 158 ? 5.008 27.281 6.816 1 96.69 158 GLY B O 1
ATOM 5351 N N . ALA B 1 159 ? 6.25 28.703 8.117 1 95.06 159 ALA B N 1
ATOM 5352 C CA . ALA B 1 159 ? 7.289 27.703 8.359 1 95.06 159 ALA B CA 1
ATOM 5353 C C . ALA B 1 159 ? 6.809 26.641 9.336 1 95.06 159 ALA B C 1
ATOM 5355 O O . ALA B 1 159 ? 6.562 26.922 10.508 1 95.06 159 ALA B O 1
ATOM 5356 N N . ALA B 1 160 ? 6.637 25.453 8.852 1 92.25 160 ALA B N 1
ATOM 5357 C CA . ALA B 1 160 ? 5.984 24.406 9.648 1 92.25 160 ALA B CA 1
ATOM 5358 C C . ALA B 1 160 ? 7.004 23.406 10.172 1 92.25 160 ALA B C 1
ATOM 5360 O O . ALA B 1 160 ? 8.023 23.141 9.531 1 92.25 160 ALA B O 1
ATOM 5361 N N . GLY B 1 161 ? 6.637 22.906 11.336 1 89.5 161 GLY B N 1
ATOM 5362 C CA . GLY B 1 161 ? 7.477 21.906 11.969 1 89.5 161 GLY B CA 1
ATOM 5363 C C . GLY B 1 161 ? 7.566 20.625 11.172 1 89.5 161 GLY B C 1
ATOM 5364 O O . GLY B 1 161 ? 8.625 20 11.109 1 89.5 161 GLY B O 1
ATOM 5365 N N . ALA B 1 162 ? 6.488 20.234 10.602 1 89.31 162 ALA B N 1
ATOM 5366 C CA . ALA B 1 162 ? 6.445 18.984 9.852 1 89.31 162 ALA B CA 1
ATOM 5367 C C . ALA B 1 162 ? 7.441 19 8.695 1 89.31 162 ALA B C 1
ATOM 5369 O O . ALA B 1 162 ? 8.117 18 8.445 1 89.31 162 ALA B O 1
ATOM 5370 N N . THR B 1 163 ? 7.543 20.031 7.996 1 93.81 163 THR B N 1
ATOM 5371 C CA . THR B 1 163 ? 8.477 20.125 6.879 1 93.81 163 THR B CA 1
ATOM 5372 C C . THR B 1 163 ? 9.906 20.312 7.379 1 93.81 163 THR B C 1
ATOM 5374 O O . THR B 1 163 ? 10.852 19.797 6.777 1 93.81 163 THR B O 1
ATOM 5377 N N . ALA B 1 164 ? 10.062 21.016 8.5 1 93.75 164 ALA B N 1
ATOM 5378 C CA . ALA B 1 164 ? 11.383 21.25 9.078 1 93.75 164 ALA B CA 1
ATOM 5379 C C . ALA B 1 164 ? 12.055 19.938 9.453 1 93.75 164 ALA B C 1
ATOM 5381 O O . ALA B 1 164 ? 13.25 19.734 9.203 1 93.75 164 ALA B O 1
ATOM 5382 N N . VAL B 1 165 ? 11.289 19.125 10.023 1 89.5 165 VAL B N 1
ATOM 5383 C CA . VAL B 1 165 ? 11.828 17.859 10.492 1 89.5 165 VAL B CA 1
ATOM 5384 C C . VAL B 1 165 ? 12.273 17.016 9.297 1 89.5 165 VAL B C 1
ATOM 5386 O O . VAL B 1 165 ? 13.266 16.281 9.375 1 89.5 165 VAL B O 1
ATOM 5389 N N . VAL B 1 166 ? 11.586 17.109 8.172 1 91.5 166 VAL B N 1
ATOM 5390 C CA . VAL B 1 166 ? 11.922 16.344 6.969 1 91.5 166 VAL B CA 1
ATOM 5391 C C . VAL B 1 166 ? 13.188 16.922 6.336 1 91.5 166 VAL B C 1
ATOM 5393 O O . VAL B 1 166 ? 14.008 16.188 5.785 1 91.5 166 VAL B O 1
ATOM 5396 N N . LEU B 1 167 ? 13.43 18.156 6.48 1 94.88 167 LEU B N 1
ATOM 5397 C CA . LEU B 1 167 ? 14.516 18.844 5.805 1 94.88 167 LEU B CA 1
ATOM 5398 C C . LEU B 1 167 ? 15.789 18.797 6.645 1 94.88 167 LEU B C 1
ATOM 5400 O O . LEU B 1 167 ? 16.891 18.984 6.121 1 94.88 167 LEU B O 1
ATOM 5404 N N . ALA B 1 168 ? 15.656 18.578 7.918 1 91.81 168 ALA B N 1
ATOM 5405 C CA . ALA B 1 168 ? 16.75 18.688 8.875 1 91.81 168 ALA B CA 1
ATOM 5406 C C . ALA B 1 168 ? 17.922 17.797 8.469 1 91.81 168 ALA B C 1
ATOM 5408 O O . ALA B 1 168 ? 19.062 18.25 8.398 1 91.81 168 ALA B O 1
ATOM 5409 N N . PRO B 1 169 ? 17.641 16.547 8.117 1 89.75 169 PRO B N 1
ATOM 5410 C CA . PRO B 1 169 ? 18.781 15.695 7.738 1 89.75 169 PRO B CA 1
ATOM 5411 C C . PRO B 1 169 ? 19.438 16.156 6.441 1 89.75 169 PRO B C 1
ATOM 5413 O O . PRO B 1 169 ? 20.656 15.984 6.273 1 89.75 169 PRO B O 1
ATOM 5416 N N . LEU B 1 170 ? 18.734 16.672 5.539 1 93.5 170 LEU B N 1
ATOM 5417 C CA . LEU B 1 170 ? 19.281 17.156 4.281 1 93.5 170 LEU B CA 1
ATOM 5418 C C . LEU B 1 170 ? 20.25 18.312 4.527 1 93.5 170 LEU B C 1
ATOM 5420 O O . LEU B 1 170 ? 21.328 18.375 3.934 1 93.5 170 LEU B O 1
ATOM 5424 N N . VAL B 1 171 ? 19.922 19.234 5.383 1 94.88 171 VAL B N 1
ATOM 5425 C CA . VAL B 1 171 ? 20.734 20.391 5.703 1 94.88 171 VAL B CA 1
ATOM 5426 C C . VAL B 1 171 ? 22 19.953 6.438 1 94.88 171 VAL B C 1
ATOM 5428 O O . VAL B 1 171 ? 23.094 20.469 6.172 1 94.88 171 VAL B O 1
ATOM 5431 N N . ALA B 1 172 ? 21.828 19.047 7.324 1 91.56 172 ALA B N 1
ATOM 5432 C CA . ALA B 1 172 ? 22.953 18.562 8.109 1 91.56 172 ALA B CA 1
ATOM 5433 C C . ALA B 1 172 ? 24 17.906 7.223 1 91.56 172 ALA B C 1
ATOM 5435 O O . ALA B 1 172 ? 25.203 18.062 7.445 1 91.56 172 ALA B O 1
ATOM 5436 N N . ARG B 1 173 ? 23.578 17.281 6.148 1 93.12 173 ARG B N 1
ATOM 5437 C CA . ARG B 1 173 ? 24.5 16.5 5.324 1 93.12 173 ARG B CA 1
ATOM 5438 C C . ARG B 1 173 ? 25 17.312 4.133 1 93.12 173 ARG B C 1
ATOM 5440 O O . ARG B 1 173 ? 26.141 17.172 3.717 1 93.12 173 ARG B O 1
ATOM 5447 N N . HIS B 1 174 ? 24.109 18.156 3.596 1 94.69 174 HIS B N 1
ATOM 5448 C CA . HIS B 1 174 ? 24.469 18.75 2.307 1 94.69 174 HIS B CA 1
ATOM 5449 C C . HIS B 1 174 ? 24.469 20.266 2.375 1 94.69 174 HIS B C 1
ATOM 5451 O O . HIS B 1 174 ? 24.953 20.938 1.458 1 94.69 174 HIS B O 1
ATOM 5457 N N . GLY B 1 175 ? 23.875 20.812 3.455 1 93.44 175 GLY B N 1
ATOM 5458 C CA . GLY B 1 175 ? 23.875 22.25 3.611 1 93.44 175 GLY B CA 1
ATOM 5459 C C . GLY B 1 175 ? 22.547 22.906 3.277 1 93.44 175 GLY B C 1
ATOM 5460 O O . GLY B 1 175 ? 21.656 22.25 2.74 1 93.44 175 GLY B O 1
ATOM 5461 N N . VAL B 1 176 ? 22.469 24.172 3.459 1 94.25 176 VAL B N 1
ATOM 5462 C CA . VAL B 1 176 ? 21.219 24.922 3.393 1 94.25 176 VAL B CA 1
ATOM 5463 C C . VAL B 1 176 ? 20.828 25.141 1.934 1 94.25 176 VAL B C 1
ATOM 5465 O O . VAL B 1 176 ? 19.641 25.219 1.612 1 94.25 176 VAL B O 1
ATOM 5468 N N . GLU B 1 177 ? 21.781 25.188 1.047 1 95.62 177 GLU B N 1
ATOM 5469 C CA . GLU B 1 177 ? 21.469 25.391 -0.364 1 95.62 177 GLU B CA 1
ATOM 5470 C C . GLU B 1 177 ? 20.656 24.234 -0.927 1 95.62 177 GLU B C 1
ATOM 5472 O O . GLU B 1 177 ? 19.812 24.422 -1.803 1 95.62 177 GLU B O 1
ATOM 5477 N N . TYR B 1 178 ? 20.922 23.078 -0.394 1 95.75 178 TYR B N 1
ATOM 5478 C CA . TYR B 1 178 ? 20.156 21.906 -0.814 1 95.75 178 TYR B CA 1
ATOM 5479 C C . TYR B 1 178 ? 18.734 21.969 -0.302 1 95.75 178 TYR B C 1
ATOM 5481 O O . TYR B 1 178 ? 17.812 21.438 -0.93 1 95.75 178 TYR B O 1
ATOM 5489 N N . LEU B 1 179 ? 18.625 22.656 0.813 1 96.62 179 LEU B N 1
ATOM 5490 C CA . LEU B 1 179 ? 17.281 22.891 1.335 1 96.62 179 LEU B CA 1
ATOM 5491 C C . LEU B 1 179 ? 16.484 23.766 0.384 1 96.62 179 LEU B C 1
ATOM 5493 O O . LEU B 1 179 ? 15.312 23.469 0.104 1 96.62 179 LEU B O 1
ATOM 5497 N N . PHE B 1 180 ? 17.109 24.797 -0.136 1 96.88 180 PHE B N 1
ATOM 5498 C CA . PHE B 1 180 ? 16.406 25.703 -1.04 1 96.88 180 PHE B CA 1
ATOM 5499 C C . PHE B 1 180 ? 15.977 24.984 -2.307 1 96.88 180 PHE B C 1
ATOM 5501 O O . PHE B 1 180 ? 14.852 25.172 -2.785 1 96.88 180 PHE B O 1
ATOM 5508 N N . ALA B 1 181 ? 16.812 24.156 -2.762 1 96.69 181 ALA B N 1
ATOM 5509 C CA . ALA B 1 181 ? 16.5 23.375 -3.957 1 96.69 181 ALA B CA 1
ATOM 5510 C C . ALA B 1 181 ? 15.367 22.391 -3.689 1 96.69 181 ALA B C 1
ATOM 5512 O O . ALA B 1 181 ? 14.477 22.203 -4.527 1 96.69 181 ALA B O 1
ATOM 5513 N N . ALA B 1 182 ? 15.406 21.766 -2.545 1 97.19 182 ALA B N 1
ATOM 5514 C CA . ALA B 1 182 ? 14.383 20.797 -2.178 1 97.19 182 ALA B CA 1
ATOM 5515 C C . ALA B 1 182 ? 13.023 21.453 -2.035 1 97.19 182 ALA B C 1
ATOM 5517 O O . ALA B 1 182 ? 12 20.891 -2.449 1 97.19 182 ALA B O 1
ATOM 5518 N N . VAL B 1 183 ? 13.031 22.625 -1.473 1 97.69 183 VAL B N 1
ATOM 5519 C CA . VAL B 1 183 ? 11.781 23.344 -1.259 1 97.69 183 VAL B CA 1
ATOM 5520 C C . VAL B 1 183 ? 11.203 23.781 -2.602 1 97.69 183 VAL B C 1
ATOM 5522 O O . VAL B 1 183 ? 9.992 23.703 -2.818 1 97.69 183 VAL B O 1
ATOM 5525 N N . ALA B 1 184 ? 12.031 24.234 -3.49 1 97.38 184 ALA B N 1
ATOM 5526 C CA . ALA B 1 184 ? 11.578 24.625 -4.824 1 97.38 184 ALA B CA 1
ATOM 5527 C C . ALA B 1 184 ? 10.977 23.422 -5.562 1 97.38 184 ALA B C 1
ATOM 5529 O O . ALA B 1 184 ? 9.914 23.547 -6.18 1 97.38 184 ALA B O 1
ATOM 5530 N N . LEU B 1 185 ? 11.656 22.344 -5.434 1 97.25 185 LEU B N 1
ATOM 5531 C CA . LEU B 1 185 ? 11.164 21.125 -6.094 1 97.25 185 LEU B CA 1
ATOM 5532 C C . LEU B 1 185 ? 9.891 20.625 -5.43 1 97.25 185 LEU B C 1
ATOM 5534 O O . LEU B 1 185 ? 9.008 20.094 -6.102 1 97.25 185 LEU B O 1
ATOM 5538 N N . ALA B 1 186 ? 9.836 20.688 -4.129 1 97.81 186 ALA B N 1
ATOM 5539 C CA . ALA B 1 186 ? 8.617 20.328 -3.416 1 97.81 186 ALA B CA 1
ATOM 5540 C C . ALA B 1 186 ? 7.434 21.172 -3.895 1 97.81 186 ALA B C 1
ATOM 5542 O O . ALA B 1 186 ? 6.332 20.656 -4.086 1 97.81 186 ALA B O 1
ATOM 5543 N N . GLY B 1 187 ? 7.707 22.453 -4.055 1 98.19 187 GLY B N 1
ATOM 5544 C CA . GLY B 1 187 ? 6.668 23.328 -4.582 1 98.19 187 GLY B CA 1
ATOM 5545 C C . GLY B 1 187 ? 6.207 22.938 -5.973 1 98.19 187 GLY B C 1
ATOM 5546 O O . GLY B 1 187 ? 5.004 22.906 -6.25 1 98.19 187 GLY B O 1
ATOM 5547 N N . ALA B 1 188 ? 7.156 22.609 -6.812 1 97.75 188 ALA B N 1
ATOM 5548 C CA . ALA B 1 188 ? 6.816 22.156 -8.156 1 97.75 188 ALA B CA 1
ATOM 5549 C C . ALA B 1 188 ? 5.977 20.875 -8.117 1 97.75 188 ALA B C 1
ATOM 5551 O O . ALA B 1 188 ? 5.031 20.734 -8.898 1 97.75 188 ALA B O 1
ATOM 5552 N N . THR B 1 189 ? 6.371 20.062 -7.258 1 96.94 189 THR B N 1
ATOM 5553 C CA . THR B 1 189 ? 5.625 18.812 -7.09 1 96.94 189 THR B CA 1
ATOM 5554 C C . THR B 1 189 ? 4.203 19.094 -6.609 1 96.94 189 THR B C 1
ATOM 5556 O O . THR B 1 189 ? 3.25 18.469 -7.074 1 96.94 189 THR B O 1
ATOM 5559 N N . GLN B 1 190 ? 4.047 19.984 -5.695 1 97.81 190 GLN B N 1
ATOM 5560 C CA . GLN B 1 190 ? 2.729 20.344 -5.188 1 97.81 190 GLN B CA 1
ATOM 5561 C C . GLN B 1 190 ? 1.879 21 -6.277 1 97.81 190 GLN B C 1
ATOM 5563 O O . GLN B 1 190 ? 0.663 20.797 -6.324 1 97.81 190 GLN B O 1
ATOM 5568 N N . LEU B 1 191 ? 2.52 21.766 -7.117 1 97.38 191 LEU B N 1
ATOM 5569 C CA . LEU B 1 191 ? 1.816 22.359 -8.258 1 97.38 191 LEU B CA 1
ATOM 5570 C C . LEU B 1 191 ? 1.271 21.266 -9.172 1 97.38 191 LEU B C 1
ATOM 5572 O O . LEU B 1 191 ? 0.131 21.359 -9.641 1 97.38 191 LEU B O 1
ATOM 5576 N N . LEU B 1 192 ? 2.057 20.328 -9.383 1 96.06 192 LEU B N 1
ATOM 5577 C CA . LEU B 1 192 ? 1.628 19.219 -10.219 1 96.06 192 LEU B CA 1
ATOM 5578 C C . LEU B 1 192 ? 0.469 18.469 -9.57 1 96.06 192 LEU B C 1
ATOM 5580 O O . LEU B 1 192 ? -0.466 18.047 -10.258 1 96.06 192 LEU B O 1
ATOM 5584 N N . CYS B 1 193 ? 0.579 18.281 -8.297 1 94.56 193 CYS B N 1
ATOM 5585 C CA . CYS B 1 193 ? -0.505 17.625 -7.586 1 94.56 193 CYS B CA 1
ATOM 5586 C C . CYS B 1 193 ? -1.804 18.406 -7.711 1 94.56 193 CYS B C 1
ATOM 5588 O O . CYS B 1 193 ? -2.879 17.828 -7.855 1 94.56 193 CYS B O 1
ATOM 5590 N N . GLY B 1 194 ? -1.71 19.719 -7.578 1 93.94 194 GLY B N 1
ATOM 5591 C CA . GLY B 1 194 ? -2.887 20.562 -7.758 1 93.94 194 GLY B CA 1
ATOM 5592 C C . GLY B 1 194 ? -3.457 20.5 -9.156 1 93.94 194 GLY B C 1
ATOM 5593 O O . GLY B 1 194 ? -4.676 20.422 -9.336 1 93.94 194 GLY B O 1
ATOM 5594 N N . TRP B 1 195 ? -2.559 20.453 -10.078 1 93.19 195 TRP B N 1
ATOM 5595 C CA . TRP B 1 195 ? -2.979 20.422 -11.477 1 93.19 195 TRP B CA 1
ATOM 5596 C C . TRP B 1 195 ? -3.68 19.109 -11.812 1 93.19 195 TRP B C 1
ATOM 5598 O O . TRP B 1 195 ? -4.621 19.078 -12.602 1 93.19 195 TRP B O 1
ATOM 5608 N N . PHE B 1 196 ? -3.246 18.047 -11.219 1 91.25 196 PHE B N 1
ATOM 5609 C CA . PHE B 1 196 ? -3.838 16.734 -11.461 1 91.25 196 PHE B CA 1
ATOM 5610 C C . PHE B 1 196 ? -4.969 16.469 -10.477 1 91.25 196 PHE B C 1
ATOM 5612 O O . PHE B 1 196 ? -5.539 15.375 -10.469 1 91.25 196 PHE B O 1
ATOM 5619 N N . ARG B 1 197 ? -5.266 17.406 -9.609 1 90.62 197 ARG B N 1
ATOM 5620 C CA . ARG B 1 197 ? -6.352 17.328 -8.641 1 90.62 197 ARG B CA 1
ATOM 5621 C C . ARG B 1 197 ? -6.191 16.109 -7.734 1 90.62 197 ARG B C 1
ATOM 5623 O O . ARG B 1 197 ? -7.145 15.352 -7.523 1 90.62 197 ARG B O 1
ATOM 5630 N N . LEU B 1 198 ? -5.004 15.969 -7.289 1 88.25 198 LEU B N 1
ATOM 5631 C CA . LEU B 1 198 ? -4.695 14.836 -6.43 1 88.25 198 LEU B CA 1
ATOM 5632 C C . LEU B 1 198 ? -5.098 15.117 -4.984 1 88.25 198 LEU B C 1
ATOM 5634 O O . LEU B 1 198 ? -4.969 14.25 -4.117 1 88.25 198 LEU B O 1
ATOM 5638 N N . GLY B 1 199 ? -5.605 16.281 -4.734 1 85.88 199 GLY B N 1
ATOM 5639 C CA . GLY B 1 199 ? -6.039 16.641 -3.393 1 85.88 199 GLY B CA 1
ATOM 5640 C C . GLY B 1 199 ? -7.195 15.805 -2.893 1 85.88 199 GLY B C 1
ATOM 5641 O O . GLY B 1 199 ? -7.383 15.648 -1.683 1 85.88 199 GLY B O 1
ATOM 5642 N N . LYS B 1 200 ? -7.898 15.203 -3.748 1 82 200 LYS B N 1
ATOM 5643 C CA . LYS B 1 200 ? -9.062 14.406 -3.393 1 82 200 LYS B CA 1
ATOM 5644 C C . LYS B 1 200 ? -8.656 13.133 -2.652 1 82 200 LYS B C 1
ATOM 5646 O O . LYS B 1 200 ? -9.445 12.562 -1.9 1 82 200 LYS B O 1
ATOM 5651 N N . PHE B 1 201 ? -7.461 12.727 -2.727 1 82.75 201 PHE B N 1
ATOM 5652 C CA . PHE B 1 201 ? -7.008 11.477 -2.133 1 82.75 201 PHE B CA 1
ATOM 5653 C C . PHE B 1 201 ? -6.727 11.648 -0.645 1 82.75 201 PHE B C 1
ATOM 5655 O O . PHE B 1 201 ? -6.398 10.688 0.049 1 82.75 201 PHE B O 1
ATOM 5662 N N . ILE B 1 202 ? -6.883 12.875 -0.177 1 82.88 202 ILE B N 1
ATOM 5663 C CA . ILE B 1 202 ? -6.695 13.109 1.25 1 82.88 202 ILE B CA 1
ATOM 5664 C C . ILE B 1 202 ? -7.727 12.312 2.045 1 82.88 202 ILE B C 1
ATOM 5666 O O . ILE B 1 202 ? -7.516 12.008 3.223 1 82.88 202 ILE B O 1
ATOM 5670 N N . ARG B 1 203 ? -8.812 11.922 1.42 1 80.94 203 ARG B N 1
ATOM 5671 C CA . ARG B 1 203 ? -9.883 11.172 2.08 1 80.94 203 ARG B CA 1
ATOM 5672 C C . ARG B 1 203 ? -9.414 9.766 2.449 1 80.94 203 ARG B C 1
ATOM 5674 O O . ARG B 1 203 ? -10.031 9.102 3.281 1 80.94 203 ARG B O 1
ATOM 5681 N N . LEU B 1 204 ? -8.305 9.352 1.874 1 84.81 204 LEU B N 1
ATOM 5682 C CA . LEU B 1 204 ? -7.812 8 2.115 1 84.81 204 LEU B CA 1
ATOM 5683 C C . LEU B 1 204 ? -6.898 7.969 3.338 1 84.81 204 LEU B C 1
ATOM 5685 O O . LEU B 1 204 ? -6.383 6.91 3.703 1 84.81 204 LEU B O 1
ATOM 5689 N N . VAL B 1 205 ? -6.723 9.117 3.953 1 85.31 205 VAL B N 1
ATOM 5690 C CA . VAL B 1 205 ? -5.871 9.156 5.137 1 85.31 205 VAL B CA 1
ATOM 5691 C C . VAL B 1 205 ? -6.723 8.977 6.391 1 85.31 205 VAL B C 1
ATOM 5693 O O . VAL B 1 205 ? -7.469 9.883 6.773 1 85.31 205 VAL B O 1
ATOM 5696 N N . PRO B 1 206 ? -6.566 7.863 7.066 1 87.06 206 PRO B N 1
ATOM 5697 C CA . PRO B 1 206 ? -7.391 7.613 8.258 1 87.06 206 PRO B CA 1
ATOM 5698 C C . PRO B 1 206 ? -6.926 8.406 9.469 1 87.06 206 PRO B C 1
ATOM 5700 O O . PRO B 1 206 ? -5.785 8.875 9.508 1 87.06 206 PRO B O 1
ATOM 5703 N N . GLN B 1 207 ? -7.758 8.516 10.398 1 84.38 207 GLN B N 1
ATOM 5704 C CA . GLN B 1 207 ? -7.492 9.289 11.609 1 84.38 207 GLN B CA 1
ATOM 5705 C C . GLN B 1 207 ? -6.328 8.695 12.398 1 84.38 207 GLN B C 1
ATOM 5707 O O . GLN B 1 207 ? -5.457 9.422 12.875 1 84.38 207 GLN B O 1
ATOM 5712 N N . PRO B 1 208 ? -6.266 7.371 12.562 1 86.69 208 PRO B N 1
ATOM 5713 C CA . PRO B 1 208 ? -5.133 6.812 13.312 1 86.69 208 PRO B CA 1
ATOM 5714 C C . PRO B 1 208 ? -3.787 7.137 12.664 1 86.69 208 PRO B C 1
ATOM 5716 O O . PRO B 1 208 ? -2.785 7.297 13.367 1 86.69 208 PRO B O 1
ATOM 5719 N N . CYS B 1 209 ? -3.799 7.172 11.367 1 87.81 209 CYS B N 1
ATOM 5720 C CA . CYS B 1 209 ? -2.582 7.547 10.656 1 87.81 209 CYS B CA 1
ATOM 5721 C C . CYS B 1 209 ? -2.166 8.969 11.008 1 87.81 209 CYS B C 1
ATOM 5723 O O . CYS B 1 209 ? -0.985 9.242 11.227 1 87.81 209 CYS B O 1
ATOM 5725 N N . MET B 1 210 ? -3.092 9.828 11.125 1 85.19 210 MET B N 1
ATOM 5726 C CA . MET B 1 210 ? -2.824 11.227 11.453 1 85.19 210 MET B CA 1
ATOM 5727 C C . MET B 1 210 ? -2.346 11.367 12.891 1 85.19 210 MET B C 1
ATOM 5729 O O . MET B 1 210 ? -1.413 12.125 13.172 1 85.19 210 MET B O 1
ATOM 5733 N N . ILE B 1 211 ? -2.971 10.664 13.766 1 86.81 211 ILE B N 1
ATOM 5734 C CA . ILE B 1 211 ? -2.588 10.703 15.172 1 86.81 211 ILE B CA 1
ATOM 5735 C C . ILE B 1 211 ? -1.168 10.164 15.328 1 86.81 211 ILE B C 1
ATOM 5737 O O . ILE B 1 211 ? -0.354 10.75 16.047 1 86.81 211 ILE B O 1
ATOM 5741 N N . GLY B 1 212 ? -0.938 9.062 14.695 1 87.94 212 GLY B N 1
ATOM 5742 C CA . GLY B 1 212 ? 0.409 8.516 14.742 1 87.94 212 GLY B CA 1
ATOM 5743 C C . GLY B 1 212 ? 1.457 9.461 14.188 1 87.94 212 GLY B C 1
ATOM 5744 O O . GLY B 1 212 ? 2.555 9.57 14.734 1 87.94 212 GLY B O 1
ATOM 5745 N N . PHE B 1 213 ? 1.072 10.102 13.164 1 86.69 213 PHE B N 1
ATOM 5746 C CA . PHE B 1 213 ? 1.958 11.062 12.523 1 86.69 213 PHE B CA 1
ATOM 5747 C C . PHE B 1 213 ? 2.289 12.211 13.477 1 86.69 213 PHE B C 1
ATOM 5749 O O . PHE B 1 213 ? 3.455 12.57 13.633 1 86.69 213 PHE B O 1
ATOM 5756 N N . VAL B 1 214 ? 1.328 12.766 14.055 1 87.31 214 VAL B N 1
ATOM 5757 C CA . VAL B 1 214 ? 1.507 13.891 14.961 1 87.31 214 VAL B CA 1
ATOM 5758 C C . VAL B 1 214 ? 2.309 13.453 16.188 1 87.31 214 VAL B C 1
ATOM 5760 O O . VAL B 1 214 ? 3.174 14.188 16.672 1 87.31 214 VAL B O 1
ATOM 5763 N N . ASN B 1 215 ? 2.006 12.281 16.672 1 90.44 215 ASN B N 1
ATOM 5764 C CA . ASN B 1 215 ? 2.779 11.734 17.797 1 90.44 215 ASN B CA 1
ATOM 5765 C C . ASN B 1 215 ? 4.25 11.562 17.422 1 90.44 215 ASN B C 1
ATOM 5767 O O . ASN B 1 215 ? 5.137 11.914 18.203 1 90.44 215 ASN B O 1
ATOM 5771 N N . GLY B 1 216 ? 4.438 10.977 16.297 1 90.38 216 GLY B N 1
ATOM 5772 C CA . GLY B 1 216 ? 5.809 10.828 15.836 1 90.38 216 GLY B CA 1
ATOM 5773 C C . GLY B 1 216 ? 6.523 12.148 15.648 1 90.38 216 GLY B C 1
ATOM 5774 O O . GLY B 1 216 ? 7.691 12.289 16.016 1 90.38 216 GLY B O 1
ATOM 5775 N N . LEU B 1 217 ? 5.801 13.094 15.109 1 87.5 217 LEU B N 1
ATOM 5776 C CA . LEU B 1 217 ? 6.34 14.438 14.93 1 87.5 217 LEU B CA 1
ATOM 5777 C C . LEU B 1 217 ? 6.723 15.055 16.266 1 87.5 217 LEU B C 1
ATOM 5779 O O . LEU B 1 217 ? 7.797 15.641 16.406 1 87.5 217 LEU B O 1
ATOM 5783 N N . GLY B 1 218 ? 5.844 14.922 17.219 1 91.12 218 GLY B N 1
ATOM 5784 C CA . GLY B 1 218 ? 6.125 15.43 18.562 1 91.12 218 GLY B CA 1
ATOM 5785 C C . GLY B 1 218 ? 7.391 14.852 19.156 1 91.12 218 GLY B C 1
ATOM 5786 O O . GLY B 1 218 ? 8.203 15.578 19.734 1 91.12 218 GLY B O 1
ATOM 5787 N N . ILE B 1 219 ? 7.59 13.633 18.953 1 91.5 219 ILE B N 1
ATOM 5788 C CA . ILE B 1 219 ? 8.75 12.953 19.516 1 91.5 219 ILE B CA 1
ATOM 5789 C C . ILE B 1 219 ? 10.023 13.453 18.844 1 91.5 219 ILE B C 1
ATOM 5791 O O . ILE B 1 219 ? 11.031 13.719 19.5 1 91.5 219 ILE B O 1
ATOM 5795 N N . VAL B 1 220 ? 9.961 13.602 17.594 1 89.19 220 VAL B N 1
ATOM 5796 C CA . VAL B 1 220 ? 11.125 14.039 16.828 1 89.19 220 VAL B CA 1
ATOM 5797 C C . VAL B 1 220 ? 11.492 15.469 17.219 1 89.19 220 VAL B C 1
ATOM 5799 O O . VAL B 1 220 ? 12.664 15.797 17.375 1 89.19 220 VAL B O 1
ATOM 5802 N N . ILE B 1 221 ? 10.523 16.328 17.312 1 88.81 221 ILE B N 1
ATOM 5803 C CA . ILE B 1 221 ? 10.75 17.703 17.703 1 88.81 221 ILE B CA 1
ATOM 5804 C C . ILE B 1 221 ? 11.336 17.75 19.125 1 88.81 221 ILE B C 1
ATOM 5806 O O . ILE B 1 221 ? 12.273 18.516 19.391 1 88.81 221 ILE B O 1
ATOM 5810 N N . ALA B 1 222 ? 10.797 16.953 20.016 1 91.38 222 ALA B N 1
ATOM 5811 C CA . ALA B 1 222 ? 11.312 16.906 21.391 1 91.38 222 ALA B CA 1
ATOM 5812 C C . ALA B 1 222 ? 12.773 16.484 21.406 1 91.38 222 ALA B C 1
ATOM 5814 O O . ALA B 1 222 ? 13.586 17.062 22.125 1 91.38 222 ALA B O 1
ATOM 5815 N N . ARG B 1 223 ? 13.062 15.516 20.641 1 88.25 223 ARG B N 1
ATOM 5816 C CA . ARG B 1 223 ? 14.438 15.031 20.562 1 88.25 223 ARG B CA 1
ATOM 5817 C C . ARG B 1 223 ? 15.375 16.109 20.031 1 88.25 223 ARG B C 1
ATOM 5819 O O . ARG B 1 223 ? 16.516 16.234 20.484 1 88.25 223 ARG B O 1
ATOM 5826 N N . ALA B 1 224 ? 14.922 16.891 19.125 1 84.19 224 ALA B N 1
ATOM 5827 C CA . ALA B 1 224 ? 15.711 17.953 18.531 1 84.19 224 ALA B CA 1
ATOM 5828 C C . ALA B 1 224 ? 16.031 19.031 19.562 1 84.19 224 ALA B C 1
ATOM 5830 O O . ALA B 1 224 ? 17.094 19.656 19.516 1 84.19 224 ALA B O 1
ATOM 5831 N N . GLN B 1 225 ? 15.094 19.297 20.484 1 84.94 225 GLN B N 1
ATOM 5832 C CA . GLN B 1 225 ? 15.32 20.312 21.516 1 84.94 225 GLN B CA 1
ATOM 5833 C C . GLN B 1 225 ? 16.422 19.875 22.469 1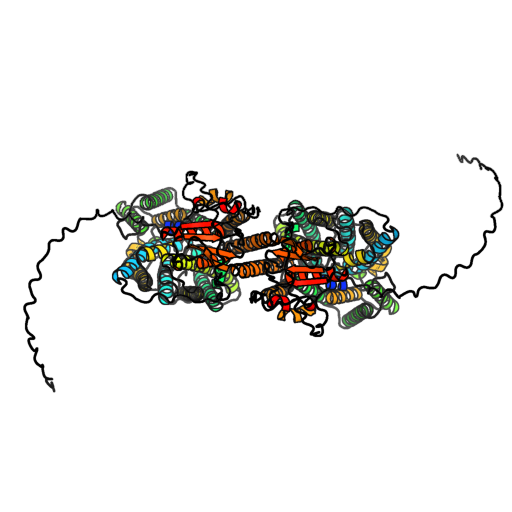 84.94 225 GLN B C 1
ATOM 5835 O O . GLN B 1 225 ? 17.188 20.703 22.953 1 84.94 225 GLN B O 1
ATOM 5840 N N . PHE B 1 226 ? 16.547 18.609 22.672 1 84.19 226 PHE B N 1
ATOM 5841 C CA . PHE B 1 226 ? 17.562 18.109 23.594 1 84.19 226 PHE B CA 1
ATOM 5842 C C . PHE B 1 226 ? 18.938 18.172 22.953 1 84.19 226 PHE B C 1
ATOM 5844 O O . PHE B 1 226 ? 19.953 18.344 23.641 1 84.19 226 PHE B O 1
ATOM 5851 N N . SER B 1 227 ? 18.953 18.062 21.734 1 79.38 227 SER B N 1
ATOM 5852 C CA . SER B 1 227 ? 20.219 18.141 21.016 1 79.38 227 SER B CA 1
ATOM 5853 C C . SER B 1 227 ? 20.781 19.562 21.047 1 79.38 227 SER B C 1
ATOM 5855 O O . SER B 1 227 ? 22 19.75 20.922 1 79.38 227 SER B O 1
ATOM 5857 N N . THR B 1 228 ? 19.891 20.5 21.172 1 74.75 228 THR B N 1
ATOM 5858 C CA . THR B 1 228 ? 20.328 21.891 21.234 1 74.75 228 THR B CA 1
ATOM 5859 C C . THR B 1 228 ? 21.141 22.141 22.5 1 74.75 228 THR B C 1
ATOM 5861 O O . THR B 1 228 ? 22.016 23.031 22.516 1 74.75 228 THR B O 1
ATOM 5864 N N . PHE B 1 229 ? 20.938 21.297 23.469 1 77.81 229 PHE B N 1
ATOM 5865 C CA . PHE B 1 229 ? 21.656 21.469 24.734 1 77.81 229 PHE B CA 1
ATOM 5866 C C . PHE B 1 229 ? 22.891 20.562 24.797 1 77.81 229 PHE B C 1
ATOM 5868 O O . PHE B 1 229 ? 23.656 20.625 25.75 1 77.81 229 PHE B O 1
ATOM 5875 N N . ALA B 1 230 ? 22.984 19.844 23.594 1 73.88 230 ALA B N 1
ATOM 5876 C CA . ALA B 1 230 ? 24.094 18.891 23.562 1 73.88 230 ALA B CA 1
ATOM 5877 C C . ALA B 1 230 ? 25.438 19.625 23.469 1 73.88 230 ALA B C 1
ATOM 5879 O O . ALA B 1 230 ? 25.594 20.547 22.656 1 73.88 230 ALA B O 1
ATOM 5880 N N . GLY B 1 231 ? 26.312 19.562 24.469 1 69.69 231 GLY B N 1
ATOM 5881 C CA . GLY B 1 231 ? 27.641 20.125 24.422 1 69.69 231 GLY B CA 1
ATOM 5882 C C . GLY B 1 231 ? 27.859 21.234 25.438 1 69.69 231 GLY B C 1
ATOM 5883 O O . GLY B 1 231 ? 28.984 21.719 25.594 1 69.69 231 GLY B O 1
ATOM 5884 N N . LEU B 1 232 ? 26.734 21.672 25.922 1 73.62 232 LEU B N 1
ATOM 5885 C CA . LEU B 1 232 ? 26.875 22.734 26.906 1 73.62 232 LEU B CA 1
ATOM 5886 C C . LEU B 1 232 ? 27.547 22.219 28.172 1 73.62 232 LEU B C 1
ATOM 5888 O O . LEU B 1 232 ? 27.359 21.047 28.547 1 73.62 232 LEU B O 1
ATOM 5892 N N . GLU B 1 233 ? 28.406 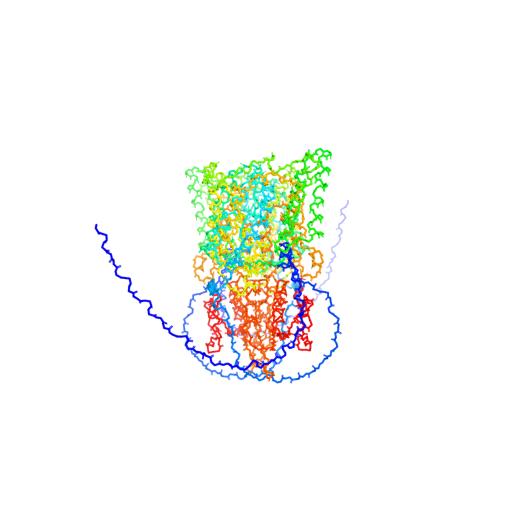23 28.594 1 77.62 233 GLU B N 1
ATOM 5893 C CA . GLU B 1 233 ? 29.047 22.672 29.859 1 77.62 233 GLU B CA 1
ATOM 5894 C C . GLU B 1 233 ? 28.031 22.594 31 1 77.62 233 GLU B C 1
ATOM 5896 O O . GLU B 1 233 ? 26.875 22.969 30.812 1 77.62 233 GLU B O 1
ATOM 5901 N N . SER B 1 234 ? 28.469 22.156 32.062 1 78.12 234 SER B N 1
ATOM 5902 C CA . SER B 1 234 ? 27.578 21.812 33.156 1 78.12 234 SER B CA 1
ATOM 5903 C C . SER B 1 234 ? 26.781 23.031 33.625 1 78.12 234 SER B C 1
ATOM 5905 O O . SER B 1 234 ? 25.547 22.984 33.688 1 78.12 234 SER B O 1
ATOM 5907 N N . TRP B 1 235 ? 27.484 24.188 33.781 1 80.56 235 TRP B N 1
ATOM 5908 C CA . TRP B 1 235 ? 26.781 25.359 34.312 1 80.56 235 TRP B CA 1
ATOM 5909 C C . TRP B 1 235 ? 25.844 25.953 33.25 1 80.56 235 TRP B C 1
ATOM 5911 O O . TRP B 1 235 ? 24.719 26.328 33.562 1 80.56 235 TRP B O 1
ATOM 5921 N N . ALA B 1 236 ? 26.281 25.969 32.094 1 82.69 236 ALA B N 1
ATOM 5922 C CA . ALA B 1 236 ? 25.484 26.5 30.969 1 82.69 236 ALA B CA 1
ATOM 5923 C C . ALA B 1 236 ? 24.266 25.625 30.703 1 82.69 236 ALA B C 1
ATOM 5925 O O . ALA B 1 236 ? 23.203 26.125 30.359 1 82.69 236 ALA B O 1
ATOM 5926 N N . LEU B 1 237 ? 24.469 24.375 30.969 1 86.94 237 LEU B N 1
ATOM 5927 C CA . LEU B 1 237 ? 23.375 23.438 30.781 1 86.94 237 LEU B CA 1
ATOM 5928 C C . LEU B 1 237 ? 22.297 23.641 31.828 1 86.94 237 LEU B C 1
ATOM 5930 O O . LEU B 1 237 ? 21.094 23.594 31.516 1 86.94 237 LEU B O 1
ATOM 5934 N N . TRP B 1 238 ? 22.703 23.906 33 1 88 238 TRP B N 1
ATOM 5935 C CA . TRP B 1 238 ? 21.75 24.109 34.094 1 88 238 TRP B CA 1
ATOM 5936 C C . TRP B 1 238 ? 20.984 25.422 33.906 1 88 238 TRP B C 1
ATOM 5938 O O . TRP B 1 238 ? 19.797 25.5 34.219 1 88 238 TRP B O 1
ATOM 5948 N N . GLN B 1 239 ? 21.703 26.422 33.438 1 88.5 239 GLN B N 1
ATOM 5949 C CA . GLN B 1 239 ? 21.031 27.688 33.188 1 88.5 239 GLN B CA 1
ATOM 5950 C C . GLN B 1 239 ? 20.016 27.547 32.062 1 88.5 239 GLN B C 1
ATOM 5952 O O . GLN B 1 239 ? 18.891 28.062 32.156 1 88.5 239 GLN B O 1
ATOM 5957 N N . ALA B 1 240 ? 20.484 26.828 31.047 1 89.75 240 ALA B N 1
ATOM 5958 C CA . ALA B 1 240 ? 19.594 26.609 29.922 1 89.75 240 ALA B CA 1
ATOM 5959 C C . ALA B 1 240 ? 18.359 25.812 30.328 1 89.75 240 ALA B C 1
ATOM 5961 O O . ALA B 1 240 ? 17.25 26.109 29.906 1 89.75 240 ALA B O 1
ATOM 5962 N N . ALA B 1 241 ? 18.609 24.844 31.172 1 91.19 241 ALA B N 1
ATOM 5963 C CA . ALA B 1 241 ? 17.516 24.016 31.672 1 91.19 241 ALA B CA 1
ATOM 5964 C C . ALA B 1 241 ? 16.547 24.828 32.531 1 91.19 241 ALA B C 1
ATOM 5966 O O . ALA B 1 241 ? 15.328 24.641 32.438 1 91.19 241 ALA B O 1
ATOM 5967 N N . ALA B 1 242 ? 17.125 25.641 33.312 1 92.75 242 ALA B N 1
ATOM 5968 C CA . ALA B 1 242 ? 16.312 26.484 34.188 1 92.75 242 ALA B CA 1
ATOM 5969 C C . ALA B 1 242 ? 15.477 27.469 33.375 1 92.75 242 ALA B C 1
ATOM 5971 O O . ALA B 1 242 ? 14.297 27.688 33.688 1 92.75 242 ALA B O 1
ATOM 5972 N N . LEU B 1 243 ? 16.062 28.078 32.438 1 93.5 243 LEU B N 1
ATOM 5973 C CA . LEU B 1 243 ? 15.352 29.031 31.609 1 93.5 243 LEU B CA 1
ATOM 5974 C C . LEU B 1 243 ? 14.273 28.344 30.781 1 93.5 243 LEU B C 1
ATOM 5976 O O . LEU B 1 243 ? 13.195 28.906 30.562 1 93.5 243 LEU B O 1
ATOM 5980 N N . THR B 1 244 ? 14.594 27.172 30.281 1 94.19 244 THR B N 1
ATOM 5981 C CA . THR B 1 244 ? 13.609 26.375 29.547 1 94.19 244 THR B CA 1
ATOM 5982 C C . THR B 1 244 ? 12.414 26.047 30.453 1 94.19 244 THR B C 1
ATOM 5984 O O . THR B 1 244 ? 11.266 26.203 30.031 1 94.19 244 THR B O 1
ATOM 5987 N N . ALA B 1 245 ? 12.711 25.609 31.641 1 94.5 245 ALA B N 1
ATOM 5988 C CA . ALA B 1 245 ? 11.664 25.281 32.625 1 94.5 245 ALA B CA 1
ATOM 5989 C C . ALA B 1 245 ? 10.852 26.531 32.969 1 94.5 245 ALA B C 1
ATOM 5991 O O . ALA B 1 245 ? 9.633 26.453 33.156 1 94.5 245 ALA B O 1
ATOM 5992 N N . PHE B 1 246 ? 11.57 27.594 33.094 1 94.75 246 PHE B N 1
ATOM 5993 C CA . PHE B 1 246 ? 10.906 28.859 33.406 1 94.75 246 PHE B CA 1
ATOM 5994 C C . PHE B 1 246 ? 9.93 29.219 32.281 1 94.75 246 PHE B C 1
ATOM 5996 O O . PHE B 1 246 ? 8.781 29.594 32.562 1 94.75 246 PHE B O 1
ATOM 6003 N N . THR B 1 247 ? 10.391 29.125 31.078 1 93.88 247 THR B N 1
ATOM 6004 C CA . THR B 1 247 ? 9.547 29.453 29.938 1 93.88 247 THR B CA 1
ATOM 6005 C C . THR B 1 247 ? 8.328 28.531 29.891 1 93.88 247 THR B C 1
ATOM 6007 O O . THR B 1 247 ? 7.207 29 29.656 1 93.88 247 THR B O 1
ATOM 6010 N N . MET B 1 248 ? 8.5 27.312 30.125 1 95.06 248 MET B N 1
ATOM 6011 C CA . MET B 1 248 ? 7.402 26.344 30.141 1 95.06 248 MET B CA 1
ATOM 6012 C C . MET B 1 248 ? 6.395 26.688 31.234 1 95.06 248 MET B C 1
ATOM 6014 O O . MET B 1 248 ? 5.184 26.625 31 1 95.06 248 MET B O 1
ATOM 6018 N N . ALA B 1 249 ? 6.887 27.016 32.375 1 94.38 249 ALA B N 1
ATOM 6019 C CA . ALA B 1 249 ? 6.027 27.375 33.5 1 94.38 249 ALA B CA 1
ATOM 6020 C C . ALA B 1 249 ? 5.203 28.625 33.188 1 94.38 249 ALA B C 1
ATOM 6022 O O . ALA B 1 249 ? 4.027 28.703 33.562 1 94.38 249 ALA B O 1
ATOM 6023 N N . MET B 1 250 ? 5.852 29.547 32.594 1 92.75 250 MET B N 1
ATOM 6024 C CA . MET B 1 250 ? 5.156 30.781 32.25 1 92.75 250 MET B CA 1
ATOM 6025 C C . MET B 1 250 ? 4.023 30.516 31.266 1 92.75 250 MET B C 1
ATOM 6027 O O . MET B 1 250 ? 2.938 31.078 31.375 1 92.75 250 MET B O 1
ATOM 6031 N N . ILE B 1 251 ? 4.281 29.656 30.344 1 91.75 251 ILE B N 1
ATOM 6032 C CA . ILE B 1 251 ? 3.287 29.359 29.328 1 91.75 251 ILE B CA 1
ATOM 6033 C C . ILE B 1 251 ? 2.123 28.594 29.938 1 91.75 251 ILE B C 1
ATOM 6035 O O . ILE B 1 251 ? 0.96 28.844 29.625 1 91.75 251 ILE B O 1
ATOM 6039 N N . LYS B 1 252 ? 2.377 27.703 30.844 1 89.88 252 LYS B N 1
ATOM 6040 C CA . LYS B 1 252 ? 1.36 26.812 31.391 1 89.88 252 LYS B CA 1
ATOM 6041 C C . LYS B 1 252 ? 0.576 27.5 32.5 1 89.88 252 LYS B C 1
ATOM 6043 O O . LYS B 1 252 ? -0.625 27.266 32.656 1 89.88 252 LYS B O 1
ATOM 6048 N N . PHE B 1 253 ? 1.215 28.391 33.281 1 89.38 253 PHE B N 1
ATOM 6049 C CA . PHE B 1 253 ? 0.582 28.859 34.5 1 89.38 253 PHE B CA 1
ATOM 6050 C C . PHE B 1 253 ? 0.197 30.328 34.406 1 89.38 253 PHE B C 1
ATOM 6052 O O . PHE B 1 253 ? -0.628 30.828 35.188 1 89.38 253 PHE B O 1
ATOM 6059 N N . VAL B 1 254 ? 0.797 31.016 33.531 1 87.12 254 VAL B N 1
ATOM 6060 C CA . VAL B 1 254 ? 0.5 32.438 33.438 1 87.12 254 VAL B CA 1
ATOM 6061 C C . VAL B 1 254 ? -0.454 32.719 32.281 1 87.12 254 VAL B C 1
ATOM 6063 O O . VAL B 1 254 ? -0.207 32.281 31.156 1 87.12 254 VAL B O 1
ATOM 6066 N N . LYS B 1 255 ? -1.589 33.281 32.562 1 84.25 255 LYS B N 1
ATOM 6067 C CA . LYS B 1 255 ? -2.551 33.656 31.547 1 84.25 255 LYS B CA 1
ATOM 6068 C C . LYS B 1 255 ? -2.246 35.062 30.984 1 84.25 255 LYS B C 1
ATOM 6070 O O . LYS B 1 255 ? -2.283 36.031 31.719 1 84.25 255 LYS B O 1
ATOM 6075 N N . PRO B 1 256 ? -1.884 35.125 29.766 1 83.38 256 PRO B N 1
ATOM 6076 C CA . PRO B 1 256 ? -1.571 36.438 29.203 1 83.38 256 PRO B CA 1
ATOM 6077 C C . PRO B 1 256 ? -2.812 37.281 29 1 83.38 256 PRO B C 1
ATOM 6079 O O . PRO B 1 256 ? -3.938 36.781 29.047 1 83.38 256 PRO B O 1
ATOM 6082 N N . PRO B 1 257 ? -2.57 38.594 28.875 1 77.62 257 PRO B N 1
ATOM 6083 C CA . PRO B 1 257 ? -3.697 39.469 28.547 1 77.62 257 PRO B CA 1
ATOM 6084 C C . PRO B 1 257 ? -4.414 39.062 27.266 1 77.62 257 PRO B C 1
ATOM 6086 O O . PRO B 1 257 ? -3.852 38.312 26.453 1 77.62 257 PRO B O 1
ATOM 6089 N N . LYS B 1 258 ? -5.617 39.469 27.172 1 73.69 258 LYS B N 1
ATOM 6090 C CA . LYS B 1 258 ? -6.461 39.125 26.031 1 73.69 258 LYS B CA 1
ATOM 6091 C C . LYS B 1 258 ? -5.801 39.531 24.719 1 73.69 258 LYS B C 1
ATOM 6093 O O . LYS B 1 258 ? -5.312 40.656 24.578 1 73.69 258 LYS B O 1
ATOM 6098 N N . GLY B 1 259 ? -5.559 38.625 23.828 1 71.62 259 GLY B N 1
ATOM 6099 C CA . GLY B 1 259 ? -5.043 38.938 22.516 1 71.62 259 GLY B CA 1
ATOM 6100 C C . GLY B 1 259 ? -3.562 38.625 22.359 1 71.62 259 GLY B C 1
ATOM 6101 O O . GLY B 1 259 ? -3.029 38.656 21.25 1 71.62 259 GLY B O 1
ATOM 6102 N N . VAL B 1 260 ? -2.852 38.406 23.469 1 80.88 260 VAL B N 1
ATOM 6103 C CA . VAL B 1 260 ? -1.418 38.156 23.375 1 80.88 260 VAL B CA 1
ATOM 6104 C C . VAL B 1 260 ? -1.142 36.688 23.594 1 80.88 260 VAL B C 1
ATOM 6106 O O . VAL B 1 260 ? -1.544 36.125 24.625 1 80.88 260 VAL B O 1
ATOM 6109 N N . PRO B 1 261 ? -0.471 36.125 22.625 1 84.94 261 PRO B N 1
ATOM 6110 C CA . PRO B 1 261 ? -0.168 34.719 22.781 1 84.94 261 PRO B CA 1
ATOM 6111 C C . PRO B 1 261 ? 0.755 34.406 23.953 1 84.94 261 PRO B C 1
ATOM 6113 O O . PRO B 1 261 ? 1.681 35.188 24.219 1 84.94 261 PRO B O 1
ATOM 6116 N N . SER B 1 262 ? 0.546 33.375 24.641 1 86.69 262 SER B N 1
ATOM 6117 C CA . SER B 1 262 ? 1.272 32.969 25.844 1 86.69 262 SER B CA 1
ATOM 6118 C C . SER B 1 262 ? 2.758 32.781 25.562 1 86.69 262 SER B C 1
ATOM 6120 O O . SER B 1 262 ? 3.607 33.188 26.359 1 86.69 262 SER B O 1
ATOM 6122 N N . PRO B 1 263 ? 3.082 32.188 24.391 1 87.81 263 PRO B N 1
ATOM 6123 C CA . PRO B 1 263 ? 4.508 32 24.141 1 87.81 263 PRO B CA 1
ATOM 6124 C C . PRO B 1 263 ? 5.277 33.312 24.016 1 87.81 263 PRO B C 1
ATOM 6126 O O . PRO B 1 263 ? 6.441 33.375 24.438 1 87.81 263 PRO B O 1
ATOM 6129 N N . LEU B 1 264 ? 4.641 34.312 23.531 1 87.31 264 LEU B N 1
ATOM 6130 C CA . LEU B 1 264 ? 5.309 35.594 23.375 1 87.31 264 LEU B CA 1
ATOM 6131 C C . LEU B 1 264 ? 5.605 36.219 24.734 1 87.31 264 LEU B C 1
ATOM 6133 O O . LEU B 1 264 ? 6.695 36.75 24.953 1 87.31 264 LEU B O 1
ATOM 6137 N N . VAL B 1 265 ? 4.68 36.125 25.562 1 89.75 265 VAL B N 1
ATOM 6138 C CA . VAL B 1 265 ? 4.859 36.656 26.906 1 89.75 265 VAL B CA 1
ATOM 6139 C C . VAL B 1 265 ? 5.957 35.875 27.625 1 89.75 265 VAL B C 1
ATOM 6141 O O . VAL B 1 265 ? 6.781 36.469 28.328 1 89.75 265 VAL B O 1
ATOM 6144 N N . ALA B 1 266 ? 5.926 34.625 27.438 1 93 266 ALA B N 1
ATOM 6145 C CA . ALA B 1 266 ? 6.926 33.781 28.094 1 93 266 ALA B CA 1
ATOM 6146 C C . ALA B 1 266 ? 8.328 34.094 27.578 1 93 266 ALA B C 1
ATOM 6148 O O . ALA B 1 266 ? 9.266 34.219 28.375 1 93 266 ALA B O 1
ATOM 6149 N N . ILE B 1 267 ? 8.477 34.25 26.359 1 91.62 267 ILE B N 1
ATOM 6150 C CA . ILE B 1 267 ? 9.766 34.531 25.75 1 91.62 267 ILE B CA 1
ATOM 6151 C C . ILE B 1 267 ? 10.258 35.938 26.188 1 91.62 267 ILE B C 1
ATOM 6153 O O . ILE B 1 267 ? 11.422 36.094 26.531 1 91.62 267 ILE B O 1
ATOM 6157 N N . ALA B 1 268 ? 9.367 36.875 26.125 1 91.19 268 ALA B N 1
ATOM 6158 C CA . ALA B 1 268 ? 9.727 38.219 26.547 1 91.19 268 ALA B CA 1
ATOM 6159 C C . ALA B 1 268 ? 10.164 38.25 28.016 1 91.19 268 ALA B C 1
ATOM 6161 O O . ALA B 1 268 ? 11.133 38.938 28.359 1 91.19 268 ALA B O 1
ATOM 6162 N N . SER B 1 269 ? 9.461 37.562 28.812 1 93.38 269 SER B N 1
ATOM 6163 C CA . SER B 1 269 ? 9.805 37.469 30.219 1 93.38 269 SER B CA 1
ATOM 6164 C C . SER B 1 269 ? 11.172 36.844 30.422 1 93.38 269 SER B C 1
ATOM 6166 O O . SER B 1 269 ? 11.953 37.281 31.266 1 93.38 269 SER B O 1
ATOM 6168 N N . CYS B 1 270 ? 11.359 35.812 29.719 1 94.12 270 CYS B N 1
ATOM 6169 C CA . CYS B 1 270 ? 12.648 35.125 29.797 1 94.12 270 CYS B CA 1
ATOM 6170 C C . CYS B 1 270 ? 13.781 36.031 29.344 1 94.12 270 CYS B C 1
ATOM 6172 O O . CYS B 1 270 ? 14.836 36.062 29.984 1 94.12 270 CYS B O 1
ATOM 6174 N N . ALA B 1 271 ? 13.562 36.719 28.297 1 92.69 271 ALA B N 1
ATOM 6175 C CA . ALA B 1 271 ? 14.57 37.656 27.781 1 92.69 271 ALA B CA 1
ATOM 6176 C C . ALA B 1 271 ? 14.859 38.75 28.812 1 92.69 271 ALA B C 1
ATOM 6178 O O . ALA B 1 271 ? 16.016 39.125 29 1 92.69 271 ALA B O 1
ATOM 6179 N N . LEU B 1 272 ? 13.828 39.25 29.422 1 93.12 272 LEU B N 1
ATOM 6180 C CA . LEU B 1 272 ? 13.984 40.281 30.438 1 93.12 272 LEU B CA 1
ATOM 6181 C C . LEU B 1 272 ? 14.727 39.75 31.656 1 93.12 272 LEU B C 1
ATOM 6183 O O . LEU B 1 272 ? 15.531 40.469 32.25 1 93.12 272 LEU B O 1
ATOM 6187 N N . LEU B 1 273 ? 14.383 38.562 31.953 1 93.62 273 LEU B N 1
ATOM 6188 C CA . LEU B 1 273 ? 15.055 37.938 33.094 1 93.62 273 LEU B CA 1
ATOM 6189 C C . LEU B 1 273 ? 16.547 37.781 32.812 1 93.62 273 LEU B C 1
ATOM 6191 O O . LEU B 1 273 ? 17.375 38.031 33.688 1 93.62 273 LEU B O 1
ATOM 6195 N N . VAL B 1 274 ? 16.875 37.312 31.656 1 93.19 274 VAL B N 1
ATOM 6196 C CA . VAL B 1 274 ? 18.266 37.094 31.281 1 93.19 274 VAL B CA 1
ATOM 6197 C C . VAL B 1 274 ? 19.016 38.438 31.25 1 93.19 274 VAL B C 1
ATOM 6199 O O . VAL B 1 274 ? 20.141 38.531 31.719 1 93.19 274 VAL B O 1
ATOM 6202 N N . ARG B 1 275 ? 18.391 39.469 30.734 1 90.56 275 ARG B N 1
ATOM 6203 C CA . ARG B 1 275 ? 19 40.781 30.672 1 90.56 275 ARG B CA 1
ATOM 6204 C C . ARG B 1 275 ? 19.141 41.375 32.062 1 90.56 275 ARG B C 1
ATOM 6206 O O . ARG B 1 275 ? 20.156 42 32.375 1 90.56 275 ARG B O 1
ATOM 6213 N N . GLY B 1 276 ? 18.203 41.281 32.844 1 92.69 276 GLY B N 1
ATOM 6214 C CA . GLY B 1 276 ? 18.203 41.844 34.188 1 92.69 276 GLY B CA 1
ATOM 6215 C C . GLY B 1 276 ? 19.234 41.188 35.125 1 92.69 276 GLY B C 1
ATOM 6216 O O . GLY B 1 276 ? 19.875 41.875 35.906 1 92.69 276 GLY B O 1
ATOM 6217 N N . LEU B 1 277 ? 19.391 39.906 34.969 1 92.31 277 LEU B N 1
ATOM 6218 C CA . LEU B 1 277 ? 20.312 39.188 35.812 1 92.31 277 LEU B CA 1
ATOM 6219 C C . LEU B 1 277 ? 21.703 39.125 35.188 1 92.31 277 LEU B C 1
ATOM 6221 O O . LEU B 1 277 ? 22.656 38.688 35.844 1 92.31 277 LEU B O 1
ATOM 6225 N N . GLY B 1 278 ? 21.828 39.5 34 1 88.44 278 GLY B N 1
ATOM 6226 C CA . GLY B 1 278 ? 23.109 39.5 33.312 1 88.44 278 GLY B CA 1
ATOM 6227 C C . GLY B 1 278 ? 23.641 38.094 33.062 1 88.44 278 GLY B C 1
ATOM 6228 O O . GLY B 1 278 ? 24.828 37.812 33.219 1 88.44 278 GLY B O 1
ATOM 6229 N N . LEU B 1 279 ? 22.734 37.312 32.719 1 89 279 LEU B N 1
ATOM 6230 C CA . LEU B 1 279 ? 23.125 35.906 32.438 1 89 279 LEU B CA 1
ATOM 6231 C C . LEU B 1 279 ? 23.75 35.781 31.062 1 89 279 LEU B C 1
ATOM 6233 O O . LEU B 1 279 ? 23.328 36.438 30.109 1 89 279 LEU B O 1
ATOM 6237 N N . ASP B 1 280 ? 24.844 35 31.016 1 85.25 280 ASP B N 1
ATOM 6238 C CA . ASP B 1 280 ? 25.484 34.75 29.719 1 85.25 280 ASP B CA 1
ATOM 6239 C C . ASP B 1 280 ? 24.922 33.469 29.062 1 85.25 280 ASP B C 1
ATOM 6241 O O . ASP B 1 280 ? 25.484 32.406 29.219 1 85.25 280 ASP B O 1
ATOM 6245 N N . VAL B 1 281 ? 23.828 33.688 28.438 1 86.94 281 VAL B N 1
ATOM 6246 C CA . VAL B 1 281 ? 23.203 32.562 27.766 1 86.94 281 VAL B CA 1
ATOM 6247 C C . VAL B 1 281 ? 23.203 32.781 26.266 1 86.94 281 VAL B C 1
ATOM 6249 O O . VAL B 1 281 ? 23.328 33.906 25.797 1 86.94 281 VAL B O 1
ATOM 6252 N N . LYS B 1 282 ? 23.172 31.734 25.594 1 87.5 282 LYS B N 1
ATOM 6253 C CA . LYS B 1 282 ? 23.172 31.812 24.141 1 87.5 282 LYS B CA 1
ATOM 6254 C C . LYS B 1 282 ? 21.859 32.375 23.609 1 87.5 282 LYS B C 1
ATOM 6256 O O . LYS B 1 282 ? 20.781 31.922 24 1 87.5 282 LYS B O 1
ATOM 6261 N N . THR B 1 283 ? 21.922 33.438 22.812 1 88.88 283 THR B N 1
ATOM 6262 C CA . THR B 1 283 ? 20.75 34.094 22.219 1 88.88 283 THR B CA 1
ATOM 6263 C C . THR B 1 283 ? 20.688 33.812 20.719 1 88.88 283 THR B C 1
ATOM 6265 O O . THR B 1 283 ? 21.625 33.281 20.141 1 88.88 283 THR B O 1
ATOM 6268 N N . VAL B 1 284 ? 19.562 34.156 20.094 1 87.44 284 VAL B N 1
ATOM 6269 C CA . VAL B 1 284 ? 19.344 33.938 18.656 1 87.44 284 VAL B CA 1
ATOM 6270 C C . VAL B 1 284 ? 20.406 34.719 17.859 1 87.44 284 VAL B C 1
ATOM 6272 O O . VAL B 1 284 ? 20.922 34.188 16.875 1 87.44 284 VAL B O 1
ATOM 6275 N N . GLY B 1 285 ? 20.734 35.844 18.375 1 85.81 285 GLY B N 1
ATOM 6276 C CA . GLY B 1 285 ? 21.734 36.688 17.703 1 85.81 285 GLY B CA 1
ATOM 6277 C C . GLY B 1 285 ? 23.125 36.094 17.734 1 85.81 285 GLY B C 1
ATOM 6278 O O . GLY B 1 285 ? 23.938 36.375 16.859 1 85.81 285 GLY B O 1
ATOM 6279 N N . ASP B 1 286 ? 23.375 35.281 18.734 1 83.19 286 ASP B N 1
ATOM 6280 C CA . ASP B 1 286 ? 24.688 34.656 18.859 1 83.19 286 ASP B CA 1
ATOM 6281 C C . ASP B 1 286 ? 24.859 33.562 17.812 1 83.19 286 ASP B C 1
ATOM 6283 O O . ASP B 1 286 ? 25.984 33.25 17.422 1 83.19 286 ASP B O 1
ATOM 6287 N N . VAL B 1 287 ? 23.812 33 17.438 1 78.06 287 VAL B N 1
ATOM 6288 C CA . VAL B 1 287 ? 23.875 31.906 16.469 1 78.06 287 VAL B CA 1
ATOM 6289 C C . VAL B 1 287 ? 23.891 32.469 15.047 1 78.06 287 VAL B C 1
ATOM 6291 O O . VAL B 1 287 ? 24.656 32 14.195 1 78.06 287 VAL B O 1
ATOM 6294 N N . ALA B 1 288 ? 22.953 33.375 14.812 1 76.31 288 ALA B N 1
ATOM 6295 C CA . ALA B 1 288 ? 22.922 33.969 13.477 1 76.31 288 ALA B CA 1
ATOM 6296 C C . ALA B 1 288 ? 22.328 35.375 13.531 1 76.31 288 ALA B C 1
ATOM 6298 O O . ALA B 1 288 ? 21.391 35.625 14.289 1 76.31 288 ALA B O 1
ATOM 6299 N N . ARG B 1 289 ? 22.891 36.219 12.656 1 73.25 289 ARG B N 1
ATOM 6300 C CA . ARG B 1 289 ? 22.375 37.594 12.555 1 73.25 289 ARG B CA 1
ATOM 6301 C C . ARG B 1 289 ? 21.031 37.625 11.844 1 73.25 289 ARG B C 1
ATOM 6303 O O . ARG B 1 289 ? 20.828 36.906 10.852 1 73.25 289 ARG B O 1
ATOM 6310 N N . VAL B 1 290 ? 20 38.062 12.461 1 66.25 290 VAL B N 1
ATOM 6311 C CA . VAL B 1 290 ? 18.703 38.281 11.859 1 66.25 290 VAL B CA 1
ATOM 6312 C C . VAL B 1 290 ? 18.656 39.656 11.195 1 66.25 290 VAL B C 1
ATOM 6314 O O . VAL B 1 290 ? 18 40.594 11.703 1 66.25 290 VAL B O 1
ATOM 6317 N N . ALA B 1 291 ? 19.719 40.125 10.516 1 65.56 291 ALA B N 1
ATOM 6318 C CA . ALA B 1 291 ? 19.812 41.5 9.977 1 65.56 291 ALA B CA 1
ATOM 6319 C C . ALA B 1 291 ? 18.547 41.875 9.195 1 65.56 291 ALA B C 1
ATOM 6321 O O . ALA B 1 291 ? 17.969 41.031 8.516 1 65.56 291 ALA B O 1
ATOM 6322 N N . GLY B 1 292 ? 17.75 42.844 9.523 1 65 292 GLY B N 1
ATOM 6323 C CA . GLY B 1 292 ? 16.562 43.5 8.992 1 65 292 GLY B CA 1
ATOM 6324 C C . GLY B 1 292 ? 16.453 43.406 7.48 1 65 292 GLY B C 1
ATOM 6325 O O . GLY B 1 292 ? 16 44.344 6.824 1 65 292 GLY B O 1
ATOM 6326 N N . THR B 1 293 ? 16.781 42.156 6.879 1 74.56 293 THR B N 1
ATOM 6327 C CA . THR B 1 293 ? 16.781 42.094 5.422 1 74.56 293 THR B CA 1
ATOM 6328 C C . THR B 1 293 ? 15.492 41.469 4.91 1 74.56 293 THR B C 1
ATOM 6330 O O . THR B 1 293 ? 14.953 40.531 5.531 1 74.56 293 THR B O 1
ATOM 6333 N N . LEU B 1 294 ? 14.953 42.094 3.957 1 80.5 294 LEU B N 1
ATOM 6334 C CA . LEU B 1 294 ? 13.797 41.562 3.238 1 80.5 294 LEU B CA 1
ATOM 6335 C C . LEU B 1 294 ? 14.195 40.406 2.355 1 80.5 294 LEU B C 1
ATOM 6337 O O . LEU B 1 294 ? 15.367 40.25 1.999 1 80.5 294 LEU B O 1
ATOM 6341 N N . PRO B 1 295 ? 13.258 39.5 2.164 1 81.19 295 PRO B N 1
ATOM 6342 C CA . PRO B 1 295 ? 13.57 38.375 1.293 1 81.19 295 PRO B CA 1
ATOM 6343 C C . PRO B 1 295 ? 14.125 38.812 -0.063 1 81.19 295 PRO B C 1
ATOM 6345 O O . PRO B 1 295 ? 13.656 39.781 -0.639 1 81.19 295 PRO B O 1
ATOM 6348 N N . SER B 1 296 ? 15.227 38.25 -0.434 1 81.25 296 SER B N 1
ATOM 6349 C CA . SER B 1 296 ? 15.836 38.531 -1.73 1 81.25 296 SER B CA 1
ATOM 6350 C C . SER B 1 296 ? 15.93 37.281 -2.588 1 81.25 296 SER B C 1
ATOM 6352 O O . SER B 1 296 ? 15.906 36.156 -2.064 1 81.25 296 SER B O 1
ATOM 6354 N N . PHE B 1 297 ? 15.875 37.562 -3.848 1 85.44 297 PHE B N 1
ATOM 6355 C CA . PHE B 1 297 ? 15.984 36.438 -4.777 1 85.44 297 PHE B CA 1
ATOM 6356 C C . PHE B 1 297 ? 17.312 35.719 -4.594 1 85.44 297 PHE B C 1
ATOM 6358 O O . PHE B 1 297 ? 18.359 36.344 -4.453 1 85.44 297 PHE B O 1
ATOM 6365 N N . HIS B 1 298 ? 17.219 34.469 -4.367 1 85 298 HIS B N 1
ATOM 6366 C CA . HIS B 1 298 ? 18.375 33.625 -4.176 1 85 298 HIS B CA 1
ATOM 6367 C C . HIS B 1 298 ? 18.234 32.312 -4.953 1 85 298 HIS B C 1
ATOM 6369 O O . HIS B 1 298 ? 17.359 31.5 -4.66 1 85 298 HIS B O 1
ATOM 6375 N N . LEU B 1 299 ? 19.047 32.156 -5.984 1 85.88 299 LEU B N 1
ATOM 6376 C CA . LEU B 1 299 ? 19.062 30.906 -6.715 1 85.88 299 LEU B CA 1
ATOM 6377 C C . LEU B 1 299 ? 19.844 29.844 -5.941 1 85.88 299 LEU B C 1
ATOM 6379 O O . LEU B 1 299 ? 20.984 30.062 -5.555 1 85.88 299 LEU B O 1
ATOM 6383 N N . PRO B 1 300 ? 19.109 28.75 -5.668 1 87.88 300 PRO B N 1
ATOM 6384 C CA . PRO B 1 300 ? 19.844 27.719 -4.949 1 87.88 300 PRO B CA 1
ATOM 6385 C C . PRO B 1 300 ? 21.188 27.391 -5.602 1 87.88 300 PRO B C 1
ATOM 6387 O O . PRO B 1 300 ? 21.25 27.156 -6.812 1 87.88 300 PRO B O 1
ATOM 6390 N N . SER B 1 301 ? 22.203 27.453 -4.836 1 88.31 301 SER B N 1
ATOM 6391 C CA . SER B 1 301 ? 23.562 27.203 -5.328 1 88.31 301 SER B CA 1
ATOM 6392 C C . SER B 1 301 ? 23.906 25.719 -5.25 1 88.31 301 SER B C 1
ATOM 6394 O O . SER B 1 301 ? 24.766 25.312 -4.457 1 88.31 301 SER B O 1
ATOM 6396 N N . VAL B 1 302 ? 23.297 24.922 -5.977 1 88.62 302 VAL B N 1
ATOM 6397 C CA . VAL B 1 302 ? 23.562 23.484 -6.02 1 88.62 302 VAL B CA 1
ATOM 6398 C C . VAL B 1 302 ? 23.938 23.062 -7.441 1 88.62 302 VAL B C 1
ATOM 6400 O O . VAL B 1 302 ? 23.469 23.672 -8.414 1 88.62 302 VAL B O 1
ATOM 6403 N N . PRO B 1 303 ? 24.812 22.125 -7.57 1 88.44 303 PRO B N 1
ATOM 6404 C CA . PRO B 1 303 ? 25.125 21.641 -8.914 1 88.44 303 PRO B CA 1
ATOM 6405 C C . PRO B 1 303 ? 23.906 21.062 -9.641 1 88.44 303 PRO B C 1
ATOM 6407 O O . PRO B 1 303 ? 23.125 20.312 -9.039 1 88.44 303 PRO B O 1
ATOM 6410 N N . MET B 1 304 ? 23.641 21.531 -10.781 1 88.06 304 MET B N 1
ATOM 6411 C CA . MET B 1 304 ? 22.516 21.031 -11.562 1 88.06 304 MET B CA 1
ATOM 6412 C C . MET B 1 304 ? 22.844 19.719 -12.242 1 88.06 304 MET B C 1
ATOM 6414 O O . MET B 1 304 ? 22.984 19.656 -13.469 1 88.06 304 MET B O 1
ATOM 6418 N N . THR B 1 305 ? 23.062 18.719 -11.453 1 88.38 305 THR B N 1
ATOM 6419 C CA . THR B 1 305 ? 23.422 17.375 -11.914 1 88.38 305 THR B CA 1
ATOM 6420 C C . THR B 1 305 ? 22.344 16.359 -11.516 1 88.38 305 THR B C 1
ATOM 6422 O O . THR B 1 305 ? 21.484 16.656 -10.688 1 88.38 305 THR B O 1
ATOM 6425 N N . PHE B 1 306 ? 22.344 15.273 -12.125 1 90.06 306 PHE B N 1
ATOM 6426 C CA . PHE B 1 306 ? 21.422 14.195 -11.805 1 90.06 306 PHE B CA 1
ATOM 6427 C C . PHE B 1 306 ? 21.656 13.656 -10.406 1 90.06 306 PHE B C 1
ATOM 6429 O O . PHE B 1 306 ? 20.734 13.188 -9.742 1 90.06 306 PHE B O 1
ATOM 6436 N N . GLU B 1 307 ? 22.875 13.758 -10.016 1 89 307 GLU B N 1
ATOM 6437 C CA . GLU B 1 307 ? 23.203 13.328 -8.664 1 89 307 GLU B CA 1
ATOM 6438 C C . GLU B 1 307 ? 22.531 14.203 -7.621 1 89 307 GLU B C 1
ATOM 6440 O O . GLU B 1 307 ? 22 13.703 -6.621 1 89 307 GLU B O 1
ATOM 6445 N N . THR B 1 308 ? 22.609 15.508 -7.922 1 90.81 308 THR B N 1
ATOM 6446 C CA . THR B 1 308 ? 21.953 16.438 -7.02 1 90.81 308 THR B CA 1
ATOM 6447 C C . THR B 1 308 ? 20.438 16.172 -6.98 1 90.81 308 THR B C 1
ATOM 6449 O O . THR B 1 308 ? 19.828 16.234 -5.914 1 90.81 308 THR B O 1
ATOM 6452 N N . LEU B 1 309 ? 19.906 15.891 -8.117 1 92.38 309 LEU B N 1
ATOM 6453 C CA . LEU B 1 309 ? 18.484 15.602 -8.203 1 92.38 309 LEU B CA 1
ATOM 6454 C C . LEU B 1 309 ? 18.141 14.336 -7.43 1 92.38 309 LEU B C 1
ATOM 6456 O O . LEU B 1 309 ? 17.094 14.258 -6.785 1 92.38 309 LEU B O 1
ATOM 6460 N N . ALA B 1 310 ? 19 13.43 -7.488 1 90.75 310 ALA B N 1
ATOM 6461 C CA . ALA B 1 310 ? 18.766 12.164 -6.789 1 90.75 310 ALA B CA 1
ATOM 6462 C C . ALA B 1 310 ? 18.797 12.359 -5.277 1 90.75 310 ALA B C 1
ATOM 6464 O O . ALA B 1 310 ? 18.109 11.656 -4.539 1 90.75 310 ALA B O 1
ATOM 6465 N N . ILE B 1 311 ? 19.5 13.305 -4.859 1 90.44 311 ILE B N 1
ATOM 6466 C CA . ILE B 1 311 ? 19.609 13.594 -3.436 1 90.44 311 ILE B CA 1
ATOM 6467 C C . ILE B 1 311 ? 18.406 14.406 -2.98 1 90.44 311 ILE B C 1
ATOM 6469 O O . ILE B 1 311 ? 17.812 14.109 -1.94 1 90.44 311 ILE B O 1
ATOM 6473 N N . VAL B 1 312 ? 17.984 15.312 -3.809 1 94.31 312 VAL B N 1
ATOM 6474 C CA . VAL B 1 312 ? 16.984 16.297 -3.414 1 94.31 312 VAL B CA 1
ATOM 6475 C C . VAL B 1 312 ? 15.586 15.758 -3.684 1 94.31 312 VAL B C 1
ATOM 6477 O O . VAL B 1 312 ? 14.641 16.047 -2.943 1 94.31 312 VAL B O 1
ATOM 6480 N N . ALA B 1 313 ? 15.383 14.953 -4.617 1 94.56 313 ALA B N 1
ATOM 6481 C CA . ALA B 1 313 ? 14.07 14.539 -5.109 1 94.56 313 ALA B CA 1
ATOM 6482 C C . ALA B 1 313 ? 13.297 13.789 -4.035 1 94.56 313 ALA B C 1
ATOM 6484 O O . ALA B 1 313 ? 12.125 14.078 -3.781 1 94.56 313 ALA B O 1
ATOM 6485 N N . PRO B 1 314 ? 13.922 12.812 -3.393 1 89.44 314 PRO B N 1
ATOM 6486 C CA . PRO B 1 314 ? 13.156 12.094 -2.367 1 89.44 314 PRO B CA 1
ATOM 6487 C C . PRO B 1 314 ? 12.734 13 -1.214 1 89.44 314 PRO B C 1
ATOM 6489 O O . PRO B 1 314 ? 11.617 12.859 -0.698 1 89.44 314 PRO B O 1
ATOM 6492 N N . VAL B 1 315 ? 13.594 13.859 -0.829 1 93.19 315 VAL B N 1
ATOM 6493 C CA . VAL B 1 315 ? 13.273 14.773 0.26 1 93.19 315 VAL B CA 1
ATOM 6494 C C . VAL B 1 315 ? 12.18 15.75 -0.184 1 93.19 315 VAL B C 1
ATOM 6496 O O . VAL B 1 315 ? 11.242 16.031 0.568 1 93.19 315 VAL B O 1
ATOM 6499 N N . ALA B 1 316 ? 12.336 16.203 -1.422 1 96.62 316 ALA B N 1
ATOM 6500 C CA . ALA B 1 316 ? 11.352 17.125 -1.973 1 96.62 316 ALA B CA 1
ATOM 6501 C C . ALA B 1 316 ? 9.969 16.484 -2.031 1 96.62 316 ALA B C 1
ATOM 6503 O O . ALA B 1 316 ? 8.961 17.125 -1.699 1 96.62 316 ALA B O 1
ATOM 6504 N N . CYS B 1 317 ? 9.898 15.273 -2.422 1 93.75 317 CYS B N 1
ATOM 6505 C CA . CYS B 1 317 ? 8.633 14.562 -2.494 1 93.75 317 CYS B CA 1
ATOM 6506 C C . CYS B 1 317 ? 8.031 14.375 -1.105 1 93.75 317 CYS B C 1
ATOM 6508 O O . CYS B 1 317 ? 6.812 14.477 -0.932 1 93.75 317 CYS B O 1
ATOM 6510 N N . SER B 1 318 ? 8.875 14.133 -0.21 1 92.62 318 SER B N 1
ATOM 6511 C CA . SER B 1 318 ? 8.422 13.961 1.167 1 92.62 318 SER B CA 1
ATOM 6512 C C . SER B 1 318 ? 7.859 15.258 1.729 1 92.62 318 SER B C 1
ATOM 6514 O O . SER B 1 318 ? 6.805 15.258 2.367 1 92.62 318 SER B O 1
ATOM 6516 N N . VAL B 1 319 ? 8.555 16.328 1.482 1 95.44 319 VAL B N 1
ATOM 6517 C CA . VAL B 1 319 ? 8.117 17.641 1.939 1 95.44 319 VAL B CA 1
ATOM 6518 C C . VAL B 1 319 ? 6.785 18 1.286 1 95.44 319 VAL B C 1
ATOM 6520 O O . VAL B 1 319 ? 5.875 18.516 1.949 1 95.44 319 VAL B O 1
ATOM 6523 N N . ALA B 1 320 ? 6.719 17.719 0.015 1 96.06 320 ALA B N 1
ATOM 6524 C CA . ALA B 1 320 ? 5.484 18 -0.717 1 96.06 320 ALA B CA 1
ATOM 6525 C C . ALA B 1 320 ? 4.312 17.203 -0.148 1 96.06 320 ALA B C 1
ATOM 6527 O O . ALA B 1 320 ? 3.229 17.75 0.063 1 96.06 320 ALA B O 1
ATOM 6528 N N . ALA B 1 321 ? 4.535 15.984 0.105 1 91.44 321 ALA B N 1
ATOM 6529 C CA . ALA B 1 321 ? 3.477 15.102 0.594 1 91.44 321 ALA B CA 1
ATOM 6530 C C . ALA B 1 321 ? 3.029 15.508 1.995 1 91.44 321 ALA B C 1
ATOM 6532 O O . ALA B 1 321 ? 1.834 15.68 2.248 1 91.44 321 ALA B O 1
ATOM 6533 N N . VAL B 1 322 ? 3.934 15.719 2.91 1 90.81 322 VAL B N 1
ATOM 6534 C CA . VAL B 1 322 ? 3.639 16.078 4.293 1 90.81 322 VAL B CA 1
ATOM 6535 C C . VAL B 1 322 ? 2.961 17.453 4.336 1 90.81 322 VAL B C 1
ATOM 6537 O O . VAL B 1 322 ? 1.985 17.641 5.066 1 90.81 322 VAL B O 1
ATOM 6540 N N . GLY B 1 323 ? 3.547 18.312 3.527 1 94.5 323 GLY B N 1
ATOM 6541 C CA . GLY B 1 323 ? 2.961 19.641 3.473 1 94.5 323 GLY B CA 1
ATOM 6542 C C . GLY B 1 323 ? 1.528 19.641 2.977 1 94.5 323 GLY B C 1
ATOM 6543 O O . GLY B 1 323 ? 0.675 20.344 3.527 1 94.5 323 GLY B O 1
ATOM 6544 N N . LEU B 1 324 ? 1.235 18.891 1.98 1 94.38 324 LEU B N 1
ATOM 6545 C CA . LEU B 1 324 ? -0.115 18.844 1.429 1 94.38 324 LEU B CA 1
ATOM 6546 C C . LEU B 1 324 ? -1.075 18.172 2.398 1 94.38 324 LEU B C 1
ATOM 6548 O O . LEU B 1 324 ? -2.219 18.609 2.553 1 94.38 324 LEU B O 1
ATOM 6552 N N . ILE B 1 325 ? -0.617 17.156 3.012 1 88.06 325 ILE B N 1
ATOM 6553 C CA . ILE B 1 325 ? -1.469 16.453 3.955 1 88.06 325 ILE B CA 1
ATOM 6554 C C . ILE B 1 325 ? -1.865 17.375 5.098 1 88.06 325 ILE B C 1
ATOM 6556 O O . ILE B 1 325 ? -3.047 17.5 5.434 1 88.06 325 ILE B O 1
ATOM 6560 N N . GLU B 1 326 ? -0.925 18.078 5.625 1 90.06 326 GLU B N 1
ATOM 6561 C CA . GLU B 1 326 ? -1.199 19.031 6.699 1 90.06 326 GLU B CA 1
ATOM 6562 C C . GLU B 1 326 ? -2.121 20.156 6.223 1 90.06 326 GLU B C 1
ATOM 6564 O O . GLU B 1 326 ? -3.025 20.578 6.949 1 90.06 326 GLU B O 1
ATOM 6569 N N . THR B 1 327 ? -1.839 20.578 5.059 1 95.56 327 THR B N 1
ATOM 6570 C CA . THR B 1 327 ? -2.605 21.688 4.516 1 95.56 327 THR B CA 1
ATOM 6571 C C . THR B 1 327 ? -4.055 21.281 4.273 1 95.56 327 THR B C 1
ATOM 6573 O O . THR B 1 327 ? -4.98 22.016 4.637 1 95.56 327 THR B O 1
ATOM 6576 N N . LEU B 1 328 ? -4.281 20.172 3.703 1 90.94 328 LEU B N 1
ATOM 6577 C CA . LEU B 1 328 ? -5.629 19.75 3.355 1 90.94 328 LEU B CA 1
ATOM 6578 C C . LEU B 1 328 ? -6.426 19.391 4.605 1 90.94 328 LEU B C 1
ATOM 6580 O O . LEU B 1 328 ? -7.629 19.641 4.672 1 90.94 328 LEU B O 1
ATOM 6584 N N . LEU B 1 329 ? -5.805 18.859 5.578 1 82.5 329 LEU B N 1
ATOM 6585 C CA . LEU B 1 329 ? -6.465 18.609 6.855 1 82.5 329 LEU B CA 1
ATOM 6586 C C . LEU B 1 329 ? -6.852 19.906 7.539 1 82.5 329 LEU B C 1
ATOM 6588 O O . LEU B 1 329 ? -7.949 20.031 8.094 1 82.5 329 LEU B O 1
ATOM 6592 N N . THR B 1 330 ? -5.934 20.812 7.484 1 90.19 330 THR B N 1
ATOM 6593 C CA . THR B 1 330 ? -6.199 22.125 8.062 1 90.19 330 THR B CA 1
ATOM 6594 C C . THR B 1 330 ? -7.352 22.812 7.328 1 90.19 330 THR B C 1
ATOM 6596 O O . THR B 1 330 ? -8.219 23.422 7.961 1 90.19 330 THR B O 1
ATOM 6599 N N . GLN B 1 331 ? -7.301 22.672 6.062 1 92 331 GLN B N 1
ATOM 6600 C CA . GLN B 1 331 ? -8.367 23.234 5.246 1 92 331 GLN B CA 1
ATOM 6601 C C . GLN B 1 331 ? -9.727 22.641 5.633 1 92 331 GLN B C 1
ATOM 6603 O O . GLN B 1 331 ? -10.703 23.375 5.793 1 92 331 GLN B O 1
ATOM 6608 N N . GLN B 1 332 ? -9.797 21.391 5.781 1 82.25 332 GLN B N 1
ATOM 6609 C CA . GLN B 1 332 ? -11.039 20.734 6.148 1 82.25 332 GLN B CA 1
ATOM 6610 C C . GLN B 1 332 ? -11.531 21.188 7.516 1 82.25 332 GLN B C 1
ATOM 6612 O O . GLN B 1 332 ? -12.734 21.406 7.707 1 82.25 332 GLN B O 1
ATOM 6617 N N . LEU B 1 333 ? -10.672 21.359 8.383 1 80.25 333 LEU B N 1
ATOM 6618 C CA . LEU B 1 333 ? -11.016 21.812 9.719 1 80.25 333 LEU B CA 1
ATOM 6619 C C . LEU B 1 333 ? -11.57 23.234 9.688 1 80.25 333 LEU B C 1
ATOM 6621 O O . LEU B 1 333 ? -12.578 23.531 10.336 1 80.25 333 LEU B O 1
ATOM 6625 N N . VAL B 1 334 ? -10.883 24.062 9 1 89.69 334 VAL B N 1
ATOM 6626 C CA . VAL B 1 334 ? -11.32 25.453 8.898 1 89.69 334 VAL B CA 1
ATOM 6627 C C . VAL B 1 334 ? -12.648 25.531 8.156 1 89.69 334 VAL B C 1
ATOM 6629 O O . VAL B 1 334 ? -13.539 26.297 8.531 1 89.69 334 VAL B O 1
ATOM 6632 N N . ASP B 1 335 ? -12.766 24.719 7.121 1 84.5 335 ASP B N 1
ATOM 6633 C CA . ASP B 1 335 ? -14.031 24.641 6.395 1 84.5 335 ASP B CA 1
ATOM 6634 C C . ASP B 1 335 ? -15.18 24.281 7.324 1 84.5 335 ASP B C 1
ATOM 6636 O O . ASP B 1 335 ? -16.281 24.812 7.207 1 84.5 335 ASP B O 1
ATOM 6640 N N . ASP B 1 336 ? -14.906 23.469 8.18 1 75.38 336 ASP B N 1
ATOM 6641 C CA . ASP B 1 336 ? -15.922 22.984 9.109 1 75.38 336 ASP B CA 1
ATOM 6642 C C . ASP B 1 336 ? -16.312 24.078 10.102 1 75.38 336 ASP B C 1
ATOM 6644 O O . ASP B 1 336 ? -17.5 24.234 10.422 1 75.38 336 ASP B O 1
ATOM 6648 N N . VAL B 1 337 ? -15.398 24.812 10.547 1 77.25 337 VAL B N 1
ATOM 6649 C CA . VAL B 1 337 ? -15.641 25.859 11.547 1 77.25 337 VAL B CA 1
ATOM 6650 C C . VAL B 1 337 ? -16.328 27.047 10.898 1 77.25 337 VAL B C 1
ATOM 6652 O O . VAL B 1 337 ? -17.234 27.641 11.484 1 77.25 337 VAL B O 1
ATOM 6655 N N . VAL B 1 338 ? -15.914 27.297 9.75 1 82.38 338 VAL B N 1
ATOM 6656 C CA . VAL B 1 338 ? -16.453 28.469 9.062 1 82.38 338 VAL B CA 1
ATOM 6657 C C . VAL B 1 338 ? -17.734 28.109 8.328 1 82.38 338 VAL B C 1
ATOM 6659 O O . VAL B 1 338 ? -18.562 28.969 8.023 1 82.38 338 VAL B O 1
ATOM 6662 N N . GLY B 1 339 ? -17.875 26.797 8.031 1 75.5 339 GLY B N 1
ATOM 6663 C CA . GLY B 1 339 ? -19.078 26.328 7.363 1 75.5 339 GLY B CA 1
ATOM 6664 C C . GLY B 1 339 ? -19.031 26.516 5.859 1 75.5 339 GLY B C 1
ATOM 6665 O O . GLY B 1 339 ? -20.016 26.938 5.25 1 75.5 339 GLY B O 1
ATOM 6666 N N . THR B 1 340 ? -17.875 26.531 5.34 1 77.88 340 THR B N 1
ATOM 6667 C CA . THR B 1 340 ? -17.703 26.625 3.895 1 77.88 340 THR B CA 1
ATOM 6668 C C . THR B 1 340 ? -16.969 25.406 3.357 1 77.88 340 THR B C 1
ATOM 6670 O O . THR B 1 340 ? -16.406 24.625 4.125 1 77.88 340 THR B O 1
ATOM 6673 N N . ARG B 1 341 ? -17.156 25.25 2.035 1 81.06 341 ARG B N 1
ATOM 6674 C CA . ARG B 1 341 ? -16.406 24.203 1.363 1 81.06 341 ARG B CA 1
ATOM 6675 C C . ARG B 1 341 ? -15.539 24.781 0.247 1 81.06 341 ARG B C 1
ATOM 6677 O O . ARG B 1 341 ? -16.062 25.312 -0.731 1 81.06 341 ARG B O 1
ATOM 6684 N N . THR B 1 342 ? -14.273 24.578 0.478 1 88 342 THR B N 1
ATOM 6685 C CA . THR B 1 342 ? -13.352 25.172 -0.49 1 88 342 THR B CA 1
ATOM 6686 C C . THR B 1 342 ? -12.648 24.078 -1.293 1 88 342 THR B C 1
ATOM 6688 O O . THR B 1 342 ? -12.664 22.906 -0.908 1 88 342 THR B O 1
ATOM 6691 N N . ALA B 1 343 ? -12.047 24.438 -2.348 1 90.31 343 ALA B N 1
ATOM 6692 C CA . ALA B 1 343 ? -11.477 23.5 -3.309 1 90.31 343 ALA B CA 1
ATOM 6693 C C . ALA B 1 343 ? -10.086 23.047 -2.869 1 90.31 343 ALA B C 1
ATOM 6695 O O . ALA B 1 343 ? -9.203 23.859 -2.633 1 90.31 343 ALA B O 1
ATOM 6696 N N . THR B 1 344 ? -9.898 21.781 -2.908 1 90.69 344 THR B N 1
ATOM 6697 C CA . THR B 1 344 ? -8.641 21.188 -2.455 1 90.69 344 THR B CA 1
ATOM 6698 C C . THR B 1 344 ? -7.531 21.438 -3.477 1 90.69 344 THR B C 1
ATOM 6700 O O . THR B 1 344 ? -6.375 21.641 -3.105 1 90.69 344 THR B O 1
ATOM 6703 N N . HIS B 1 345 ? -7.844 21.422 -4.781 1 93.19 345 HIS B N 1
ATOM 6704 C CA . HIS B 1 345 ? -6.816 21.578 -5.805 1 93.19 345 HIS B CA 1
ATOM 6705 C C . HIS B 1 345 ? -6.223 22.984 -5.773 1 93.19 345 HIS B C 1
ATOM 6707 O O . HIS B 1 345 ? -5.023 23.172 -6.004 1 93.19 345 HIS B O 1
ATOM 6713 N N . THR B 1 346 ? -7.043 23.938 -5.48 1 94.38 346 THR B N 1
ATOM 6714 C CA . THR B 1 346 ? -6.57 25.312 -5.391 1 94.38 346 THR B CA 1
ATOM 6715 C C . THR B 1 346 ? -5.621 25.484 -4.211 1 94.38 346 THR B C 1
ATOM 6717 O O . THR B 1 346 ? -4.641 26.234 -4.297 1 94.38 346 THR B O 1
ATOM 6720 N N . GLU B 1 347 ? -5.973 24.844 -3.164 1 95.06 347 GLU B N 1
ATOM 6721 C CA . GLU B 1 347 ? -5.086 24.906 -2.004 1 95.06 347 GLU B CA 1
ATOM 6722 C C . GLU B 1 347 ? -3.736 24.266 -2.312 1 95.06 347 GLU B C 1
ATOM 6724 O O . GLU B 1 347 ? -2.697 24.75 -1.862 1 95.06 347 GLU B O 1
ATOM 6729 N N . CYS B 1 348 ? -3.754 23.172 -3.043 1 96.5 348 CYS B N 1
ATOM 6730 C CA . CYS B 1 348 ? -2.514 22.516 -3.449 1 96.5 348 CYS B CA 1
ATOM 6731 C C . CYS B 1 348 ? -1.667 23.453 -4.312 1 96.5 348 CYS B C 1
ATOM 6733 O O . CYS B 1 348 ? -0.455 23.562 -4.113 1 96.5 348 CYS B O 1
ATOM 6735 N N . ILE B 1 349 ? -2.283 24.125 -5.199 1 97.25 349 ILE B N 1
ATOM 6736 C CA . ILE B 1 349 ? -1.589 25.031 -6.102 1 97.25 349 ILE B CA 1
ATOM 6737 C C . ILE B 1 349 ? -1.005 26.203 -5.312 1 97.25 349 ILE B C 1
ATOM 6739 O O . ILE B 1 349 ? 0.137 26.609 -5.539 1 97.25 349 ILE B O 1
ATOM 6743 N N . SER B 1 350 ? -1.793 26.719 -4.406 1 97.5 350 SER B N 1
ATOM 6744 C CA . SER B 1 350 ? -1.324 27.844 -3.604 1 97.5 350 SER B CA 1
ATOM 6745 C C . SER B 1 350 ? -0.092 27.469 -2.789 1 97.5 350 SER B C 1
ATOM 6747 O O . SER B 1 350 ? 0.867 28.234 -2.709 1 97.5 350 SER B O 1
ATOM 6749 N N . GLN B 1 351 ? -0.097 26.297 -2.166 1 98.12 351 GLN B N 1
ATOM 6750 C CA . GLN B 1 351 ? 1.051 25.812 -1.404 1 98.12 351 GLN B CA 1
ATOM 6751 C C . GLN B 1 351 ? 2.266 25.625 -2.307 1 98.12 351 GLN B C 1
ATOM 6753 O O . GLN B 1 351 ? 3.393 25.938 -1.918 1 98.12 351 GLN B O 1
ATOM 6758 N N . GLY B 1 352 ? 1.99 25.062 -3.508 1 98.31 352 GLY B N 1
ATOM 6759 C CA . GLY B 1 352 ? 3.072 24.859 -4.457 1 98.31 352 GLY B CA 1
ATOM 6760 C C . GLY B 1 352 ? 3.74 26.156 -4.891 1 98.31 352 GLY B C 1
ATOM 6761 O O . GLY B 1 352 ? 4.969 26.266 -4.879 1 98.31 352 GLY B O 1
ATOM 6762 N N . VAL B 1 353 ? 2.984 27.125 -5.207 1 98.12 353 VAL B N 1
ATOM 6763 C CA . VAL B 1 353 ? 3.51 28.422 -5.625 1 98.12 353 VAL B CA 1
ATOM 6764 C C . VAL B 1 353 ? 4.309 29.047 -4.484 1 98.12 353 VAL B C 1
ATOM 6766 O O . VAL B 1 353 ? 5.383 29.625 -4.707 1 98.12 353 VAL B O 1
ATOM 6769 N N . ALA B 1 354 ? 3.793 28.953 -3.322 1 98.44 354 ALA B N 1
ATOM 6770 C CA . ALA B 1 354 ? 4.453 29.531 -2.152 1 98.44 354 ALA B CA 1
ATOM 6771 C C . ALA B 1 354 ? 5.805 28.859 -1.902 1 98.44 354 ALA B C 1
ATOM 6773 O O . ALA B 1 354 ? 6.793 29.547 -1.624 1 98.44 354 ALA B O 1
ATOM 6774 N N . ASN B 1 355 ? 5.859 27.547 -1.995 1 98.56 355 ASN B N 1
ATOM 6775 C CA . ASN B 1 355 ? 7.109 26.844 -1.749 1 98.56 355 ASN B CA 1
ATOM 6776 C C . ASN B 1 355 ? 8.117 27.078 -2.867 1 98.56 355 ASN B C 1
ATOM 6778 O O . ASN B 1 355 ? 9.328 27.125 -2.621 1 98.56 355 ASN B O 1
ATOM 6782 N N . VAL B 1 356 ? 7.641 27.203 -4.078 1 98 356 VAL B N 1
ATOM 6783 C CA . VAL B 1 356 ? 8.547 27.562 -5.16 1 98 356 VAL B CA 1
ATOM 6784 C C . VAL B 1 356 ? 9.148 28.953 -4.887 1 98 356 VAL B C 1
ATOM 6786 O O . VAL B 1 356 ? 10.352 29.141 -5.047 1 98 356 VAL B O 1
ATOM 6789 N N . ALA B 1 357 ? 8.352 29.859 -4.5 1 97.56 357 ALA B N 1
ATOM 6790 C CA . ALA B 1 357 ? 8.82 31.203 -4.172 1 97.56 357 ALA B CA 1
ATOM 6791 C C . ALA B 1 357 ? 9.836 31.156 -3.033 1 97.56 357 ALA B C 1
ATOM 6793 O O . ALA B 1 357 ? 10.852 31.875 -3.072 1 97.56 357 ALA B O 1
ATOM 6794 N N . CYS B 1 358 ? 9.578 30.375 -2.037 1 97.56 358 CYS B N 1
ATOM 6795 C CA . CYS B 1 358 ? 10.508 30.234 -0.917 1 97.56 358 CYS B CA 1
ATOM 6796 C C . CYS B 1 358 ? 11.844 29.688 -1.384 1 97.56 358 CYS B C 1
ATOM 6798 O O . CYS B 1 358 ? 12.898 30.188 -0.984 1 97.56 358 CYS B O 1
ATOM 6800 N N . GLY B 1 359 ? 11.75 28.641 -2.193 1 96.25 359 GLY B N 1
ATOM 6801 C CA . GLY B 1 359 ? 12.977 28.031 -2.693 1 96.25 359 GLY B CA 1
ATOM 6802 C C . GLY B 1 359 ? 13.867 29.016 -3.418 1 96.25 359 GLY B C 1
ATOM 6803 O O . GLY B 1 359 ? 15.094 28.938 -3.334 1 96.25 359 GLY B O 1
ATOM 6804 N N . PHE B 1 360 ? 13.297 30 -4.004 1 96.19 360 PHE B N 1
ATOM 6805 C CA . PHE B 1 360 ? 14.062 30.969 -4.777 1 96.19 360 PHE B CA 1
ATOM 6806 C C . PHE B 1 360 ? 14.281 32.25 -3.975 1 96.19 360 PHE B C 1
ATOM 6808 O O . PHE B 1 360 ? 14.812 33.219 -4.496 1 96.19 360 PHE B O 1
ATOM 6815 N N . ALA B 1 361 ? 13.875 32.312 -2.781 1 95 361 ALA B N 1
ATOM 6816 C CA . ALA B 1 361 ? 14.078 33.469 -1.917 1 95 361 ALA B CA 1
ATOM 6817 C C . ALA B 1 361 ? 14.945 33.094 -0.714 1 95 361 ALA B C 1
ATOM 6819 O O . ALA B 1 361 ? 15.086 33.906 0.219 1 95 361 ALA B O 1
ATOM 6820 N N . GLY B 1 362 ? 15.406 31.906 -0.747 1 93.31 362 GLY B N 1
ATOM 6821 C CA . GLY B 1 362 ? 16.266 31.484 0.355 1 93.31 362 GLY B CA 1
ATOM 6822 C C . GLY B 1 362 ? 15.5 31.25 1.646 1 93.31 362 GLY B C 1
ATOM 6823 O O . GLY B 1 362 ? 15.969 31.625 2.725 1 93.31 362 GLY B O 1
ATOM 6824 N N . ALA B 1 363 ? 14.336 30.797 1.558 1 95.12 363 ALA B N 1
ATOM 6825 C CA . ALA B 1 363 ? 13.484 30.516 2.709 1 95.12 363 ALA B CA 1
ATOM 6826 C C . ALA B 1 363 ? 13.203 29.016 2.826 1 95.12 363 ALA B C 1
ATOM 6828 O O . ALA B 1 363 ? 13.305 28.281 1.845 1 95.12 363 ALA B O 1
ATOM 6829 N N . MET B 1 364 ? 12.938 28.469 3.965 1 94.56 364 MET B N 1
ATOM 6830 C CA . MET B 1 364 ? 12.898 27.031 4.211 1 94.56 364 MET B CA 1
ATOM 6831 C C . MET B 1 364 ? 11.555 26.438 3.799 1 94.56 364 MET B C 1
ATOM 6833 O O . MET B 1 364 ? 11.344 25.234 3.904 1 94.56 364 MET B O 1
ATOM 6837 N N . GLY B 1 365 ? 10.633 27.219 3.318 1 95.56 365 GLY B N 1
ATOM 6838 C CA . GLY B 1 365 ? 9.336 26.688 2.928 1 95.56 365 GLY B CA 1
ATOM 6839 C C . GLY B 1 365 ? 8.414 26.438 4.105 1 95.56 365 GLY B C 1
ATOM 6840 O O . GLY B 1 365 ? 8.641 26.953 5.199 1 95.56 365 GLY B O 1
ATOM 6841 N N . GLY B 1 366 ? 7.242 25.625 3.781 1 97.12 366 GLY B N 1
ATOM 6842 C CA . GLY B 1 366 ? 6.281 25.359 4.84 1 97.12 366 GLY B CA 1
ATOM 6843 C C . GLY B 1 366 ? 4.961 24.812 4.324 1 97.12 366 GLY B C 1
ATOM 6844 O O . GLY B 1 366 ? 4.902 24.234 3.246 1 97.12 366 GLY B O 1
ATOM 6845 N N . CYS B 1 367 ? 4.023 24.859 5.156 1 96.81 367 CYS B N 1
ATOM 6846 C CA . CYS B 1 367 ? 2.66 24.438 4.852 1 96.81 367 CYS B CA 1
ATOM 6847 C C . CYS B 1 367 ? 1.664 25.062 5.82 1 96.81 367 CYS B C 1
ATOM 6849 O O . CYS B 1 367 ? 2.02 25.969 6.586 1 96.81 367 CYS B O 1
ATOM 6851 N N . ALA B 1 368 ? 0.452 24.672 5.656 1 96.38 368 ALA B N 1
ATOM 6852 C CA . ALA B 1 368 ? -0.581 25.203 6.543 1 96.38 368 ALA B CA 1
ATOM 6853 C C . ALA B 1 368 ? -0.351 24.75 7.984 1 96.38 368 ALA B C 1
ATOM 6855 O O . ALA B 1 368 ? 0.082 23.609 8.219 1 96.38 368 ALA B O 1
ATOM 6856 N N . MET B 1 369 ? -0.621 25.672 8.836 1 93.44 369 MET B N 1
ATOM 6857 C CA . MET B 1 369 ? -0.444 25.422 10.266 1 93.44 369 MET B CA 1
ATOM 6858 C C . MET B 1 369 ? -1.79 25.375 10.977 1 93.44 369 MET B C 1
ATOM 6860 O O . MET B 1 369 ? -2.496 26.391 11.039 1 93.44 369 MET B O 1
ATOM 6864 N N . ILE B 1 370 ? -2.076 24.297 11.523 1 87.44 370 ILE B N 1
ATOM 6865 C CA . ILE B 1 370 ? -3.375 24.062 12.148 1 87.44 370 ILE B CA 1
ATOM 6866 C C . ILE B 1 370 ? -3.588 25.047 13.289 1 87.44 370 ILE B C 1
ATOM 6868 O O . ILE B 1 370 ? -4.625 25.719 13.359 1 87.44 370 ILE B O 1
ATOM 6872 N N . GLY B 1 371 ? -2.637 25.234 14.219 1 85.75 371 GLY B N 1
ATOM 6873 C CA . GLY B 1 371 ? -2.764 26.125 15.359 1 85.75 371 GLY B CA 1
ATOM 6874 C C . GLY B 1 371 ? -2.998 27.578 14.969 1 85.75 371 GLY B C 1
ATOM 6875 O O . GLY B 1 371 ? -3.912 28.219 15.477 1 85.75 371 GLY B O 1
ATOM 6876 N N . GLN B 1 372 ? -2.242 28.016 14.055 1 91.88 372 GLN B N 1
ATOM 6877 C CA . GLN B 1 372 ? -2.346 29.406 13.625 1 91.88 372 GLN B CA 1
ATOM 6878 C C . GLN B 1 372 ? -3.643 29.641 12.859 1 91.88 372 GLN B C 1
ATOM 6880 O O . GLN B 1 372 ? -4.223 30.734 12.93 1 91.88 372 GLN B O 1
ATOM 6885 N N . SER B 1 373 ? -4.051 28.672 12.094 1 94.38 373 SER B N 1
ATOM 6886 C CA . SER B 1 373 ? -5.293 28.812 11.344 1 94.38 373 SER B CA 1
ATOM 6887 C C . SER B 1 373 ? -6.496 28.875 12.273 1 94.38 373 SER B C 1
ATOM 6889 O O . SER B 1 373 ? -7.395 29.703 12.078 1 94.38 373 SER B O 1
ATOM 6891 N N . MET B 1 374 ? -6.449 28.078 13.25 1 88.06 374 MET B N 1
ATOM 6892 C CA . MET B 1 374 ? -7.547 28.078 14.211 1 88.06 374 MET B CA 1
ATOM 6893 C C . MET B 1 374 ? -7.547 29.375 15.031 1 88.06 374 MET B C 1
ATOM 6895 O O . MET B 1 374 ? -8.602 29.938 15.305 1 88.06 374 MET B O 1
ATOM 6899 N N . LEU B 1 375 ? -6.383 29.797 15.422 1 87.44 375 LEU B N 1
ATOM 6900 C CA . LEU B 1 375 ? -6.266 31.078 16.109 1 87.44 375 LEU B CA 1
ATOM 6901 C C . LEU B 1 375 ? -6.816 32.219 15.25 1 87.44 375 LEU B C 1
ATOM 6903 O O . LEU B 1 375 ? -7.477 33.125 15.766 1 87.44 375 LEU B O 1
ATOM 6907 N N . ASN B 1 376 ? -6.523 32.188 14.016 1 93.38 376 ASN B N 1
ATOM 6908 C CA . ASN B 1 376 ? -7 33.188 13.078 1 93.38 376 ASN B CA 1
ATOM 6909 C C . ASN B 1 376 ? -8.523 33.219 13.016 1 93.38 376 ASN B C 1
ATOM 6911 O O . ASN B 1 376 ? -9.133 34.281 13.133 1 93.38 376 ASN B O 1
ATOM 6915 N N . VAL B 1 377 ? -9.148 32.031 12.906 1 90.44 377 VAL B N 1
ATOM 6916 C CA . VAL B 1 377 ? -10.594 31.953 12.766 1 90.44 377 VAL B CA 1
ATOM 6917 C C . VAL B 1 377 ? -11.266 32.281 14.094 1 90.44 377 VAL B C 1
ATOM 6919 O O . VAL B 1 377 ? -12.32 32.938 14.117 1 90.44 377 VAL B O 1
ATOM 6922 N N . GLU B 1 378 ? -10.695 31.875 15.148 1 85.75 378 GLU B N 1
ATOM 6923 C CA . GLU B 1 378 ? -11.258 32.156 16.469 1 85.75 378 GLU B CA 1
ATOM 6924 C C . GLU B 1 378 ? -11.164 33.625 16.812 1 85.75 378 GLU B C 1
ATOM 6926 O O . GLU B 1 378 ? -12.008 34.188 17.531 1 85.75 378 GLU B O 1
ATOM 6931 N N . SER B 1 379 ? -10.141 34.281 16.297 1 87 379 SER B N 1
ATOM 6932 C CA . SER B 1 379 ? -9.953 35.688 16.531 1 87 379 SER B CA 1
ATOM 6933 C C . SER B 1 379 ? -10.781 36.531 15.555 1 87 379 SER B C 1
ATOM 6935 O O . SER B 1 379 ? -10.695 37.75 15.562 1 87 379 SER B O 1
ATOM 6937 N N . GLY B 1 380 ? -11.484 35.812 14.703 1 85.38 380 GLY B N 1
ATOM 6938 C CA . GLY B 1 380 ? -12.414 36.531 13.828 1 85.38 380 GLY B CA 1
ATOM 6939 C C . GLY B 1 380 ? -11.938 36.625 12.391 1 85.38 380 GLY B C 1
ATOM 6940 O O . GLY B 1 380 ? -12.578 37.25 11.555 1 85.38 380 GLY B O 1
ATOM 6941 N N . GLY B 1 381 ? -10.812 36.062 12.117 1 90.31 381 GLY B N 1
ATOM 6942 C CA . GLY B 1 381 ? -10.32 36.062 10.75 1 90.31 381 GLY B CA 1
ATOM 6943 C C . GLY B 1 381 ? -11.164 35.219 9.805 1 90.31 381 GLY B C 1
ATOM 6944 O O . GLY B 1 381 ? -11.352 34.031 10.031 1 90.31 381 GLY B O 1
ATOM 6945 N N . ARG B 1 382 ? -11.703 35.875 8.734 1 88.75 382 ARG B N 1
ATOM 6946 C CA . ARG B 1 382 ? -12.57 35.156 7.805 1 88.75 382 ARG B CA 1
ATOM 6947 C C . ARG B 1 382 ? -12.188 35.469 6.359 1 88.75 382 ARG B C 1
ATOM 6949 O O . ARG B 1 382 ? -12.586 34.75 5.441 1 88.75 382 ARG B O 1
ATOM 6956 N N . THR B 1 383 ? -11.414 36.469 6.254 1 90.25 383 THR B N 1
ATOM 6957 C CA . THR B 1 383 ? -11.07 36.875 4.898 1 90.25 383 THR B CA 1
ATOM 6958 C C . THR B 1 383 ? -9.562 36.812 4.676 1 90.25 383 THR B C 1
ATOM 6960 O O . THR B 1 383 ? -8.805 36.531 5.609 1 90.25 383 THR B O 1
ATOM 6963 N N . ARG B 1 384 ? -9.203 37.156 3.457 1 93.75 384 ARG B N 1
ATOM 6964 C CA . ARG B 1 384 ? -7.793 37.094 3.08 1 93.75 384 ARG B CA 1
ATOM 6965 C C . ARG B 1 384 ? -6.992 38.188 3.744 1 93.75 384 ARG B C 1
ATOM 6967 O O . ARG B 1 384 ? -5.766 38.125 3.838 1 93.75 384 ARG B O 1
ATOM 6974 N N . VAL B 1 385 ? -7.695 39.156 4.242 1 94.06 385 VAL B N 1
ATOM 6975 C CA . VAL B 1 385 ? -7.035 40.281 4.852 1 94.06 385 VAL B CA 1
ATOM 6976 C C . VAL B 1 385 ? -6.266 39.844 6.094 1 94.06 385 VAL B C 1
ATOM 6978 O O . VAL B 1 385 ? -5.18 40.344 6.371 1 94.06 385 VAL B O 1
ATOM 6981 N N . SER B 1 386 ? -6.809 38.969 6.852 1 94.88 386 SER B N 1
ATOM 6982 C CA . SER B 1 386 ? -6.121 38.5 8.047 1 94.88 386 SER B CA 1
ATOM 6983 C C . SER B 1 386 ? -4.797 37.812 7.695 1 94.88 386 SER B C 1
ATOM 6985 O O . SER B 1 386 ? -3.777 38.062 8.336 1 94.88 386 SER B O 1
ATOM 6987 N N . GLY B 1 387 ? -4.848 37 6.629 1 95.38 387 GLY B N 1
ATOM 6988 C CA . GLY B 1 387 ? -3.631 36.312 6.203 1 95.38 387 GLY B CA 1
ATOM 6989 C C . GLY B 1 387 ? -2.584 37.281 5.66 1 95.38 387 GLY B C 1
ATOM 6990 O O . GLY B 1 387 ? -1.396 37.125 5.961 1 95.38 387 GLY B O 1
ATOM 6991 N N . VAL B 1 388 ? -2.984 38.25 4.898 1 96.81 388 VAL B N 1
ATOM 6992 C CA . VAL B 1 388 ? -2.076 39.219 4.328 1 96.81 388 VAL B CA 1
ATOM 6993 C C . VAL B 1 388 ? -1.479 40.094 5.441 1 96.81 388 VAL B C 1
ATOM 6995 O O . VAL B 1 388 ? -0.279 40.375 5.441 1 96.81 388 VAL B O 1
ATOM 6998 N N . THR B 1 389 ? -2.316 40.469 6.34 1 96.69 389 THR B N 1
ATOM 6999 C CA . THR B 1 389 ? -1.849 41.25 7.473 1 96.69 389 THR B CA 1
ATOM 7000 C C . THR B 1 389 ? -0.814 40.469 8.281 1 96.69 389 THR B C 1
ATOM 7002 O O . THR B 1 389 ? 0.187 41.031 8.727 1 96.69 389 THR B O 1
ATOM 7005 N N . CYS B 1 390 ? -1.053 39.219 8.523 1 96.56 390 CYS B N 1
ATOM 7006 C CA . CYS B 1 390 ? -0.112 38.375 9.25 1 96.56 390 CYS B CA 1
ATOM 7007 C C . CYS B 1 390 ? 1.251 38.375 8.57 1 96.56 390 CYS B C 1
ATOM 7009 O O . CYS B 1 390 ? 2.275 38.562 9.219 1 96.56 390 CYS B O 1
ATOM 7011 N N . ALA B 1 391 ? 1.266 38.156 7.281 1 96.88 391 ALA B N 1
ATOM 7012 C CA . ALA B 1 391 ? 2.506 38.094 6.512 1 96.88 391 ALA B CA 1
ATOM 7013 C C . ALA B 1 391 ? 3.248 39.406 6.531 1 96.88 391 ALA B C 1
ATOM 7015 O O . ALA B 1 391 ? 4.465 39.438 6.723 1 96.88 391 ALA B O 1
ATOM 7016 N N . LEU B 1 392 ? 2.529 40.469 6.371 1 96.31 392 LEU B N 1
ATOM 7017 C CA . LEU B 1 392 ? 3.135 41.781 6.348 1 96.31 392 LEU B CA 1
ATOM 7018 C C . LEU B 1 392 ? 3.672 42.156 7.727 1 96.31 392 LEU B C 1
ATOM 7020 O O . LEU B 1 392 ? 4.699 42.844 7.836 1 96.31 392 LEU B O 1
ATOM 7024 N N . ALA B 1 393 ? 2.957 41.812 8.695 1 95.75 393 ALA B N 1
ATOM 7025 C CA . ALA B 1 393 ? 3.426 42.062 10.055 1 95.75 393 ALA B CA 1
ATOM 7026 C C . ALA B 1 393 ? 4.746 41.344 10.32 1 95.75 393 ALA B C 1
ATOM 7028 O O . ALA B 1 393 ? 5.66 41.906 10.922 1 95.75 393 ALA B O 1
ATOM 7029 N N . ILE B 1 394 ? 4.84 40.094 9.914 1 94.62 394 ILE B N 1
ATOM 7030 C CA . ILE B 1 394 ? 6.07 39.344 10.109 1 94.62 394 ILE B CA 1
ATOM 7031 C C . ILE B 1 394 ? 7.223 40.031 9.383 1 94.62 394 ILE B C 1
ATOM 7033 O O . ILE B 1 394 ? 8.32 40.156 9.93 1 94.62 394 ILE B O 1
ATOM 7037 N N . LEU B 1 395 ? 6.973 40.5 8.172 1 93.56 395 LEU B N 1
ATOM 7038 C CA . LEU B 1 395 ? 7.996 41.25 7.43 1 93.56 395 LEU B CA 1
ATOM 7039 C C . LEU B 1 395 ? 8.406 42.5 8.172 1 93.56 395 LEU B C 1
ATOM 7041 O O . LEU B 1 395 ? 9.578 42.875 8.156 1 93.56 395 LEU B O 1
ATOM 7045 N N . ALA B 1 396 ? 7.465 43.094 8.797 1 92.94 396 ALA B N 1
ATOM 7046 C CA . ALA B 1 396 ? 7.746 44.312 9.57 1 92.94 396 ALA B CA 1
ATOM 7047 C C . ALA B 1 396 ? 8.609 44 10.781 1 92.94 396 ALA B C 1
ATOM 7049 O O . ALA B 1 396 ? 9.531 44.75 11.117 1 92.94 396 ALA B O 1
ATOM 7050 N N . TYR B 1 397 ? 8.242 42.875 11.414 1 90.62 397 TYR B N 1
ATOM 7051 C CA . TYR B 1 397 ? 9.023 42.469 12.578 1 90.62 397 TYR B CA 1
ATOM 7052 C C . TYR B 1 397 ? 10.469 42.188 12.188 1 90.62 397 TYR B C 1
ATOM 7054 O O . TYR B 1 397 ? 11.398 42.531 12.93 1 90.62 397 TYR B O 1
ATOM 7062 N N . VAL B 1 398 ? 10.68 41.562 11.102 1 88.5 398 VAL B N 1
ATOM 7063 C CA . VAL B 1 398 ? 12.008 41.188 10.625 1 88.5 398 VAL B CA 1
ATOM 7064 C C . VAL B 1 398 ? 12.805 42.438 10.273 1 88.5 398 VAL B C 1
ATOM 7066 O O . VAL B 1 398 ? 14.016 42.5 10.508 1 88.5 398 VAL B O 1
ATOM 7069 N N . THR B 1 399 ? 12.18 43.469 9.727 1 87.25 399 THR B N 1
ATOM 7070 C CA . THR B 1 399 ? 12.859 44.656 9.258 1 87.25 399 THR B CA 1
ATOM 7071 C C . THR B 1 399 ? 13.102 45.625 10.414 1 87.25 399 THR B C 1
ATOM 7073 O O . THR B 1 399 ? 14.188 46.188 10.539 1 87.25 399 THR B O 1
ATOM 7076 N N . PHE B 1 400 ? 12.094 45.75 11.352 1 87.88 400 PHE B N 1
ATOM 7077 C CA . PHE B 1 400 ? 12.188 46.75 12.383 1 87.88 400 PHE B CA 1
ATOM 7078 C C . PHE B 1 400 ? 12.422 46.125 13.75 1 87.88 400 PHE B C 1
ATOM 7080 O O . PHE B 1 400 ? 12.875 46.781 14.68 1 87.88 400 PHE B O 1
ATOM 7087 N N . GLY B 1 401 ? 12.109 44.938 13.844 1 85.94 401 GLY B N 1
ATOM 7088 C CA . GLY B 1 401 ? 12.18 44.312 15.148 1 85.94 401 GLY B CA 1
ATOM 7089 C C . GLY B 1 401 ? 13.336 43.312 15.266 1 85.94 401 GLY B C 1
ATOM 7090 O O . GLY B 1 401 ? 13.375 42.5 16.188 1 85.94 401 GLY B O 1
ATOM 7091 N N . SER B 1 402 ? 14.258 43.375 14.422 1 86 402 SER B N 1
ATOM 7092 C CA . SER B 1 402 ? 15.359 42.406 14.383 1 86 402 SER B CA 1
ATOM 7093 C C . SER B 1 402 ? 16.172 42.469 15.664 1 86 402 SER B C 1
ATOM 7095 O O . SER B 1 402 ? 16.641 41.406 16.156 1 86 402 SER B O 1
ATOM 7097 N N . GLY B 1 403 ? 16.359 43.625 16.25 1 84.94 403 GLY B N 1
ATOM 7098 C CA . GLY B 1 403 ? 17.109 43.781 17.5 1 84.94 403 GLY B CA 1
ATOM 7099 C C . GLY B 1 403 ? 16.469 43 18.656 1 84.94 403 GLY B C 1
ATOM 7100 O O . GLY B 1 403 ? 17.188 42.438 19.469 1 84.94 403 GLY B O 1
ATOM 7101 N N . PHE B 1 404 ? 15.203 43 18.688 1 86.12 404 PHE B N 1
ATOM 7102 C CA . PHE B 1 404 ? 14.484 42.281 19.734 1 86.12 404 PHE B CA 1
ATOM 7103 C C . PHE B 1 404 ? 14.586 40.781 19.531 1 86.12 404 PHE B C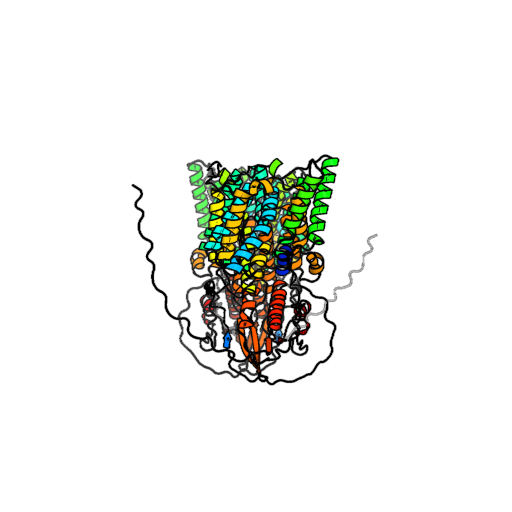 1
ATOM 7105 O O . PHE B 1 404 ? 14.734 40.031 20.5 1 86.12 404 PHE B O 1
ATOM 7112 N N . ILE B 1 405 ? 14.523 40.344 18.312 1 87.19 405 ILE B N 1
ATOM 7113 C CA . ILE B 1 405 ? 14.555 38.938 17.969 1 87.19 405 ILE B CA 1
ATOM 7114 C C . ILE B 1 405 ? 15.93 38.344 18.297 1 87.19 405 ILE B C 1
ATOM 7116 O O . ILE B 1 405 ? 16.031 37.219 18.781 1 87.19 405 ILE B O 1
ATOM 7120 N N . GLU B 1 406 ? 16.938 39.094 18.109 1 88.75 406 GLU B N 1
ATOM 7121 C CA . GLU B 1 406 ? 18.312 38.656 18.344 1 88.75 406 GLU B CA 1
ATOM 7122 C C . GLU B 1 406 ? 18.578 38.469 19.828 1 88.75 406 GLU B C 1
ATOM 7124 O O . GLU B 1 406 ? 19.5 37.75 20.219 1 88.75 406 GLU B O 1
ATOM 7129 N N . ARG B 1 407 ? 17.781 39.062 20.625 1 88.06 407 ARG B N 1
ATOM 7130 C CA . ARG B 1 407 ? 18.016 39.031 22.062 1 88.06 407 ARG B CA 1
ATOM 7131 C C . ARG B 1 407 ? 17.25 37.875 22.719 1 88.06 407 ARG B C 1
ATOM 7133 O O . ARG B 1 407 ? 17.406 37.625 23.922 1 88.06 407 ARG B O 1
ATOM 7140 N N . VAL B 1 408 ? 16.578 37.156 21.953 1 89.75 408 VAL B N 1
ATOM 7141 C CA . VAL B 1 408 ? 15.773 36.062 22.484 1 89.75 408 VAL B CA 1
ATOM 7142 C C . VAL B 1 408 ? 16.688 34.875 22.859 1 89.75 408 VAL B C 1
ATOM 7144 O O . VAL B 1 408 ? 17.438 34.375 22.016 1 89.75 408 VAL B O 1
ATOM 7147 N N . PRO B 1 409 ? 16.656 34.469 24.125 1 91.19 409 PRO B N 1
ATOM 7148 C CA . PRO B 1 409 ? 17.438 33.281 24.5 1 91.19 409 PRO B CA 1
ATOM 7149 C C . PRO B 1 409 ? 16.969 32 23.797 1 91.19 409 PRO B C 1
ATOM 7151 O O . PRO B 1 409 ? 15.766 31.75 23.703 1 91.19 409 PRO B O 1
ATOM 7154 N N . ILE B 1 410 ? 17.844 31.219 23.391 1 89 410 ILE B N 1
ATOM 7155 C CA . ILE B 1 410 ? 17.547 29.969 22.688 1 89 410 ILE B CA 1
ATOM 7156 C C . ILE B 1 410 ? 16.781 29.031 23.625 1 89 410 ILE B C 1
ATOM 7158 O O . ILE B 1 410 ? 15.898 28.297 23.188 1 89 410 ILE B O 1
ATOM 7162 N N . ALA B 1 411 ? 17.109 29.109 24.891 1 91.69 411 ALA B N 1
ATOM 7163 C CA . ALA B 1 411 ? 16.438 28.266 25.891 1 91.69 411 ALA B CA 1
ATOM 7164 C C . ALA B 1 411 ? 14.953 28.562 25.953 1 91.69 411 ALA B C 1
ATOM 7166 O O . ALA B 1 411 ? 14.141 27.672 26.188 1 91.69 411 ALA B O 1
ATOM 7167 N N . ALA B 1 412 ? 14.625 29.844 25.734 1 92.88 412 ALA B N 1
ATOM 7168 C CA . ALA B 1 412 ? 13.219 30.234 25.734 1 92.88 412 ALA B CA 1
ATOM 7169 C C . ALA B 1 412 ? 12.484 29.609 24.531 1 92.88 412 ALA B C 1
ATOM 7171 O O . ALA B 1 412 ? 11.328 29.203 24.656 1 92.88 412 ALA B O 1
ATOM 7172 N N . LEU B 1 413 ? 13.164 29.547 23.484 1 90.19 413 LEU B N 1
ATOM 7173 C CA . LEU B 1 413 ? 12.586 28.938 22.297 1 90.19 413 LEU B CA 1
ATOM 7174 C C . LEU B 1 413 ? 12.414 27.422 22.484 1 90.19 413 LEU B C 1
ATOM 7176 O O . LEU B 1 413 ? 11.406 26.859 22.078 1 90.19 413 LEU B O 1
ATOM 7180 N N . ALA B 1 414 ? 13.367 26.844 23.109 1 91.69 414 ALA B N 1
ATOM 7181 C CA . ALA B 1 414 ? 13.273 25.406 23.406 1 91.69 414 ALA B CA 1
ATOM 7182 C C . ALA B 1 414 ? 12.086 25.125 24.328 1 91.69 414 ALA B C 1
ATOM 7184 O O . ALA B 1 414 ? 11.391 24.125 24.141 1 91.69 414 ALA B O 1
ATOM 7185 N N . GLY B 1 415 ? 11.938 25.984 25.297 1 92.31 415 GLY B N 1
ATOM 7186 C CA . GLY B 1 415 ? 10.797 25.828 26.188 1 92.31 415 GLY B CA 1
ATOM 7187 C C . GLY B 1 415 ? 9.461 25.938 25.484 1 92.31 415 GLY B C 1
ATOM 7188 O O . GLY B 1 415 ? 8.539 25.172 25.766 1 92.31 415 GLY B O 1
ATOM 7189 N N . THR B 1 416 ? 9.383 26.828 24.594 1 90.25 416 THR B N 1
ATOM 7190 C CA . THR B 1 416 ? 8.164 27 23.812 1 90.25 416 THR B CA 1
ATOM 7191 C C . THR B 1 416 ? 7.879 25.766 22.953 1 90.25 416 THR B C 1
ATOM 7193 O O . THR B 1 416 ? 6.734 25.328 22.844 1 90.25 416 THR B O 1
ATOM 7196 N N . MET B 1 417 ? 8.867 25.172 22.359 1 90.5 417 MET B N 1
ATOM 7197 C CA . MET B 1 417 ? 8.711 24 21.516 1 90.5 417 MET B CA 1
ATOM 7198 C C . MET B 1 417 ? 8.297 22.781 22.328 1 90.5 417 MET B C 1
ATOM 7200 O O . MET B 1 417 ? 7.496 21.953 21.875 1 90.5 417 MET B O 1
ATOM 7204 N N . LEU B 1 418 ? 8.906 22.688 23.484 1 92.75 418 LEU B N 1
ATOM 7205 C CA . LEU B 1 418 ? 8.547 21.547 24.328 1 92.75 418 LEU B CA 1
ATOM 7206 C C . LEU B 1 418 ? 7.082 21.625 24.75 1 92.75 418 LEU B C 1
ATOM 7208 O O . LEU B 1 418 ? 6.406 20.609 24.859 1 92.75 418 LEU B O 1
ATOM 7212 N N . CYS B 1 419 ? 6.621 22.844 25.031 1 90.31 419 CYS B N 1
ATOM 7213 C CA . CYS B 1 419 ? 5.203 23.016 25.328 1 90.31 419 CYS B CA 1
ATOM 7214 C C . CYS B 1 419 ? 4.344 22.672 24.125 1 90.31 419 CYS B C 1
ATOM 7216 O O . CYS B 1 419 ? 3.264 22.094 24.266 1 90.31 419 CYS B O 1
ATOM 7218 N N . LEU B 1 420 ? 4.789 23.078 23 1 86.62 420 LEU B N 1
ATOM 7219 C CA . LEU B 1 420 ? 4.07 22.75 21.781 1 86.62 420 LEU B CA 1
ATOM 7220 C C . LEU B 1 420 ? 3.979 21.234 21.594 1 86.62 420 LEU B C 1
ATOM 7222 O O . LEU B 1 420 ? 2.93 20.719 21.203 1 86.62 420 LEU B O 1
ATOM 7226 N N . VAL B 1 421 ? 5.055 20.531 21.844 1 90.38 421 VAL B N 1
ATOM 7227 C CA . VAL B 1 421 ? 5.105 19.078 21.734 1 90.38 421 VAL B CA 1
ATOM 7228 C C . VAL B 1 421 ? 4.09 18.438 22.672 1 90.38 421 VAL B C 1
ATOM 7230 O O . VAL B 1 421 ? 3.387 17.5 22.312 1 90.38 421 VAL B O 1
ATOM 7233 N N . LEU B 1 422 ? 4.016 18.969 23.859 1 88.19 422 LEU B N 1
ATOM 7234 C CA . LEU B 1 422 ? 3.078 18.438 24.844 1 88.19 422 LEU B CA 1
ATOM 7235 C C . LEU B 1 422 ? 1.636 18.672 24.406 1 88.19 422 LEU B C 1
ATOM 7237 O O . LEU B 1 422 ? 0.75 17.875 24.703 1 88.19 422 LEU B O 1
ATOM 7241 N N . ASP B 1 423 ? 1.505 19.688 23.688 1 84.88 423 ASP B N 1
ATOM 7242 C CA . ASP B 1 423 ? 0.157 20.047 23.25 1 84.88 423 ASP B CA 1
ATOM 7243 C C . ASP B 1 423 ? -0.267 19.203 22.047 1 84.88 423 ASP B C 1
ATOM 7245 O O . ASP B 1 423 ? -1.438 18.844 21.922 1 84.88 423 ASP B O 1
ATOM 7249 N N . ILE B 1 424 ? 0.574 18.922 21.141 1 81.38 424 ILE B N 1
ATOM 7250 C CA . ILE B 1 424 ? 0.191 18.266 19.891 1 81.38 424 ILE B CA 1
ATOM 7251 C C . ILE B 1 424 ? 0.169 16.75 20.094 1 81.38 424 ILE B C 1
ATOM 7253 O O . ILE B 1 424 ? -0.534 16.031 19.391 1 81.38 424 ILE B O 1
ATOM 7257 N N . PHE B 1 425 ? 0.944 16.266 21.047 1 84.44 425 PHE B N 1
ATOM 7258 C CA . PHE B 1 425 ? 0.987 14.836 21.328 1 84.44 425 PHE B CA 1
ATOM 7259 C C . PHE B 1 425 ? -0.346 14.359 21.891 1 84.44 425 PHE B C 1
ATOM 7261 O O . PHE B 1 425 ? -0.893 14.969 22.812 1 84.44 425 PHE B O 1
ATOM 7268 N N . ASP B 1 426 ? -0.907 13.344 21.234 1 79.94 426 ASP B N 1
ATOM 7269 C CA . ASP B 1 426 ? -2.16 12.781 21.734 1 79.94 426 ASP B CA 1
ATOM 7270 C C . ASP B 1 426 ? -1.907 11.797 22.875 1 79.94 426 ASP B C 1
ATOM 7272 O O . ASP B 1 426 ? -1.711 10.602 22.625 1 79.94 426 ASP B O 1
ATOM 7276 N N . TRP B 1 427 ? -2.092 12.25 24 1 75.88 427 TRP B N 1
ATOM 7277 C CA . TRP B 1 427 ? -1.816 11.453 25.188 1 75.88 427 TRP B CA 1
ATOM 7278 C C . TRP B 1 427 ? -2.844 10.336 25.344 1 75.88 427 TRP B C 1
ATOM 7280 O O . TRP B 1 427 ? -2.609 9.359 26.062 1 75.88 427 TRP B O 1
ATOM 7290 N N . THR B 1 428 ? -3.969 10.461 24.688 1 71.56 428 THR B N 1
ATOM 7291 C CA . THR B 1 428 ? -5.012 9.453 24.797 1 71.56 428 THR B CA 1
ATOM 7292 C C . THR B 1 428 ? -4.688 8.25 23.906 1 71.56 428 THR B C 1
ATOM 7294 O O . THR B 1 428 ? -5.352 7.215 23.984 1 71.56 428 THR B O 1
ATOM 7297 N N . SER B 1 429 ? -3.756 8.445 23.047 1 72.19 429 SER B N 1
ATOM 7298 C CA . SER B 1 429 ? -3.35 7.363 22.156 1 72.19 429 SER B CA 1
ATOM 7299 C C . SER B 1 429 ? -3 6.105 22.938 1 72.19 429 SER B C 1
ATOM 7301 O O . SER B 1 429 ? -3.262 4.988 22.484 1 72.19 429 SER B O 1
ATOM 7303 N N . PHE B 1 430 ? -2.518 6.281 24.062 1 70.88 430 PHE B N 1
ATOM 7304 C CA . PHE B 1 430 ? -2.109 5.145 24.875 1 70.88 430 PHE B CA 1
ATOM 7305 C C . PHE B 1 430 ? -3.326 4.387 25.391 1 70.88 430 PHE B C 1
ATOM 7307 O O . PHE B 1 430 ? -3.311 3.158 25.469 1 70.88 430 PHE B O 1
ATOM 7314 N N . SER B 1 431 ? -4.363 5.133 25.688 1 70.69 431 SER B N 1
ATOM 7315 C CA . SER B 1 431 ? -5.582 4.5 26.172 1 70.69 431 SER B CA 1
ATOM 7316 C C . SER B 1 431 ? -6.461 4.027 25.016 1 70.69 431 SER B C 1
ATOM 7318 O O . SER B 1 431 ? -7.211 3.062 25.156 1 70.69 431 SER B O 1
ATOM 7320 N N . ARG B 1 432 ? -6.387 4.699 23.953 1 69.56 432 ARG B N 1
ATOM 7321 C CA . ARG B 1 432 ? -7.223 4.43 22.797 1 69.56 432 ARG B CA 1
ATOM 7322 C C . ARG B 1 432 ? -6.773 3.158 22.078 1 69.56 432 ARG B C 1
ATOM 7324 O O . ARG B 1 432 ? -7.594 2.441 21.5 1 69.56 432 ARG B O 1
ATOM 7331 N N . VAL B 1 433 ? -5.527 2.881 22.188 1 75.25 433 VAL B N 1
ATOM 7332 C CA . VAL B 1 433 ? -4.961 1.77 21.422 1 75.25 433 VAL B CA 1
ATOM 7333 C C . VAL B 1 433 ? -5.645 0.466 21.828 1 75.25 433 VAL B C 1
ATOM 7335 O O . VAL B 1 433 ? -5.805 -0.441 21.016 1 75.25 433 VAL B O 1
ATOM 7338 N N . THR B 1 434 ? -6.148 0.474 23 1 70.25 434 THR B N 1
ATOM 7339 C CA . THR B 1 434 ? -6.766 -0.755 23.484 1 70.25 434 THR B CA 1
ATOM 7340 C C . THR B 1 434 ? -8.258 -0.775 23.156 1 70.25 434 THR B C 1
ATOM 7342 O O . THR B 1 434 ? -8.906 -1.819 23.25 1 70.25 434 THR B O 1
ATOM 7345 N N . LYS B 1 435 ? -8.789 0.38 22.734 1 71.25 435 LYS B N 1
ATOM 7346 C CA . LYS B 1 435 ? -10.234 0.469 22.547 1 71.25 435 LYS B CA 1
ATOM 7347 C C . LYS B 1 435 ? -10.594 0.502 21.062 1 71.25 435 LYS B C 1
ATOM 7349 O O . LYS B 1 435 ? -11.766 0.408 20.703 1 71.25 435 LYS B O 1
ATOM 7354 N N . ILE B 1 436 ? -9.688 0.675 20.312 1 74.69 436 ILE B N 1
ATOM 7355 C CA . ILE B 1 436 ? -9.969 0.795 18.875 1 74.69 436 ILE B CA 1
ATOM 7356 C C . ILE B 1 436 ? -9.672 -0.53 18.188 1 74.69 436 ILE B C 1
ATOM 7358 O O . ILE B 1 436 ? -8.992 -1.394 18.734 1 74.69 436 ILE B O 1
ATOM 7362 N N . PRO B 1 437 ? -10.234 -0.666 17.031 1 76.62 437 PRO B N 1
ATOM 7363 C CA . PRO B 1 437 ? -9.953 -1.9 16.297 1 76.62 437 PRO B CA 1
ATOM 7364 C C . PRO B 1 437 ? -8.461 -2.158 16.109 1 76.62 437 PRO B C 1
ATOM 7366 O O . PRO B 1 437 ? -7.672 -1.211 16.016 1 76.62 437 PRO B O 1
ATOM 7369 N N . ARG B 1 438 ? -8.109 -3.402 16.109 1 82.88 438 ARG B N 1
ATOM 7370 C CA . ARG B 1 438 ? -6.715 -3.83 16.094 1 82.88 438 ARG B CA 1
ATOM 7371 C C . ARG B 1 438 ? -5.977 -3.227 14.898 1 82.88 438 ARG B C 1
ATOM 7373 O O . ARG B 1 438 ? -4.816 -2.82 15.023 1 82.88 438 ARG B O 1
ATOM 7380 N N . THR B 1 439 ? -6.617 -3.174 13.781 1 83.81 439 THR B N 1
ATOM 7381 C CA . THR B 1 439 ? -5.977 -2.619 12.594 1 83.81 439 THR B CA 1
ATOM 7382 C C . THR B 1 439 ? -5.629 -1.147 12.805 1 83.81 439 THR B C 1
ATOM 7384 O O . THR B 1 439 ? -4.551 -0.697 12.414 1 83.81 439 THR B O 1
ATOM 7387 N N . ASP B 1 440 ? -6.52 -0.426 13.438 1 86.56 440 ASP B N 1
ATOM 7388 C CA . ASP B 1 440 ? -6.281 0.989 13.703 1 86.56 440 ASP B CA 1
ATOM 7389 C C . ASP B 1 440 ? -5.16 1.175 14.727 1 86.56 440 ASP B C 1
ATOM 7391 O O . ASP B 1 440 ? -4.352 2.096 14.602 1 86.56 440 ASP B O 1
ATOM 7395 N N . ALA B 1 441 ? -5.133 0.293 15.68 1 87.88 441 ALA B N 1
ATOM 7396 C CA . ALA B 1 441 ? -4.082 0.358 16.703 1 87.88 441 ALA B CA 1
ATOM 7397 C C . ALA B 1 441 ? -2.711 0.092 16.078 1 87.88 441 ALA B C 1
ATOM 7399 O O . ALA B 1 441 ? -1.731 0.758 16.422 1 87.88 441 ALA B O 1
ATOM 7400 N N . ILE B 1 442 ? -2.65 -0.824 15.203 1 89.62 442 ILE B N 1
ATOM 7401 C CA . ILE B 1 442 ? -1.393 -1.17 14.547 1 89.62 442 ILE B CA 1
ATOM 7402 C C . ILE B 1 442 ? -0.939 -0.015 13.656 1 89.62 442 ILE B C 1
ATOM 7404 O O . ILE B 1 442 ? 0.25 0.305 13.602 1 89.62 442 ILE B O 1
ATOM 7408 N N . VAL B 1 443 ? -1.892 0.556 12.992 1 90.19 443 VAL B N 1
ATOM 7409 C CA . VAL B 1 443 ? -1.572 1.687 12.125 1 90.19 443 VAL B CA 1
ATOM 7410 C C . VAL B 1 443 ? -1.011 2.834 12.961 1 90.19 443 VAL B C 1
ATOM 7412 O O . VAL B 1 443 ? 0.001 3.438 12.594 1 90.19 443 VAL B O 1
ATOM 7415 N N . LEU B 1 444 ? -1.632 3.098 14.078 1 90.5 444 LEU B N 1
ATOM 7416 C CA . LEU B 1 444 ? -1.187 4.16 14.977 1 90.5 444 LEU B CA 1
ATOM 7417 C C . LEU B 1 444 ? 0.234 3.9 15.461 1 90.5 444 LEU B C 1
ATOM 7419 O O . LEU B 1 444 ? 1.092 4.781 15.391 1 90.5 444 LEU B O 1
ATOM 7423 N N . ALA B 1 445 ? 0.468 2.76 15.883 1 91.44 445 ALA B N 1
ATOM 7424 C CA . ALA B 1 445 ? 1.779 2.387 16.406 1 91.44 445 ALA B CA 1
ATOM 7425 C C . ALA B 1 445 ? 2.832 2.395 15.305 1 91.44 445 ALA B C 1
ATOM 7427 O O . ALA B 1 445 ? 3.947 2.885 15.5 1 91.44 445 ALA B O 1
ATOM 7428 N N . LEU B 1 446 ? 2.453 1.871 14.188 1 91.75 446 LEU B N 1
ATOM 7429 C CA . LEU B 1 446 ? 3.391 1.776 13.07 1 91.75 446 LEU B CA 1
ATOM 7430 C C . LEU B 1 446 ? 3.803 3.162 12.594 1 91.75 446 LEU B C 1
ATOM 7432 O O . LEU B 1 446 ? 4.992 3.428 12.398 1 91.75 446 LEU B O 1
ATOM 7436 N N . VAL B 1 447 ? 2.828 3.996 12.398 1 91.25 447 VAL B N 1
ATOM 7437 C CA . VAL B 1 447 ? 3.111 5.332 11.883 1 91.25 447 VAL B CA 1
ATOM 7438 C C . VAL B 1 447 ? 3.967 6.102 12.891 1 91.25 447 VAL B C 1
ATOM 7440 O O . VAL B 1 447 ? 4.922 6.781 12.516 1 91.25 447 VAL B O 1
ATOM 7443 N N . THR B 1 448 ? 3.678 5.914 14.188 1 92.12 448 THR B N 1
ATOM 7444 C CA . THR B 1 448 ? 4.457 6.586 15.219 1 92.12 448 THR B CA 1
ATOM 7445 C C . THR B 1 448 ? 5.906 6.102 15.203 1 92.12 448 THR B C 1
ATOM 7447 O O . THR B 1 448 ? 6.836 6.91 15.188 1 92.12 448 THR B O 1
ATOM 7450 N N . CYS B 1 449 ? 6.074 4.871 15.086 1 92.94 449 CYS B N 1
ATOM 7451 C CA . CYS B 1 449 ? 7.402 4.273 15.133 1 92.94 449 CYS B CA 1
ATOM 7452 C C . CYS B 1 449 ? 8.195 4.605 13.875 1 92.94 449 CYS B C 1
ATOM 7454 O O . CYS B 1 449 ? 9.375 4.965 13.953 1 92.94 449 CYS B O 1
ATOM 7456 N N . VAL B 1 450 ? 7.562 4.535 12.773 1 90.62 450 VAL B N 1
ATOM 7457 C CA . VAL B 1 450 ? 8.25 4.785 11.508 1 90.62 450 VAL B CA 1
ATOM 7458 C C . VAL B 1 450 ? 8.625 6.262 11.406 1 90.62 450 VAL B C 1
ATOM 7460 O O . VAL B 1 450 ? 9.68 6.602 10.859 1 90.62 450 VAL B O 1
ATOM 7463 N N . THR B 1 451 ? 7.797 7.09 11.883 1 88.19 451 THR B N 1
ATOM 7464 C CA . THR B 1 451 ? 8.086 8.523 11.875 1 88.19 451 THR B CA 1
ATOM 7465 C C . THR B 1 451 ? 9.344 8.82 12.688 1 88.19 451 THR B C 1
ATOM 7467 O O . THR B 1 451 ? 10.203 9.594 12.25 1 88.19 451 THR B O 1
ATOM 7470 N N . VAL B 1 452 ? 9.555 8.227 13.781 1 88.94 452 VAL B N 1
ATOM 7471 C CA . VAL B 1 452 ? 10.641 8.5 14.711 1 88.94 452 VAL B CA 1
ATOM 7472 C C . VAL B 1 452 ? 11.945 7.93 14.156 1 88.94 452 VAL B C 1
ATOM 7474 O O . VAL B 1 452 ? 13.008 8.547 14.289 1 88.94 452 VAL B O 1
ATOM 7477 N N . PHE B 1 453 ? 11.875 6.832 13.375 1 87.81 453 PHE B N 1
ATOM 7478 C CA . PHE B 1 453 ? 13.109 6.129 13.039 1 87.81 453 PHE B CA 1
ATOM 7479 C C . PHE B 1 453 ? 13.477 6.348 11.57 1 87.81 453 PHE B C 1
ATOM 7481 O O . PHE B 1 453 ? 14.609 6.098 11.172 1 87.81 453 PHE B O 1
ATOM 7488 N N . THR B 1 454 ? 12.555 6.777 10.805 1 81.75 454 THR B N 1
ATOM 7489 C CA . THR B 1 454 ? 12.859 6.922 9.391 1 81.75 454 THR B CA 1
ATOM 7490 C C . THR B 1 454 ? 12.453 8.305 8.883 1 81.75 454 THR B C 1
ATOM 7492 O O . THR B 1 454 ? 13.094 9.305 9.219 1 81.75 454 THR B O 1
ATOM 7495 N N . ASN B 1 455 ? 11.375 8.266 7.949 1 82.19 455 ASN B N 1
ATOM 7496 C CA . ASN B 1 455 ? 10.883 9.484 7.32 1 82.19 455 ASN B CA 1
ATOM 7497 C C . ASN B 1 455 ? 9.375 9.625 7.477 1 82.19 455 ASN B C 1
ATOM 7499 O O . ASN B 1 455 ? 8.641 8.633 7.426 1 82.19 455 ASN B O 1
ATOM 7503 N N . LEU B 1 456 ? 9.062 10.93 7.746 1 81 456 LEU B N 1
ATOM 7504 C CA . LEU B 1 456 ? 7.664 11.273 7.992 1 81 456 LEU B CA 1
ATOM 7505 C C . LEU B 1 456 ? 6.781 10.852 6.82 1 81 456 LEU B C 1
ATOM 7507 O O . LEU B 1 456 ? 5.691 10.32 7.02 1 81 456 LEU B O 1
ATOM 7511 N N . ALA B 1 457 ? 7.297 11.109 5.605 1 78.94 457 ALA B N 1
ATOM 7512 C CA . ALA B 1 457 ? 6.48 10.805 4.434 1 78.94 457 ALA B CA 1
ATOM 7513 C C . ALA B 1 457 ? 6.266 9.305 4.289 1 78.94 457 ALA B C 1
ATOM 7515 O O . ALA B 1 457 ? 5.168 8.852 3.955 1 78.94 457 ALA B O 1
ATOM 7516 N N . VAL B 1 458 ? 7.273 8.531 4.543 1 85.44 458 VAL B N 1
ATOM 7517 C CA . VAL B 1 458 ? 7.191 7.078 4.449 1 85.44 458 VAL B CA 1
ATOM 7518 C C . VAL B 1 458 ? 6.219 6.547 5.5 1 85.44 458 VAL B C 1
ATOM 7520 O O . VAL B 1 458 ? 5.48 5.594 5.246 1 85.44 458 VAL B O 1
ATOM 7523 N N . ALA B 1 459 ? 6.273 7.191 6.641 1 89.12 459 ALA B N 1
ATOM 7524 C CA . ALA B 1 459 ? 5.391 6.773 7.73 1 89.12 459 ALA B CA 1
ATOM 7525 C C . ALA B 1 459 ? 3.926 6.926 7.336 1 89.12 459 ALA B C 1
ATOM 7527 O O . ALA B 1 459 ? 3.129 6.004 7.52 1 89.12 459 ALA B O 1
ATOM 7528 N N . VAL B 1 460 ? 3.586 8.016 6.77 1 85.31 460 VAL B N 1
ATOM 7529 C CA . VAL B 1 460 ? 2.199 8.273 6.391 1 85.31 460 VAL B CA 1
ATOM 7530 C C . VAL B 1 460 ? 1.794 7.332 5.258 1 85.31 460 VAL B C 1
ATOM 7532 O O . VAL B 1 460 ? 0.683 6.793 5.258 1 85.31 460 VAL B O 1
ATOM 7535 N N . PHE B 1 461 ? 2.658 7.18 4.352 1 87.44 461 PHE B N 1
ATOM 7536 C CA . PHE B 1 461 ? 2.363 6.281 3.242 1 87.44 461 PHE B CA 1
ATOM 7537 C C . PHE B 1 461 ? 2.131 4.863 3.744 1 87.44 461 PHE B C 1
ATOM 7539 O O . PHE B 1 461 ? 1.18 4.199 3.328 1 87.44 461 PHE B O 1
ATOM 7546 N N . ALA B 1 462 ? 3.025 4.441 4.578 1 89.5 462 ALA B N 1
ATOM 7547 C CA . ALA B 1 462 ? 2.883 3.104 5.148 1 89.5 462 ALA B CA 1
ATOM 7548 C C . ALA B 1 462 ? 1.564 2.967 5.906 1 89.5 462 ALA B C 1
ATOM 7550 O O . ALA B 1 462 ? 0.908 1.926 5.836 1 89.5 462 ALA B O 1
ATOM 7551 N N . GLY B 1 463 ? 1.221 3.988 6.641 1 89.06 463 GLY B N 1
ATOM 7552 C CA . GLY B 1 463 ? -0.039 3.975 7.371 1 89.06 463 GLY B CA 1
ATOM 7553 C C . GLY B 1 463 ? -1.251 3.885 6.461 1 89.06 463 GLY B C 1
ATOM 7554 O O . GLY B 1 463 ? -2.168 3.104 6.719 1 89.06 463 GLY B O 1
ATOM 7555 N N . VAL B 1 464 ? -1.265 4.625 5.398 1 88.81 464 VAL B N 1
ATOM 7556 C CA . VAL B 1 464 ? -2.373 4.637 4.449 1 88.81 464 VAL B CA 1
ATOM 7557 C C . VAL B 1 464 ? -2.488 3.273 3.771 1 88.81 464 VAL B C 1
ATOM 7559 O O . VAL B 1 464 ? -3.59 2.742 3.615 1 88.81 464 VAL B O 1
ATOM 7562 N N . VAL B 1 465 ? -1.365 2.793 3.402 1 89.75 465 VAL B N 1
ATOM 7563 C CA . VAL B 1 465 ? -1.338 1.502 2.723 1 89.75 465 VAL B CA 1
ATOM 7564 C C . VAL B 1 465 ? -1.889 0.418 3.646 1 89.75 465 VAL B C 1
ATOM 7566 O O . VAL B 1 465 ? -2.75 -0.369 3.246 1 89.75 465 VAL B O 1
ATOM 7569 N N . LEU B 1 466 ? -1.402 0.412 4.816 1 89.12 466 LEU B N 1
ATOM 7570 C CA . LEU B 1 466 ? -1.846 -0.609 5.762 1 89.12 466 LEU B CA 1
ATOM 7571 C C . LEU B 1 466 ? -3.336 -0.469 6.051 1 89.12 466 LEU B C 1
ATOM 7573 O O . LEU B 1 466 ? -4.043 -1.471 6.191 1 89.12 466 LEU B O 1
ATOM 7577 N N . SER B 1 467 ? -3.734 0.699 6.176 1 88.44 467 SER B N 1
ATOM 7578 C CA . SER B 1 467 ? -5.156 0.931 6.422 1 88.44 467 SER B CA 1
ATOM 7579 C C . SER B 1 467 ? -6 0.466 5.238 1 88.44 467 SER B C 1
ATOM 7581 O O . SER B 1 467 ? -7.066 -0.125 5.426 1 88.44 467 SER B O 1
ATOM 7583 N N . ALA B 1 468 ? -5.578 0.805 4.07 1 86.81 468 ALA B N 1
ATOM 7584 C CA . ALA B 1 468 ? -6.301 0.396 2.867 1 86.81 468 ALA B CA 1
ATOM 7585 C C . ALA B 1 468 ? -6.352 -1.124 2.746 1 86.81 468 ALA B C 1
ATOM 7587 O O . ALA B 1 468 ? -7.387 -1.691 2.395 1 86.81 468 ALA B O 1
ATOM 7588 N N . LEU B 1 469 ? -5.211 -1.734 3.014 1 87.12 469 LEU B N 1
ATOM 7589 C CA . LEU B 1 469 ? -5.156 -3.191 2.969 1 87.12 469 LEU B CA 1
ATOM 7590 C C . LEU B 1 469 ? -6.051 -3.803 4.039 1 87.12 469 LEU B C 1
ATOM 7592 O O . LEU B 1 469 ? -6.73 -4.801 3.793 1 87.12 469 LEU B O 1
ATOM 7596 N N . GLY B 1 470 ? -6 -3.213 5.238 1 84.19 470 GLY B N 1
ATOM 7597 C CA . GLY B 1 470 ? -6.879 -3.666 6.301 1 84.19 470 GLY B CA 1
ATOM 7598 C C . GLY B 1 470 ? -8.352 -3.559 5.945 1 84.19 470 GLY B C 1
ATOM 7599 O O . GLY B 1 470 ? -9.125 -4.488 6.188 1 84.19 470 GLY B O 1
ATOM 7600 N N . TYR B 1 471 ? -8.711 -2.537 5.352 1 82.81 471 TYR B N 1
ATOM 7601 C CA . TYR B 1 471 ? -10.086 -2.338 4.906 1 82.81 471 TYR B CA 1
ATOM 7602 C C . TYR B 1 471 ? -10.461 -3.344 3.826 1 82.81 471 TYR B C 1
ATOM 7604 O O . TYR B 1 471 ? -11.555 -3.916 3.854 1 82.81 471 TYR B O 1
ATOM 7612 N N . ALA B 1 472 ? -9.633 -3.406 2.855 1 81.81 472 ALA B N 1
ATOM 7613 C CA . ALA B 1 472 ? -9.906 -4.344 1.769 1 81.81 472 ALA B CA 1
ATOM 7614 C C . ALA B 1 472 ? -10.094 -5.762 2.301 1 81.81 472 ALA B C 1
ATOM 7616 O O . ALA B 1 472 ? -10.969 -6.492 1.835 1 81.81 472 ALA B O 1
ATOM 7617 N N . TYR B 1 473 ? -9.281 -6.145 3.205 1 83.12 473 TYR B N 1
ATOM 7618 C CA . TYR B 1 473 ? -9.383 -7.477 3.793 1 83.12 473 TYR B CA 1
ATOM 7619 C C . TYR B 1 473 ? -10.703 -7.648 4.535 1 83.12 473 TYR B C 1
ATOM 7621 O O . TYR B 1 473 ? -11.367 -8.68 4.398 1 83.12 473 TYR B O 1
ATOM 7629 N N . LYS B 1 474 ? -11.055 -6.648 5.336 1 80.06 474 LYS B N 1
ATOM 7630 C CA . LYS B 1 474 ? -12.32 -6.707 6.059 1 80.06 474 LYS B CA 1
ATOM 7631 C C . LYS B 1 474 ? -13.5 -6.73 5.094 1 80.06 474 LYS B C 1
ATOM 7633 O O . LYS B 1 474 ? -14.477 -7.449 5.32 1 80.06 474 LYS B O 1
ATOM 7638 N N . ALA B 1 475 ? -13.391 -5.93 4.121 1 79.62 475 ALA B N 1
ATOM 7639 C CA . ALA B 1 475 ? -14.453 -5.852 3.121 1 79.62 475 ALA B CA 1
ATOM 7640 C C . ALA B 1 475 ? -14.594 -7.168 2.363 1 79.62 475 ALA B C 1
ATOM 7642 O O . ALA B 1 475 ? -15.68 -7.516 1.908 1 79.62 475 ALA B O 1
ATOM 7643 N N . SER B 1 476 ? -13.547 -7.848 2.217 1 80.75 476 SER B N 1
ATOM 7644 C CA . SER B 1 476 ? -13.555 -9.102 1.466 1 80.75 476 SER B CA 1
ATOM 7645 C C . SER B 1 476 ? -14.375 -10.172 2.178 1 80.75 476 SER B C 1
ATOM 7647 O O . SER B 1 476 ? -14.836 -11.125 1.55 1 80.75 476 SER B O 1
ATOM 7649 N N . LYS B 1 477 ? -14.641 -9.93 3.422 1 77.38 477 LYS B N 1
ATOM 7650 C CA . LYS B 1 477 ? -15.375 -10.914 4.223 1 77.38 477 LYS B CA 1
ATOM 7651 C C . LYS B 1 477 ? -16.844 -10.523 4.367 1 77.38 477 LYS B C 1
ATOM 7653 O O . LYS B 1 477 ? -17.625 -11.266 4.953 1 77.38 477 LYS B O 1
ATOM 7658 N N . GLN B 1 478 ? -17.188 -9.422 3.799 1 75.5 478 GLN B N 1
ATOM 7659 C CA . GLN B 1 478 ? -18.531 -8.898 4.059 1 75.5 478 GLN B CA 1
ATOM 7660 C C . GLN B 1 478 ? -19.469 -9.188 2.893 1 75.5 478 GLN B C 1
ATOM 7662 O O . GLN B 1 478 ? -20.375 -8.398 2.605 1 75.5 478 GLN B O 1
ATOM 7667 N N . ILE B 1 479 ? -19.281 -10.156 2.184 1 79 479 ILE B N 1
ATOM 7668 C CA . ILE B 1 479 ? -20.219 -10.539 1.144 1 79 479 ILE B CA 1
ATOM 7669 C C . ILE B 1 479 ? -21.062 -11.719 1.624 1 79 479 ILE B C 1
ATOM 7671 O O . ILE B 1 479 ? -20.562 -12.617 2.297 1 79 479 ILE B O 1
ATOM 7675 N N . SER B 1 480 ? -22.344 -11.477 1.607 1 81.31 480 SER B N 1
ATOM 7676 C CA . SER B 1 480 ? -23.281 -12.508 2.037 1 81.31 480 SER B CA 1
ATOM 7677 C C . SER B 1 480 ? -24.375 -12.734 1 1 81.31 480 SER B C 1
ATOM 7679 O O . SER B 1 480 ? -24.562 -11.914 0.097 1 81.31 480 SER B O 1
ATOM 7681 N N . ALA B 1 481 ? -24.891 -13.922 0.991 1 84.62 481 ALA B N 1
ATOM 7682 C CA . ALA B 1 481 ? -26 -14.266 0.103 1 84.62 481 ALA B CA 1
ATOM 7683 C C . ALA B 1 481 ? -27.172 -14.844 0.887 1 84.62 481 ALA B C 1
ATOM 7685 O O . ALA B 1 481 ? -26.969 -15.609 1.836 1 84.62 481 ALA B O 1
ATOM 7686 N N . THR B 1 482 ? -28.328 -14.32 0.641 1 82.69 482 THR B N 1
ATOM 7687 C CA . THR B 1 482 ? -29.562 -14.867 1.212 1 82.69 482 THR B CA 1
ATOM 7688 C C . THR B 1 482 ? -30.312 -15.695 0.176 1 82.69 482 THR B C 1
ATOM 7690 O O . THR B 1 482 ? -30.609 -15.203 -0.917 1 82.69 482 THR B O 1
ATOM 7693 N N . LYS B 1 483 ? -30.5 -16.953 0.531 1 86.19 483 LYS B N 1
ATOM 7694 C CA . LYS B 1 483 ? -31.172 -17.875 -0.372 1 86.19 483 LYS B CA 1
ATOM 7695 C C . LYS B 1 483 ? -32.688 -17.859 -0.138 1 86.19 483 LYS B C 1
ATOM 7697 O O . LYS B 1 483 ? -33.156 -17.922 1.006 1 86.19 483 LYS B O 1
ATOM 7702 N N . ARG B 1 484 ? -33.375 -17.578 -1.188 1 83.88 484 ARG B N 1
ATOM 7703 C CA . ARG B 1 484 ? -34.844 -17.656 -1.152 1 83.88 484 ARG B CA 1
ATOM 7704 C C . ARG B 1 484 ? -35.375 -18.344 -2.395 1 83.88 484 ARG B C 1
ATOM 7706 O O . ARG B 1 484 ? -34.719 -18.406 -3.426 1 83.88 484 ARG B O 1
ATOM 7713 N N . VAL B 1 485 ? -36.406 -19.047 -2.23 1 84.69 485 VAL B N 1
ATOM 7714 C CA . VAL B 1 485 ? -37.094 -19.656 -3.379 1 84.69 485 VAL B CA 1
ATOM 7715 C C . VAL B 1 485 ? -38.25 -18.781 -3.818 1 84.69 485 VAL B C 1
ATOM 7717 O O . VAL B 1 485 ? -39.094 -18.406 -2.996 1 84.69 485 VAL B O 1
ATOM 7720 N N . ASP B 1 486 ? -38.125 -18.469 -5.008 1 80.5 486 ASP B N 1
ATOM 7721 C CA . ASP B 1 486 ? -39.188 -17.594 -5.512 1 80.5 486 ASP B CA 1
ATOM 7722 C C . ASP B 1 486 ? -40.438 -18.375 -5.891 1 80.5 486 ASP B C 1
ATOM 7724 O O . ASP B 1 486 ? -40.438 -19.609 -5.793 1 80.5 486 ASP B O 1
ATOM 7728 N N . GLU B 1 487 ? -41.5 -17.625 -6.254 1 74.19 487 GLU B N 1
ATOM 7729 C CA . GLU B 1 487 ? -42.812 -18.188 -6.562 1 74.19 487 GLU B CA 1
ATOM 7730 C C . GLU B 1 487 ? -42.75 -19.141 -7.75 1 74.19 487 GLU B C 1
ATOM 7732 O O . GLU B 1 487 ? -43.531 -20.078 -7.859 1 74.19 487 GLU B O 1
ATOM 7737 N N . ARG B 1 488 ? -41.844 -19.047 -8.586 1 79.38 488 ARG B N 1
ATOM 7738 C CA . ARG B 1 488 ? -41.719 -19.859 -9.781 1 79.38 488 ARG B CA 1
ATOM 7739 C C . ARG B 1 488 ? -40.844 -21.078 -9.516 1 79.38 488 ARG B C 1
ATOM 7741 O O . ARG B 1 488 ? -40.469 -21.812 -10.438 1 79.38 488 ARG B O 1
ATOM 7748 N N . GLY B 1 489 ? -40.406 -21.219 -8.258 1 77.25 489 GLY B N 1
ATOM 7749 C CA . GLY B 1 489 ? -39.594 -22.359 -7.879 1 77.25 489 GLY B CA 1
ATOM 7750 C C . GLY B 1 489 ? -38.125 -22.156 -8.148 1 77.25 489 GLY B C 1
ATOM 7751 O O . GLY B 1 489 ? -37.344 -23.109 -8.102 1 77.25 489 GLY B O 1
ATOM 7752 N N . AR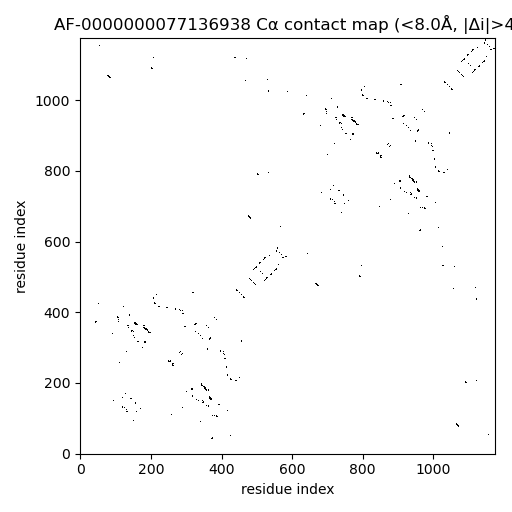G B 1 490 ? -37.844 -21 -8.516 1 87.12 490 ARG B N 1
ATOM 7753 C CA . ARG B 1 490 ? -36.438 -20.703 -8.75 1 87.12 490 ARG B CA 1
ATOM 7754 C C . ARG B 1 490 ? -35.75 -20.312 -7.457 1 87.12 490 ARG B C 1
ATOM 7756 O O . ARG B 1 490 ? -36.344 -19.656 -6.598 1 87.12 490 ARG B O 1
ATOM 7763 N N . THR B 1 491 ? -34.531 -20.719 -7.309 1 87.5 491 THR B N 1
ATOM 7764 C CA . THR B 1 491 ? -33.719 -20.312 -6.148 1 87.5 491 THR B CA 1
ATOM 7765 C C . THR B 1 491 ? -33.125 -18.938 -6.367 1 87.5 491 THR B C 1
ATOM 7767 O O . THR B 1 491 ? -32.375 -18.734 -7.328 1 87.5 491 THR B O 1
ATOM 7770 N N . VAL B 1 492 ? -33.469 -17.984 -5.566 1 87.25 492 VAL B N 1
ATOM 7771 C CA . VAL B 1 492 ? -32.969 -16.609 -5.672 1 87.25 492 VAL B CA 1
ATOM 7772 C C . VAL B 1 492 ? -31.906 -16.375 -4.598 1 87.25 492 VAL B C 1
ATOM 7774 O O . VAL B 1 492 ? -32.188 -16.516 -3.404 1 87.25 492 VAL B O 1
ATOM 7777 N N . TYR B 1 493 ? -30.703 -16.172 -5.059 1 87.38 493 TYR B N 1
ATOM 7778 C CA . TYR B 1 493 ? -29.625 -15.734 -4.168 1 87.38 493 TYR B CA 1
ATOM 7779 C C . TYR B 1 493 ? -29.547 -14.211 -4.129 1 87.38 493 TYR B C 1
ATOM 7781 O O . TYR B 1 493 ? -29.109 -13.586 -5.102 1 87.38 493 TYR B O 1
ATOM 7789 N N . ALA B 1 494 ? -29.984 -13.609 -3.092 1 86.88 494 ALA B N 1
ATOM 7790 C CA . ALA B 1 494 ? -29.812 -12.164 -2.912 1 86.88 494 ALA B CA 1
ATOM 7791 C C . ALA B 1 494 ? -28.438 -11.836 -2.346 1 86.88 494 ALA B C 1
ATOM 7793 O O . ALA B 1 494 ? -28.203 -11.984 -1.144 1 86.88 494 ALA B O 1
ATOM 7794 N N . ILE B 1 495 ? -27.594 -11.391 -3.217 1 86.44 495 ILE B N 1
ATOM 7795 C CA . ILE B 1 495 ? -26.219 -11.117 -2.836 1 86.44 495 ILE B CA 1
ATOM 7796 C C . ILE B 1 495 ? -26.109 -9.711 -2.254 1 86.44 495 ILE B C 1
ATOM 7798 O O . ILE B 1 495 ? -26.625 -8.75 -2.83 1 86.44 495 ILE B O 1
ATOM 7802 N N . GLU B 1 496 ? -25.5 -9.625 -1.072 1 83.06 496 GLU B N 1
ATOM 7803 C CA . GLU B 1 496 ? -25.312 -8.352 -0.392 1 83.06 496 GLU B CA 1
ATOM 7804 C C . GLU B 1 496 ? -23.844 -8.117 -0.065 1 83.06 496 GLU B C 1
ATOM 7806 O O . GLU B 1 496 ? -23.125 -9.047 0.309 1 83.06 496 GLU B O 1
ATOM 7811 N N . GLY B 1 497 ? -23.438 -6.836 -0.294 1 77.75 497 GLY B N 1
ATOM 7812 C CA . GLY B 1 497 ? -22.047 -6.5 -0.014 1 77.75 497 GLY B CA 1
ATOM 7813 C C . GLY B 1 497 ? -21.25 -6.176 -1.262 1 77.75 497 GLY B C 1
ATOM 7814 O O . GLY B 1 497 ? -21.766 -6.285 -2.379 1 77.75 497 GLY B O 1
ATOM 7815 N N . PRO B 1 498 ? -20.078 -5.77 -1.028 1 79.31 498 PRO B N 1
ATOM 7816 C CA . PRO B 1 498 ? -19.25 -5.387 -2.186 1 79.31 498 PRO B CA 1
ATOM 7817 C C . PRO B 1 498 ? -18.594 -6.582 -2.857 1 79.31 498 PRO B C 1
ATOM 7819 O O . PRO B 1 498 ? -18.094 -7.48 -2.174 1 79.31 498 PRO B O 1
ATOM 7822 N N . LEU B 1 499 ? -18.703 -6.703 -4.129 1 81.06 499 LEU B N 1
ATOM 7823 C CA . LEU B 1 499 ? -18 -7.719 -4.906 1 81.06 499 LEU B CA 1
ATOM 7824 C C . LEU B 1 499 ? -16.812 -7.109 -5.637 1 81.06 499 LEU B C 1
ATOM 7826 O O . LEU B 1 499 ? -16.984 -6.312 -6.562 1 81.06 499 LEU B O 1
ATOM 7830 N N . PHE B 1 500 ? -15.703 -7.367 -5.176 1 80.94 500 PHE B N 1
ATOM 7831 C CA . PHE B 1 500 ? -14.445 -6.883 -5.734 1 80.94 500 PHE B CA 1
ATOM 7832 C C . PHE B 1 500 ? -13.367 -7.953 -5.641 1 80.94 500 PHE B C 1
ATOM 7834 O O . PHE B 1 500 ? -13.656 -9.109 -5.309 1 80.94 500 PHE B O 1
ATOM 7841 N N . PHE B 1 501 ? -12.18 -7.645 -6.039 1 77.31 501 PHE B N 1
ATOM 7842 C CA . PHE B 1 501 ? -11.117 -8.648 -6.133 1 77.31 501 PHE B CA 1
ATOM 7843 C C . PHE B 1 501 ? -10.969 -9.398 -4.816 1 77.31 501 PHE B C 1
ATOM 7845 O O . PHE B 1 501 ? -10.711 -10.609 -4.812 1 77.31 501 PHE B O 1
ATOM 7852 N N . GLY B 1 502 ? -11.172 -8.805 -3.742 1 79.12 502 GLY B N 1
ATOM 7853 C CA . GLY B 1 502 ? -10.969 -9.422 -2.441 1 79.12 502 GLY B CA 1
ATOM 7854 C C . GLY B 1 502 ? -12.078 -10.375 -2.053 1 79.12 502 GLY B C 1
ATOM 7855 O O . GLY B 1 502 ? -11.859 -11.32 -1.293 1 79.12 502 GLY B O 1
ATOM 7856 N N . SER B 1 503 ? -13.258 -10.109 -2.51 1 83.56 503 SER B N 1
ATOM 7857 C CA . SER B 1 503 ? -14.398 -10.93 -2.102 1 83.56 503 SER B CA 1
ATOM 7858 C C . SER B 1 503 ? -14.766 -11.945 -3.18 1 83.56 503 SER B C 1
ATOM 7860 O O . SER B 1 503 ? -15.773 -12.641 -3.062 1 83.56 503 SER B O 1
ATOM 7862 N N . ALA B 1 504 ? -14.008 -11.977 -4.191 1 82.31 504 ALA B N 1
ATOM 7863 C CA . ALA B 1 504 ? -14.297 -12.852 -5.324 1 82.31 504 ALA B CA 1
ATOM 7864 C C . ALA B 1 504 ? -14.289 -14.32 -4.906 1 82.31 504 ALA B C 1
ATOM 7866 O O . ALA B 1 504 ? -15.172 -15.086 -5.297 1 82.31 504 ALA B O 1
ATOM 7867 N N . THR B 1 505 ? -13.344 -14.625 -4.098 1 77.12 505 THR B N 1
ATOM 7868 C CA . THR B 1 505 ? -13.234 -16.016 -3.654 1 77.12 505 THR B CA 1
ATOM 7869 C C . THR B 1 505 ? -14.406 -16.391 -2.754 1 77.12 505 THR B C 1
ATOM 7871 O O . THR B 1 505 ? -14.961 -17.484 -2.871 1 77.12 505 THR B O 1
ATOM 7874 N N . THR B 1 506 ? -14.773 -15.5 -1.925 1 79.81 506 THR B N 1
ATOM 7875 C CA . THR B 1 506 ? -15.898 -15.734 -1.033 1 79.81 506 THR B CA 1
ATOM 7876 C C . THR B 1 506 ? -17.203 -15.828 -1.822 1 79.81 506 THR B C 1
ATOM 7878 O O . THR B 1 506 ? -18.078 -16.641 -1.507 1 79.81 506 THR B O 1
ATOM 7881 N N . PHE B 1 507 ? -17.375 -15.078 -2.814 1 84.62 507 PHE B N 1
ATOM 7882 C CA . PHE B 1 507 ? -18.531 -15.102 -3.689 1 84.62 507 PHE B CA 1
ATOM 7883 C C . PHE B 1 507 ? -18.656 -16.453 -4.387 1 84.62 507 PHE B C 1
ATOM 7885 O O . PHE B 1 507 ? -19.75 -17.031 -4.434 1 84.62 507 PHE B O 1
ATOM 7892 N N . ALA B 1 508 ? -17.578 -16.828 -4.875 1 79.25 508 ALA B N 1
ATOM 7893 C CA . ALA B 1 508 ? -17.578 -18.109 -5.586 1 79.25 508 ALA B CA 1
ATOM 7894 C C . ALA B 1 508 ? -18 -19.25 -4.672 1 79.25 508 ALA B C 1
ATOM 7896 O O . ALA B 1 508 ? -18.672 -20.188 -5.113 1 79.25 508 ALA B O 1
ATOM 7897 N N . ARG B 1 509 ? -17.75 -19.031 -3.465 1 77.25 509 ARG B N 1
ATOM 7898 C CA . ARG B 1 509 ? -18.109 -20.047 -2.486 1 77.25 509 ARG B CA 1
ATOM 7899 C C . ARG B 1 509 ? -19.594 -19.969 -2.15 1 77.25 509 ARG B C 1
ATOM 7901 O O . ARG B 1 509 ? -20.234 -21 -1.904 1 77.25 509 ARG B O 1
ATOM 7908 N N . LEU B 1 510 ? -20.047 -18.828 -2.131 1 79.88 510 LEU B N 1
ATOM 7909 C CA . LEU B 1 510 ? -21.438 -18.609 -1.774 1 79.88 510 LEU B CA 1
ATOM 7910 C C . LEU B 1 510 ? -22.375 -19.156 -2.844 1 79.88 510 LEU B C 1
ATOM 7912 O O . LEU B 1 510 ? -23.469 -19.656 -2.533 1 79.88 510 LEU B O 1
ATOM 7916 N N . VAL B 1 511 ? -21.891 -19.125 -4.062 1 79.19 511 VAL B N 1
ATOM 7917 C CA . VAL B 1 511 ? -22.75 -19.531 -5.16 1 79.19 511 VAL B CA 1
ATOM 7918 C C . VAL B 1 511 ? -22.266 -20.859 -5.738 1 79.19 511 VAL B C 1
ATOM 7920 O O . VAL B 1 511 ? -22.375 -21.078 -6.945 1 79.19 511 VAL B O 1
ATOM 7923 N N . ASP B 1 512 ? -21.75 -21.641 -4.918 1 76.19 512 ASP B N 1
ATOM 7924 C CA . ASP B 1 512 ? -21.203 -22.922 -5.387 1 76.19 512 ASP B CA 1
ATOM 7925 C C . ASP B 1 512 ? -22.297 -23.797 -5.977 1 76.19 512 ASP B C 1
ATOM 7927 O O . ASP B 1 512 ? -23.266 -24.156 -5.289 1 76.19 512 ASP B O 1
ATOM 7931 N N . ALA B 1 513 ? -22.219 -24.047 -7.262 1 69.94 513 ALA B N 1
ATOM 7932 C CA . ALA B 1 513 ? -23.172 -24.812 -8.047 1 69.94 513 ALA B CA 1
ATOM 7933 C C . ALA B 1 513 ? -23.359 -26.219 -7.465 1 69.94 513 ALA B C 1
ATOM 7935 O O . ALA B 1 513 ? -24.422 -26.828 -7.66 1 69.94 513 ALA B O 1
ATOM 7936 N N . ARG B 1 514 ? -22.422 -26.719 -6.82 1 73.81 514 ARG B N 1
ATOM 7937 C CA . ARG B 1 514 ? -22.484 -28.078 -6.281 1 73.81 514 ARG B CA 1
ATOM 7938 C C . ARG B 1 514 ? -23.484 -28.172 -5.141 1 73.81 514 ARG B C 1
ATOM 7940 O O . ARG B 1 514 ? -24.078 -29.234 -4.91 1 73.81 514 ARG B O 1
ATOM 7947 N N . GLU B 1 515 ? -23.578 -27.031 -4.516 1 73.12 515 GLU B N 1
ATOM 7948 C CA . GLU B 1 515 ? -24.422 -27.031 -3.32 1 73.12 515 GLU B CA 1
ATOM 7949 C C . GLU B 1 515 ? -25.875 -26.703 -3.668 1 73.12 515 GLU B C 1
ATOM 7951 O O . GLU B 1 515 ? -26.766 -26.859 -2.832 1 73.12 515 GLU B O 1
ATOM 7956 N N . GLU B 1 516 ? -26.031 -26.375 -4.926 1 76.06 516 GLU B N 1
ATOM 7957 C CA . GLU B 1 516 ? -27.359 -25.969 -5.336 1 76.06 516 GLU B CA 1
ATOM 7958 C C . GLU B 1 516 ? -28.094 -27.094 -6.062 1 76.06 516 GLU B C 1
ATOM 7960 O O . GLU B 1 516 ? -27.562 -27.672 -7.016 1 76.06 516 GLU B O 1
ATOM 7965 N N . SER B 1 517 ? -29.156 -27.469 -5.598 1 78.19 517 SER B N 1
ATOM 7966 C CA . SER B 1 517 ? -29.938 -28.562 -6.164 1 78.19 517 SER B CA 1
ATOM 7967 C C . SER B 1 517 ? -30.875 -28.078 -7.258 1 78.19 517 SER B C 1
ATOM 7969 O O . SER B 1 517 ? -31.219 -28.812 -8.18 1 78.19 517 SER B O 1
ATOM 7971 N N . ASN B 1 518 ? -31.312 -26.781 -7.145 1 82.88 518 ASN B N 1
ATOM 7972 C CA . ASN B 1 518 ? -32.25 -26.234 -8.125 1 82.88 518 ASN B CA 1
ATOM 7973 C C . ASN B 1 518 ? -31.547 -25.906 -9.438 1 82.88 518 ASN B C 1
ATOM 7975 O O . ASN B 1 518 ? -30.406 -25.422 -9.438 1 82.88 518 ASN B O 1
ATOM 7979 N N . ASN B 1 519 ? -32.219 -26.156 -10.508 1 84.31 519 ASN B N 1
ATOM 7980 C CA . ASN B 1 519 ? -31.625 -25.938 -11.82 1 84.31 519 ASN B CA 1
ATOM 7981 C C . ASN B 1 519 ? -31.844 -24.5 -12.297 1 84.31 519 ASN B C 1
ATOM 7983 O O . ASN B 1 519 ? -31.172 -24.047 -13.234 1 84.31 519 ASN B O 1
ATOM 7987 N N . LYS B 1 520 ? -32.781 -23.828 -11.695 1 85.75 520 LYS B N 1
ATOM 7988 C CA . LYS B 1 520 ? -33.031 -22.422 -12.031 1 85.75 520 LYS B CA 1
ATOM 7989 C C . LYS B 1 520 ? -32.594 -21.5 -10.891 1 85.75 520 LYS B C 1
ATOM 7991 O O . LYS B 1 520 ? -33.25 -21.484 -9.836 1 85.75 520 LYS B O 1
ATOM 7996 N N . ILE B 1 521 ? -31.516 -20.828 -11.234 1 88.38 521 ILE B N 1
ATOM 7997 C CA . ILE B 1 521 ? -30.922 -20 -10.188 1 88.38 521 ILE B CA 1
ATOM 7998 C C . ILE B 1 521 ? -30.938 -18.531 -10.617 1 88.38 521 ILE B C 1
ATOM 8000 O O . ILE B 1 521 ? -30.719 -18.219 -11.797 1 88.38 521 ILE B O 1
ATOM 8004 N N . VAL B 1 522 ? -31.344 -17.609 -9.719 1 86.62 522 VAL B N 1
ATOM 8005 C CA . VAL B 1 522 ? -31.297 -16.172 -9.953 1 86.62 522 VAL B CA 1
ATOM 8006 C C . VAL B 1 522 ? -30.344 -15.523 -8.961 1 86.62 522 VAL B C 1
ATOM 8008 O O . VAL B 1 522 ? -30.469 -15.695 -7.746 1 86.62 522 VAL B O 1
ATOM 8011 N N . TRP B 1 523 ? -29.328 -14.93 -9.523 1 87.81 523 TRP B N 1
ATOM 8012 C CA . TRP B 1 523 ? -28.453 -14.102 -8.688 1 87.81 523 TRP B CA 1
ATOM 8013 C C . TRP B 1 523 ? -28.922 -12.648 -8.688 1 87.81 523 TRP B C 1
ATOM 8015 O O . TRP B 1 523 ? -28.891 -11.984 -9.719 1 87.81 523 TRP B O 1
ATOM 8025 N N . ASP B 1 524 ? -29.375 -12.141 -7.562 1 84.88 524 ASP B N 1
ATOM 8026 C CA . ASP B 1 524 ? -29.875 -10.773 -7.418 1 84.88 524 ASP B CA 1
ATOM 8027 C C . ASP B 1 524 ? -28.781 -9.859 -6.863 1 84.88 524 ASP B C 1
ATOM 8029 O O . ASP B 1 524 ? -28.359 -10.008 -5.715 1 84.88 524 ASP B O 1
ATOM 8033 N N . PHE B 1 525 ? -28.391 -8.906 -7.691 1 84 525 PHE B N 1
ATOM 8034 C CA . PHE B 1 525 ? -27.312 -8.008 -7.312 1 84 525 PHE B CA 1
ATOM 8035 C C . PHE B 1 525 ? -27.844 -6.648 -6.887 1 84 525 PHE B C 1
ATOM 8037 O O . PHE B 1 525 ? -27.156 -5.637 -7 1 84 525 PHE B O 1
ATOM 8044 N N . ALA B 1 526 ? -29.047 -6.605 -6.391 1 75.88 526 ALA B N 1
ATOM 8045 C CA . ALA B 1 526 ? -29.641 -5.348 -5.957 1 75.88 526 ALA B CA 1
ATOM 8046 C C . ALA B 1 526 ? -28.828 -4.707 -4.832 1 75.88 526 ALA B C 1
ATOM 8048 O O . ALA B 1 526 ? -28.703 -3.484 -4.77 1 75.88 526 ALA B O 1
ATOM 8049 N N . GLY B 1 527 ? -28.25 -5.504 -4.008 1 74.44 527 GLY B N 1
ATOM 8050 C CA . GLY B 1 527 ? -27.484 -5.008 -2.879 1 74.44 527 GLY B CA 1
ATOM 8051 C C . GLY B 1 527 ? -25.984 -5.199 -3.047 1 74.44 527 GLY B C 1
ATOM 8052 O O . GLY B 1 527 ? -25.234 -5.141 -2.07 1 74.44 527 GLY B O 1
ATOM 8053 N N . CYS B 1 528 ? -25.578 -5.496 -4.242 1 78.12 528 CYS B N 1
ATOM 8054 C CA . CYS B 1 528 ? -24.172 -5.812 -4.48 1 78.12 528 CYS B CA 1
ATOM 8055 C C . CYS B 1 528 ? -23.641 -5.047 -5.684 1 78.12 528 CYS B C 1
ATOM 8057 O O . CYS B 1 528 ? -24.219 -5.094 -6.766 1 78.12 528 CYS B O 1
ATOM 8059 N N . LYS B 1 529 ? -22.625 -4.281 -5.398 1 76.38 529 LYS B N 1
ATOM 8060 C CA . LYS B 1 529 ? -21.969 -3.574 -6.496 1 76.38 529 LYS B CA 1
ATOM 8061 C C . LYS B 1 529 ? -20.688 -4.289 -6.926 1 76.38 529 LYS B C 1
ATOM 8063 O O . LYS B 1 529 ? -19.922 -4.742 -6.082 1 76.38 529 LYS B O 1
ATOM 8068 N N . VAL B 1 530 ? -20.531 -4.469 -8.266 1 78.69 530 VAL B N 1
ATOM 8069 C CA . VAL B 1 530 ? -19.344 -5.109 -8.828 1 78.69 530 VAL B CA 1
ATOM 8070 C C . VAL B 1 530 ? -18.297 -4.051 -9.164 1 78.69 530 VAL B C 1
ATOM 8072 O O . VAL B 1 530 ? -18.578 -3.111 -9.914 1 78.69 530 VAL B O 1
ATOM 8075 N N . TRP B 1 531 ? -17.047 -4.277 -8.688 1 72.94 531 TRP B N 1
ATOM 8076 C CA . TRP B 1 531 ? -16.125 -3.145 -8.656 1 72.94 531 TRP B CA 1
ATOM 8077 C C . TRP B 1 531 ? -15 -3.322 -9.672 1 72.94 531 TRP B C 1
ATOM 8079 O O . TRP B 1 531 ? -14.461 -2.342 -10.195 1 72.94 531 TRP B O 1
ATOM 8089 N N . ASP B 1 532 ? -14.625 -4.492 -9.938 1 77.19 532 ASP B N 1
ATOM 8090 C CA . ASP B 1 532 ? -13.406 -4.633 -10.727 1 77.19 532 ASP B CA 1
ATOM 8091 C C . ASP B 1 532 ? -13.484 -5.848 -11.648 1 77.19 532 ASP B C 1
ATOM 8093 O O . ASP B 1 532 ? -14.492 -6.562 -11.656 1 77.19 532 ASP B O 1
ATOM 8097 N N . SER B 1 533 ? -12.438 -5.965 -12.383 1 78.06 533 SER B N 1
ATOM 8098 C CA . SER B 1 533 ? -12.414 -7.02 -13.391 1 78.06 533 SER B CA 1
ATOM 8099 C C . SER B 1 533 ? -12.336 -8.398 -12.742 1 78.06 533 SER B C 1
ATOM 8101 O O . SER B 1 533 ? -12.852 -9.375 -13.281 1 78.06 533 SER B O 1
ATOM 8103 N N . THR B 1 534 ? -11.68 -8.477 -11.664 1 80.31 534 THR B N 1
ATOM 8104 C CA . THR B 1 534 ? -11.586 -9.758 -10.969 1 80.31 534 THR B CA 1
ATOM 8105 C C . THR B 1 534 ? -12.977 -10.242 -10.555 1 80.31 534 THR B C 1
ATOM 8107 O O . THR B 1 534 ? -13.281 -11.438 -10.68 1 80.31 534 THR B O 1
ATOM 8110 N N . ALA B 1 535 ? -13.711 -9.297 -10.062 1 82.19 535 ALA B N 1
ATOM 8111 C CA . ALA B 1 535 ? -15.078 -9.617 -9.664 1 82.19 535 ALA B CA 1
ATOM 8112 C C . ALA B 1 535 ? -15.906 -10.078 -10.859 1 82.19 535 ALA B C 1
ATOM 8114 O O . ALA B 1 535 ? -16.688 -11.016 -10.758 1 82.19 535 ALA B O 1
ATOM 8115 N N . VAL B 1 536 ? -15.797 -9.453 -11.922 1 79.69 536 VAL B N 1
ATOM 8116 C CA . VAL B 1 536 ? -16.516 -9.805 -13.141 1 79.69 536 VAL B CA 1
ATOM 8117 C C . VAL B 1 536 ? -16.109 -11.195 -13.602 1 79.69 536 VAL B C 1
ATOM 8119 O O . VAL B 1 536 ? -16.953 -12 -14.008 1 79.69 536 VAL B O 1
ATOM 8122 N N . SER B 1 537 ? -14.828 -11.406 -13.555 1 78.81 537 SER B N 1
ATOM 8123 C CA . SER B 1 537 ? -14.32 -12.719 -13.945 1 78.81 537 SER B CA 1
ATOM 8124 C C . SER B 1 537 ? -14.844 -13.812 -13.016 1 78.81 537 SER B C 1
ATOM 8126 O O . SER B 1 537 ? -15.148 -14.922 -13.461 1 78.81 537 SER B O 1
ATOM 8128 N N . ALA B 1 538 ? -14.867 -13.531 -11.789 1 81.88 538 ALA B N 1
ATOM 8129 C CA . ALA B 1 538 ? -15.398 -14.484 -10.828 1 81.88 538 ALA B CA 1
ATOM 8130 C C . ALA B 1 538 ? -16.859 -14.797 -11.109 1 81.88 538 ALA B C 1
ATOM 8132 O O . ALA B 1 538 ? -17.297 -15.945 -10.969 1 81.88 538 ALA B O 1
ATOM 8133 N N . LEU B 1 539 ? -17.578 -13.773 -11.469 1 82.75 539 LEU B N 1
ATOM 8134 C CA . LEU B 1 539 ? -18.984 -13.938 -11.836 1 82.75 539 LEU B CA 1
ATOM 8135 C C . LEU B 1 539 ? -19.125 -14.812 -13.078 1 82.75 539 LEU B C 1
ATOM 8137 O O . LEU B 1 539 ? -19.969 -15.719 -13.117 1 82.75 539 LEU B O 1
ATOM 8141 N N . ASP B 1 540 ? -18.344 -14.492 -14 1 80.12 540 ASP B N 1
ATOM 8142 C CA . ASP B 1 540 ? -18.344 -15.258 -15.242 1 80.12 540 ASP B CA 1
ATOM 8143 C C . ASP B 1 540 ? -17.984 -16.719 -14.992 1 80.12 540 ASP B C 1
ATOM 8145 O O . ASP B 1 540 ? -18.594 -17.625 -15.547 1 80.12 540 ASP B O 1
ATOM 8149 N N . ASP B 1 541 ? -17.047 -16.938 -14.195 1 79.69 541 ASP B N 1
ATOM 8150 C CA . ASP B 1 541 ? -16.578 -18.281 -13.883 1 79.69 541 ASP B CA 1
ATOM 8151 C C . ASP B 1 541 ? -17.656 -19.062 -13.125 1 79.69 541 ASP B C 1
ATOM 8153 O O . ASP B 1 541 ? -17.859 -20.25 -13.391 1 79.69 541 ASP B O 1
ATOM 8157 N N . ALA B 1 542 ? -18.219 -18.422 -12.195 1 82.56 542 ALA B N 1
ATOM 8158 C CA . ALA B 1 542 ? -19.281 -19.062 -11.414 1 82.56 542 ALA B CA 1
ATOM 8159 C C . ALA B 1 542 ? -20.469 -19.438 -12.305 1 82.56 542 ALA B C 1
ATOM 8161 O O . ALA B 1 542 ? -21.047 -20.5 -12.156 1 82.56 542 ALA B O 1
ATOM 8162 N N . ALA B 1 543 ? -20.812 -18.547 -13.172 1 81.62 543 ALA B N 1
ATOM 8163 C CA . ALA B 1 543 ? -21.922 -18.812 -14.094 1 81.62 543 ALA B CA 1
ATOM 8164 C C . ALA B 1 543 ? -21.578 -19.953 -15.047 1 81.62 543 ALA B C 1
ATOM 8166 O O . ALA B 1 543 ? -22.438 -20.781 -15.367 1 81.62 543 ALA B O 1
ATOM 8167 N N . ALA B 1 544 ? -20.375 -19.969 -15.508 1 77.69 544 ALA B N 1
ATOM 8168 C CA . ALA B 1 544 ? -19.922 -21.031 -16.406 1 77.69 544 ALA B CA 1
ATOM 8169 C C . ALA B 1 544 ? -19.969 -22.391 -15.711 1 77.69 544 ALA B C 1
ATOM 8171 O O . ALA B 1 544 ? -20.344 -23.391 -16.328 1 77.69 544 ALA B O 1
ATOM 8172 N N . LYS B 1 545 ? -19.625 -22.391 -14.516 1 80 545 LYS B N 1
ATOM 8173 C CA . LYS B 1 545 ? -19.656 -23.641 -13.75 1 80 545 LYS B CA 1
ATOM 8174 C C . LYS B 1 545 ? -21.078 -24.141 -13.562 1 80 545 LYS B C 1
ATOM 8176 O O . LYS B 1 545 ? -21.328 -25.344 -13.594 1 80 545 LYS B O 1
ATOM 8181 N N . CYS B 1 546 ? -21.922 -23.219 -13.336 1 81.31 546 CYS B N 1
ATOM 8182 C CA . CYS B 1 546 ? -23.328 -23.594 -13.234 1 81.31 546 CYS B CA 1
ATOM 8183 C C . CYS B 1 546 ? -23.859 -24.141 -14.555 1 81.31 546 CYS B C 1
ATOM 8185 O O . CYS B 1 546 ? -24.594 -25.125 -14.57 1 81.31 546 CYS B O 1
ATOM 8187 N N . ARG B 1 547 ? -23.438 -23.547 -15.562 1 79.56 547 ARG B N 1
ATOM 8188 C CA . ARG B 1 547 ? -23.859 -23.984 -16.891 1 79.56 547 ARG B CA 1
ATOM 8189 C C . ARG B 1 547 ? -23.297 -25.359 -17.219 1 79.56 547 ARG B C 1
ATOM 8191 O O . ARG B 1 547 ? -23.984 -26.188 -17.844 1 79.56 547 ARG B O 1
ATOM 8198 N N . GLU B 1 548 ? -22.172 -25.547 -16.875 1 77.5 548 GLU B N 1
ATOM 8199 C CA . GLU B 1 548 ? -21.547 -26.844 -17.109 1 77.5 548 GLU B CA 1
ATOM 8200 C C . GLU B 1 548 ? -22.297 -27.969 -16.375 1 77.5 548 GLU B C 1
ATOM 8202 O O . GLU B 1 548 ? -22.312 -29.109 -16.828 1 77.5 548 GLU B O 1
ATOM 8207 N N . ARG B 1 549 ? -22.922 -27.578 -15.336 1 81.31 549 ARG B N 1
ATOM 8208 C CA . ARG B 1 549 ? -23.688 -28.562 -14.562 1 81.31 549 ARG B CA 1
ATOM 8209 C C . ARG B 1 549 ? -25.156 -28.562 -14.977 1 81.31 549 ARG B C 1
ATOM 8211 O O . ARG B 1 549 ? -26 -29.141 -14.281 1 81.31 549 ARG B O 1
ATOM 8218 N N . GLY B 1 550 ? -25.422 -27.781 -16.016 1 78.12 550 GLY B N 1
ATOM 8219 C CA . GLY B 1 550 ? -26.766 -27.781 -16.578 1 78.12 550 GLY B CA 1
ATOM 8220 C C . GLY B 1 550 ? -27.719 -26.844 -15.867 1 78.12 550 GLY B C 1
ATOM 8221 O O . GLY B 1 550 ? -28.938 -26.984 -16 1 78.12 550 GLY B O 1
ATOM 8222 N N . LYS B 1 551 ? -27.25 -25.984 -15.086 1 84.25 551 LYS B N 1
ATOM 8223 C CA . LYS B 1 551 ? -28.094 -25.047 -14.359 1 84.25 551 LYS B CA 1
ATOM 8224 C C . LYS B 1 551 ? -28.188 -23.703 -15.086 1 84.25 551 LYS B C 1
ATOM 8226 O O . LYS B 1 551 ? -27.203 -23.25 -15.672 1 84.25 551 LYS B O 1
ATOM 8231 N N . ALA B 1 552 ? -29.422 -23.188 -15.102 1 82.25 552 ALA B N 1
ATOM 8232 C CA . ALA B 1 552 ? -29.641 -21.875 -15.719 1 82.25 552 ALA B CA 1
ATOM 8233 C C . ALA B 1 552 ? -29.531 -20.75 -14.688 1 82.25 552 ALA B C 1
ATOM 8235 O O . ALA B 1 552 ? -30.25 -20.75 -13.688 1 82.25 552 ALA B O 1
ATOM 8236 N N . VAL B 1 553 ? -28.562 -19.875 -15 1 84.88 553 VAL B N 1
ATOM 8237 C CA . VAL B 1 553 ? -28.344 -18.781 -14.07 1 84.88 553 VAL B CA 1
ATOM 8238 C C . VAL B 1 553 ? -28.797 -17.469 -14.719 1 84.88 553 VAL B C 1
ATOM 8240 O O . VAL B 1 553 ? -28.484 -17.203 -15.883 1 84.88 553 VAL B O 1
ATOM 8243 N N . VAL B 1 554 ? -29.672 -16.719 -14.039 1 82.44 554 VAL B N 1
ATOM 8244 C CA . VAL B 1 554 ? -30.109 -15.406 -14.477 1 82.44 554 VAL B CA 1
ATOM 8245 C C . VAL B 1 554 ? -29.547 -14.328 -13.547 1 82.44 554 VAL B C 1
ATOM 8247 O O . VAL B 1 554 ? -29.641 -14.453 -12.328 1 82.44 554 VAL B O 1
ATOM 8250 N N . LEU B 1 555 ? -28.891 -13.406 -14.156 1 83.94 555 LEU B N 1
ATOM 8251 C CA . LEU B 1 555 ? -28.359 -12.281 -13.391 1 83.94 555 LEU B CA 1
ATOM 8252 C C . LEU B 1 555 ? -29.344 -11.117 -13.391 1 83.94 555 LEU B C 1
ATOM 8254 O O . LEU B 1 555 ? -29.75 -10.648 -14.453 1 83.94 555 LEU B O 1
ATOM 8258 N N . ARG B 1 556 ? -29.703 -10.672 -12.117 1 81.12 556 ARG B N 1
ATOM 8259 C CA . ARG B 1 556 ? -30.656 -9.586 -11.977 1 81.12 556 ARG B CA 1
ATOM 8260 C C . ARG B 1 556 ? -30.016 -8.367 -11.32 1 81.12 556 ARG B C 1
ATOM 8262 O O . ARG B 1 556 ? -29.203 -8.5 -10.406 1 81.12 556 ARG B O 1
ATOM 8269 N N . HIS B 1 557 ? -30.281 -7.102 -11.781 1 75.31 557 HIS B N 1
ATOM 8270 C CA . HIS B 1 557 ? -29.922 -5.805 -11.211 1 75.31 557 HIS B CA 1
ATOM 8271 C C . HIS B 1 557 ? -28.422 -5.559 -11.305 1 75.31 557 HIS B C 1
ATOM 8273 O O . HIS B 1 557 ? -27.812 -5.082 -10.344 1 75.31 557 HIS B O 1
ATOM 8279 N N . LEU B 1 558 ? -27.844 -6.051 -12.32 1 75.25 558 LEU B N 1
ATOM 8280 C CA . LEU B 1 558 ? -26.438 -5.758 -12.555 1 75.25 558 LEU B CA 1
ATOM 8281 C C . LEU B 1 558 ? -26.266 -4.41 -13.242 1 75.25 558 LEU B C 1
ATOM 8283 O O . LEU B 1 558 ? -27.062 -4.055 -14.125 1 75.25 558 LEU B O 1
ATOM 8287 N N . SER B 1 559 ? -25.359 -3.65 -12.664 1 67.81 559 SER B N 1
ATOM 8288 C CA . SER B 1 559 ? -25.109 -2.367 -13.305 1 67.81 559 SER B CA 1
ATOM 8289 C C . SER B 1 559 ? -24.688 -2.553 -14.758 1 67.81 559 SER B C 1
ATOM 8291 O O . SER B 1 559 ? -24.062 -3.555 -15.109 1 67.81 559 SER B O 1
ATOM 8293 N N . PRO B 1 560 ? -25.156 -1.62 -15.539 1 61.84 560 PRO B N 1
ATOM 8294 C CA . PRO B 1 560 ? -24.797 -1.711 -16.953 1 61.84 560 PRO B CA 1
ATOM 8295 C C . PRO B 1 560 ? -23.297 -1.772 -17.188 1 61.84 560 PRO B C 1
ATOM 8297 O O . PRO B 1 560 ? -22.828 -2.482 -18.078 1 61.84 560 PRO B O 1
ATOM 8300 N N . SER B 1 561 ? -22.641 -1.06 -16.359 1 62.41 561 SER B N 1
ATOM 8301 C CA . SER B 1 561 ? -21.188 -1.051 -16.531 1 62.41 561 SER B CA 1
ATOM 8302 C C . SER B 1 561 ? -20.594 -2.43 -16.266 1 62.41 561 SER B C 1
ATOM 8304 O O . SER B 1 561 ? -19.625 -2.826 -16.922 1 62.41 561 SER B O 1
ATOM 8306 N N . CYS B 1 562 ? -21.188 -3.129 -15.391 1 67.06 562 CYS B N 1
ATOM 8307 C CA . CYS B 1 562 ? -20.719 -4.477 -15.086 1 67.06 562 CYS B CA 1
ATOM 8308 C C . CYS B 1 562 ? -21.172 -5.465 -16.156 1 67.06 562 CYS B C 1
ATOM 8310 O O . CYS B 1 562 ? -20.422 -6.371 -16.531 1 67.06 562 CYS B O 1
ATOM 8312 N N . ALA B 1 563 ? -22.391 -5.164 -16.594 1 65.75 563 ALA B N 1
ATOM 8313 C CA . ALA B 1 563 ? -22.953 -6.059 -17.609 1 65.75 563 ALA B CA 1
ATOM 8314 C C . ALA B 1 563 ? -22.125 -6.027 -18.891 1 65.75 563 ALA B C 1
ATOM 8316 O O . ALA B 1 563 ? -21.953 -7.055 -19.547 1 65.75 563 ALA B O 1
ATOM 8317 N N . ALA B 1 564 ? -21.594 -4.844 -19.016 1 62.38 564 ALA B N 1
ATOM 8318 C CA . ALA B 1 564 ? -20.797 -4.672 -20.234 1 62.38 564 ALA B CA 1
ATOM 8319 C C . ALA B 1 564 ? -19.484 -5.445 -20.141 1 62.38 564 ALA B C 1
ATOM 8321 O O . ALA B 1 564 ? -18.891 -5.797 -21.172 1 62.38 564 ALA B O 1
ATOM 8322 N N . LEU B 1 565 ? -19.219 -5.758 -18.938 1 62.19 565 LEU B N 1
ATOM 8323 C CA . LEU B 1 565 ? -17.922 -6.41 -18.734 1 62.19 565 LEU B CA 1
ATOM 8324 C C . LEU B 1 565 ? -18.078 -7.926 -18.703 1 62.19 565 LEU B C 1
ATOM 8326 O O . LEU B 1 565 ? -17.094 -8.656 -18.812 1 62.19 565 LEU B O 1
ATOM 8330 N N . LEU B 1 566 ? -19.438 -8.25 -18.531 1 62.03 566 LEU B N 1
ATOM 8331 C CA . LEU B 1 566 ? -19.672 -9.688 -18.453 1 62.03 566 LEU B CA 1
ATOM 8332 C C . LEU B 1 566 ? -19.5 -10.336 -19.828 1 62.03 566 LEU B C 1
ATOM 8334 O O . LEU B 1 566 ? -19.969 -9.805 -20.828 1 62.03 566 LEU B O 1
ATOM 8338 N N . ARG B 1 567 ? -18.641 -11.109 -19.938 1 55.28 567 ARG B N 1
ATOM 8339 C CA . ARG B 1 567 ? -18.266 -11.719 -21.203 1 55.28 567 ARG B CA 1
ATOM 8340 C C . ARG B 1 567 ? -19.156 -12.93 -21.516 1 55.28 567 ARG B C 1
ATOM 8342 O O . ARG B 1 567 ? -19.719 -13.023 -22.594 1 55.28 567 ARG B O 1
ATOM 8349 N N . GLN B 1 568 ? -19.156 -14 -20.625 1 48.16 568 GLN B N 1
ATOM 8350 C CA . GLN B 1 568 ? -19.797 -15.281 -20.859 1 48.16 568 GLN B CA 1
ATOM 8351 C C . GLN B 1 568 ? -21.266 -15.242 -20.438 1 48.16 568 GLN B C 1
ATOM 8353 O O . GLN B 1 568 ? -22.109 -15.945 -21.031 1 48.16 568 GLN B O 1
ATOM 8358 N N . CYS B 1 569 ? -21.5 -14.438 -19.484 1 48.5 569 CYS B N 1
ATOM 8359 C CA . CYS B 1 569 ? -22.828 -14.492 -18.906 1 48.5 569 CYS B CA 1
ATOM 8360 C C . CYS B 1 569 ? -23.672 -13.312 -19.375 1 48.5 569 CYS B C 1
ATOM 8362 O O . CYS B 1 569 ? -24.703 -13 -18.766 1 48.5 569 CYS B O 1
ATOM 8364 N N . GLY B 1 570 ? -23.078 -12.547 -20.328 1 51.25 570 GLY B N 1
ATOM 8365 C CA . GLY B 1 570 ? -23.859 -11.414 -20.797 1 51.25 570 GLY B CA 1
ATOM 8366 C C . GLY B 1 570 ? -25.266 -11.797 -21.219 1 51.25 570 GLY B C 1
ATOM 8367 O O . GLY B 1 570 ? -26.203 -11.023 -21.031 1 51.25 570 GLY B O 1
ATOM 8368 N N . ASP B 1 571 ? -25.297 -13.031 -21.797 1 48.97 571 ASP B N 1
ATOM 8369 C CA . ASP B 1 571 ? -26.609 -13.445 -22.297 1 48.97 571 ASP B CA 1
ATOM 8370 C C . ASP B 1 571 ? -27.531 -13.812 -21.141 1 48.97 571 ASP B C 1
ATOM 8372 O O . ASP B 1 571 ? -28.734 -13.977 -21.344 1 48.97 571 ASP B O 1
ATOM 8376 N N . LEU B 1 572 ? -27.016 -14.016 -20.047 1 52.75 572 LEU B N 1
ATOM 8377 C CA . LEU B 1 572 ? -27.812 -14.484 -18.922 1 52.75 572 LEU B CA 1
ATOM 8378 C C . LEU B 1 572 ? -28.328 -13.32 -18.094 1 52.75 572 LEU B C 1
ATOM 8380 O O . LEU B 1 572 ? -29 -13.516 -17.078 1 52.75 572 LEU B O 1
ATOM 8384 N N . VAL B 1 573 ? -27.969 -12.141 -18.547 1 54.72 573 VAL B N 1
ATOM 8385 C CA . VAL B 1 573 ? -28.359 -10.953 -17.797 1 54.72 573 VAL B CA 1
ATOM 8386 C C . VAL B 1 573 ? -29.797 -10.562 -18.141 1 54.72 573 VAL B C 1
ATOM 8388 O O . VAL B 1 573 ? -30.125 -10.391 -19.328 1 54.72 573 VAL B O 1
ATOM 8391 N N . GLU B 1 574 ? -30.703 -10.93 -17.406 1 50.84 574 GLU B N 1
ATOM 8392 C CA . GLU B 1 574 ? -32 -10.297 -17.578 1 50.84 574 GLU B CA 1
ATOM 8393 C C . GLU B 1 574 ? -31.969 -8.82 -17.203 1 50.84 574 GLU B C 1
ATOM 8395 O O . GLU B 1 574 ? -31.719 -8.477 -16.047 1 50.84 574 GLU B O 1
ATOM 8400 N N . VAL B 1 575 ? -31.484 -8.055 -18.031 1 44.41 575 VAL B N 1
ATOM 8401 C CA . VAL B 1 575 ? -31.469 -6.613 -17.812 1 44.41 575 VAL B CA 1
ATOM 8402 C C . VAL B 1 575 ? -32.875 -6.105 -17.578 1 44.41 575 VAL B C 1
ATOM 8404 O O . VAL B 1 575 ? -33.75 -6.23 -18.469 1 44.41 575 VAL B O 1
ATOM 8407 N N . ASN B 1 576 ? -33.438 -6.219 -16.547 1 40.72 576 ASN B N 1
ATOM 8408 C CA . ASN B 1 576 ? -34.656 -5.438 -16.406 1 40.72 576 ASN B CA 1
ATOM 8409 C C . ASN B 1 576 ? -34.375 -3.947 -16.281 1 40.72 576 ASN B C 1
ATOM 8411 O O . ASN B 1 576 ? -33.844 -3.498 -15.273 1 40.72 576 ASN B O 1
ATOM 8415 N N . VAL B 1 577 ? -34.219 -3.281 -17.312 1 36.66 577 VAL B N 1
ATOM 8416 C CA . VAL B 1 577 ? -34.031 -1.84 -17.453 1 36.66 577 VAL B CA 1
ATOM 8417 C C . VAL B 1 577 ? -34.969 -1.106 -16.5 1 36.66 577 VAL B C 1
ATOM 8419 O O . VAL B 1 577 ? -34.719 0.033 -16.109 1 36.66 577 VAL B O 1
ATOM 8422 N N . GLU B 1 578 ? -36.125 -1.41 -16.438 1 37 578 GLU B N 1
ATOM 8423 C CA . GLU B 1 578 ? -37.094 -0.539 -15.773 1 37 578 GLU B CA 1
ATOM 8424 C C . GLU B 1 578 ? -36.75 -0.376 -14.289 1 37 578 GLU B C 1
ATOM 8426 O O . GLU B 1 578 ? -36.969 0.7 -13.719 1 37 578 GLU B O 1
ATOM 8431 N N . GLU B 1 579 ? -36.562 -1.401 -13.609 1 40.72 579 GLU B N 1
ATOM 8432 C CA . GLU B 1 579 ? -36.281 -1.29 -12.18 1 40.72 579 GLU B CA 1
ATOM 8433 C C . GLU B 1 579 ? -34.812 -1.238 -11.883 1 40.72 579 GLU B C 1
ATOM 8435 O O . GLU B 1 579 ? -34.406 -1.069 -10.734 1 40.72 579 GLU B O 1
ATOM 8440 N N . ASP B 1 580 ? -34 -1.586 -12.719 1 43.5 580 ASP B N 1
ATOM 8441 C CA . ASP B 1 580 ? -32.562 -1.717 -12.492 1 43.5 580 ASP B CA 1
ATOM 8442 C C . ASP B 1 580 ? -31.906 -0.349 -12.312 1 43.5 580 ASP B C 1
ATOM 8444 O O . ASP B 1 580 ? -32.031 0.522 -13.172 1 43.5 580 ASP B O 1
ATOM 8448 N N . PRO B 1 581 ? -31.703 -0.039 -11.125 1 40 581 PRO B N 1
ATOM 8449 C CA . PRO B 1 581 ? -31.016 1.245 -10.961 1 40 581 PRO B CA 1
ATOM 8450 C C . PRO B 1 581 ? -29.766 1.353 -11.82 1 40 581 PRO B C 1
ATOM 8452 O O . PRO B 1 581 ? -29.125 0.338 -12.125 1 40 581 PRO B O 1
ATOM 8455 N N . ILE B 1 582 ? -29.844 2.123 -12.812 1 35.06 582 ILE B N 1
ATOM 8456 C CA . ILE B 1 582 ? -28.672 2.496 -13.594 1 35.06 582 ILE B CA 1
ATOM 8457 C C . ILE B 1 582 ? -27.484 2.736 -12.664 1 35.06 582 ILE B C 1
ATOM 8459 O O . ILE B 1 582 ? -27.438 3.75 -11.961 1 35.06 582 ILE B O 1
ATOM 8463 N N . TYR B 1 583 ? -27.172 1.65 -12.055 1 37 583 TYR B N 1
ATOM 8464 C CA . TYR B 1 583 ? -25.953 1.888 -11.289 1 37 583 TYR B CA 1
ATOM 8465 C C . TYR B 1 583 ? -24.75 2.025 -12.211 1 37 583 TYR B C 1
ATOM 8467 O O . TYR B 1 583 ? -24.516 1.181 -13.078 1 37 583 TYR B O 1
ATOM 8475 N N . ALA B 1 584 ? -24.438 3.061 -12.711 1 32.44 584 ALA B N 1
ATOM 8476 C CA . ALA B 1 584 ? -23.172 3.225 -13.43 1 32.44 584 ALA B CA 1
ATOM 8477 C C . ALA B 1 584 ? -22.031 2.52 -12.703 1 32.44 584 ALA B C 1
ATOM 8479 O O . ALA B 1 584 ? -21.953 2.557 -11.477 1 32.44 584 ALA B O 1
ATOM 8480 N N . VAL B 1 585 ? -21.703 1.426 -13.25 1 36.09 585 VAL B N 1
ATOM 8481 C CA . VAL B 1 585 ? -20.438 0.92 -12.719 1 36.09 585 VAL B CA 1
ATOM 8482 C C . VAL B 1 585 ? -19.547 2.09 -12.312 1 36.09 585 VAL B C 1
ATOM 8484 O O . VAL B 1 585 ? -19.406 3.068 -13.055 1 36.09 585 VAL B O 1
ATOM 8487 N N . ALA B 1 586 ? -19.25 2.34 -11.102 1 37 586 ALA B N 1
ATOM 8488 C CA . ALA B 1 586 ? -18.422 3.445 -10.617 1 37 586 ALA B CA 1
ATOM 8489 C C . ALA B 1 586 ? -17.312 3.771 -11.602 1 37 586 ALA B C 1
ATOM 8491 O O . ALA B 1 586 ? -16.422 2.943 -11.844 1 37 586 ALA B O 1
ATOM 8492 N N . ALA B 1 587 ? -17.641 4.461 -12.688 1 31.52 587 ALA B N 1
ATOM 8493 C CA . ALA B 1 587 ? -16.656 5.062 -13.602 1 31.52 587 ALA B CA 1
ATOM 8494 C C . ALA B 1 587 ? -15.469 5.629 -12.828 1 31.52 587 ALA B C 1
ATOM 8496 O O . ALA B 1 587 ? -15.641 6.215 -11.758 1 31.52 587 ALA B O 1
ATOM 8497 N N . ASP B 1 588 ? -14.094 5.051 -13.102 1 31.3 588 ASP B N 1
ATOM 8498 C CA . ASP B 1 588 ? -12.914 5.742 -12.602 1 31.3 588 ASP B CA 1
ATOM 8499 C C . ASP B 1 588 ? -13.047 7.254 -12.773 1 31.3 588 ASP B C 1
ATOM 8501 O O . ASP B 1 588 ? -13.57 7.723 -13.789 1 31.3 588 ASP B O 1
#

InterPro domains:
  IPR002645 STAS domain [PF01740] (488-571)
  IPR002645 STAS domain [PS50801] (489-588)
  IPR011547 SLC26A/SulP transporter domain [PF00916] (103-445)
  IPR036513 STAS domain superfamily [G3DSA:3.30.750.24] (477-571)
  IPR036513 STAS domain superfamily [SSF52091] (488-570)
  IPR052706 Membrane-associated Transporter-like [PTHR43310] (90-576)

Secondary structure (DSSP, 8-state):
-------------------------------------------HHHHHHHHHH-------------------------EEE--TTGGG---PPP-----S--HHHHHHHHHHHHHHHHHHHHHHHHHHT--HHHHHHHHHHHHHHHHHH-S-TT--EES-HHHHHHHHHHHHHH-HHHHHHHHHHHHHHHHHHHHTTGGGGGGG--HHHHHHHHHHHHHHHHHHHHHHTTT--HHHHHHHHHHHHHHHHHHHH--PPTTS-HHHHHHHHHHHHHHHHT----BHHHH----SPPP--B------SHHHHHHHHHHHHHHHHHHHHHHHHHHHHHHHHHT----HHHHHHHHHHHHHHHHTBT----EE-HHHHHHHHHTT--SHHHHHHHHHHHHHHHHHSHHHHHT-BHHHHHHHHHHHHHHHS-TTHHHHTTTS-HHHHHHHHHHHHHHHHS-HHHHHHHHHHHHHHHHHHHHHT--EEEEEE-TTS-EEEEEEEEESGGGHHHHHHHT-GGG---SEEEEEEEEEEE-SHHHHHHHHHHHHHHHHTT-EEEEES--HHHHTT-SSSGGGB---TTTS--------/-------------------------------------------HHHHHHHHHH-------------------------EEE--TTGGG---PPP-----S--HHHHHHHHHHHHHHHHHHHHHHHHHHT--HHHHHHHHHHHHHHHHHH-S-TT--EES-HHHHHHHHHHHHHH-HHHHHHHHHHHHHHHHHHHHTTGGGGGGG--HHHHHHHHHHHHHHHHHHHHHHTTT--HHHHHHHHHHHHHHHHHHHH--PPTTS-HHHHHHHHHHHHHHHHT----BHHHH----SPPP--B------SHHHHHHHHHHHHHHHHHHHHHHHHHHHHHHHHHT----HHHHHHHHHHHHHHHHTBT----EE-HHHHHHHHHTT--SHHHHHHHHHHHHHHHHHSHHHHHT-BHHHHHHHHHHHHHHHS-TTHHHHTTTS-HHHHHHHHHHHHHHHHS-HHHHHHHHHHHHHHHHHHHHHT--EEEEEE-TTS-EEEEEEEEESGGGHHHHHHHT-GGG---SEEEEEEEEEEE-SHHHHHHHHHHHHHHHHTT-EEEEES--HHHHTT-SSSGGGB---TTTS--------

pLDDT: mean 75.76, std 23.71, range [15.37, 98.56]

Sequence (1176 aa):
MLASTPRAPARGFALASAPRVSRARVRAAAAPSASPAAKRSSSPGDAVRFAFARALPPPPTRRAGTPRAGTRVLSSAATPINLADSADDDAFDDAPSTTSANLAAQILSGVTVSLAMVPESLAFTFVAGVSPIVGLHAAAIMGLVTALIGAQPGVISGAAGATAVVLAPLVARHGVEYLFAAVALAGATQLLCGWFRLGKFIRLVPQPCMIGFVNGLGIVIARAQFSTFAGLESWALWQAAALTAFTMAMIKFVKPPKGVPSPLVAIASCALLVRGLGLDVKTVGDVARVAGTLPSFHLPSVPMTFETLAIVAPVACSVAAVGLIETLLTQQLVDDVVGTRTATHTECISQGVANVACGFAGAMGGCAMIGQSMLNVESGGRTRVSGVTCALAILAYVTFGSGFIERVPIAALAGTMLCLVLDIFDWTSFSRVTKIPRTDAIVLALVTCVTVFTNLAVAVFAGVVLSALGYAYKASKQISATKRVDERGRTVYAIEGPLFFGSATTFARLVDAREESNNKIVWDFAGCKVWDSTAVSALDDAAAKCRERGKAVVLRHLSPSCAALLRQCGDLVEVNVEEDPIYAVAADMLASTPRAPARGFALASAPRVSRARVRAAAAPSASPAAKRSSSPGDAVRFAFARALPPPPTRRAGTPRAGTRVLSSAATPINLADSADDDAFDDAPSTTSANLAAQILSGVTVSLAMVPESLAFTFVAGVSPIVGLHAAAIMGLVTALIGAQPGVISGAAGATAVVLAPLVARHGVEYLFAAVALAGATQLLCGWFRLGKFIRLVPQPCMIGFVNGLGIVIARAQFSTFAGLESWALWQAAALTAFTMAMIKFVKPPKGVPSPLVAIASCALLVRGLGLDVKTVGDVARVAGTLPSFHLPSVPMTFETLAIVAPVACSVAAVGLIETLLTQQLVDDVVGTRTATHTECISQGVANVACGFAGAMGGCAMIGQSMLNVESGGRTRVSGVTCALAILAYVTFGSGFIERVPIAALAGTMLCLVLDIFDWTSFSRVTKIPRTDAIVLALVTCVTVFTNLAVAVFAGVVLSALGYAYKASKQISATKRVDERGRTVYAIEGPLFFGSATTFARLVDAREESNNKIVWDFAGCKVWDSTAVSALDDAAAKCRERGKAVVLRHLSPSCAALLRQCGDLVEVNVEEDPIYAVAAD

Foldseek 3Di:
DCPDDDDDDDDDDDDDDDDPPDDPPPPPDPPPPPPPPPPPLQFLLNLLCCLQPPDDDDDDDDDDDDDDDPDDDDPDDDPPPCPPVVPVVQPFPQQPDDDPQDLVLLLLLLLLLLLVVLLVLQLLCLLLVHASLLQLLQQLLLLQLCLVQNFFNLWGKGADLQLSNLNNVVCVVPRLLLLLVLLLLLLVVLQVCLVVQVLVCLVLFDSLLVQLLLQLSLVSSLVSLVVVLPPDDDVLSVVLVVLLVQLLCQLVPPDDPPSHHSLSVSQVVSLVVCVVVVPDFQFSLNVDQLALDHQDFAARPDDPDVVSCVSSVVSSNQSNQSQLSQQSSLQVVLCVVVVGGTRSSSNSNSLSVSSSVSSRRSHSGIHTRNSSSVSSVVSPNRHSSSSNSNSVVSSVCSNPVSVVRRSGGSSSSSSVSNSSSVSNNDPCLVVCLVVDDVLSNCLNVQLNVCSNPHNSSVSSVVSSVSVVVVVLLVQLPPWDWDWDQDPVREIETEIAGEQELSVLVVVLVRLPLVVDPDQHYEYECLHYAYADLNRLVSVLVSCVVSVVVNHQYAYELYAPCSLVSNDNCVVRYPDPVPVRPNPPNSDD/DPPPPDPDDDPPPDDPDPDDPDPPPPPPPPPPPPPPDPPPPQFLLNLLCVLQPPDDDDDDDDDDDDDDDPDDDDPDDDPPPCPPVCLVVQPFPQQPDDDPQDLVLLLLLLLLLLLVVLLVLQLLCLLLVHASLQQLLQQLLLLQLCLVQNFFNLWGKGADLQLSNLNNVVCVVPRLLLLLVLLLLLLVVLQVCLVVQVLSCLVLFDSLLVQLLLQLSLVSSLVSLVVVLPPDDDVLSVVLVVLLVQLLCQLVPPDDPPSHHSLSVSQVVSLVVCVVVVPDFAFSLNVDQLALDHQDFAARPDDPDVVSCVSSVVSSNQSNQSQLSQQSSLQVVLCVVVVGGTRSSSNSNSLSVSSSVSSRRSHSGIHTRNSSSVSSVVSPNRHSSSSNSNSVVSSVCSNPVSVVRRSGGSSSSSSVSNSSSVSNNDPCLVVCLVVDDVLSNCLNVQLNVCSNPHNSSVSSVVSSVSVVVVVLLVQLPPWDWDWDQDPVREIETEIAGEQELSNLVVVLVRLPLVVDPDQHYEYECQHYAYADLNRLVSVLVSCVVSVVVNHQYAYELYAPCSLVSNDNCVVRYPPPVPPRPNPPRSDD